Protein AF-A0AAW6ZH46-F1 (afdb_monomer)

Solvent-accessible surface area (backbone atoms only — not comparable to full-atom values): 43617 Å² total; per-residue (Å²): 135,90,77,82,89,75,92,75,94,72,91,74,94,65,93,72,94,62,70,48,80,46,81,52,102,90,48,54,31,37,39,24,77,60,65,47,67,45,52,95,89,59,49,25,42,36,40,48,64,62,64,66,38,42,40,32,40,38,82,45,58,27,42,41,34,41,25,55,15,45,32,41,38,36,38,38,28,34,50,28,38,39,38,34,38,24,36,52,21,39,42,35,38,30,43,34,46,27,41,41,35,27,39,36,29,49,15,36,43,29,47,52,33,23,52,17,39,40,27,37,42,51,33,50,22,38,38,50,46,42,84,65,25,31,48,27,35,38,62,43,71,47,53,68,14,32,40,36,45,43,92,85,51,52,56,78,46,37,47,64,48,76,42,76,46,96,81,60,16,33,25,35,37,40,32,41,68,98,54,86,17,30,44,32,34,45,37,30,21,44,56,93,41,44,61,50,16,56,45,36,44,34,36,90,91,47,76,28,45,58,70,52,43,36,59,58,38,64,41,94,71,90,75,63,70,58,48,66,49,80,46,73,54,46,84,45,67,41,81,48,75,55,40,50,14,46,19,38,42,32,37,52,47,34,54,21,40,40,33,36,59,24,35,46,22,37,37,43,40,64,33,82,62,49,41,65,53,53,44,80,93,28,53,67,24,36,37,43,22,66,44,49,49,63,42,41,69,63,41,34,32,41,36,42,45,66,61,59,69,37,39,44,31,38,34,77,50,53,25,42,40,35,41,26,60,12,41,29,40,38,38,35,38,25,33,52,26,38,38,37,32,47,21,32,52,26,38,42,35,37,28,44,29,52,20,40,40,35,33,31,38,32,48,21,40,40,34,30,43,35,31,47,17,39,43,35,48,42,47,40,55,15,38,42,26,37,40,49,32,48,22,36,37,48,70,38,38,50,25,34,40,55,38,88,43,47,68,11,33,41,35,51,55,80,86,57,52,67,83,50,48,45,79,47,82,39,82,44,98,80,63,18,29,27,35,40,40,33,47,93,87,34,24,39,36,35,44,40,33,35,31,65,89,67,49,50,15,53,47,35,37,36,47,74,89,42,80,31,40,63,69,54,43,54,48,51,49,62,28,56,76,41,78,47,47,84,45,72,52,52,70,42,67,36,81,48,72,49,15,54,21,50,26,38,40,35,46,32,54,42,29,44,30,37,40,37,29,53,15,32,52,22,38,42,34,46,58,48,81,73,98,77,77,96,53,28,50,29,39,41,36,31,27,45,23,52,18,37,41,36,37,40,54,23,57,21,37,41,33,44,48,30,33,45,20,38,43,28,42,29,27,60,42,23,39,39,50,50,45,86,71,23,28,52,28,35,38,59,47,85,48,49,78,82,64,71,88,85,42,90,80,79,80,77,55,62,15,29,40,38,43,44,90,86,49,53,80,87,47,52,46,76,49,75,42,88,48,44,68,73,74,95,60,94,74,83,83,56,84,84,76,55,91,62,85,65,63,103,67,14,19,22,35,40,41,30,41,69,96,58,84,21,28,44,31,38,35,40,37,37,37,72,60,14,51,54,33,33,41,35,33,88,90,51,75,39,47,45,32,56,52,30,64,74,72,68,52,96,52,40,28,53,47,99,86,62,29,43,34,40,66,56,86,60,64,64,54,79,64,74,77,52,86,82,44,63,32,34,39,36,36,44,35,72,53,55,38,35,43,52,31,58,64,36,64,18,45,39,37,37,40,32,30,60,15,50,31,36,39,33,36,20,27,30,37,37,38,34,60,35,25,40,45,24,42,38,32,46,58,85,61,45,47,36,39,36,40,49,47,39,86,66,28,24,56,26,35,41,38,72,55,51,37,85,21,54,20,30,42,35,31,42,88,80,47,54,80,88,42,53,46,78,47,84,48,50,40,35,39,42,30,40,67,96,58,83,23,29,44,35,36,46,74,33,39,63,43,96,87,55,63,15,33,48,42,31,46,32,29,74,82,70,55,72,25,42,56,59,52,44,32,49,74,72,75,44,79,62,84,73,64,55,44,86,132

InterPro domains:
  IPR001343 RTX calcium-binding nonapeptide repeat [PF00353] (57-91)
  IPR001343 RTX calcium-binding nonapeptide repeat [PF00353] (93-126)
  IPR001343 RTX calcium-binding nonapeptide repeat [PF00353] (233-266)
  IPR001343 RTX calcium-binding nonapeptide repeat [PF00353] (340-375)
  IPR001343 RTX calcium-binding nonapeptide repeat [PF00353] (487-508)
  IPR001343 RTX calcium-binding nonapeptide repeat [PF00353] (510-524)
  IPR001343 RTX calcium-binding nonapeptide repeat [PF00353] (532-567)
  IPR010566 Haemolysin-type calcium binding-related [PF06594] (829-868)
  IPR011049 Serralysin-like metalloprotease, C-terminal [G3DSA:2.150.10.10] (82-195)
  IPR011049 Serralysin-like metalloprotease, C-terminal [G3DSA:2.150.10.10] (205-292)
  IPR011049 Serralysin-like metalloprotease, C-terminal [G3DSA:2.150.10.10] (345-461)
  IPR011049 Serralysin-like metalloprotease, C-terminal [G3DSA:2.150.10.10] (525-639)
  IPR011049 Serralysin-like metalloprotease, C-terminal [SSF51120] (48-203)
  IPR011049 Serralysin-like metalloprotease, C-terminal [SSF51120] (228-466)
  IPR011049 Serralysin-like metalloprotease, C-terminal [SSF51120] (479-598)
  IPR011049 Serralysin-like metalloprotease, C-terminal [SSF51120] (728-856)
  IPR018511 Hemolysin-type calcium-binding conserved site [PS00330] (107-125)
  IPR018511 Hemolysin-type calcium-binding conserved site [PS00330] (346-364)
  IPR018511 Hemolysin-type calcium-binding conserved site [PS00330] (364-382)
  IPR018511 Hemolysin-type calcium-binding conserved site [PS00330] (547-565)

pLDDT: mean 86.72, std 14.33, range [26.56, 98.69]

Secondary structure (DSSP, 8-state):
-------------------EEEEETTEEEEEESS-EEPPBTB-EEEE-SSS--EEE--SS--EEE--SS--EEEEEESS-EEEEEESS-EEEEEEE--EEEEEESS-EEEEEEES-EEEEEES--EEEE-TT--EEEE---SS-EEEEE-SS--GGGEEEEEEE-TTS-EEEEEEETTSS-EEEEEEEE-TT--SBSEEEEEETTEEEEHHHHHHHHT---PPP-----EEE--SS--EEE--SS--EEE--SS--EEE--SS--EEEE-STT-EE---TTS---EEEESS-EEPPTT--EEEE-SS---EEE--SS--EEE--SS--EEEEEESS-EEE--BSS-EEEEEESS-EEE--BS--EEEEEESS-EEE--BS--EEEEEES--EEEP-EEEEE---SS-EEEE--TT--GGG-EEEEEE-TTSSEEEEEE-SS-EEEEEEEE-TT--BSEEEEEETTEEEEHHHHHHHHHHTTS---EEE--SS--EEE--SS--EEE--SSS--EEEEEESS-EEE------S-S----EEEEEEES-EEE--BSS-EEEEEEES-EEE--BS--EEEE-TT-BS-EE----TT--SSS-TTS----EEEEE-TT--GGGEEEEEESS---TT-S----TTT-SSS--TT-EEEEEEETTS--EEEEEEE-GGGSSEEEEEETTEEEEHHHHHHHHT--S-EE-TTS-EEEE--SS-EE----TT---EEEE--SS--EEE-TT--SEEEEE--SS--EEEE-SEEEEE--SS--EEEE-S--SEEEEEE-TT--S-EEES--TTSEEEEEE-SS--GGGEEEE-SSSEEEEETTS--EEEETT----TTS--SS-EEEETTS-EEEHHHHHHHTT--TT---S--

Mean predicted aligned error: 18.9 Å

Radius of gyration: 41.34 Å; Cα contacts (8 Å, |Δi|>4): 2699; chains: 1; bounding box: 112×70×100 Å

Structure (mmCIF, N/CA/C/O backbone):
data_AF-A0AAW6ZH46-F1
#
_entry.id   AF-A0AAW6ZH46-F1
#
loop_
_atom_site.group_PDB
_atom_site.id
_atom_site.type_symbol
_atom_site.label_atom_id
_atom_site.label_alt_id
_atom_site.label_comp_id
_atom_site.label_asym_id
_atom_site.label_entity_id
_atom_site.label_seq_id
_atom_site.pdbx_PDB_ins_code
_atom_site.Cartn_x
_atom_site.Cartn_y
_atom_site.Cartn_z
_atom_site.occupancy
_atom_site.B_iso_or_equiv
_atom_site.auth_seq_id
_atom_site.auth_comp_id
_atom_site.auth_asym_id
_atom_site.auth_atom_id
_atom_site.pdbx_PDB_model_num
ATOM 1 N N . MET A 1 1 ? 13.912 9.128 -47.180 1.00 31.80 1 MET A N 1
ATOM 2 C CA . MET A 1 1 ? 15.245 9.752 -47.341 1.00 31.80 1 MET A CA 1
ATOM 3 C C . MET A 1 1 ? 16.294 8.728 -46.932 1.00 31.80 1 MET A C 1
ATOM 5 O O . MET A 1 1 ? 16.165 8.188 -45.851 1.00 31.80 1 MET A O 1
ATOM 9 N N . ASN A 1 2 ? 17.290 8.421 -47.769 1.00 26.56 2 ASN A N 1
ATOM 10 C CA . ASN A 1 2 ? 18.433 7.596 -47.350 1.00 26.56 2 ASN A CA 1
ATOM 11 C C . ASN A 1 2 ? 19.557 8.528 -46.896 1.00 26.56 2 ASN A C 1
ATOM 13 O O . ASN A 1 2 ? 20.268 9.076 -47.742 1.00 26.56 2 ASN A O 1
ATOM 17 N N . ILE A 1 3 ? 19.716 8.714 -45.587 1.00 30.39 3 ILE A N 1
ATOM 18 C CA . ILE A 1 3 ? 20.860 9.429 -45.019 1.00 30.39 3 ILE A CA 1
ATOM 19 C C . ILE A 1 3 ? 21.825 8.385 -44.461 1.00 30.39 3 ILE A C 1
ATOM 21 O O . ILE A 1 3 ? 21.567 7.727 -43.461 1.00 30.39 3 ILE A O 1
ATOM 25 N N . LYS A 1 4 ? 22.949 8.216 -45.162 1.00 28.44 4 LYS A N 1
ATOM 26 C CA . LYS A 1 4 ? 24.122 7.497 -44.664 1.00 28.44 4 LYS A CA 1
ATOM 27 C C . LYS A 1 4 ? 24.722 8.282 -43.500 1.00 28.44 4 LYS A C 1
ATOM 29 O O . LYS A 1 4 ? 25.197 9.398 -43.700 1.00 28.44 4 LYS A O 1
ATOM 34 N N . THR A 1 5 ? 24.787 7.663 -42.332 1.00 36.06 5 THR A N 1
ATOM 35 C CA . THR A 1 5 ? 25.614 8.117 -41.217 1.00 36.06 5 THR A CA 1
ATOM 36 C C . THR A 1 5 ? 27.093 7.941 -41.572 1.00 36.06 5 THR A C 1
ATOM 38 O O . THR A 1 5 ? 27.558 6.861 -41.929 1.00 36.06 5 THR A O 1
ATOM 41 N N . THR A 1 6 ? 27.857 9.031 -41.512 1.00 26.95 6 THR A N 1
ATOM 42 C CA . THR A 1 6 ? 29.318 8.966 -41.361 1.00 26.95 6 THR A CA 1
ATOM 43 C C . THR A 1 6 ? 29.697 9.992 -40.297 1.00 26.95 6 THR A C 1
ATOM 45 O O . THR A 1 6 ? 29.360 11.162 -40.476 1.00 26.95 6 THR A O 1
ATOM 48 N N . PRO A 1 7 ? 30.364 9.607 -39.196 1.00 35.94 7 PRO A N 1
ATOM 49 C CA . PRO A 1 7 ? 30.762 10.554 -38.170 1.00 35.94 7 PRO A CA 1
ATOM 50 C C . PRO A 1 7 ? 32.076 11.217 -38.592 1.00 35.94 7 PRO A C 1
ATOM 52 O O . PRO A 1 7 ? 33.079 10.543 -38.826 1.00 35.94 7 PRO A O 1
ATOM 55 N N . SER A 1 8 ? 32.097 12.546 -38.673 1.00 27.97 8 SER A N 1
ATOM 56 C CA . SER A 1 8 ? 33.352 13.293 -38.611 1.00 27.97 8 SER A CA 1
ATOM 57 C C . SER A 1 8 ? 33.254 14.344 -37.519 1.00 27.97 8 SER A C 1
ATOM 59 O O . SER A 1 8 ? 32.659 15.406 -37.697 1.00 27.97 8 SER A O 1
ATOM 61 N N . THR A 1 9 ? 33.866 14.021 -36.389 1.00 37.56 9 THR A N 1
ATOM 62 C CA . THR A 1 9 ? 34.249 14.945 -35.331 1.00 37.56 9 THR A CA 1
ATOM 63 C C . THR A 1 9 ? 35.164 16.034 -35.897 1.00 37.56 9 THR A C 1
ATOM 65 O O . THR A 1 9 ? 36.324 15.792 -36.228 1.00 37.56 9 THR A O 1
ATOM 68 N N . GLN A 1 10 ? 34.659 17.264 -35.968 1.00 29.02 10 GLN A N 1
ATOM 69 C CA . GLN A 1 10 ? 35.489 18.462 -35.868 1.00 29.02 10 GLN A CA 1
ATOM 70 C C . GLN A 1 10 ? 34.979 19.306 -34.704 1.00 29.02 10 GLN A C 1
ATOM 72 O O . GLN A 1 10 ? 33.971 19.997 -34.804 1.00 29.02 10 GLN A O 1
ATOM 77 N N . HIS A 1 11 ? 35.717 19.247 -33.594 1.00 33.72 11 HIS A N 1
ATOM 78 C CA . HIS A 1 11 ? 35.650 20.243 -32.535 1.00 33.72 11 HIS A CA 1
ATOM 79 C C . HIS A 1 11 ? 35.972 21.623 -33.119 1.00 33.72 11 HIS A C 1
ATOM 81 O O . HIS A 1 11 ? 37.120 21.892 -33.479 1.00 33.72 11 HIS A O 1
ATOM 87 N N . ILE A 1 12 ? 34.984 22.514 -33.151 1.00 30.95 12 ILE A N 1
ATOM 88 C CA . ILE A 1 12 ? 35.225 23.955 -33.202 1.00 30.95 12 ILE A CA 1
ATOM 89 C C . ILE A 1 12 ? 34.885 24.502 -31.817 1.00 30.95 12 ILE A C 1
ATOM 91 O O . ILE A 1 12 ? 33.730 24.715 -31.468 1.00 30.95 12 ILE A O 1
ATOM 95 N N . HIS A 1 13 ? 35.928 24.697 -31.007 1.00 35.81 13 HIS A N 1
ATOM 96 C CA . HIS A 1 13 ? 35.866 25.517 -29.804 1.00 35.81 13 HIS A CA 1
ATOM 97 C C . HIS A 1 13 ? 35.597 26.969 -30.207 1.00 35.81 13 HIS A C 1
ATOM 99 O O . HIS A 1 13 ? 36.475 27.667 -30.714 1.00 35.81 13 HIS A O 1
ATOM 105 N N . GLY A 1 14 ? 34.371 27.407 -29.955 1.00 30.14 14 GLY A N 1
ATOM 106 C CA . GLY A 1 14 ? 33.920 28.781 -30.090 1.00 30.14 14 GLY A CA 1
ATOM 107 C C . GLY A 1 14 ? 32.408 28.801 -29.964 1.00 30.14 14 GLY A C 1
ATOM 108 O O . GLY A 1 14 ? 31.718 28.554 -30.946 1.00 30.14 14 GLY A O 1
ATOM 109 N N . VAL A 1 15 ? 31.895 29.058 -28.758 1.00 37.12 15 VAL A N 1
ATOM 110 C CA . VAL A 1 15 ? 30.468 29.311 -28.529 1.00 37.12 15 VAL A CA 1
ATOM 111 C C . VAL A 1 15 ? 30.114 30.588 -29.292 1.00 37.12 15 VAL A C 1
ATOM 113 O O . VAL A 1 15 ? 30.312 31.699 -28.807 1.00 37.12 15 VAL A O 1
ATOM 116 N N . SER A 1 16 ? 29.680 30.426 -30.540 1.00 35.94 16 SER A N 1
ATOM 117 C CA . SER A 1 16 ? 29.122 31.504 -31.343 1.00 35.94 16 SER A CA 1
ATOM 118 C C . SER A 1 16 ? 27.683 31.696 -30.886 1.00 35.94 16 SER A C 1
ATOM 120 O O . SER A 1 16 ? 26.823 30.867 -31.165 1.00 35.94 16 SER A O 1
ATOM 122 N N . THR A 1 17 ? 27.415 32.772 -30.154 1.00 47.69 17 THR A N 1
ATOM 123 C CA . THR A 1 17 ? 26.064 33.212 -29.776 1.00 47.69 17 THR A CA 1
ATOM 124 C C . THR A 1 17 ? 25.412 33.979 -30.929 1.00 47.69 17 THR A C 1
ATOM 126 O O . THR A 1 17 ? 25.069 35.155 -30.803 1.00 47.69 17 THR A O 1
ATOM 129 N N . SER A 1 18 ? 25.286 33.360 -32.104 1.00 61.09 18 SER A N 1
ATOM 130 C CA . SER A 1 18 ? 24.750 34.060 -33.275 1.00 61.09 18 SER A CA 1
ATOM 131 C C . SER A 1 18 ? 23.990 33.144 -34.218 1.00 61.09 18 SER A C 1
ATOM 133 O O . SER A 1 18 ? 24.530 32.141 -34.682 1.00 61.09 18 SER A O 1
ATOM 135 N N . ALA A 1 19 ? 22.777 33.564 -34.576 1.00 68.69 19 ALA A N 1
ATOM 136 C CA . ALA A 1 19 ? 22.041 32.978 -35.681 1.00 68.69 19 ALA A CA 1
ATOM 137 C C . ALA A 1 19 ? 22.743 33.266 -37.021 1.00 68.69 19 ALA A C 1
ATOM 139 O O . ALA A 1 19 ? 23.240 34.376 -37.232 1.00 68.69 19 ALA A O 1
ATOM 140 N N . TYR A 1 20 ? 22.780 32.291 -37.930 1.00 80.88 20 TYR A N 1
ATOM 141 C CA . TYR A 1 20 ? 23.393 32.450 -39.254 1.00 80.88 20 TYR A CA 1
ATOM 142 C C . TYR A 1 20 ? 22.551 31.813 -40.361 1.00 80.88 20 TYR A C 1
ATOM 144 O O . TYR A 1 20 ? 21.809 30.859 -40.139 1.00 80.88 20 TYR A O 1
ATOM 152 N N . THR A 1 21 ? 22.659 32.361 -41.572 1.00 84.94 21 THR A N 1
ATOM 153 C CA . THR A 1 21 ? 21.881 31.924 -42.736 1.00 84.94 21 THR A CA 1
ATOM 154 C C . THR A 1 21 ? 22.618 30.849 -43.531 1.00 84.94 21 THR A C 1
ATOM 156 O O . THR A 1 21 ? 23.782 31.025 -43.894 1.00 84.94 21 THR A O 1
ATOM 159 N N . VAL A 1 22 ? 21.917 29.771 -43.880 1.00 82.12 22 VAL A N 1
ATOM 160 C CA . VAL A 1 22 ? 22.414 28.681 -44.726 1.00 82.12 22 VAL A CA 1
ATOM 161 C C . VAL A 1 22 ? 21.483 28.484 -45.917 1.00 82.12 22 VAL A C 1
ATOM 163 O O . VAL A 1 22 ? 20.272 28.370 -45.759 1.00 82.12 22 VAL A O 1
ATOM 166 N N . ASN A 1 23 ? 22.052 28.407 -47.120 1.00 78.88 23 ASN A N 1
ATOM 167 C CA . ASN A 1 23 ? 21.313 28.066 -48.333 1.00 78.88 23 ASN A CA 1
ATOM 168 C C . ASN A 1 23 ? 21.512 26.585 -48.657 1.00 78.88 23 ASN A C 1
ATOM 170 O O . ASN A 1 23 ? 22.643 26.134 -48.835 1.00 78.88 23 ASN A O 1
ATOM 174 N N . THR A 1 24 ? 20.413 25.847 -48.762 1.00 70.25 24 THR A N 1
ATOM 175 C CA . THR A 1 24 ? 20.391 24.440 -49.169 1.00 70.25 24 THR A CA 1
ATOM 176 C C . THR A 1 24 ? 19.656 24.294 -50.501 1.00 70.25 24 THR A C 1
ATOM 178 O O . THR A 1 24 ? 18.979 25.217 -50.955 1.00 70.25 24 THR A O 1
ATOM 181 N N . ASN A 1 25 ? 19.726 23.109 -51.109 1.00 66.50 25 ASN A N 1
ATOM 182 C CA . ASN A 1 25 ? 18.923 22.790 -52.296 1.00 66.50 25 ASN A CA 1
ATOM 183 C C . ASN A 1 25 ? 17.405 22.853 -52.027 1.00 66.50 25 ASN A C 1
ATOM 185 O O . ASN A 1 25 ? 16.634 22.951 -52.977 1.00 66.50 25 ASN A O 1
ATOM 189 N N . ASN A 1 26 ? 16.996 22.835 -50.752 1.00 58.53 26 ASN A N 1
ATOM 190 C CA . ASN A 1 26 ? 15.604 22.818 -50.305 1.00 58.53 26 ASN A CA 1
ATOM 191 C C . ASN A 1 26 ? 15.155 24.157 -49.683 1.00 58.53 26 ASN A C 1
ATOM 193 O O . ASN A 1 26 ? 14.053 24.243 -49.153 1.00 58.53 26 ASN A O 1
ATOM 197 N N . GLY A 1 27 ? 15.979 25.211 -49.751 1.00 73.12 27 GLY A N 1
ATOM 198 C CA . GLY A 1 27 ? 15.628 26.550 -49.264 1.00 73.12 27 GLY A CA 1
ATOM 199 C C . GLY A 1 27 ? 16.672 27.182 -48.343 1.00 73.12 27 GLY A C 1
ATOM 200 O O . GLY A 1 27 ? 17.736 26.612 -48.077 1.00 73.12 27 GLY A O 1
ATOM 201 N N . THR A 1 28 ? 16.359 28.390 -47.878 1.00 84.06 28 THR A N 1
ATOM 202 C CA . THR A 1 28 ? 17.202 29.204 -46.994 1.00 84.06 28 THR A CA 1
ATOM 203 C C . THR A 1 28 ? 16.746 29.051 -45.543 1.00 84.06 28 THR A C 1
ATOM 205 O O . THR A 1 28 ? 15.587 29.321 -45.238 1.00 84.06 28 THR A O 1
ATOM 208 N N . TYR A 1 29 ? 17.662 28.653 -44.657 1.00 87.25 29 TYR A N 1
ATOM 209 C CA . TYR A 1 29 ? 17.413 28.414 -43.232 1.00 87.25 29 TYR A CA 1
ATOM 210 C C . TYR A 1 29 ? 18.220 29.371 -42.359 1.00 87.25 29 TYR A C 1
ATOM 212 O O . TYR A 1 29 ? 19.379 29.667 -42.658 1.00 87.25 29 TYR A O 1
ATOM 220 N N . ILE A 1 30 ? 17.624 29.806 -41.257 1.00 88.75 30 ILE A N 1
ATOM 221 C CA . ILE A 1 30 ? 18.310 30.435 -40.134 1.00 88.75 30 ILE A CA 1
ATOM 222 C C . ILE A 1 30 ? 18.631 29.337 -39.123 1.00 88.75 30 ILE A C 1
ATOM 224 O O . ILE A 1 30 ? 17.727 28.652 -38.664 1.00 88.75 30 ILE A O 1
ATOM 228 N N . ARG A 1 31 ? 19.907 29.151 -38.786 1.00 88.56 31 ARG A N 1
ATOM 229 C CA . ARG A 1 31 ? 20.344 28.228 -37.729 1.00 88.56 31 ARG A CA 1
ATOM 230 C C . ARG A 1 31 ? 20.618 28.991 -36.447 1.00 88.56 31 ARG A C 1
ATOM 232 O O . ARG A 1 31 ? 21.242 30.051 -36.522 1.00 88.56 31 ARG A O 1
ATOM 239 N N . SER A 1 32 ? 20.174 28.486 -35.297 1.00 85.12 32 SER A N 1
ATOM 240 C CA . SER A 1 32 ? 20.390 29.133 -34.001 1.00 85.12 32 SER A CA 1
ATOM 241 C C . SER A 1 32 ? 20.507 28.135 -32.851 1.00 85.12 32 SER A C 1
ATOM 243 O O . SER A 1 32 ? 19.748 27.188 -32.771 1.00 85.12 32 SER A O 1
ATOM 245 N N . ASN A 1 33 ? 21.424 28.387 -31.923 1.00 83.06 33 ASN A N 1
ATOM 246 C CA . ASN A 1 33 ? 21.561 27.668 -30.650 1.00 83.06 33 ASN A CA 1
ATOM 247 C C . ASN A 1 33 ? 20.975 28.455 -29.459 1.00 83.06 33 ASN A C 1
ATOM 249 O O . ASN A 1 33 ? 21.288 28.177 -28.305 1.00 83.06 33 ASN A O 1
ATOM 253 N N . ILE A 1 34 ? 20.185 29.495 -29.742 1.00 82.88 34 ILE A N 1
ATOM 254 C CA . ILE A 1 34 ? 19.455 30.312 -28.768 1.00 82.88 34 ILE A CA 1
ATOM 255 C C . ILE A 1 34 ? 18.034 30.542 -29.288 1.00 82.88 34 ILE A C 1
ATOM 257 O O . ILE A 1 34 ? 17.752 30.318 -30.464 1.00 82.88 34 ILE A O 1
ATOM 261 N N . SER A 1 35 ? 17.141 31.038 -28.430 1.00 86.75 35 SER A N 1
ATOM 262 C CA . SER A 1 35 ? 15.761 31.319 -28.837 1.00 86.75 35 SER A CA 1
ATOM 263 C C . SER A 1 35 ? 15.676 32.332 -29.985 1.00 86.75 35 SER A C 1
ATOM 265 O O . SER A 1 35 ? 16.391 33.343 -29.990 1.00 86.75 35 SER A O 1
ATOM 267 N N . ARG A 1 36 ? 14.788 32.086 -30.956 1.00 87.75 36 ARG A N 1
ATOM 268 C CA . ARG A 1 36 ? 14.728 32.855 -32.205 1.00 87.75 36 ARG A CA 1
ATOM 269 C C . ARG A 1 36 ? 13.314 32.967 -32.771 1.00 87.75 36 ARG A C 1
ATOM 271 O O . ARG A 1 36 ? 12.608 31.978 -32.887 1.00 87.75 36 ARG A O 1
ATOM 278 N N . THR A 1 37 ? 12.971 34.167 -33.238 1.00 88.62 37 THR A N 1
ATOM 279 C CA . THR A 1 37 ? 11.792 34.440 -34.075 1.00 88.62 37 THR A CA 1
ATOM 280 C C . THR A 1 37 ? 12.244 34.870 -35.469 1.00 88.62 37 THR A C 1
ATOM 282 O O . THR A 1 37 ? 13.150 35.707 -35.583 1.00 88.62 37 THR A O 1
ATOM 285 N N . LEU A 1 38 ? 11.639 34.311 -36.519 1.00 86.31 38 LEU A N 1
ATOM 286 C CA . LEU A 1 38 ? 11.931 34.673 -37.904 1.00 86.31 38 LEU A CA 1
ATOM 287 C C . LEU A 1 38 ? 11.492 36.112 -38.198 1.00 86.31 38 LEU A C 1
ATOM 289 O O . LEU A 1 38 ? 10.359 36.519 -37.948 1.00 86.31 38 LEU A O 1
ATOM 293 N N . ALA A 1 39 ? 12.401 36.904 -38.761 1.00 85.06 39 ALA A N 1
ATOM 294 C CA . ALA A 1 39 ? 12.084 38.244 -39.236 1.00 85.06 39 ALA A CA 1
ATOM 295 C C . ALA A 1 39 ? 11.325 38.197 -40.574 1.00 85.06 39 ALA A C 1
ATOM 297 O O . ALA A 1 39 ? 11.339 37.196 -41.293 1.00 85.06 39 ALA A O 1
ATOM 298 N N . ALA A 1 40 ? 10.704 39.317 -40.955 1.00 75.69 40 ALA A N 1
ATOM 299 C CA . ALA A 1 40 ? 10.041 39.442 -42.251 1.00 75.69 40 ALA A CA 1
ATOM 300 C C . ALA A 1 40 ? 11.028 39.186 -43.411 1.00 75.69 40 ALA A C 1
ATOM 302 O O . ALA A 1 40 ? 12.010 39.913 -43.572 1.00 75.69 40 ALA A O 1
ATOM 303 N N . GLY A 1 41 ? 10.742 38.166 -44.227 1.00 74.62 41 GLY A N 1
ATOM 304 C CA . GLY A 1 41 ? 11.572 37.741 -45.361 1.00 74.62 41 GLY A CA 1
ATOM 305 C C . GLY A 1 41 ? 12.530 36.580 -45.065 1.00 74.62 41 GLY A C 1
ATOM 306 O O . GLY A 1 41 ? 13.107 36.034 -46.005 1.00 74.62 41 GLY A O 1
ATOM 307 N N . GLU A 1 42 ? 12.683 36.175 -43.802 1.00 84.56 42 GLU A N 1
ATOM 308 C CA . GLU A 1 42 ? 13.275 34.880 -43.443 1.00 84.56 42 GLU A CA 1
ATOM 309 C C . GLU A 1 42 ? 12.206 33.787 -43.594 1.00 84.56 42 GLU A C 1
ATOM 311 O O . GLU A 1 42 ? 11.022 34.074 -43.431 1.00 84.56 42 GLU A O 1
ATOM 316 N N . LYS A 1 43 ? 12.595 32.559 -43.960 1.00 82.12 43 LYS A N 1
ATOM 317 C CA . LYS A 1 43 ? 11.618 31.514 -44.311 1.00 82.12 43 LYS A CA 1
ATOM 318 C C . LYS A 1 43 ? 11.636 30.293 -43.394 1.00 82.12 43 LYS A C 1
ATOM 320 O O . LYS A 1 43 ? 10.584 29.796 -43.045 1.00 82.12 43 LYS A O 1
ATOM 325 N N . ASN A 1 44 ? 12.809 29.805 -42.997 1.00 90.31 44 ASN A N 1
ATOM 326 C CA . ASN A 1 44 ? 12.909 28.563 -42.231 1.00 90.31 44 ASN A CA 1
ATOM 327 C C . ASN A 1 44 ? 13.867 28.722 -41.041 1.00 90.31 44 ASN A C 1
ATOM 329 O O . ASN A 1 44 ? 14.845 29.470 -41.142 1.00 90.31 44 ASN A O 1
ATOM 333 N N . LEU A 1 45 ? 13.628 27.983 -39.958 1.00 90.06 45 LEU A N 1
ATOM 334 C CA . LEU A 1 45 ? 14.400 27.992 -38.714 1.00 90.06 45 LEU A CA 1
ATOM 335 C C . LEU A 1 45 ? 14.867 26.573 -38.357 1.00 90.06 45 LEU A C 1
ATOM 337 O O . LEU A 1 45 ? 14.100 25.624 -38.458 1.00 90.06 45 LEU A O 1
ATOM 341 N N . ILE A 1 46 ? 16.122 26.441 -37.927 1.00 91.19 46 ILE A N 1
ATOM 342 C CA . ILE A 1 46 ? 16.668 25.223 -37.317 1.00 91.19 46 ILE A CA 1
ATOM 343 C C . ILE A 1 46 ? 17.301 25.609 -35.988 1.00 91.19 46 ILE A C 1
ATOM 345 O O . ILE A 1 46 ? 18.151 26.508 -35.939 1.00 91.19 46 ILE A O 1
ATOM 349 N N . LEU A 1 47 ? 16.902 24.917 -34.934 1.00 88.81 47 LEU A N 1
ATOM 350 C CA . LEU A 1 47 ? 17.472 25.036 -33.611 1.00 88.81 47 LEU A CA 1
ATOM 351 C C . LEU A 1 47 ? 18.564 23.972 -33.421 1.00 88.81 47 LEU A C 1
ATOM 353 O O . LEU A 1 47 ? 18.439 22.845 -33.883 1.00 88.81 47 LEU A O 1
ATOM 357 N N . GLU A 1 48 ? 19.689 24.345 -32.816 1.00 87.00 48 GLU A N 1
ATOM 358 C CA . GLU A 1 48 ? 20.852 23.466 -32.635 1.00 87.00 48 GLU A CA 1
ATOM 359 C C . GLU A 1 48 ? 21.187 23.311 -31.143 1.00 87.00 48 GLU A C 1
ATOM 361 O O . GLU A 1 48 ? 21.023 24.248 -30.359 1.00 87.00 48 GLU A O 1
ATOM 366 N N . GLY A 1 49 ? 21.722 22.147 -30.767 1.00 84.12 49 GLY A N 1
ATOM 367 C CA . GLY A 1 49 ? 22.154 21.839 -29.400 1.00 84.12 49 GLY A CA 1
ATOM 368 C C . GLY A 1 49 ? 21.142 21.006 -28.614 1.00 84.12 49 GLY A C 1
ATOM 369 O O . GLY A 1 49 ? 20.310 20.326 -29.198 1.00 84.12 49 GLY A O 1
ATOM 370 N N . ASP A 1 50 ? 21.260 21.061 -27.294 1.00 84.12 50 ASP A N 1
ATOM 371 C CA . ASP A 1 50 ? 20.503 20.283 -26.303 1.00 84.12 50 ASP A CA 1
ATOM 372 C C . ASP A 1 50 ? 19.775 21.179 -25.283 1.00 84.12 50 ASP A C 1
ATOM 374 O O . ASP A 1 50 ? 19.220 20.711 -24.293 1.00 84.12 50 ASP A O 1
ATOM 378 N N . ALA A 1 51 ? 19.802 22.497 -25.494 1.00 81.19 51 ALA A N 1
ATOM 379 C CA . ALA A 1 51 ? 19.198 23.466 -24.591 1.00 81.19 51 ALA A CA 1
ATOM 380 C C . ALA A 1 51 ? 17.698 23.629 -24.856 1.00 81.19 51 ALA A C 1
ATOM 382 O O . ALA A 1 51 ? 17.288 23.702 -26.008 1.00 81.19 51 ALA A O 1
ATOM 383 N N . ASN A 1 52 ? 16.917 23.832 -23.793 1.00 87.62 52 ASN A N 1
ATOM 384 C CA . ASN A 1 52 ? 15.487 24.145 -23.867 1.00 87.62 52 ASN A CA 1
ATOM 385 C C . ASN A 1 52 ? 15.268 25.554 -24.437 1.00 87.62 52 ASN A C 1
ATOM 387 O O . ASN A 1 52 ? 15.629 26.546 -23.787 1.00 87.62 52 ASN A O 1
ATOM 391 N N . ILE A 1 53 ? 14.692 25.677 -25.634 1.00 83.69 53 ILE A N 1
ATOM 392 C CA . ILE A 1 53 ? 14.639 26.962 -26.347 1.00 83.69 53 ILE A CA 1
ATOM 393 C C . ILE A 1 53 ? 13.321 27.225 -27.079 1.00 83.69 53 ILE A C 1
ATOM 395 O O . ILE A 1 53 ? 12.542 26.336 -27.402 1.00 83.69 53 ILE A O 1
ATOM 399 N N . PHE A 1 54 ? 13.061 28.512 -27.321 1.00 89.12 54 PHE A N 1
ATOM 400 C CA . PHE A 1 54 ? 11.884 28.990 -28.039 1.00 89.12 54 PHE A CA 1
ATOM 401 C C . PHE A 1 54 ? 12.192 29.280 -29.514 1.00 89.12 54 PHE A C 1
ATOM 403 O O . PHE A 1 54 ? 13.123 30.032 -29.820 1.00 89.12 54 PHE A O 1
ATOM 410 N N . GLY A 1 55 ? 11.373 28.743 -30.416 1.00 88.69 55 GLY A N 1
ATOM 411 C CA . GLY A 1 55 ? 11.425 28.995 -31.854 1.00 88.69 55 GLY A CA 1
ATOM 412 C C . GLY A 1 55 ? 10.104 29.562 -32.358 1.00 88.69 55 GLY A C 1
ATOM 413 O O . GLY A 1 55 ? 9.045 29.046 -32.017 1.00 88.69 55 GLY A O 1
ATOM 414 N N . ALA A 1 56 ? 10.148 30.612 -33.178 1.00 90.81 56 ALA A N 1
ATOM 415 C CA . ALA A 1 56 ? 8.939 31.149 -33.792 1.00 90.81 56 ALA A CA 1
ATOM 416 C C . ALA A 1 56 ? 9.089 31.512 -35.268 1.00 90.81 56 ALA A C 1
ATOM 418 O O . ALA A 1 56 ? 10.119 32.054 -35.688 1.00 90.81 56 ALA A O 1
ATOM 419 N N . GLY A 1 57 ? 8.035 31.232 -36.030 1.00 89.69 57 GLY A N 1
ATOM 420 C CA . GLY A 1 57 ? 7.892 31.617 -37.425 1.00 89.69 57 GLY A CA 1
ATOM 421 C C . GLY A 1 57 ? 7.409 33.058 -37.601 1.00 89.69 57 GLY A C 1
ATOM 422 O O . GLY A 1 57 ? 7.516 33.899 -36.702 1.00 89.69 57 GLY A O 1
ATOM 423 N N . ASN A 1 58 ? 6.956 33.371 -38.810 1.00 86.75 58 ASN A N 1
ATOM 424 C CA . ASN A 1 58 ? 6.394 34.656 -39.197 1.00 86.75 58 ASN A CA 1
ATOM 425 C C . ASN A 1 58 ? 5.003 34.472 -39.835 1.00 86.75 58 ASN A C 1
ATOM 427 O O . ASN A 1 58 ? 4.254 33.599 -39.432 1.00 86.75 58 ASN A O 1
ATOM 431 N N . ASN A 1 59 ? 4.601 35.358 -40.753 1.00 87.56 59 ASN A N 1
ATOM 432 C CA . ASN A 1 59 ? 3.250 35.347 -41.333 1.00 87.56 59 ASN A CA 1
ATOM 433 C C . ASN A 1 59 ? 3.177 34.646 -42.704 1.00 87.56 59 ASN A C 1
ATOM 435 O O . ASN A 1 59 ? 2.328 35.005 -43.525 1.00 87.56 59 ASN A O 1
ATOM 439 N N . GLY A 1 60 ? 4.117 33.766 -43.025 1.00 87.94 60 GLY A N 1
ATOM 440 C CA . GLY A 1 60 ? 4.046 32.962 -44.240 1.00 87.94 60 GLY A CA 1
ATOM 441 C C . GLY A 1 60 ? 4.640 31.585 -44.013 1.00 87.94 60 GLY A C 1
ATOM 442 O O . GLY A 1 60 ? 5.294 31.381 -43.009 1.00 87.94 60 GLY A O 1
ATOM 443 N N . ASP A 1 61 ? 4.483 30.703 -44.996 1.00 92.56 61 ASP A N 1
ATOM 444 C CA . ASP A 1 61 ? 4.855 29.287 -44.910 1.00 92.56 61 ASP A CA 1
ATOM 445 C C . ASP A 1 61 ? 6.317 29.071 -44.472 1.00 92.56 61 ASP A C 1
ATOM 447 O O . ASP A 1 61 ? 7.275 29.447 -45.178 1.00 92.56 61 ASP A O 1
ATOM 451 N N . ASN A 1 62 ? 6.493 28.457 -43.308 1.00 91.69 62 ASN A N 1
ATOM 452 C CA . ASN A 1 62 ? 7.757 28.239 -42.625 1.00 91.69 62 ASN A CA 1
ATOM 453 C C . ASN A 1 62 ? 8.033 26.755 -42.369 1.00 91.69 62 ASN A C 1
ATOM 455 O O . ASN A 1 62 ? 7.139 25.928 -42.235 1.00 91.69 62 ASN A O 1
ATOM 459 N N . ILE A 1 63 ? 9.323 26.426 -42.273 1.00 93.88 63 ILE A N 1
ATOM 460 C CA . ILE A 1 63 ? 9.783 25.145 -41.728 1.00 93.88 63 ILE A CA 1
ATOM 461 C C . ILE A 1 63 ? 10.555 25.425 -40.442 1.00 93.88 63 ILE A C 1
ATOM 463 O O . ILE A 1 63 ? 11.572 26.126 -40.497 1.00 93.88 63 ILE A O 1
ATOM 467 N N . LEU A 1 64 ? 10.090 24.884 -39.317 1.00 94.38 64 LEU A N 1
ATOM 468 C CA . LEU A 1 64 ? 10.747 24.954 -38.010 1.00 94.38 64 LEU A CA 1
ATOM 469 C C . LEU A 1 64 ? 11.247 23.555 -37.632 1.00 94.38 64 LEU A C 1
ATOM 471 O O . LEU A 1 64 ? 10.495 22.593 -37.707 1.00 94.38 64 LEU A O 1
ATOM 475 N N . ILE A 1 65 ? 12.514 23.445 -37.242 1.00 93.75 65 ILE A N 1
ATOM 476 C CA . ILE A 1 65 ? 13.118 22.198 -36.754 1.00 93.75 65 ILE A CA 1
ATOM 477 C C . ILE A 1 65 ? 13.732 22.495 -35.387 1.00 93.75 65 ILE A C 1
ATOM 479 O O . ILE A 1 65 ? 14.592 23.380 -35.300 1.00 93.75 65 ILE A O 1
ATOM 483 N N . GLY A 1 66 ? 13.263 21.817 -34.345 1.00 92.31 66 GLY A N 1
ATOM 484 C CA . GLY A 1 66 ? 13.767 21.920 -32.983 1.00 92.31 66 GLY A CA 1
ATOM 485 C C . GLY A 1 66 ? 15.039 21.099 -32.761 1.00 92.31 66 GLY A C 1
ATOM 486 O O . GLY A 1 66 ? 15.727 20.709 -33.711 1.00 92.31 66 GLY A O 1
ATOM 487 N N . ASN A 1 67 ? 15.424 20.955 -31.497 1.00 90.38 67 ASN A N 1
ATOM 488 C CA . ASN A 1 67 ? 16.679 20.327 -31.084 1.00 90.38 67 ASN A CA 1
ATOM 489 C C . ASN A 1 67 ? 16.399 19.168 -30.106 1.00 90.38 67 ASN A C 1
ATOM 491 O O . ASN A 1 67 ? 15.264 18.737 -30.012 1.00 90.38 67 ASN A O 1
ATOM 495 N N . SER A 1 68 ? 17.405 18.627 -29.406 1.00 91.25 68 SER A N 1
ATOM 496 C CA . SER A 1 68 ? 17.190 17.492 -28.482 1.00 91.25 68 SER A CA 1
ATOM 497 C C . SER A 1 68 ? 16.791 17.887 -27.050 1.00 91.25 68 SER A C 1
ATOM 499 O O . SER A 1 68 ? 16.884 17.059 -26.146 1.00 91.25 68 SER A O 1
ATOM 501 N N . GLY A 1 69 ? 16.516 19.167 -26.803 1.00 89.44 69 GLY A N 1
ATOM 502 C CA . GLY A 1 69 ? 16.044 19.684 -25.522 1.00 89.44 69 GLY A CA 1
ATOM 503 C C . GLY A 1 69 ? 14.580 20.103 -25.606 1.00 89.44 69 GLY A C 1
ATOM 504 O O . GLY A 1 69 ? 14.013 20.183 -26.682 1.00 89.44 69 GLY A O 1
ATOM 505 N N . ARG A 1 70 ? 13.986 20.469 -24.467 1.00 91.94 70 ARG A N 1
ATOM 506 C CA . ARG A 1 70 ? 12.562 20.814 -24.370 1.00 91.94 70 ARG A CA 1
ATOM 507 C C . ARG A 1 70 ? 12.229 22.152 -25.047 1.00 91.94 70 ARG A C 1
ATOM 509 O O . ARG A 1 70 ? 12.517 23.224 -24.494 1.00 91.94 70 ARG A O 1
ATOM 516 N N . ASN A 1 71 ? 11.589 22.115 -26.204 1.00 90.12 71 ASN A N 1
ATOM 517 C CA . ASN A 1 71 ? 11.321 23.246 -27.079 1.00 90.12 71 ASN A CA 1
ATOM 518 C C . ASN A 1 71 ? 9.912 23.825 -26.922 1.00 90.12 71 ASN A C 1
ATOM 520 O O . ASN A 1 71 ? 8.940 23.179 -26.534 1.00 90.12 71 ASN A O 1
ATOM 524 N N . ARG A 1 72 ? 9.792 25.112 -27.260 1.00 94.44 72 ARG A N 1
ATOM 525 C CA . ARG A 1 72 ? 8.499 25.784 -27.454 1.00 94.44 72 ARG A CA 1
ATOM 526 C C . ARG A 1 72 ? 8.473 26.390 -28.845 1.00 94.44 72 ARG A C 1
ATOM 528 O O . ARG A 1 72 ? 9.151 27.392 -29.083 1.00 94.44 72 ARG A O 1
ATOM 535 N N . LEU A 1 73 ? 7.701 25.793 -29.743 1.00 94.88 73 LEU A N 1
ATOM 536 C CA . LEU A 1 73 ? 7.634 26.156 -31.153 1.00 94.88 73 LEU A CA 1
ATOM 537 C C . LEU A 1 73 ? 6.272 26.787 -31.479 1.00 94.88 73 LEU A C 1
ATOM 539 O O . LEU A 1 73 ? 5.224 26.287 -31.073 1.00 94.88 73 LEU A O 1
ATOM 543 N N . ASN A 1 74 ? 6.286 27.923 -32.176 1.00 95.12 74 ASN A N 1
ATOM 544 C CA . ASN A 1 74 ? 5.078 28.601 -32.655 1.00 95.12 74 ASN A CA 1
ATOM 545 C C . ASN A 1 74 ? 5.297 29.088 -34.092 1.00 95.12 74 ASN A C 1
ATOM 547 O O . ASN A 1 74 ? 6.082 30.014 -34.305 1.00 95.12 74 ASN A O 1
ATOM 551 N N . SER A 1 75 ? 4.664 28.459 -35.080 1.00 91.94 75 SER A N 1
ATOM 552 C CA . SER A 1 75 ? 4.946 28.761 -36.487 1.00 91.94 75 SER A CA 1
ATOM 553 C C . SER A 1 75 ? 4.216 30.001 -37.013 1.00 91.94 75 SER A C 1
ATOM 555 O O . SER A 1 75 ? 4.832 30.783 -37.737 1.00 91.94 75 SER A O 1
ATOM 557 N N . GLY A 1 76 ? 3.033 30.322 -36.486 1.00 89.00 76 GLY A N 1
ATOM 558 C CA . GLY A 1 76 ? 2.422 31.640 -36.637 1.00 89.00 76 GLY A CA 1
ATOM 559 C C . GLY A 1 76 ? 1.276 31.653 -37.641 1.00 89.00 76 GLY A C 1
ATOM 560 O O . GLY A 1 76 ? 0.185 31.207 -37.320 1.00 89.00 76 GLY A O 1
ATOM 561 N N . ARG A 1 77 ? 1.442 32.292 -38.802 1.00 91.75 77 ARG A N 1
ATOM 562 C CA . ARG A 1 77 ? 0.423 32.240 -39.869 1.00 91.75 77 ARG A CA 1
ATOM 563 C C . ARG A 1 77 ? 1.047 31.693 -41.137 1.00 91.75 77 ARG A C 1
ATOM 565 O O . ARG A 1 77 ? 2.144 32.121 -41.484 1.00 91.75 77 ARG A O 1
ATOM 572 N N . GLY A 1 78 ? 0.264 30.983 -41.936 1.00 93.31 78 GLY A N 1
ATOM 573 C CA . GLY A 1 78 ? 0.726 30.371 -43.179 1.00 93.31 78 GLY A CA 1
ATOM 574 C C . GLY A 1 78 ? 0.642 28.859 -43.076 1.00 93.31 78 GLY A C 1
ATOM 575 O O . GLY A 1 78 ? 0.151 28.349 -42.090 1.00 93.31 78 GLY A O 1
ATOM 576 N N . ASN A 1 79 ? 1.064 28.149 -44.118 1.00 96.44 79 ASN A N 1
ATOM 577 C CA . ASN A 1 79 ? 1.053 26.691 -44.091 1.00 96.44 79 ASN A CA 1
ATOM 578 C C . ASN A 1 79 ? 2.431 26.184 -43.675 1.00 96.44 79 ASN A C 1
ATOM 580 O O . ASN A 1 79 ? 3.368 26.202 -44.486 1.00 96.44 79 ASN A O 1
ATOM 584 N N . ASP A 1 80 ? 2.555 25.752 -42.431 1.00 96.19 80 ASP A N 1
ATOM 585 C CA . ASP A 1 80 ? 3.835 25.514 -41.791 1.00 96.19 80 ASP A CA 1
ATOM 586 C C . ASP A 1 80 ? 4.168 24.021 -41.653 1.00 96.19 80 ASP A C 1
ATOM 588 O O . ASP A 1 80 ? 3.337 23.121 -41.779 1.00 96.19 80 ASP A O 1
ATOM 592 N N . SER A 1 81 ? 5.450 23.720 -41.456 1.00 96.62 81 SER A N 1
ATOM 593 C CA . SER A 1 81 ? 5.912 22.379 -41.088 1.00 96.62 81 SER A CA 1
ATOM 594 C C . SER A 1 81 ? 6.857 22.472 -39.905 1.00 96.62 81 SER A C 1
ATOM 596 O O . SER A 1 81 ? 7.919 23.093 -40.009 1.00 96.62 81 SER A O 1
ATOM 598 N N . VAL A 1 82 ? 6.485 21.854 -38.791 1.00 97.25 82 VAL A N 1
ATOM 599 C CA . VAL A 1 82 ? 7.208 21.951 -37.525 1.00 97.25 82 VAL A CA 1
ATOM 600 C C . VAL A 1 82 ? 7.627 20.563 -37.064 1.00 97.25 82 VAL A C 1
ATOM 602 O O . VAL A 1 82 ? 6.810 19.653 -37.060 1.00 97.25 82 VAL A O 1
ATOM 605 N N . TYR A 1 83 ? 8.898 20.421 -36.700 1.00 97.12 83 TYR A N 1
ATOM 606 C CA . TYR A 1 83 ? 9.503 19.198 -36.172 1.00 97.12 83 TYR A CA 1
ATOM 607 C C . TYR A 1 83 ? 10.087 19.529 -34.796 1.00 97.12 83 TYR A C 1
ATOM 609 O O . TYR A 1 83 ? 10.891 20.463 -34.721 1.00 97.12 83 TYR A O 1
ATOM 617 N N . GLY A 1 84 ? 9.659 18.838 -33.741 1.00 94.00 84 GLY A N 1
ATOM 618 C CA . GLY A 1 84 ? 10.075 19.069 -32.356 1.00 94.00 84 GLY A CA 1
ATOM 619 C C . GLY A 1 84 ? 11.523 18.656 -32.108 1.00 94.00 84 GLY A C 1
ATOM 620 O O . GLY A 1 84 ? 12.361 19.492 -31.768 1.00 94.00 84 GLY A O 1
ATOM 621 N N . GLY A 1 85 ? 11.865 17.420 -32.457 1.00 93.31 85 GLY A N 1
ATOM 622 C CA . GLY A 1 85 ? 13.212 16.889 -32.285 1.00 93.31 85 GLY A CA 1
ATOM 623 C C . GLY A 1 85 ? 13.247 15.867 -31.160 1.00 93.31 85 GLY A C 1
ATOM 624 O O . GLY A 1 85 ? 12.647 14.810 -31.263 1.00 93.31 85 GLY A O 1
ATOM 625 N N . GLY A 1 86 ? 14.029 16.130 -30.119 1.00 90.62 86 GLY A N 1
ATOM 626 C CA . GLY A 1 86 ? 14.029 15.283 -28.929 1.00 90.62 86 GLY A CA 1
ATOM 627 C C . GLY A 1 86 ? 13.609 16.070 -27.696 1.00 90.62 86 GLY A C 1
ATOM 628 O O . GLY A 1 86 ? 13.980 17.233 -27.564 1.00 90.62 86 GLY A O 1
ATOM 629 N N . GLY A 1 87 ? 12.960 15.401 -26.749 1.00 93.44 87 GLY A N 1
ATOM 630 C CA . GLY A 1 87 ? 12.447 15.994 -25.516 1.00 93.44 87 GLY A CA 1
ATOM 631 C C . GLY A 1 87 ? 10.998 16.475 -25.639 1.00 93.44 87 GLY A C 1
ATOM 632 O O . GLY A 1 87 ? 10.460 16.573 -26.723 1.00 93.44 87 GLY A O 1
ATOM 633 N N . ASP A 1 88 ? 10.381 16.779 -24.492 1.00 96.75 88 ASP A N 1
ATOM 634 C CA . ASP A 1 88 ? 8.926 17.017 -24.373 1.00 96.75 88 ASP A CA 1
ATOM 635 C C . ASP A 1 88 ? 8.466 18.406 -24.878 1.00 96.75 88 ASP A C 1
ATOM 637 O O . ASP A 1 88 ? 8.358 19.386 -24.121 1.00 96.75 88 ASP A O 1
ATOM 641 N N . ASP A 1 89 ? 8.189 18.533 -26.160 1.00 95.81 89 ASP A N 1
ATOM 642 C CA . ASP A 1 89 ? 7.995 19.803 -26.837 1.00 95.81 89 ASP A CA 1
ATOM 643 C C . ASP A 1 89 ? 6.567 20.353 -26.758 1.00 95.81 89 ASP A C 1
ATOM 645 O O . ASP A 1 89 ? 5.569 19.657 -26.599 1.00 95.81 89 ASP A O 1
ATOM 649 N N . ILE A 1 90 ? 6.443 21.678 -26.888 1.00 97.56 90 ILE A N 1
ATOM 650 C CA . ILE A 1 90 ? 5.148 22.353 -27.060 1.00 97.56 90 ILE A CA 1
ATOM 651 C C . ILE A 1 90 ? 5.123 23.012 -28.432 1.00 97.56 90 ILE A C 1
ATOM 653 O O . ILE A 1 90 ? 5.827 24.004 -28.653 1.00 97.56 90 ILE A O 1
ATOM 657 N N . ILE A 1 91 ? 4.257 22.525 -29.317 1.00 97.75 91 ILE A N 1
ATOM 658 C CA . ILE A 1 91 ? 4.172 22.944 -30.715 1.00 97.75 91 ILE A CA 1
ATOM 659 C C . ILE A 1 91 ? 2.801 23.566 -30.998 1.00 97.75 91 ILE A C 1
ATOM 661 O O . ILE A 1 91 ? 1.765 22.942 -30.779 1.00 97.75 91 ILE A O 1
ATOM 665 N N . ASN A 1 92 ? 2.796 24.803 -31.504 1.00 97.06 92 ASN A N 1
ATOM 666 C CA . ASN A 1 92 ? 1.589 25.488 -31.976 1.00 97.06 92 ASN A CA 1
ATOM 667 C C . ASN A 1 92 ? 1.732 25.852 -33.463 1.00 97.06 92 ASN A C 1
ATOM 669 O O . ASN A 1 92 ? 2.684 26.558 -33.812 1.00 97.06 92 ASN A O 1
ATOM 673 N N . GLY A 1 93 ? 0.795 25.388 -34.295 1.00 95.31 93 GLY A N 1
ATOM 674 C CA . GLY A 1 93 ? 0.735 25.655 -35.739 1.00 95.31 93 GLY A CA 1
ATOM 675 C C . GLY A 1 93 ? 0.326 27.098 -36.036 1.00 95.31 93 GLY A C 1
ATOM 676 O O . GLY A 1 93 ? 1.112 27.893 -36.552 1.00 95.31 93 GLY A O 1
ATOM 677 N N . GLY A 1 94 ? -0.842 27.490 -35.530 1.00 94.06 94 GLY A N 1
ATOM 678 C CA . GLY A 1 94 ? -1.354 28.850 -35.651 1.00 94.06 94 GLY A CA 1
ATOM 679 C C . GLY A 1 94 ? -2.461 28.942 -36.700 1.00 94.06 94 GLY A C 1
ATOM 680 O O . GLY A 1 94 ? -3.388 28.144 -36.688 1.00 94.06 94 GLY A O 1
ATOM 681 N N . GLU A 1 95 ? -2.461 29.969 -37.554 1.00 95.19 95 GLU A N 1
ATOM 682 C CA . GLU A 1 95 ? -3.461 30.065 -38.634 1.00 95.19 95 GLU A CA 1
ATOM 683 C C . GLU A 1 95 ? -2.921 29.430 -39.924 1.00 95.19 95 GLU A C 1
ATOM 685 O O . GLU A 1 95 ? -2.004 30.005 -40.515 1.00 95.19 95 GLU A O 1
ATOM 690 N N . GLY A 1 96 ? -3.544 28.378 -40.463 1.00 95.88 96 GLY A N 1
ATOM 691 C CA . GLY A 1 96 ? -3.026 27.776 -41.694 1.00 95.88 96 GLY A CA 1
ATOM 692 C C . GLY A 1 96 ? -3.474 26.360 -42.014 1.00 95.88 96 GLY A C 1
ATOM 693 O O . GLY A 1 96 ? -4.534 25.925 -41.607 1.00 95.88 96 GLY A O 1
ATOM 694 N N . PHE A 1 97 ? -2.707 25.683 -42.863 1.00 97.62 97 PHE A N 1
ATOM 695 C CA . PHE A 1 97 ? -2.695 24.223 -42.968 1.00 97.62 97 PHE A CA 1
ATOM 696 C C . PHE A 1 97 ? -1.307 23.789 -42.517 1.00 97.62 97 PHE A C 1
ATOM 698 O O . PHE A 1 97 ? -0.342 23.999 -43.262 1.00 97.62 97 PHE A O 1
ATOM 705 N N . ASP A 1 98 ? -1.215 23.194 -41.337 1.00 97.69 98 ASP A N 1
ATOM 706 C CA . ASP A 1 98 ? 0.057 22.918 -40.685 1.00 97.69 98 ASP A CA 1
ATOM 707 C C . ASP A 1 98 ? 0.348 21.419 -40.575 1.00 97.69 98 ASP A C 1
ATOM 709 O O . ASP A 1 98 ? -0.542 20.579 -40.434 1.00 97.69 98 ASP A O 1
ATOM 713 N N . LEU A 1 99 ? 1.635 21.076 -40.658 1.00 98.19 99 LEU A N 1
ATOM 714 C CA . LEU A 1 99 ? 2.157 19.734 -40.405 1.00 98.19 99 LEU A CA 1
ATOM 715 C C . LEU A 1 99 ? 3.020 19.771 -39.143 1.00 98.19 99 LEU A C 1
ATOM 717 O O . LEU A 1 99 ? 4.122 20.325 -39.179 1.00 98.19 99 LEU A O 1
ATOM 721 N N . LEU A 1 100 ? 2.536 19.198 -38.044 1.00 98.38 100 LEU A N 1
ATOM 722 C CA . LEU A 1 100 ? 3.218 19.219 -36.750 1.00 98.38 100 LEU A CA 1
ATOM 723 C C . LEU A 1 100 ? 3.702 17.810 -36.384 1.00 98.38 100 LEU A C 1
ATOM 725 O O . LEU A 1 100 ? 2.899 16.880 -36.333 1.00 98.38 100 LEU A O 1
ATOM 729 N N . PHE A 1 101 ? 5.005 17.684 -36.132 1.00 98.12 101 PHE A N 1
ATOM 730 C CA . PHE A 1 101 ? 5.691 16.455 -35.735 1.00 98.12 101 PHE A CA 1
ATOM 731 C C . PHE A 1 101 ? 6.406 16.682 -34.400 1.00 98.12 101 PHE A C 1
ATOM 733 O O . PHE A 1 101 ? 7.244 17.583 -34.336 1.00 98.12 101 PHE A O 1
ATOM 740 N N . GLY A 1 102 ? 6.079 15.915 -33.363 1.00 96.62 102 GLY A N 1
ATOM 741 C CA . GLY A 1 102 ? 6.767 15.957 -32.066 1.00 96.62 102 GLY A CA 1
ATOM 742 C C . GLY A 1 102 ? 8.160 15.315 -32.122 1.00 96.62 102 GLY A C 1
ATOM 743 O O . GLY A 1 102 ? 9.159 15.986 -31.875 1.00 96.62 102 GLY A O 1
ATOM 744 N N . GLU A 1 103 ? 8.225 14.117 -32.710 1.00 96.12 103 GLU A N 1
ATOM 745 C CA . GLU A 1 103 ? 9.384 13.217 -32.796 1.00 96.12 103 GLU A CA 1
ATOM 746 C C . GLU A 1 103 ? 9.620 12.405 -31.504 1.00 96.12 103 GLU A C 1
ATOM 748 O O . GLU A 1 103 ? 8.809 11.523 -31.239 1.00 96.12 103 GLU A O 1
ATOM 753 N N . ASP A 1 104 ? 10.723 12.581 -30.769 1.00 93.94 104 ASP A N 1
ATOM 754 C CA . ASP A 1 104 ? 10.990 11.808 -29.542 1.00 93.94 104 ASP A CA 1
ATOM 755 C C . ASP A 1 104 ? 10.617 12.638 -28.297 1.00 93.94 104 ASP A C 1
ATOM 757 O O . ASP A 1 104 ? 11.262 13.654 -28.050 1.00 93.94 104 ASP A O 1
ATOM 761 N N . GLY A 1 105 ? 9.719 12.175 -27.426 1.00 94.31 105 GLY A N 1
ATOM 762 C CA . GLY A 1 105 ? 9.359 12.861 -26.175 1.00 94.31 105 GLY A CA 1
ATOM 763 C C . GLY A 1 105 ? 7.857 12.849 -25.889 1.00 94.31 105 GLY A C 1
ATOM 764 O O . GLY A 1 105 ? 7.070 12.394 -26.703 1.00 94.31 105 GLY A O 1
ATOM 765 N N . ASP A 1 106 ? 7.450 13.335 -24.711 1.00 96.81 106 ASP A N 1
ATOM 766 C CA . ASP A 1 106 ? 6.024 13.507 -24.386 1.00 96.81 106 ASP A CA 1
ATOM 767 C C . ASP A 1 106 ? 5.542 14.896 -24.858 1.00 96.81 106 ASP A C 1
ATOM 769 O O . ASP A 1 106 ? 5.580 15.883 -24.110 1.00 96.81 106 ASP A O 1
ATOM 773 N N . ASP A 1 107 ? 5.080 15.006 -26.099 1.00 97.69 107 ASP A N 1
ATOM 774 C CA . ASP A 1 107 ? 4.842 16.285 -26.763 1.00 97.69 107 ASP A CA 1
ATOM 775 C C . ASP A 1 107 ? 3.419 16.833 -26.578 1.00 97.69 107 ASP A C 1
ATOM 777 O O . ASP A 1 107 ? 2.438 16.138 -26.315 1.00 97.69 107 ASP A O 1
ATOM 781 N N . THR A 1 108 ? 3.261 18.150 -26.723 1.00 98.38 108 THR A N 1
ATOM 782 C CA . THR A 1 108 ? 1.959 18.827 -26.772 1.00 98.38 108 THR A CA 1
ATOM 783 C C . THR A 1 108 ? 1.783 19.573 -28.087 1.00 98.38 108 THR A C 1
ATOM 785 O O . THR A 1 108 ? 2.409 20.613 -28.306 1.00 98.38 108 THR A O 1
ATOM 788 N N . LEU A 1 109 ? 0.869 19.091 -28.929 1.00 98.50 109 LEU A N 1
ATOM 789 C CA . LEU A 1 109 ? 0.620 19.618 -30.271 1.00 98.50 109 LEU A CA 1
ATOM 790 C C . LEU A 1 109 ? -0.739 20.324 -30.350 1.00 98.50 109 LEU A C 1
ATOM 792 O O . LEU A 1 109 ? -1.762 19.822 -29.879 1.00 98.50 109 LEU A O 1
ATOM 796 N N . ASN A 1 110 ? -0.757 21.497 -30.977 1.00 97.88 110 ASN A N 1
ATOM 797 C CA . ASN A 1 110 ? -1.953 22.309 -31.181 1.00 97.88 110 ASN A CA 1
ATOM 798 C C . ASN A 1 110 ? -1.941 22.926 -32.585 1.00 97.88 110 ASN A C 1
ATOM 800 O O . ASN A 1 110 ? -1.141 23.825 -32.844 1.00 97.88 110 ASN A O 1
ATOM 804 N N . GLY A 1 111 ? -2.831 22.468 -33.469 1.00 96.50 111 GLY A N 1
ATOM 805 C CA . GLY A 1 111 ? -2.991 23.046 -34.813 1.00 96.50 111 GLY A CA 1
ATOM 806 C C . GLY A 1 111 ? -3.453 24.508 -34.783 1.00 96.50 111 GLY A C 1
ATOM 807 O O . GLY A 1 111 ? -2.960 25.341 -35.528 1.00 96.50 111 GLY A O 1
ATOM 808 N N . GLU A 1 112 ? -4.260 24.866 -33.779 1.00 95.88 112 GLU A N 1
ATOM 809 C CA . GLU A 1 112 ? -4.976 26.141 -33.645 1.00 95.88 112 GLU A CA 1
ATOM 810 C C . GLU A 1 112 ? -6.103 26.371 -34.656 1.00 95.88 112 GLU A C 1
ATOM 812 O O . GLU A 1 112 ? -7.237 26.046 -34.337 1.00 95.88 112 GLU A O 1
ATOM 817 N N . SER A 1 113 ? -5.893 27.061 -35.772 1.00 94.69 113 SER A N 1
ATOM 818 C CA . SER A 1 113 ? -6.961 27.397 -36.720 1.00 94.69 113 SER A CA 1
ATOM 819 C C . SER A 1 113 ? -6.550 26.969 -38.109 1.00 94.69 113 SER A C 1
ATOM 821 O O . SER A 1 113 ? -5.806 27.675 -38.781 1.00 94.69 113 SER A O 1
ATOM 823 N N . GLY A 1 114 ? -7.122 25.876 -38.585 1.00 95.94 114 GLY A N 1
ATOM 824 C CA . GLY A 1 114 ? -6.637 25.273 -39.806 1.00 95.94 114 GLY A CA 1
ATOM 825 C C . GLY A 1 114 ? -7.309 23.957 -40.106 1.00 95.94 114 GLY A C 1
ATOM 826 O O . GLY A 1 114 ? -8.280 23.595 -39.457 1.00 95.94 114 GLY A O 1
ATOM 827 N N . ASP A 1 115 ? -6.835 23.275 -41.138 1.00 97.81 115 ASP A N 1
ATOM 828 C CA . ASP A 1 115 ? -7.150 21.860 -41.328 1.00 97.81 115 ASP A CA 1
ATOM 829 C C . ASP A 1 115 ? -5.819 21.107 -41.166 1.00 97.81 115 ASP A C 1
ATOM 831 O O . ASP A 1 115 ? -5.141 20.863 -42.157 1.00 97.81 115 ASP A O 1
ATOM 835 N N . ASP A 1 116 ? -5.395 20.803 -39.942 1.00 98.31 116 ASP A N 1
ATOM 836 C CA . ASP A 1 116 ? -3.991 20.471 -39.660 1.00 98.31 116 ASP A CA 1
ATOM 837 C C . ASP A 1 116 ? -3.710 18.958 -39.602 1.00 98.31 116 ASP A C 1
ATOM 839 O O . ASP A 1 116 ? -4.617 18.130 -39.470 1.00 98.31 116 ASP A O 1
ATOM 843 N N . ILE A 1 117 ? -2.435 18.565 -39.706 1.00 98.50 117 ILE A N 1
ATOM 844 C CA . ILE A 1 117 ? -1.977 17.182 -39.496 1.00 98.50 117 ILE A CA 1
ATOM 845 C C . ILE A 1 117 ? -0.997 17.143 -38.327 1.00 98.50 117 ILE A C 1
ATOM 847 O O . ILE A 1 117 ? 0.032 17.816 -38.350 1.00 98.50 117 ILE A O 1
ATOM 851 N N . LEU A 1 118 ? -1.309 16.314 -37.333 1.00 98.50 118 LEU A N 1
ATOM 852 C CA . LEU A 1 118 ? -0.593 16.215 -36.065 1.00 98.50 118 LEU A CA 1
ATOM 853 C C . LEU A 1 118 ? -0.058 14.787 -35.876 1.00 98.50 118 LEU A C 1
ATOM 855 O O . LEU A 1 118 ? -0.814 13.823 -36.005 1.00 98.50 118 LEU A O 1
ATOM 859 N N . ASN A 1 119 ? 1.225 14.646 -35.566 1.00 98.19 119 ASN A N 1
ATOM 860 C CA . ASN A 1 119 ? 1.876 13.378 -35.233 1.00 98.19 119 ASN A CA 1
ATOM 861 C C . ASN A 1 119 ? 2.843 13.638 -34.070 1.00 98.19 119 ASN A C 1
ATOM 863 O O . ASN A 1 119 ? 3.744 14.456 -34.207 1.00 98.19 119 ASN A O 1
ATOM 867 N N . GLY A 1 120 ? 2.602 13.014 -32.927 1.00 96.12 120 GLY A N 1
ATOM 868 C CA . GLY A 1 120 ? 3.395 13.163 -31.714 1.00 96.12 120 GLY A CA 1
ATOM 869 C C . GLY A 1 120 ? 4.702 12.411 -31.872 1.00 96.12 120 GLY A C 1
ATOM 870 O O . GLY A 1 120 ? 5.732 13.041 -32.064 1.00 96.12 120 GLY A O 1
ATOM 871 N N . GLY A 1 121 ? 4.631 11.095 -32.039 1.00 94.94 121 GLY A N 1
ATOM 872 C CA . GLY A 1 121 ? 5.795 10.271 -32.341 1.00 94.94 121 GLY A CA 1
ATOM 873 C C . GLY A 1 121 ? 6.066 9.303 -31.201 1.00 94.94 121 GLY A C 1
ATOM 874 O O . GLY A 1 121 ? 5.156 8.622 -30.744 1.00 94.94 121 GLY A O 1
ATOM 875 N N . MET A 1 122 ? 7.322 9.166 -30.782 1.00 92.19 122 MET A N 1
ATOM 876 C CA . MET A 1 122 ? 7.660 8.305 -29.652 1.00 92.19 122 MET A CA 1
ATOM 877 C C . MET A 1 122 ? 7.399 9.033 -28.336 1.00 92.19 122 MET A C 1
ATOM 879 O O . MET A 1 122 ? 8.205 9.864 -27.941 1.00 92.19 122 MET A O 1
ATOM 883 N N . GLY A 1 123 ? 6.382 8.623 -27.588 1.00 92.31 123 GLY A N 1
ATOM 884 C CA . GLY A 1 123 ? 6.110 9.159 -26.254 1.00 92.31 123 GLY A CA 1
ATOM 885 C C . GLY A 1 123 ? 4.619 9.206 -25.968 1.00 92.31 123 GLY A C 1
ATOM 886 O O . GLY A 1 123 ? 3.824 8.627 -26.697 1.00 92.31 123 GLY A O 1
ATOM 887 N N . ASN A 1 124 ? 4.228 9.819 -24.855 1.00 95.00 124 ASN A N 1
ATOM 888 C CA . ASN A 1 124 ? 2.828 9.982 -24.475 1.00 95.00 124 ASN A CA 1
ATOM 889 C C . ASN A 1 124 ? 2.349 11.397 -24.807 1.00 95.00 124 ASN A C 1
ATOM 891 O O . ASN A 1 124 ? 2.417 12.311 -23.977 1.00 95.00 124 ASN A O 1
ATOM 895 N N . ASP A 1 125 ? 1.791 11.564 -25.998 1.00 97.94 125 ASP A N 1
ATOM 896 C CA . ASP A 1 125 ? 1.529 12.882 -26.562 1.00 97.94 125 ASP A CA 1
ATOM 897 C C . ASP A 1 125 ? 0.154 13.448 -26.205 1.00 97.94 125 ASP A C 1
ATOM 899 O O . ASP A 1 125 ? -0.821 12.739 -25.939 1.00 97.94 125 ASP A O 1
ATOM 903 N N . THR A 1 126 ? 0.047 14.777 -26.208 1.00 98.44 126 THR A N 1
ATOM 904 C CA . THR A 1 126 ? -1.185 15.519 -25.929 1.00 98.44 126 THR A CA 1
ATOM 905 C C . THR A 1 126 ? -1.580 16.427 -27.090 1.00 98.44 126 THR A C 1
ATOM 907 O O . THR A 1 126 ? -0.949 17.447 -27.360 1.00 98.44 126 THR A O 1
ATOM 910 N N . TYR A 1 127 ? -2.732 16.145 -27.690 1.00 98.62 127 TYR A N 1
ATOM 911 C CA . TYR A 1 127 ? -3.300 16.921 -28.791 1.00 98.62 127 TYR A CA 1
ATOM 912 C C . TYR A 1 127 ? -4.376 17.881 -28.298 1.00 98.62 127 TYR A C 1
ATOM 914 O O . TYR A 1 127 ? -5.348 17.463 -27.668 1.00 98.62 127 TYR A O 1
ATOM 922 N N . ILE A 1 128 ? -4.237 19.173 -28.579 1.00 98.12 128 ILE A N 1
ATOM 923 C CA . ILE A 1 128 ? -5.216 20.188 -28.177 1.00 98.12 128 ILE A CA 1
ATOM 924 C C . ILE A 1 128 ? -6.218 20.419 -29.305 1.00 98.12 128 ILE A C 1
ATOM 926 O O . ILE A 1 128 ? -5.826 20.686 -30.434 1.00 98.12 128 ILE A O 1
ATOM 930 N N . PHE A 1 129 ? -7.513 20.394 -28.981 1.00 97.94 129 PHE A N 1
ATOM 931 C CA . PHE A 1 129 ? -8.575 20.693 -29.943 1.00 97.94 129 PHE A CA 1
ATOM 932 C C . PHE A 1 129 ? -9.675 21.577 -29.340 1.00 97.94 129 PHE A C 1
ATOM 934 O O . PHE A 1 129 ? -9.987 21.499 -28.146 1.00 97.94 129 PHE A O 1
ATOM 941 N N . ASN A 1 130 ? -10.273 22.453 -30.152 1.00 95.19 130 ASN A N 1
ATOM 942 C CA . ASN A 1 130 ? -11.359 23.340 -29.726 1.00 95.19 130 ASN A CA 1
ATOM 943 C C . ASN A 1 130 ? -12.293 23.731 -30.890 1.00 95.19 130 ASN A C 1
ATOM 945 O O . ASN A 1 130 ? -12.105 23.330 -32.035 1.00 95.19 130 ASN A O 1
ATOM 949 N N . ALA A 1 131 ? -13.312 24.544 -30.597 1.00 94.06 131 ALA A N 1
ATOM 950 C CA . ALA A 1 131 ? -14.345 24.962 -31.553 1.00 94.06 131 ALA A CA 1
ATOM 951 C C . ALA A 1 131 ? -13.864 25.862 -32.714 1.00 94.06 131 ALA A C 1
ATOM 953 O O . ALA A 1 131 ? -14.637 26.106 -33.638 1.00 94.06 131 ALA A O 1
ATOM 954 N N . ALA A 1 132 ? -12.634 26.379 -32.660 1.00 91.00 132 ALA A N 1
ATOM 955 C CA . ALA A 1 132 ? -11.980 27.129 -33.733 1.00 91.00 132 ALA A CA 1
ATOM 956 C C . ALA A 1 132 ? -10.935 26.288 -34.496 1.00 91.00 132 ALA A C 1
ATOM 958 O O . ALA A 1 132 ? -10.340 26.800 -35.438 1.00 91.00 132 ALA A O 1
ATOM 959 N N . GLY A 1 133 ? -10.785 25.006 -34.140 1.00 88.88 133 GLY A N 1
ATOM 960 C CA . GLY A 1 133 ? -9.773 24.073 -34.651 1.00 88.88 133 GLY A CA 1
ATOM 961 C C . GLY A 1 133 ? -9.856 23.691 -36.125 1.00 88.88 133 GLY A C 1
ATOM 962 O O . GLY A 1 133 ? -9.003 22.975 -36.593 1.00 88.88 133 GLY A O 1
ATOM 963 N N . GLY A 1 134 ? -10.906 24.083 -36.855 1.00 95.44 134 GLY A N 1
ATOM 964 C CA . GLY A 1 134 ? -11.162 23.552 -38.204 1.00 95.44 134 GLY A CA 1
ATOM 965 C C . GLY A 1 134 ? -11.134 22.010 -38.278 1.00 95.44 134 GLY A C 1
ATOM 966 O O . GLY A 1 134 ? -11.767 21.363 -37.433 1.00 95.44 134 GLY A O 1
ATOM 967 N N . ARG A 1 135 ? -10.545 21.417 -39.329 1.00 98.00 135 ARG A N 1
ATOM 968 C CA . ARG A 1 135 ? -10.581 19.959 -39.582 1.00 98.00 135 ARG A CA 1
ATOM 969 C C . ARG A 1 135 ? -9.217 19.289 -39.448 1.00 98.00 135 ARG A C 1
ATOM 971 O O . ARG A 1 135 ? -8.574 18.982 -40.452 1.00 98.00 135 ARG A O 1
ATOM 978 N N . ASP A 1 136 ? -8.866 18.957 -38.219 1.00 98.38 136 ASP A N 1
ATOM 979 C CA . ASP A 1 136 ? -7.567 18.376 -37.896 1.00 98.38 136 ASP A CA 1
ATOM 980 C C . ASP A 1 136 ? -7.550 16.853 -38.022 1.00 98.38 136 ASP A C 1
ATOM 982 O O . ASP A 1 136 ? -8.564 16.165 -37.845 1.00 98.38 136 ASP A O 1
ATOM 986 N N . THR A 1 137 ? -6.373 16.306 -38.315 1.00 98.38 137 THR A N 1
ATOM 987 C CA . THR A 1 137 ? -6.111 14.868 -38.375 1.00 98.38 137 THR A CA 1
ATOM 988 C C . THR A 1 137 ? -4.906 14.499 -37.518 1.00 98.38 137 THR A C 1
ATOM 990 O O . THR A 1 137 ? -3.790 14.926 -37.795 1.00 98.38 137 THR A O 1
ATOM 993 N N . ILE A 1 138 ? -5.120 13.645 -36.520 1.00 98.69 138 ILE A N 1
ATOM 994 C CA . ILE A 1 138 ? -4.052 12.999 -35.755 1.00 98.69 138 ILE A CA 1
ATOM 995 C C . ILE A 1 138 ? -3.656 11.710 -36.477 1.00 98.69 138 ILE A C 1
ATOM 997 O O . ILE A 1 138 ? -4.517 10.882 -36.791 1.00 98.69 138 ILE A O 1
ATOM 1001 N N . VAL A 1 139 ? -2.363 11.547 -36.745 1.00 96.25 139 VAL A N 1
ATOM 1002 C CA . VAL A 1 139 ? -1.769 10.358 -37.368 1.00 96.25 139 VAL A CA 1
ATOM 1003 C C . VAL A 1 139 ? -0.663 9.852 -36.459 1.00 96.25 139 VAL A C 1
ATOM 1005 O O . VAL A 1 139 ? 0.517 10.004 -36.760 1.00 96.25 139 VAL A O 1
ATOM 1008 N N . ASP A 1 140 ? -1.069 9.278 -35.336 1.00 94.31 140 ASP A N 1
ATOM 1009 C CA . ASP A 1 140 ? -0.169 8.772 -34.313 1.00 94.31 140 ASP A CA 1
ATOM 1010 C C . ASP A 1 140 ? -0.726 7.476 -33.729 1.00 94.31 140 ASP A C 1
ATOM 1012 O O . ASP A 1 140 ? -1.931 7.359 -33.497 1.00 94.31 140 ASP A O 1
ATOM 1016 N N . THR A 1 141 ? 0.147 6.489 -33.581 1.00 87.50 141 THR A N 1
ATOM 1017 C CA . THR A 1 141 ? -0.160 5.132 -33.120 1.00 87.50 141 THR A CA 1
ATOM 1018 C C . THR A 1 141 ? 0.859 4.621 -32.104 1.00 87.50 141 THR A C 1
ATOM 1020 O O . THR A 1 141 ? 0.775 3.457 -31.718 1.00 87.50 141 THR A O 1
ATOM 1023 N N . GLU A 1 142 ? 1.840 5.437 -31.722 1.00 86.44 142 GLU A N 1
ATOM 1024 C CA . GLU A 1 142 ? 2.871 5.074 -30.752 1.00 86.44 142 GLU A CA 1
ATOM 1025 C C . GLU A 1 142 ? 2.544 5.724 -29.398 1.00 86.44 142 GLU A C 1
ATOM 1027 O O . GLU A 1 142 ? 1.952 6.793 -29.351 1.00 86.44 142 GLU A O 1
ATOM 1032 N N . GLY A 1 143 ? 2.847 5.032 -28.297 1.00 86.19 143 GLY A N 1
ATOM 1033 C CA . GLY A 1 143 ? 2.627 5.528 -26.933 1.00 86.19 143 GLY A CA 1
ATOM 1034 C C . GLY A 1 143 ? 1.172 5.688 -26.461 1.00 86.19 143 GLY A C 1
ATOM 1035 O O . GLY A 1 143 ? 0.208 5.271 -27.110 1.00 86.19 143 GLY A O 1
ATOM 1036 N N . SER A 1 144 ? 1.015 6.239 -25.250 1.00 89.75 144 SER A N 1
ATOM 1037 C CA . SER A 1 144 ? -0.266 6.402 -24.551 1.00 89.75 144 SER A CA 1
ATOM 1038 C C . SER A 1 144 ? -0.808 7.829 -24.668 1.00 89.75 144 SER A C 1
ATOM 1040 O O . SER A 1 144 ? -0.767 8.640 -23.735 1.00 89.75 144 SER A O 1
ATOM 1042 N N . ASN A 1 145 ? -1.340 8.137 -25.850 1.00 96.12 145 ASN A N 1
ATOM 1043 C CA . ASN A 1 145 ? -1.684 9.508 -26.220 1.00 96.12 145 ASN A CA 1
ATOM 1044 C C . ASN A 1 145 ? -3.017 10.002 -25.654 1.00 96.12 145 ASN A C 1
ATOM 1046 O O . ASN A 1 145 ? -3.912 9.238 -25.270 1.00 96.12 145 ASN A O 1
ATOM 1050 N N . ARG A 1 146 ? -3.178 11.326 -25.650 1.00 98.19 146 ARG A N 1
ATOM 1051 C CA . ARG A 1 146 ? -4.307 12.035 -25.046 1.00 98.19 146 ARG A CA 1
ATOM 1052 C C . ARG A 1 146 ? -4.815 13.138 -25.960 1.00 98.19 146 ARG A C 1
ATOM 1054 O O . ARG A 1 146 ? -4.045 13.847 -26.597 1.00 98.19 146 ARG A O 1
ATOM 1061 N N . VAL A 1 147 ? -6.123 13.365 -25.953 1.00 98.62 147 VAL A N 1
ATOM 1062 C CA . VAL A 1 147 ? -6.730 14.547 -26.582 1.00 98.62 147 VAL A CA 1
ATOM 1063 C C . VAL A 1 147 ? -7.287 15.456 -25.498 1.00 98.62 147 VAL A C 1
ATOM 1065 O O . VAL A 1 147 ? -8.070 15.022 -24.658 1.00 98.62 147 VAL A O 1
ATOM 1068 N N . ARG A 1 148 ? -6.919 16.736 -25.522 1.00 98.19 148 ARG A N 1
ATOM 1069 C CA . ARG A 1 148 ? -7.409 17.765 -24.606 1.00 98.19 148 ARG A CA 1
ATOM 1070 C C . ARG A 1 148 ? -8.343 18.731 -25.318 1.00 98.19 148 ARG A C 1
ATOM 1072 O O . ARG A 1 148 ? -7.917 19.545 -26.138 1.00 98.19 148 ARG A O 1
ATOM 1079 N N . PHE A 1 149 ? -9.613 18.699 -24.928 1.00 97.88 149 PHE A N 1
ATOM 1080 C CA . PHE A 1 149 ? -10.605 19.662 -25.386 1.00 97.88 149 PHE A CA 1
ATOM 1081 C C . PHE A 1 149 ? -10.546 20.927 -24.531 1.00 97.88 149 PHE A C 1
ATOM 1083 O O . PHE A 1 149 ? -10.546 20.866 -23.303 1.00 97.88 149 PHE A O 1
ATOM 1090 N N . THR A 1 150 ? -10.493 22.090 -25.178 1.00 94.00 150 THR A N 1
ATOM 1091 C CA . THR A 1 150 ? -10.400 23.394 -24.498 1.00 94.00 150 THR A CA 1
ATOM 1092 C C . THR A 1 150 ? -11.556 24.320 -24.883 1.00 94.00 150 THR A C 1
ATOM 1094 O O . THR A 1 150 ? -12.357 24.011 -25.764 1.00 94.00 150 THR A O 1
ATOM 1097 N N . GLY A 1 151 ? -11.677 25.467 -24.206 1.00 89.88 151 GLY A N 1
ATOM 1098 C CA . GLY A 1 151 ? -12.736 26.445 -24.484 1.00 89.88 151 GLY A CA 1
ATOM 1099 C C . GLY A 1 151 ? -14.082 26.118 -23.829 1.00 89.88 151 GLY A C 1
ATOM 1100 O O . GLY A 1 151 ? -15.115 26.571 -24.316 1.00 89.88 151 GLY A O 1
ATOM 1101 N N . GLY A 1 152 ? -14.076 25.347 -22.734 1.00 91.50 152 GLY A N 1
ATOM 1102 C CA . GLY A 1 152 ? -15.280 24.980 -21.983 1.00 91.50 152 GLY A CA 1
ATOM 1103 C C . GLY A 1 152 ? -16.148 23.908 -22.647 1.00 91.50 152 GLY A C 1
ATOM 1104 O O . GLY A 1 152 ? -17.297 23.736 -22.239 1.00 91.50 152 GLY A O 1
ATOM 1105 N N . LEU A 1 153 ? -15.620 23.213 -23.661 1.00 94.56 153 LEU A N 1
ATOM 1106 C CA . LEU A 1 153 ? -16.280 22.072 -24.294 1.00 94.56 153 LEU A CA 1
ATOM 1107 C C . LEU A 1 153 ? -16.532 20.961 -23.274 1.00 94.56 153 LEU A C 1
ATOM 1109 O O . LEU A 1 153 ? -15.702 20.689 -22.407 1.00 94.56 153 LEU A O 1
ATOM 1113 N N . ARG A 1 154 ? -17.672 20.290 -23.415 1.00 95.19 154 ARG A N 1
ATOM 1114 C CA . ARG A 1 154 ? -18.046 19.097 -22.654 1.00 95.19 154 ARG A CA 1
ATOM 1115 C C . ARG A 1 154 ? -18.240 17.925 -23.604 1.00 95.19 154 ARG A C 1
ATOM 1117 O O . ARG A 1 154 ? -18.520 18.114 -24.782 1.00 95.19 154 ARG A O 1
ATOM 1124 N N . ALA A 1 155 ? -18.192 16.701 -23.083 1.00 94.25 155 ALA A N 1
ATOM 1125 C CA . ALA A 1 155 ? -18.475 15.506 -23.881 1.00 94.25 155 ALA A CA 1
ATOM 1126 C C . ALA A 1 155 ? -19.863 15.558 -24.565 1.00 94.25 155 ALA A C 1
ATOM 1128 O O . ALA A 1 155 ? -20.016 15.104 -25.693 1.00 94.25 155 ALA A O 1
ATOM 1129 N N . GLU A 1 156 ? -20.867 16.172 -23.929 1.00 94.19 156 GLU A N 1
ATOM 1130 C CA . GLU A 1 156 ? -22.209 16.358 -24.512 1.00 94.19 156 GLU A CA 1
ATOM 1131 C C . GLU A 1 156 ? -22.245 17.299 -25.733 1.00 94.19 156 GLU A C 1
ATOM 1133 O O . GLU A 1 156 ? -23.198 17.258 -26.515 1.00 94.19 156 GLU A O 1
ATOM 1138 N N . ASP A 1 157 ? -21.200 18.105 -25.935 1.00 96.50 157 ASP A N 1
ATOM 1139 C CA . ASP A 1 157 ? -21.056 18.991 -27.091 1.00 96.50 157 ASP A CA 1
ATOM 1140 C C . ASP A 1 157 ? -20.474 18.271 -28.315 1.00 96.50 157 ASP A C 1
ATOM 1142 O O . ASP A 1 157 ? -20.324 18.889 -29.368 1.00 96.50 157 ASP A O 1
ATOM 1146 N N . LEU A 1 158 ? -20.147 16.980 -28.207 1.00 97.31 158 LEU A N 1
ATOM 1147 C CA . LEU A 1 158 ? -19.445 16.224 -29.239 1.00 97.31 158 LEU A CA 1
ATOM 1148 C C . LEU A 1 158 ? -20.325 15.130 -29.850 1.00 97.31 158 LEU A C 1
ATOM 1150 O O . LEU A 1 158 ? -21.129 14.491 -29.174 1.00 97.31 158 LEU A O 1
ATOM 1154 N N . THR A 1 159 ? -20.120 14.873 -31.140 1.00 96.00 159 THR A N 1
ATOM 1155 C CA . THR A 1 159 ? -20.643 13.694 -31.840 1.00 96.00 159 THR A CA 1
ATOM 1156 C C . THR A 1 159 ? -19.474 12.863 -32.357 1.00 96.00 159 THR A C 1
ATOM 1158 O O . THR A 1 159 ? -18.628 13.385 -33.082 1.00 96.00 159 THR A O 1
ATOM 1161 N N . ILE A 1 160 ? -19.444 11.569 -32.026 1.00 96.25 160 ILE A N 1
ATOM 1162 C CA . ILE A 1 160 ? -18.382 10.648 -32.452 1.00 96.25 160 ILE A CA 1
ATOM 1163 C C . ILE A 1 160 ? -18.926 9.640 -33.464 1.00 96.25 160 ILE A C 1
ATOM 1165 O O . ILE A 1 160 ? -20.002 9.069 -33.278 1.00 96.25 160 ILE A O 1
ATOM 1169 N N . MET A 1 161 ? -18.151 9.383 -34.515 1.00 93.94 161 MET A N 1
ATOM 1170 C CA . MET A 1 161 ? -18.389 8.303 -35.465 1.00 93.94 161 MET A CA 1
ATOM 1171 C C . MET A 1 161 ? -17.103 7.510 -35.702 1.00 93.94 161 MET A C 1
ATOM 1173 O O . MET A 1 161 ? -16.090 8.083 -36.097 1.00 93.94 161 MET A O 1
ATOM 1177 N N . ALA A 1 162 ? -17.173 6.192 -35.528 1.00 93.75 162 ALA A N 1
ATOM 1178 C CA . ALA A 1 162 ? -16.110 5.273 -35.918 1.00 93.75 162 ALA A CA 1
ATOM 1179 C C . ALA A 1 162 ? -16.295 4.811 -37.373 1.00 93.75 162 ALA A C 1
ATOM 1181 O O . ALA A 1 162 ? -17.412 4.495 -37.795 1.00 93.75 162 ALA A O 1
ATOM 1182 N N . VAL A 1 163 ? -15.209 4.768 -38.144 1.00 91.75 163 VAL A N 1
ATOM 1183 C CA . VAL A 1 163 ? -15.200 4.365 -39.556 1.00 91.75 163 VAL A CA 1
ATOM 1184 C C . VAL A 1 163 ? -14.075 3.365 -39.788 1.00 91.75 163 VAL A C 1
ATOM 1186 O O . VAL A 1 163 ? -12.922 3.658 -39.503 1.00 91.75 163 VAL A O 1
ATOM 1189 N N . THR A 1 164 ? -14.389 2.197 -40.346 1.00 91.25 164 THR A N 1
ATOM 1190 C CA . THR A 1 164 ? -13.351 1.258 -40.789 1.00 91.25 164 THR A CA 1
ATOM 1191 C C . THR A 1 164 ? -12.611 1.836 -41.992 1.00 91.25 164 THR A C 1
ATOM 1193 O O . THR A 1 164 ? -13.238 2.163 -43.005 1.00 91.25 164 THR A O 1
ATOM 1196 N N . ASN A 1 165 ? -11.293 1.964 -41.885 1.00 89.62 165 ASN A N 1
ATOM 1197 C CA . ASN A 1 165 ? -10.450 2.478 -42.956 1.00 89.62 165 ASN A CA 1
ATOM 1198 C C . ASN A 1 165 ? -10.027 1.364 -43.933 1.00 89.62 165 ASN A C 1
ATOM 1200 O O . ASN A 1 165 ? -10.344 0.185 -43.761 1.00 89.62 165 ASN A O 1
ATOM 1204 N N . ASN A 1 166 ? -9.325 1.740 -45.005 1.00 90.44 166 ASN A N 1
ATOM 1205 C CA . ASN A 1 166 ? -8.929 0.800 -46.063 1.00 90.44 166 ASN A CA 1
ATOM 1206 C C . ASN A 1 166 ? -7.895 -0.241 -45.606 1.00 90.44 166 ASN A C 1
ATOM 1208 O O . ASN A 1 166 ? -7.695 -1.236 -46.302 1.00 90.44 166 ASN A O 1
ATOM 1212 N N . GLU A 1 167 ? -7.239 -0.006 -44.473 1.00 89.19 167 GLU A N 1
ATOM 1213 C CA . GLU A 1 167 ? -6.226 -0.889 -43.892 1.00 89.19 167 GLU A CA 1
ATOM 1214 C C . GLU A 1 167 ? -6.852 -1.904 -42.924 1.00 89.19 167 GLU A C 1
ATOM 1216 O O . GLU A 1 167 ? -6.178 -2.827 -42.480 1.00 89.19 167 GLU A O 1
ATOM 1221 N N . GLY A 1 168 ? -8.157 -1.786 -42.652 1.00 84.38 168 GLY A N 1
ATOM 1222 C CA . GLY A 1 168 ? -8.884 -2.636 -41.709 1.00 84.38 168 GLY A CA 1
ATOM 1223 C C . GLY A 1 168 ? -8.851 -2.129 -40.265 1.00 84.38 168 GLY A C 1
ATOM 1224 O O . GLY A 1 168 ? -9.434 -2.780 -39.401 1.00 84.38 168 GLY A O 1
ATOM 1225 N N . GLY A 1 169 ? -8.210 -0.983 -40.012 1.00 88.38 169 GLY A N 1
ATOM 1226 C CA . GLY A 1 169 ? -8.275 -0.259 -38.744 1.00 88.38 169 GLY A CA 1
ATOM 1227 C C . GLY A 1 169 ? -9.561 0.559 -38.604 1.00 88.38 169 GLY A C 1
ATOM 1228 O O . GLY A 1 169 ? -10.403 0.606 -39.508 1.00 88.38 169 GLY A O 1
ATOM 1229 N N . GLN A 1 170 ? -9.730 1.202 -37.455 1.00 92.44 170 GLN A N 1
ATOM 1230 C CA . GLN A 1 170 ? -10.881 2.025 -37.101 1.00 92.44 170 GLN A CA 1
ATOM 1231 C C . GLN A 1 170 ? -10.432 3.473 -36.873 1.00 92.44 170 GLN A C 1
ATOM 1233 O O . GLN A 1 170 ? -9.770 3.766 -35.884 1.00 92.44 170 GLN A O 1
ATOM 1238 N N . ASP A 1 171 ? -10.839 4.385 -37.756 1.00 95.44 171 ASP A N 1
ATOM 1239 C CA . ASP A 1 171 ? -10.668 5.828 -37.573 1.00 95.44 171 ASP A CA 1
ATOM 1240 C C . ASP A 1 171 ? -11.822 6.384 -36.738 1.00 95.44 171 ASP A C 1
ATOM 1242 O O . ASP A 1 171 ? -12.977 5.973 -36.907 1.00 95.44 171 ASP A O 1
ATOM 1246 N N . TRP A 1 172 ? -11.545 7.357 -35.875 1.00 96.50 172 TRP A N 1
ATOM 1247 C CA . TRP A 1 172 ? -12.575 8.074 -35.123 1.00 96.50 172 TRP A CA 1
ATOM 1248 C C . TRP A 1 172 ? -12.715 9.501 -35.628 1.00 96.50 172 TRP A C 1
ATOM 1250 O O . TRP A 1 172 ? -11.739 10.224 -35.777 1.00 96.50 172 TRP A O 1
ATOM 1260 N N . LYS A 1 173 ? -13.952 9.928 -35.877 1.00 96.81 173 LYS A N 1
ATOM 1261 C CA . LYS A 1 173 ? -14.284 11.308 -36.242 1.00 96.81 173 LYS A CA 1
ATOM 1262 C C . LYS A 1 173 ? -15.090 11.942 -35.129 1.00 96.81 173 LYS A C 1
ATOM 1264 O O . LYS A 1 173 ? -16.204 11.498 -34.856 1.00 96.81 173 LYS A O 1
ATOM 1269 N N . ILE A 1 174 ? -14.540 12.987 -34.526 1.00 97.88 174 ILE A N 1
ATOM 1270 C CA . ILE A 1 174 ? -15.128 13.726 -33.413 1.00 97.88 174 ILE A CA 1
ATOM 1271 C C . ILE A 1 174 ? -15.527 15.105 -33.934 1.00 97.88 174 ILE A C 1
ATOM 1273 O O . ILE A 1 174 ? -14.682 15.936 -34.247 1.00 97.88 174 ILE A O 1
ATOM 1277 N N . SER A 1 175 ? -16.828 15.341 -34.070 1.00 97.38 175 SER A N 1
ATOM 1278 C CA . SER A 1 175 ? -17.382 16.626 -34.513 1.00 97.38 175 SER A CA 1
ATOM 1279 C C . SER A 1 175 ? -17.862 17.438 -33.318 1.00 97.38 175 SER A C 1
ATOM 1281 O O . SER A 1 175 ? -18.532 16.889 -32.442 1.00 97.38 175 SER A O 1
ATOM 1283 N N . ILE A 1 176 ? -17.578 18.741 -33.303 1.00 97.38 176 ILE A N 1
ATOM 1284 C CA . ILE A 1 176 ? -18.138 19.659 -32.303 1.00 97.38 176 ILE A CA 1
ATOM 1285 C C . ILE A 1 176 ? -19.517 20.127 -32.784 1.00 97.38 176 ILE A C 1
ATOM 1287 O O . ILE A 1 176 ? -19.691 20.603 -33.906 1.00 97.38 176 ILE A O 1
ATOM 1291 N N . ASN A 1 177 ? -20.530 19.979 -31.934 1.00 93.88 177 ASN A N 1
ATOM 1292 C CA . ASN A 1 177 ? -21.905 20.311 -32.275 1.00 93.88 177 ASN A CA 1
ATOM 1293 C C . ASN A 1 177 ? -22.045 21.811 -32.583 1.00 93.88 177 ASN A C 1
ATOM 1295 O O . ASN A 1 177 ? -21.592 22.670 -31.829 1.00 93.88 177 ASN A O 1
ATOM 1299 N N . ASN A 1 178 ? -22.768 22.127 -33.660 1.00 93.25 178 ASN A N 1
ATOM 1300 C CA . ASN A 1 178 ? -23.013 23.494 -34.143 1.00 93.25 178 ASN A CA 1
ATOM 1301 C C . ASN A 1 178 ? -21.771 24.242 -34.668 1.00 93.25 178 ASN A C 1
ATOM 1303 O O . ASN A 1 178 ? -21.831 25.465 -34.818 1.00 93.25 178 ASN A O 1
ATOM 1307 N N . THR A 1 179 ? -20.684 23.540 -34.991 1.00 95.50 179 THR A N 1
ATOM 1308 C CA . THR A 1 179 ? -19.532 24.103 -35.709 1.00 95.50 179 THR A CA 1
ATOM 1309 C C . THR A 1 179 ? -19.166 23.235 -36.918 1.00 95.50 179 THR A C 1
ATOM 1311 O O . THR A 1 179 ? -19.728 22.158 -37.115 1.00 95.50 179 THR A O 1
ATOM 1314 N N . ASP A 1 180 ? -18.240 23.721 -37.749 1.00 93.69 180 ASP A N 1
ATOM 1315 C CA . ASP A 1 180 ? -17.648 22.944 -38.849 1.00 93.69 180 ASP A CA 1
ATOM 1316 C C . ASP A 1 180 ? -16.377 22.183 -38.415 1.00 93.69 180 ASP A C 1
ATOM 1318 O O . ASP A 1 180 ? -15.733 21.547 -39.256 1.00 93.69 180 ASP A O 1
ATOM 1322 N N . SER A 1 181 ? -16.015 22.257 -37.128 1.00 97.31 181 SER A N 1
ATOM 1323 C CA . SER A 1 181 ? -14.780 21.687 -36.591 1.00 97.31 181 SER A CA 1
ATOM 1324 C C . SER A 1 181 ? -14.895 20.184 -36.371 1.00 97.31 181 SER A C 1
ATOM 1326 O O . SER A 1 181 ? -15.839 19.704 -35.732 1.00 97.31 181 SER A O 1
ATOM 1328 N N . VAL A 1 182 ? -13.915 19.442 -36.884 1.00 97.94 182 VAL A N 1
ATOM 1329 C CA . VAL A 1 182 ? -13.865 17.979 -36.821 1.00 97.94 182 VAL A CA 1
ATOM 1330 C C . VAL A 1 182 ? -12.440 17.529 -36.540 1.00 97.94 182 VAL A C 1
ATOM 1332 O O . VAL A 1 182 ? -11.561 17.786 -37.347 1.00 97.94 182 VAL A O 1
ATOM 1335 N N . LEU A 1 183 ? -12.239 16.780 -35.463 1.00 98.44 183 LEU A N 1
ATOM 1336 C CA . LEU A 1 183 ? -10.992 16.067 -35.219 1.00 98.44 183 LEU A CA 1
ATOM 1337 C C . LEU A 1 183 ? -11.113 14.642 -35.760 1.00 98.44 183 LEU A C 1
ATOM 1339 O O . LEU A 1 183 ? -12.023 13.900 -35.379 1.00 98.44 183 LEU A O 1
ATOM 1343 N N . THR A 1 184 ? -10.207 14.252 -36.648 1.00 98.00 184 THR A N 1
ATOM 1344 C CA . THR A 1 184 ? -10.066 12.871 -37.115 1.00 98.00 184 THR A CA 1
ATOM 1345 C C . THR A 1 184 ? -8.876 12.229 -36.422 1.00 98.00 184 THR A C 1
ATOM 1347 O O . THR A 1 184 ? -7.759 12.708 -36.547 1.00 98.00 184 THR A O 1
ATOM 1350 N N . ILE A 1 185 ? -9.100 11.120 -35.730 1.00 98.12 185 ILE A N 1
ATOM 1351 C CA . ILE A 1 185 ? -8.033 10.261 -35.228 1.00 98.12 185 ILE A CA 1
ATOM 1352 C C . ILE A 1 185 ? -7.886 9.107 -36.215 1.00 98.12 185 ILE A C 1
ATOM 1354 O O . ILE A 1 185 ? -8.790 8.274 -36.348 1.00 98.12 185 ILE A O 1
ATOM 1358 N N . SER A 1 186 ? -6.774 9.095 -36.943 1.00 95.88 186 SER A N 1
ATOM 1359 C CA . SER A 1 186 ? -6.431 8.017 -37.864 1.00 95.88 186 SER A CA 1
ATOM 1360 C C . SER A 1 186 ? -5.989 6.794 -37.070 1.00 95.88 186 SER A C 1
ATOM 1362 O O . SER A 1 186 ? -5.138 6.918 -36.196 1.00 95.88 186 SER A O 1
ATOM 1364 N N . ASN A 1 187 ? -6.533 5.616 -37.392 1.00 93.62 187 ASN A N 1
ATOM 1365 C CA . ASN A 1 187 ? -6.226 4.366 -36.689 1.00 93.62 187 ASN A CA 1
ATOM 1366 C C . ASN A 1 187 ? -6.365 4.484 -35.161 1.00 93.62 187 ASN A C 1
ATOM 1368 O O . ASN A 1 187 ? -5.492 4.023 -34.429 1.00 93.62 187 ASN A O 1
ATOM 1372 N N . GLN A 1 188 ? -7.492 5.030 -34.679 1.00 94.38 188 GLN A N 1
ATOM 1373 C CA . GLN A 1 188 ? -7.838 4.934 -33.255 1.00 94.38 188 GLN A CA 1
ATOM 1374 C C . GLN A 1 188 ? -7.710 3.492 -32.766 1.00 94.38 188 GLN A C 1
ATOM 1376 O O . GLN A 1 188 ? -7.276 3.292 -31.648 1.00 94.38 188 GLN A O 1
ATOM 1381 N N . TYR A 1 189 ? -8.040 2.508 -33.605 1.00 91.56 189 TYR A N 1
ATOM 1382 C CA . TYR A 1 189 ? -7.544 1.139 -33.463 1.00 91.56 189 TYR A CA 1
ATOM 1383 C C . TYR A 1 189 ? -6.907 0.703 -34.780 1.00 91.56 189 TYR A C 1
ATOM 1385 O O . TYR A 1 189 ? -7.521 0.856 -35.839 1.00 91.56 189 TYR A O 1
ATOM 1393 N N . THR A 1 190 ? -5.703 0.138 -34.746 1.00 89.62 190 THR A N 1
ATOM 1394 C CA . THR A 1 190 ? -5.106 -0.482 -35.939 1.00 89.62 190 THR A CA 1
ATOM 1395 C C . THR A 1 190 ? -5.774 -1.828 -36.238 1.00 89.62 190 THR A C 1
ATOM 1397 O O . THR A 1 190 ? -6.494 -2.399 -35.416 1.00 89.62 190 THR A O 1
ATOM 1400 N N . ALA A 1 191 ? -5.598 -2.342 -37.456 1.00 85.00 191 ALA A N 1
ATOM 1401 C CA . ALA A 1 191 ? -6.237 -3.586 -37.870 1.00 85.00 191 ALA A CA 1
ATOM 1402 C C . ALA A 1 191 ? -5.818 -4.764 -36.972 1.00 85.00 191 ALA A C 1
ATOM 1404 O O . ALA A 1 191 ? -4.656 -5.160 -36.961 1.00 85.00 191 ALA A O 1
ATOM 1405 N N . GLY A 1 192 ? -6.784 -5.350 -36.261 1.00 75.44 192 GLY A N 1
ATOM 1406 C CA . GLY A 1 192 ? -6.555 -6.494 -35.372 1.00 75.44 192 GLY A CA 1
ATOM 1407 C C . GLY A 1 192 ? -6.064 -6.138 -33.968 1.00 75.44 192 GLY A C 1
ATOM 1408 O O . GLY A 1 192 ? -5.993 -7.043 -33.145 1.00 75.44 192 GLY A O 1
ATOM 1409 N N . SER A 1 193 ? -5.799 -4.860 -33.685 1.00 81.94 193 SER A N 1
ATOM 1410 C CA . SER A 1 193 ? -5.424 -4.395 -32.351 1.00 81.94 193 SER A CA 1
ATOM 1411 C C . SER A 1 193 ? -6.645 -3.932 -31.555 1.00 81.94 193 SER A C 1
ATOM 1413 O O . SER A 1 193 ? -7.582 -3.343 -32.106 1.00 81.94 193 SER A O 1
ATOM 1415 N N . SER A 1 194 ? -6.638 -4.192 -30.250 1.00 84.06 194 SER A N 1
ATOM 1416 C CA . SER A 1 194 ? -7.573 -3.607 -29.284 1.00 84.06 194 SER A CA 1
ATOM 1417 C C . SER A 1 194 ? -6.968 -2.482 -28.457 1.00 84.06 194 SER A C 1
ATOM 1419 O O . SER A 1 194 ? -7.662 -1.936 -27.599 1.00 84.06 194 SER A O 1
ATOM 1421 N N . VAL A 1 195 ? -5.714 -2.116 -28.715 1.00 84.62 195 VAL A N 1
ATOM 1422 C CA . VAL A 1 195 ? -5.066 -0.977 -28.070 1.00 84.62 195 VAL A CA 1
ATOM 1423 C C . VAL A 1 195 ? -5.419 0.299 -28.832 1.00 84.62 195 VAL A C 1
ATOM 1425 O O . VAL A 1 195 ? -5.228 0.363 -30.052 1.00 84.62 195 VAL A O 1
ATOM 1428 N N . PRO A 1 196 ? -6.002 1.300 -28.153 1.00 90.38 196 PRO A N 1
ATOM 1429 C CA . PRO A 1 196 ? -6.352 2.550 -28.795 1.00 90.38 196 PRO A CA 1
ATOM 1430 C C . PRO A 1 196 ? -5.114 3.422 -29.042 1.00 90.38 196 PRO A C 1
ATOM 1432 O O . PRO A 1 196 ? -4.217 3.432 -28.213 1.00 90.38 196 PRO A O 1
ATOM 1435 N N . SER A 1 197 ? -5.075 4.236 -30.100 1.00 92.56 197 SER A N 1
ATOM 1436 C CA . SER A 1 197 ? -4.002 5.234 -30.235 1.00 92.56 197 SER A CA 1
ATOM 1437 C C . SER A 1 197 ? -4.171 6.408 -29.266 1.00 92.56 197 SER A C 1
ATOM 1439 O O . SER A 1 197 ? -3.211 6.812 -28.619 1.00 92.56 197 SER A O 1
ATOM 1441 N N . ILE A 1 198 ? -5.398 6.916 -29.087 1.00 96.25 198 ILE A N 1
ATOM 1442 C CA . ILE A 1 198 ? -5.737 7.872 -28.021 1.00 96.25 198 ILE A CA 1
ATOM 1443 C C . ILE A 1 198 ? -6.381 7.134 -26.848 1.00 96.25 198 ILE A C 1
ATOM 1445 O O . ILE A 1 198 ? -7.498 6.625 -26.962 1.00 96.25 198 ILE A O 1
ATOM 1449 N N . HIS A 1 199 ? -5.709 7.129 -25.703 1.00 93.75 199 HIS A N 1
ATOM 1450 C CA . HIS A 1 199 ? -6.141 6.428 -24.495 1.00 93.75 199 HIS A CA 1
ATOM 1451 C C . HIS A 1 199 ? -7.050 7.282 -23.608 1.00 93.75 199 HIS A C 1
ATOM 1453 O O . HIS A 1 199 ? -7.922 6.750 -22.916 1.00 93.75 199 HIS A O 1
ATOM 1459 N N . GLN A 1 200 ? -6.854 8.604 -23.616 1.00 97.12 200 GLN A N 1
ATOM 1460 C CA . GLN A 1 200 ? -7.541 9.516 -22.702 1.00 97.12 200 GLN A CA 1
ATOM 1461 C C . GLN A 1 200 ? -8.065 10.774 -23.394 1.00 97.12 200 GLN A C 1
ATOM 1463 O O . GLN A 1 200 ? -7.418 11.363 -24.261 1.00 97.12 200 GLN A O 1
ATOM 1468 N N . PHE A 1 201 ? -9.225 11.235 -22.933 1.00 98.00 201 PHE A N 1
ATOM 1469 C CA . PHE A 1 201 ? -9.880 12.457 -23.381 1.00 98.00 201 PHE A CA 1
ATOM 1470 C C . PHE A 1 201 ? -10.052 13.408 -22.194 1.00 98.00 201 PHE A C 1
ATOM 1472 O O . PHE A 1 201 ? -10.757 13.112 -21.230 1.00 98.00 201 PHE A O 1
ATOM 1479 N N . ILE A 1 202 ? -9.384 14.557 -22.252 1.00 98.12 202 ILE A N 1
ATOM 1480 C CA . ILE A 1 202 ? -9.269 15.518 -21.153 1.00 98.12 202 ILE A CA 1
ATOM 1481 C C . ILE A 1 202 ? -10.236 16.682 -21.381 1.00 98.12 202 ILE A C 1
ATOM 1483 O O . ILE A 1 202 ? -10.207 17.331 -22.430 1.00 98.12 202 ILE A O 1
ATOM 1487 N N . PHE A 1 203 ? -11.042 16.975 -20.362 1.00 97.06 203 PHE A N 1
ATOM 1488 C CA . PHE A 1 203 ? -11.960 18.110 -20.279 1.00 97.06 203 PHE A CA 1
ATOM 1489 C C . PHE A 1 203 ? -11.700 18.913 -18.999 1.00 97.06 203 PHE A C 1
ATOM 1491 O O . PHE A 1 203 ? -11.089 18.416 -18.054 1.00 97.06 203 PHE A O 1
ATOM 1498 N N . ASP A 1 204 ? -12.257 20.124 -18.902 1.00 91.50 204 ASP A N 1
ATOM 1499 C CA . ASP A 1 204 ? -12.198 20.927 -17.667 1.00 91.50 204 ASP A CA 1
ATOM 1500 C C . ASP A 1 204 ? -12.829 20.202 -16.456 1.00 91.50 204 ASP A C 1
ATOM 1502 O O . ASP A 1 204 ? -12.494 20.485 -15.308 1.00 91.50 204 ASP A O 1
ATOM 1506 N N . SER A 1 205 ? -13.751 19.263 -16.703 1.00 89.19 205 SER A N 1
ATOM 1507 C CA . SER A 1 205 ? -14.425 18.462 -15.675 1.00 89.19 205 SER A CA 1
ATOM 1508 C C . SER A 1 205 ? -13.653 17.219 -15.223 1.00 89.19 205 SER A C 1
ATOM 1510 O O . SER A 1 205 ? -14.103 16.559 -14.289 1.00 89.19 205 SER A O 1
ATOM 1512 N N . GLY A 1 206 ? -12.550 16.863 -15.889 1.00 93.38 206 GLY A N 1
ATOM 1513 C CA . GLY A 1 206 ? -11.768 15.663 -15.590 1.00 93.38 206 GLY A CA 1
ATOM 1514 C C . GLY A 1 206 ? -11.269 14.924 -16.833 1.00 93.38 206 GLY A C 1
ATOM 1515 O O . GLY A 1 206 ? -11.440 15.376 -17.966 1.00 93.38 206 GLY A O 1
ATOM 1516 N N . VAL A 1 207 ? -10.649 13.771 -16.597 1.00 97.00 207 VAL A N 1
ATOM 1517 C CA . VAL A 1 207 ? -10.102 12.874 -17.624 1.00 97.00 207 VAL A CA 1
ATOM 1518 C C . VAL A 1 207 ? -11.052 11.694 -17.800 1.00 97.00 207 VAL A C 1
ATOM 1520 O O . VAL A 1 207 ? -11.515 11.147 -16.804 1.00 97.00 207 VAL A O 1
ATOM 1523 N N . LEU A 1 208 ? -11.351 11.333 -19.046 1.00 96.19 208 LEU A N 1
ATOM 1524 C CA . LEU A 1 208 ? -12.156 10.165 -19.402 1.00 96.19 208 LEU A CA 1
ATOM 1525 C C . LEU A 1 208 ? -11.293 9.162 -20.166 1.00 96.19 208 LEU A C 1
ATOM 1527 O O . LEU A 1 208 ? -10.575 9.561 -21.089 1.00 96.19 208 LEU A O 1
ATOM 1531 N N . ASP A 1 209 ? -11.401 7.877 -19.838 1.00 94.56 209 ASP A N 1
ATOM 1532 C CA . ASP A 1 209 ? -10.880 6.818 -20.708 1.00 94.56 209 ASP A CA 1
ATOM 1533 C C . ASP A 1 209 ? -11.752 6.643 -21.971 1.00 94.56 209 ASP A C 1
ATOM 1535 O O . ASP A 1 209 ? -12.796 7.283 -22.141 1.00 94.56 209 ASP A O 1
ATOM 1539 N N . VAL A 1 210 ? -11.341 5.767 -22.891 1.00 92.69 210 VAL A N 1
ATOM 1540 C CA . VAL A 1 210 ? -12.072 5.518 -24.145 1.00 92.69 210 VAL A CA 1
ATOM 1541 C C . VAL A 1 210 ? -13.522 5.059 -23.910 1.00 92.69 210 VAL A C 1
ATOM 1543 O O . VAL A 1 210 ? -14.443 5.518 -24.592 1.00 92.69 210 VAL A O 1
ATOM 1546 N N . ALA A 1 211 ? -13.759 4.170 -22.944 1.00 89.94 211 ALA A N 1
ATOM 1547 C CA . ALA A 1 211 ? -15.083 3.616 -22.666 1.00 89.94 211 ALA A CA 1
ATOM 1548 C C . ALA A 1 211 ? -16.000 4.639 -21.976 1.00 89.94 211 ALA A C 1
ATOM 1550 O O . ALA A 1 211 ? -17.197 4.734 -22.283 1.00 89.94 211 ALA A O 1
ATOM 1551 N N . GLU A 1 212 ? -15.448 5.421 -21.056 1.00 95.25 212 GLU A N 1
ATOM 1552 C CA . GLU A 1 212 ? -16.109 6.539 -20.397 1.00 95.25 212 GLU A CA 1
ATOM 1553 C C . GLU A 1 212 ? -16.444 7.648 -21.390 1.00 95.25 212 GLU A C 1
ATOM 1555 O O . GLU A 1 212 ? -17.563 8.166 -21.369 1.00 95.25 212 GLU A O 1
ATOM 1560 N N . PHE A 1 213 ? -15.534 7.959 -22.313 1.00 95.69 213 PHE A N 1
ATOM 1561 C CA . PHE A 1 213 ? -15.751 8.959 -23.350 1.00 95.69 213 PHE A CA 1
ATOM 1562 C C . PHE A 1 213 ? -16.883 8.560 -24.310 1.00 95.69 213 PHE A C 1
ATOM 1564 O O . PHE A 1 213 ? -17.789 9.363 -24.563 1.00 95.69 213 PHE A O 1
ATOM 1571 N N . ILE A 1 214 ? -16.926 7.301 -24.766 1.00 93.50 214 ILE A N 1
ATOM 1572 C CA . ILE A 1 214 ? -18.057 6.766 -25.553 1.00 93.50 214 ILE A CA 1
ATOM 1573 C C . ILE A 1 214 ? -19.375 6.917 -24.775 1.00 93.50 214 ILE A C 1
ATOM 1575 O O . ILE A 1 214 ? -20.388 7.358 -25.325 1.00 93.50 214 ILE A O 1
ATOM 1579 N N . ARG A 1 215 ? -19.377 6.588 -23.477 1.00 93.81 215 ARG A N 1
ATOM 1580 C CA . ARG A 1 215 ? -20.573 6.672 -22.625 1.00 93.81 215 ARG A CA 1
ATOM 1581 C C . ARG A 1 215 ? -21.038 8.114 -22.423 1.00 93.81 215 ARG A C 1
ATOM 1583 O O . ARG A 1 215 ? -22.237 8.381 -22.512 1.00 93.81 215 ARG A O 1
ATOM 1590 N N . ALA A 1 216 ? -20.109 9.031 -22.166 1.00 93.25 216 ALA A N 1
ATOM 1591 C CA . ALA A 1 216 ? -20.385 10.441 -21.911 1.00 93.25 216 ALA A CA 1
ATOM 1592 C C . ALA A 1 216 ? -20.934 11.153 -23.157 1.00 93.25 216 ALA A C 1
ATOM 1594 O O . ALA A 1 216 ? -21.895 11.916 -23.059 1.00 93.25 216 ALA A O 1
ATOM 1595 N N . THR A 1 217 ? -20.389 10.836 -24.335 1.00 94.31 217 THR A N 1
ATOM 1596 C CA . THR A 1 217 ? -20.891 11.328 -25.633 1.00 94.31 217 THR A CA 1
ATOM 1597 C C . THR A 1 217 ? -22.142 10.594 -26.119 1.00 94.31 217 THR A C 1
ATOM 1599 O O . THR A 1 217 ? -22.793 11.031 -27.068 1.00 94.31 217 THR A O 1
ATOM 1602 N N . LYS A 1 218 ? -22.516 9.485 -25.462 1.00 93.12 218 LYS A N 1
ATOM 1603 C CA . LYS A 1 218 ? -23.614 8.587 -25.862 1.00 93.12 218 LYS A CA 1
ATOM 1604 C C . LYS A 1 218 ? -23.428 8.041 -27.283 1.00 93.12 218 LYS A C 1
ATOM 1606 O O . LYS A 1 218 ? -24.409 7.791 -27.988 1.00 93.12 218 LYS A O 1
ATOM 1611 N N . ALA A 1 219 ? -22.178 7.868 -27.706 1.00 90.31 219 ALA A N 1
ATOM 1612 C CA . ALA A 1 219 ? -21.852 7.302 -29.002 1.00 90.31 219 ALA A CA 1
ATOM 1613 C C . ALA A 1 219 ? -22.175 5.797 -29.030 1.00 90.31 219 ALA A C 1
ATOM 1615 O O . ALA A 1 219 ? -21.993 5.084 -28.046 1.00 90.31 219 ALA A O 1
ATOM 1616 N N . ASN A 1 220 ? -22.655 5.303 -30.173 1.00 88.25 220 ASN A N 1
ATOM 1617 C CA . ASN A 1 220 ? -22.885 3.875 -30.397 1.00 88.25 220 ASN A CA 1
ATOM 1618 C C . ASN A 1 220 ? -21.750 3.309 -31.257 1.00 88.25 220 ASN A C 1
ATOM 1620 O O . ASN A 1 220 ? -21.892 3.198 -32.476 1.00 88.25 220 ASN A O 1
ATOM 1624 N N . ILE A 1 221 ? -20.613 3.028 -30.619 1.00 88.12 221 ILE A N 1
ATOM 1625 C CA . ILE A 1 221 ? -19.382 2.544 -31.255 1.00 88.12 221 ILE A CA 1
ATOM 1626 C C . ILE A 1 221 ? -19.034 1.177 -30.663 1.00 88.12 221 ILE A C 1
ATOM 1628 O O . ILE A 1 221 ? -18.997 1.021 -29.445 1.00 88.12 221 ILE A O 1
ATOM 1632 N N . GLU A 1 222 ? -18.771 0.196 -31.525 1.00 80.19 222 GLU A N 1
ATOM 1633 C CA . GLU A 1 222 ? -18.175 -1.081 -31.126 1.00 80.19 222 GLU A CA 1
ATOM 1634 C C . GLU A 1 222 ? -16.649 -0.971 -31.242 1.00 80.19 222 GLU A C 1
ATOM 1636 O O . GLU A 1 222 ? -16.118 -0.715 -32.328 1.00 80.19 222 GLU A O 1
ATOM 1641 N N . THR A 1 223 ? -15.949 -1.138 -30.121 1.00 78.75 223 THR A N 1
ATOM 1642 C CA . THR A 1 223 ? -14.483 -1.167 -30.061 1.00 78.75 223 THR A CA 1
ATOM 1643 C C . THR A 1 223 ? -13.963 -2.601 -30.138 1.00 78.75 223 THR A C 1
ATOM 1645 O O . THR A 1 223 ? -14.662 -3.554 -29.771 1.00 78.75 223 THR A O 1
ATOM 1648 N N . ALA A 1 224 ? -12.731 -2.765 -30.622 1.00 70.88 224 ALA A N 1
ATOM 1649 C CA . ALA A 1 224 ? -12.029 -4.040 -30.545 1.00 70.88 224 ALA A CA 1
ATOM 1650 C C . ALA A 1 224 ? -11.789 -4.413 -29.070 1.00 70.88 224 ALA A C 1
ATOM 1652 O O . ALA A 1 224 ? -11.555 -3.543 -28.233 1.00 70.88 224 ALA A O 1
ATOM 1653 N N . LYS A 1 225 ? -11.899 -5.705 -28.745 1.00 74.38 225 LYS A N 1
ATOM 1654 C CA . LYS A 1 225 ? -11.651 -6.232 -27.396 1.00 74.38 225 LYS A CA 1
ATOM 1655 C C . LYS A 1 225 ? -10.390 -7.095 -27.401 1.00 74.38 225 LYS A C 1
ATOM 1657 O O . LYS A 1 225 ? -10.225 -7.832 -28.379 1.00 74.38 225 LYS A O 1
ATOM 1662 N N . PRO A 1 226 ? -9.589 -7.057 -26.324 1.00 76.50 226 PRO A N 1
ATOM 1663 C CA . PRO A 1 226 ? -8.446 -7.947 -26.179 1.00 76.50 226 PRO A CA 1
ATOM 1664 C C . PRO A 1 226 ? -8.916 -9.403 -26.144 1.00 76.50 226 PRO A C 1
ATOM 1666 O O . PRO A 1 226 ? -10.013 -9.707 -25.652 1.00 76.50 226 PRO A O 1
ATOM 1669 N N . GLN A 1 227 ? -8.124 -10.293 -26.736 1.00 81.94 227 GLN A N 1
ATOM 1670 C CA . GLN A 1 227 ? -8.353 -11.735 -26.707 1.00 81.94 227 GLN A CA 1
ATOM 1671 C C . GLN A 1 227 ? -7.296 -12.366 -25.814 1.00 81.94 227 GLN A C 1
ATOM 1673 O O . GLN A 1 227 ? -6.152 -11.965 -25.872 1.00 81.94 227 GLN A O 1
ATOM 1678 N N . ASN A 1 228 ? -7.687 -13.358 -25.019 1.00 90.75 228 ASN A N 1
ATOM 1679 C CA . ASN A 1 228 ? -6.748 -14.137 -24.220 1.00 90.75 228 ASN A CA 1
ATOM 1680 C C . ASN A 1 228 ? -6.590 -15.492 -24.912 1.00 90.75 228 ASN A C 1
ATOM 1682 O O . ASN A 1 228 ? -7.537 -16.290 -24.975 1.00 90.75 228 ASN A O 1
ATOM 1686 N N . LEU A 1 229 ? -5.426 -15.726 -25.490 1.00 91.75 229 LEU A N 1
ATOM 1687 C CA . LEU A 1 229 ? -5.061 -16.887 -26.277 1.00 91.75 229 LEU A CA 1
ATOM 1688 C C . LEU A 1 229 ? -4.270 -17.885 -25.431 1.00 91.75 229 LEU A C 1
ATOM 1690 O O . LEU A 1 229 ? -3.525 -17.554 -24.517 1.00 91.75 229 LEU A O 1
ATOM 1694 N N . THR A 1 230 ? -4.416 -19.162 -25.774 1.00 96.75 230 THR A N 1
ATOM 1695 C CA . THR A 1 230 ? -3.521 -20.219 -25.298 1.00 96.75 230 THR A CA 1
ATOM 1696 C C . THR A 1 230 ? -2.828 -20.814 -26.510 1.00 96.75 230 THR A C 1
ATOM 1698 O O . THR A 1 230 ? -3.455 -21.509 -27.318 1.00 96.75 230 THR A O 1
ATOM 1701 N N . ILE A 1 231 ? -1.540 -20.531 -26.649 1.00 96.56 231 ILE A N 1
ATOM 1702 C CA . ILE A 1 231 ? -0.729 -20.875 -27.809 1.00 96.56 231 ILE A CA 1
ATOM 1703 C C . ILE A 1 231 ? 0.238 -21.977 -27.398 1.00 96.56 231 ILE A C 1
ATOM 1705 O O . ILE A 1 231 ? 0.983 -21.842 -26.438 1.00 96.56 231 ILE A O 1
ATOM 1709 N N . ASN A 1 232 ? 0.196 -23.094 -28.121 1.00 96.81 232 ASN A N 1
ATOM 1710 C CA . ASN A 1 232 ? 1.093 -24.219 -27.894 1.00 96.81 232 ASN A CA 1
ATOM 1711 C C . ASN A 1 232 ? 1.897 -24.472 -29.166 1.00 96.81 232 ASN A C 1
ATOM 1713 O O . ASN A 1 232 ? 1.300 -24.775 -30.206 1.00 96.81 232 ASN A O 1
ATOM 1717 N N . GLY A 1 233 ? 3.218 -24.410 -29.053 1.00 94.25 233 GLY A N 1
ATOM 1718 C CA . GLY A 1 233 ? 4.163 -24.826 -30.073 1.00 94.25 233 GLY A CA 1
ATOM 1719 C C . GLY A 1 233 ? 4.200 -26.340 -30.274 1.00 94.25 233 GLY A C 1
ATOM 1720 O O . GLY A 1 233 ? 3.358 -27.125 -29.794 1.00 94.25 233 GLY A O 1
ATOM 1721 N N . THR A 1 234 ? 5.178 -26.748 -31.057 1.00 95.50 234 THR A N 1
ATOM 1722 C CA . THR A 1 234 ? 5.525 -28.115 -31.421 1.00 95.50 234 THR A CA 1
ATOM 1723 C C . THR A 1 234 ? 6.875 -28.482 -30.812 1.00 95.50 234 THR A C 1
ATOM 1725 O O . THR A 1 234 ? 7.494 -27.677 -30.147 1.00 95.50 234 THR A O 1
ATOM 1728 N N . ASP A 1 235 ? 7.356 -29.707 -31.034 1.00 96.19 235 ASP A N 1
ATOM 1729 C CA . ASP A 1 235 ? 8.701 -30.095 -30.579 1.00 96.19 235 ASP A CA 1
ATOM 1730 C C . ASP A 1 235 ? 9.814 -29.584 -31.543 1.00 96.19 235 ASP A C 1
ATOM 1732 O O . ASP A 1 235 ? 10.821 -30.264 -31.770 1.00 96.19 235 ASP A O 1
ATOM 1736 N N . SER A 1 236 ? 9.596 -28.474 -32.252 1.00 96.62 236 SER A N 1
ATOM 1737 C CA . SER A 1 236 ? 10.498 -27.887 -33.257 1.00 96.62 236 SER A CA 1
ATOM 1738 C C . SER A 1 236 ? 10.532 -26.372 -33.109 1.00 96.62 236 SER A C 1
ATOM 1740 O O . SER A 1 236 ? 9.551 -25.812 -32.665 1.00 96.62 236 SER A O 1
ATOM 1742 N N . ASP A 1 237 ? 11.609 -25.728 -33.575 1.00 97.56 237 ASP A N 1
ATOM 1743 C CA . ASP A 1 237 ? 11.776 -24.268 -33.520 1.00 97.56 237 ASP A CA 1
ATOM 1744 C C . ASP A 1 237 ? 10.573 -23.514 -34.135 1.00 97.56 237 ASP A C 1
ATOM 1746 O O . ASP A 1 237 ? 10.388 -23.501 -35.362 1.00 97.56 237 ASP A O 1
ATOM 1750 N N . ASP A 1 238 ? 9.784 -22.868 -33.281 1.00 96.81 238 ASP A N 1
ATOM 1751 C CA . ASP A 1 238 ? 8.549 -22.165 -33.608 1.00 96.81 238 ASP A CA 1
ATOM 1752 C C . ASP A 1 238 ? 8.677 -20.638 -33.454 1.00 96.81 238 ASP A C 1
ATOM 1754 O O . ASP A 1 238 ? 9.537 -20.099 -32.756 1.00 96.81 238 ASP A O 1
ATOM 1758 N N . VAL A 1 239 ? 7.789 -19.914 -34.143 1.00 97.38 239 VAL A N 1
ATOM 1759 C CA . VAL A 1 239 ? 7.580 -18.471 -33.948 1.00 97.38 239 VAL A CA 1
ATOM 1760 C C . VAL A 1 239 ? 6.131 -18.270 -33.529 1.00 97.38 239 VAL A C 1
ATOM 1762 O O . VAL A 1 239 ? 5.217 -18.403 -34.350 1.00 97.38 239 VAL A O 1
ATOM 1765 N N . LEU A 1 240 ? 5.930 -17.974 -32.250 1.00 95.94 240 LEU A N 1
ATOM 1766 C CA . LEU A 1 240 ? 4.628 -17.866 -31.606 1.00 95.94 240 LEU A CA 1
ATOM 1767 C C . LEU A 1 240 ? 4.350 -16.396 -31.291 1.00 95.94 240 LEU A C 1
ATOM 1769 O O . LEU A 1 240 ? 5.160 -15.738 -30.647 1.00 95.94 240 LEU A O 1
ATOM 1773 N N . ASN A 1 241 ? 3.217 -15.885 -31.772 1.00 94.44 241 ASN A N 1
ATOM 1774 C CA . ASN A 1 241 ? 2.789 -14.511 -31.516 1.00 94.44 241 ASN A CA 1
ATOM 1775 C C . ASN A 1 241 ? 1.402 -14.536 -30.881 1.00 94.44 241 ASN A C 1
ATOM 1777 O O . ASN A 1 241 ? 0.481 -15.126 -31.461 1.00 94.44 241 ASN A O 1
ATOM 1781 N N . GLY A 1 242 ? 1.294 -13.903 -29.725 1.00 91.62 242 GLY A N 1
ATOM 1782 C CA . GLY A 1 242 ? 0.064 -13.590 -29.037 1.00 91.62 242 GLY A CA 1
ATOM 1783 C C . GLY A 1 242 ? -0.671 -12.398 -29.647 1.00 91.62 242 GLY A C 1
ATOM 1784 O O . GLY A 1 242 ? -0.498 -12.046 -30.821 1.00 91.62 242 GLY A O 1
ATOM 1785 N N . SER A 1 243 ? -1.571 -11.840 -28.859 1.00 89.06 243 SER A N 1
ATOM 1786 C CA . SER A 1 243 ? -2.493 -10.766 -29.167 1.00 89.06 243 SER A CA 1
ATOM 1787 C C . SER A 1 243 ? -2.377 -9.650 -28.125 1.00 89.06 243 SER A C 1
ATOM 1789 O O . SER A 1 243 ? -1.396 -9.552 -27.409 1.00 89.06 243 SER A O 1
ATOM 1791 N N . ASP A 1 244 ? -3.346 -8.740 -28.084 1.00 87.75 244 ASP A N 1
ATOM 1792 C CA . ASP A 1 244 ? -3.316 -7.604 -27.154 1.00 87.75 244 ASP A CA 1
ATOM 1793 C C . ASP A 1 244 ? -3.983 -7.919 -25.794 1.00 87.75 244 ASP A C 1
ATOM 1795 O O . ASP A 1 244 ? -4.397 -7.002 -25.081 1.00 87.75 244 ASP A O 1
ATOM 1799 N N . GLY A 1 245 ? -4.216 -9.194 -25.477 1.00 89.94 245 GLY A N 1
ATOM 1800 C CA . GLY A 1 245 ? -4.742 -9.619 -24.182 1.00 89.94 245 GLY A CA 1
ATOM 1801 C C . GLY A 1 245 ? -3.850 -10.667 -23.537 1.00 89.94 245 GLY A C 1
ATOM 1802 O O . GLY A 1 245 ? -2.972 -11.208 -24.183 1.00 89.94 245 GLY A O 1
ATOM 1803 N N . ASN A 1 246 ? -4.136 -10.972 -22.272 1.00 94.81 246 ASN A N 1
ATOM 1804 C CA . ASN A 1 246 ? -3.308 -11.834 -21.431 1.00 94.81 246 ASN A CA 1
ATOM 1805 C C . ASN A 1 246 ? -3.250 -13.271 -21.975 1.00 94.81 246 ASN A C 1
ATOM 1807 O O . ASN A 1 246 ? -4.190 -14.064 -21.792 1.00 94.81 246 ASN A O 1
ATOM 1811 N N . ASP A 1 247 ? -2.145 -13.602 -22.622 1.00 96.12 247 ASP A N 1
ATOM 1812 C CA . ASP A 1 247 ? -1.914 -14.839 -23.336 1.00 96.12 247 ASP A CA 1
ATOM 1813 C C . ASP A 1 247 ? -1.088 -15.837 -22.520 1.00 96.12 247 ASP A C 1
ATOM 1815 O O . ASP A 1 247 ? -0.328 -15.521 -21.608 1.00 96.12 247 ASP A O 1
ATOM 1819 N N . THR A 1 248 ? -1.243 -17.117 -22.847 1.00 98.19 248 THR A N 1
ATOM 1820 C CA . THR A 1 248 ? -0.382 -18.190 -22.341 1.00 98.19 248 THR A CA 1
ATOM 1821 C C . THR A 1 248 ? 0.309 -18.860 -23.512 1.00 98.19 248 THR A C 1
ATOM 1823 O O . THR A 1 248 ? -0.359 -19.486 -24.341 1.00 98.19 248 THR A O 1
ATOM 1826 N N . ILE A 1 249 ? 1.633 -18.755 -23.573 1.00 98.25 249 ILE A N 1
ATOM 1827 C CA . ILE A 1 249 ? 2.451 -19.226 -24.686 1.00 98.25 249 ILE A CA 1
ATOM 1828 C C . ILE A 1 249 ? 3.418 -20.300 -24.183 1.00 98.25 249 ILE A C 1
ATOM 1830 O O . ILE A 1 249 ? 4.287 -20.045 -23.355 1.00 98.25 249 ILE A O 1
ATOM 1834 N N . ASP A 1 250 ? 3.252 -21.520 -24.684 1.00 98.00 250 ASP A N 1
ATOM 1835 C CA . ASP A 1 250 ? 4.129 -22.657 -24.402 1.00 98.00 250 ASP A CA 1
ATOM 1836 C C . ASP A 1 250 ? 4.854 -23.070 -25.683 1.00 98.00 250 ASP A C 1
ATOM 1838 O O . ASP A 1 250 ? 4.221 -23.606 -26.600 1.00 98.00 250 ASP A O 1
ATOM 1842 N N . GLY A 1 251 ? 6.161 -22.795 -25.752 1.00 94.50 251 GLY A N 1
ATOM 1843 C CA . GLY A 1 251 ? 7.020 -23.179 -26.878 1.00 94.50 251 GLY A CA 1
ATOM 1844 C C . GLY A 1 251 ? 7.131 -24.694 -27.041 1.00 94.50 251 GLY A C 1
ATOM 1845 O O . GLY A 1 251 ? 7.058 -25.206 -28.158 1.00 94.50 251 GLY A O 1
ATOM 1846 N N . LYS A 1 252 ? 7.109 -25.422 -25.915 1.00 95.50 252 LYS A N 1
ATOM 1847 C CA . LYS A 1 252 ? 7.575 -26.809 -25.787 1.00 95.50 252 LYS A CA 1
ATOM 1848 C C . LYS A 1 252 ? 9.045 -26.938 -26.200 1.00 95.50 252 LYS A C 1
ATOM 1850 O O . LYS A 1 252 ? 9.821 -25.999 -26.102 1.00 95.50 252 LYS A O 1
ATOM 1855 N N . ALA A 1 253 ? 9.442 -28.138 -26.626 1.00 93.62 253 ALA A N 1
ATOM 1856 C CA . ALA A 1 253 ? 10.806 -28.400 -27.033 1.00 93.62 253 ALA A CA 1
ATOM 1857 C C . ALA A 1 253 ? 11.117 -27.699 -28.358 1.00 93.62 253 ALA A C 1
ATOM 1859 O O . ALA A 1 253 ? 10.482 -27.959 -29.363 1.00 93.62 253 ALA A O 1
ATOM 1860 N N . GLY A 1 254 ? 12.201 -26.950 -28.425 1.00 96.62 254 GLY A N 1
ATOM 1861 C CA . GLY A 1 254 ? 12.565 -26.229 -29.645 1.00 96.62 254 GLY A CA 1
ATOM 1862 C C . GLY A 1 254 ? 13.495 -25.098 -29.270 1.00 96.62 254 GLY A C 1
ATOM 1863 O O . GLY A 1 254 ? 13.806 -24.950 -28.100 1.00 96.62 254 GLY A O 1
ATOM 1864 N N . ALA A 1 255 ? 14.061 -24.372 -30.224 1.00 97.38 255 ALA A N 1
ATOM 1865 C CA . ALA A 1 255 ? 14.564 -23.034 -29.932 1.00 97.38 255 ALA A CA 1
ATOM 1866 C C . ALA A 1 255 ? 13.524 -22.036 -30.436 1.00 97.38 255 ALA A C 1
ATOM 1868 O O . ALA A 1 255 ? 13.554 -21.664 -31.614 1.00 97.38 255 ALA A O 1
ATOM 1869 N N . ASP A 1 256 ? 12.605 -21.646 -29.560 1.00 97.94 256 ASP A N 1
ATOM 1870 C CA . ASP A 1 256 ? 11.398 -20.926 -29.951 1.00 97.94 256 ASP A CA 1
ATOM 1871 C C . ASP A 1 256 ? 11.557 -19.415 -29.811 1.00 97.94 256 ASP A C 1
ATOM 1873 O O . ASP A 1 256 ? 12.329 -18.905 -29.003 1.00 97.94 256 ASP A O 1
ATOM 1877 N N . THR A 1 257 ? 10.827 -18.665 -30.631 1.00 97.88 257 THR A N 1
ATOM 1878 C CA . THR A 1 257 ? 10.664 -17.217 -30.464 1.00 97.88 257 THR A CA 1
ATOM 1879 C C . THR A 1 257 ? 9.217 -16.932 -30.109 1.00 97.88 257 THR A C 1
ATOM 1881 O O . THR A 1 257 ? 8.323 -17.204 -30.910 1.00 97.88 257 THR A O 1
ATOM 1884 N N . MET A 1 258 ? 8.991 -16.383 -28.922 1.00 98.00 258 MET A N 1
ATOM 1885 C CA . MET A 1 258 ? 7.668 -16.122 -28.367 1.00 98.00 258 MET A CA 1
ATOM 1886 C C . MET A 1 258 ? 7.494 -14.622 -28.122 1.00 98.00 258 MET A C 1
ATOM 1888 O O . MET A 1 258 ? 8.392 -13.967 -27.598 1.00 98.00 258 MET A O 1
ATOM 1892 N N . SER A 1 259 ? 6.354 -14.076 -28.528 1.00 96.75 259 SER A N 1
ATOM 1893 C CA . SER A 1 259 ? 5.965 -12.688 -28.267 1.00 96.75 259 SER A CA 1
ATOM 1894 C C . SER A 1 259 ? 4.497 -12.659 -27.872 1.00 96.75 259 SER A C 1
ATOM 1896 O O . SER A 1 259 ? 3.690 -13.276 -28.565 1.00 96.75 259 SER A O 1
ATOM 1898 N N . GLY A 1 260 ? 4.181 -12.003 -26.765 1.00 92.38 260 GLY A N 1
ATOM 1899 C CA . GLY A 1 260 ? 2.891 -12.012 -26.087 1.00 92.38 260 GLY A CA 1
ATOM 1900 C C . GLY A 1 260 ? 2.016 -10.910 -26.637 1.00 92.38 260 GLY A C 1
ATOM 1901 O O . GLY A 1 260 ? 1.035 -11.196 -27.313 1.00 92.38 260 GLY A O 1
ATOM 1902 N N . GLY A 1 261 ? 2.519 -9.680 -26.603 1.00 90.81 261 GLY A N 1
ATOM 1903 C CA . GLY A 1 261 ? 1.931 -8.567 -27.330 1.00 90.81 261 GLY A CA 1
ATOM 1904 C C . GLY A 1 261 ? 1.620 -7.417 -26.398 1.00 90.81 261 GLY A C 1
ATOM 1905 O O . GLY A 1 261 ? 2.497 -6.597 -26.163 1.00 90.81 261 GLY A O 1
ATOM 1906 N N . TRP A 1 262 ? 0.359 -7.283 -26.006 1.00 88.19 262 TRP A N 1
ATOM 1907 C CA . TRP A 1 262 ? -0.067 -6.425 -24.899 1.00 88.19 262 TRP A CA 1
ATOM 1908 C C . TRP A 1 262 ? -0.905 -7.279 -23.948 1.00 88.19 262 TRP A C 1
ATOM 1910 O O . TRP A 1 262 ? -1.537 -8.234 -24.384 1.00 88.19 262 TRP A O 1
ATOM 1920 N N . GLY A 1 263 ? -1.026 -6.860 -22.695 1.00 91.38 263 GLY A N 1
ATOM 1921 C CA . GLY A 1 263 ? -1.624 -7.656 -21.632 1.00 91.38 263 GLY A CA 1
ATOM 1922 C C . GLY A 1 263 ? -0.558 -8.363 -20.803 1.00 91.38 263 GLY A C 1
ATOM 1923 O O . GLY A 1 263 ? 0.619 -8.312 -21.119 1.00 91.38 263 GLY A O 1
ATOM 1924 N N . ASP A 1 264 ? -0.990 -8.979 -19.704 1.00 95.94 264 ASP A N 1
ATOM 1925 C CA . ASP A 1 264 ? -0.088 -9.723 -18.820 1.00 95.94 264 ASP A CA 1
ATOM 1926 C C . ASP A 1 264 ? 0.075 -11.151 -19.349 1.00 95.94 264 ASP A C 1
ATOM 1928 O O . ASP A 1 264 ? -0.823 -11.992 -19.183 1.00 95.94 26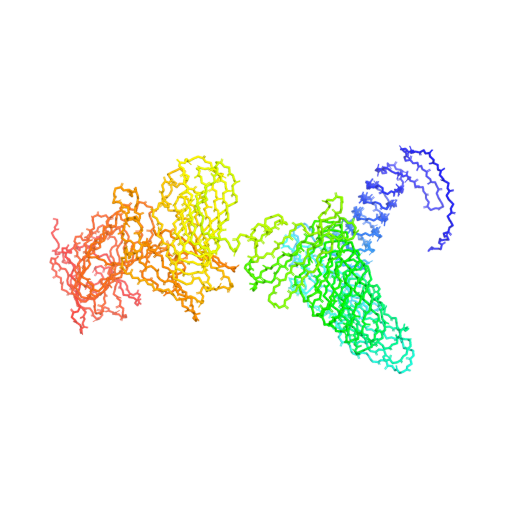4 ASP A O 1
ATOM 1932 N N . ASP A 1 265 ? 1.206 -11.426 -19.983 1.00 97.75 265 ASP A N 1
ATOM 1933 C CA . ASP A 1 265 ? 1.453 -12.669 -20.696 1.00 97.75 265 ASP A CA 1
ATOM 1934 C C . ASP A 1 265 ? 2.237 -13.681 -19.847 1.00 97.75 265 ASP A C 1
ATOM 1936 O O . ASP A 1 265 ? 3.022 -13.360 -18.952 1.00 97.75 265 ASP A O 1
ATOM 1940 N N . THR A 1 266 ? 2.001 -14.971 -20.093 1.00 98.50 266 THR A N 1
ATOM 1941 C CA . THR A 1 266 ? 2.708 -16.072 -19.424 1.00 98.50 266 THR A CA 1
ATOM 1942 C C . THR A 1 266 ? 3.408 -16.972 -20.426 1.00 98.50 266 THR A C 1
ATOM 1944 O O . THR A 1 266 ? 2.769 -17.591 -21.279 1.00 98.50 266 THR A O 1
ATOM 1947 N N . TYR A 1 267 ? 4.713 -17.139 -20.244 1.00 98.62 267 TYR A N 1
ATOM 1948 C CA . TYR A 1 267 ? 5.579 -17.941 -21.096 1.00 98.62 267 TYR A CA 1
ATOM 1949 C C . TYR A 1 267 ? 6.086 -19.190 -20.391 1.00 98.62 267 TYR A C 1
ATOM 1951 O O . TYR A 1 267 ? 6.593 -19.112 -19.273 1.00 98.62 267 TYR A O 1
ATOM 1959 N N . TYR A 1 268 ? 6.033 -20.332 -21.071 1.00 98.25 268 TYR A N 1
ATOM 1960 C CA . TYR A 1 268 ? 6.695 -21.557 -20.625 1.00 98.25 268 TYR A CA 1
ATOM 1961 C C . TYR A 1 268 ? 7.982 -21.774 -21.416 1.00 98.25 268 TYR A C 1
ATOM 1963 O O . TYR A 1 268 ? 7.955 -21.863 -22.642 1.00 98.25 268 TYR A O 1
ATOM 1971 N N . VAL A 1 269 ? 9.102 -21.855 -20.694 1.00 97.75 269 VAL A N 1
ATOM 1972 C CA . VAL A 1 269 ? 10.447 -22.033 -21.257 1.00 97.75 269 VAL A CA 1
ATOM 1973 C C . VAL A 1 269 ? 11.017 -23.378 -20.812 1.00 97.75 269 VAL A C 1
ATOM 1975 O O . VAL A 1 269 ? 11.187 -23.652 -19.615 1.00 97.75 269 VAL A O 1
ATOM 1978 N N . ASP A 1 270 ? 11.336 -24.233 -21.780 1.00 95.19 270 ASP A N 1
ATOM 1979 C CA . ASP A 1 270 ? 11.957 -25.540 -21.537 1.00 95.19 270 ASP A CA 1
ATOM 1980 C C . ASP A 1 270 ? 13.298 -25.731 -22.258 1.00 95.19 270 ASP A C 1
ATOM 1982 O O . ASP A 1 270 ? 14.054 -26.660 -21.940 1.00 95.19 270 ASP A O 1
ATOM 1986 N N . ASN A 1 271 ? 13.665 -24.791 -23.133 1.00 95.50 271 ASN A N 1
ATOM 1987 C CA . ASN A 1 271 ? 14.945 -24.776 -23.810 1.00 95.50 271 ASN A CA 1
ATOM 1988 C C . ASN A 1 271 ? 15.697 -23.470 -23.547 1.00 95.50 271 ASN A C 1
ATOM 1990 O O . ASN A 1 271 ? 15.205 -22.363 -23.708 1.00 95.50 271 ASN A O 1
ATOM 1994 N N . VAL A 1 272 ? 16.982 -23.590 -23.212 1.00 94.62 272 VAL A N 1
ATOM 1995 C CA . VAL A 1 272 ? 17.868 -22.441 -22.935 1.00 94.62 272 VAL A CA 1
ATOM 1996 C C . VAL A 1 272 ? 18.088 -21.510 -24.137 1.00 94.62 272 VAL A C 1
ATOM 1998 O O . VAL A 1 272 ? 18.820 -20.528 -24.022 1.00 94.62 272 VAL A O 1
ATOM 2001 N N . LYS A 1 273 ? 17.567 -21.863 -25.316 1.00 95.62 273 LYS A N 1
ATOM 2002 C CA . LYS A 1 273 ? 17.633 -21.059 -26.539 1.00 95.62 273 LYS A CA 1
ATOM 2003 C C . LYS A 1 273 ? 16.318 -20.371 -26.888 1.00 95.62 273 LYS A C 1
ATOM 2005 O O . LYS A 1 273 ? 16.304 -19.688 -27.911 1.00 95.62 273 LYS A O 1
ATOM 2010 N N . ASP A 1 274 ? 15.278 -20.539 -26.080 1.00 97.50 274 ASP A N 1
ATOM 2011 C CA . ASP A 1 274 ? 14.024 -19.825 -26.278 1.00 97.50 274 ASP A CA 1
ATOM 2012 C C . ASP A 1 274 ? 14.242 -18.325 -26.075 1.00 97.50 274 ASP A C 1
ATOM 2014 O O . ASP A 1 274 ? 15.024 -17.886 -25.225 1.00 97.50 274 ASP A O 1
ATOM 2018 N N . VAL A 1 275 ? 13.570 -17.534 -26.903 1.00 97.38 275 VAL A N 1
ATOM 2019 C CA . VAL A 1 275 ? 13.665 -16.078 -26.928 1.00 97.38 275 VAL A CA 1
ATOM 2020 C C . VAL A 1 275 ? 12.279 -15.506 -26.707 1.00 97.38 275 VAL A C 1
ATOM 2022 O O . VAL A 1 275 ? 11.359 -15.795 -27.468 1.00 97.38 275 VAL A O 1
ATOM 2025 N N . ILE A 1 276 ? 12.160 -14.653 -25.695 1.00 98.12 276 ILE A N 1
ATOM 2026 C CA . ILE A 1 276 ? 10.947 -13.886 -25.415 1.00 98.12 276 ILE A CA 1
ATOM 2027 C C . ILE A 1 276 ? 11.159 -12.455 -25.899 1.00 98.12 276 ILE A C 1
ATOM 2029 O O . ILE A 1 276 ? 12.232 -11.878 -25.699 1.00 98.12 276 ILE A O 1
ATOM 2033 N N . ILE A 1 277 ? 10.157 -11.917 -26.589 1.00 95.75 277 ILE A N 1
ATOM 2034 C CA . ILE A 1 277 ? 10.151 -10.556 -27.117 1.00 95.75 277 ILE A CA 1
ATOM 2035 C C . ILE A 1 277 ? 8.944 -9.835 -26.536 1.00 95.75 277 ILE A C 1
ATOM 2037 O O . ILE A 1 277 ? 7.825 -10.049 -27.006 1.00 95.75 277 ILE A O 1
ATOM 2041 N N . GLU A 1 278 ? 9.224 -8.944 -25.587 1.00 94.44 278 GLU A N 1
ATOM 2042 C CA . GLU A 1 278 ? 8.221 -8.091 -24.964 1.00 94.44 278 GLU A CA 1
ATOM 2043 C C . GLU A 1 278 ? 8.380 -6.612 -25.285 1.00 94.44 278 GLU A C 1
ATOM 2045 O O . GLU A 1 278 ? 9.481 -6.099 -25.547 1.00 94.44 278 GLU A O 1
ATOM 2050 N N . LYS A 1 279 ? 7.243 -5.920 -25.281 1.00 87.19 279 LYS A N 1
ATOM 2051 C CA . LYS A 1 279 ? 7.180 -4.474 -25.492 1.00 87.19 279 LYS A CA 1
ATOM 2052 C C . LYS A 1 279 ? 7.243 -3.747 -24.156 1.00 87.19 279 LYS A C 1
ATOM 2054 O O . LYS A 1 279 ? 6.833 -4.245 -23.120 1.00 87.19 279 LYS A O 1
ATOM 2059 N N . LYS A 1 280 ? 7.768 -2.525 -24.193 1.00 87.19 280 LYS A N 1
ATOM 2060 C CA . LYS A 1 280 ? 7.782 -1.658 -23.017 1.00 87.19 280 LYS A CA 1
ATOM 2061 C C . LYS A 1 280 ? 6.342 -1.289 -22.634 1.00 87.19 280 LYS A C 1
ATOM 2063 O O . LYS A 1 280 ? 5.568 -0.939 -23.523 1.00 87.19 280 LYS A O 1
ATOM 2068 N N . ASP A 1 281 ? 6.040 -1.320 -21.336 1.00 83.31 281 ASP A N 1
ATOM 2069 C CA . ASP A 1 281 ? 4.750 -0.929 -20.745 1.00 83.31 281 ASP A CA 1
ATOM 2070 C C . ASP A 1 281 ? 3.548 -1.727 -21.297 1.00 83.31 281 ASP A C 1
ATOM 2072 O O . ASP A 1 281 ? 2.422 -1.226 -21.332 1.00 83.31 281 ASP A O 1
ATOM 2076 N N . ALA A 1 282 ? 3.786 -2.958 -21.762 1.00 86.12 282 ALA A N 1
ATOM 2077 C CA . ALA A 1 282 ? 2.776 -3.777 -22.423 1.00 86.12 282 ALA A CA 1
ATOM 2078 C C . ALA A 1 282 ? 1.924 -4.617 -21.466 1.00 86.12 282 ALA A C 1
ATOM 2080 O O . ALA A 1 282 ? 0.822 -5.005 -21.838 1.00 86.12 282 ALA A O 1
ATOM 2081 N N . GLY A 1 283 ? 2.379 -4.810 -20.233 1.00 91.19 283 GLY A N 1
ATOM 2082 C CA . GLY A 1 283 ? 1.754 -5.651 -19.223 1.00 91.19 283 GLY A CA 1
ATOM 2083 C C . GLY A 1 283 ? 2.768 -5.987 -18.138 1.00 91.19 283 GLY A C 1
ATOM 2084 O O . GLY A 1 283 ? 3.833 -5.376 -18.074 1.00 91.19 283 GLY A O 1
ATOM 2085 N N . THR A 1 284 ? 2.408 -6.906 -17.247 1.00 95.50 284 THR A N 1
ATOM 2086 C CA . THR A 1 284 ? 3.325 -7.547 -16.298 1.00 95.50 284 THR A CA 1
ATOM 2087 C C . THR A 1 284 ? 3.507 -9.008 -16.686 1.00 95.50 284 THR A C 1
ATOM 2089 O O . THR A 1 284 ? 2.647 -9.851 -16.416 1.00 95.50 284 THR A O 1
ATOM 2092 N N . ASP A 1 285 ? 4.655 -9.323 -17.270 1.00 97.75 285 ASP A N 1
ATOM 2093 C CA . ASP A 1 285 ? 4.871 -10.594 -17.947 1.00 97.75 285 ASP A CA 1
ATOM 2094 C C . ASP A 1 285 ? 5.607 -11.606 -17.071 1.00 97.75 285 ASP A C 1
ATOM 2096 O O . ASP A 1 285 ? 6.484 -11.284 -16.263 1.00 97.75 285 ASP A O 1
ATOM 2100 N N . THR A 1 286 ? 5.229 -12.877 -17.215 1.00 98.31 286 THR A N 1
ATOM 2101 C CA . THR A 1 286 ? 5.728 -13.970 -16.376 1.00 98.31 286 THR A CA 1
ATOM 2102 C C . THR A 1 286 ? 6.361 -15.079 -17.193 1.00 98.31 286 THR A C 1
ATOM 2104 O O . THR A 1 286 ? 5.732 -15.683 -18.057 1.00 98.31 286 THR A O 1
ATOM 2107 N N . VAL A 1 287 ? 7.592 -15.441 -16.840 1.00 98.69 287 VAL A N 1
ATOM 2108 C CA . VAL A 1 287 ? 8.288 -16.601 -17.395 1.00 98.69 287 VAL A CA 1
ATOM 2109 C C . VAL A 1 287 ? 8.326 -17.726 -16.377 1.00 98.69 287 VAL A C 1
ATOM 2111 O O . VAL A 1 287 ? 8.916 -17.603 -15.307 1.00 98.69 287 VAL A O 1
ATOM 2114 N N . ILE A 1 288 ? 7.750 -18.864 -16.744 1.00 98.50 288 ILE A N 1
ATOM 2115 C CA . ILE A 1 288 ? 7.830 -20.117 -16.003 1.00 98.50 288 ILE A CA 1
ATOM 2116 C C . ILE A 1 288 ? 8.858 -21.001 -16.707 1.00 98.50 288 ILE A C 1
ATOM 2118 O O . ILE A 1 288 ? 8.611 -21.532 -17.789 1.00 98.50 288 ILE A O 1
ATOM 2122 N N . SER A 1 289 ? 10.026 -21.171 -16.092 1.00 97.94 289 SER A N 1
ATOM 2123 C CA . SER A 1 289 ? 11.149 -21.876 -16.710 1.00 97.94 289 SER A CA 1
ATOM 2124 C C . SER A 1 289 ? 11.481 -23.181 -15.994 1.00 97.94 289 SER A C 1
ATOM 2126 O O . SER A 1 289 ? 11.580 -23.240 -14.768 1.00 97.94 289 SER A O 1
ATOM 2128 N N . SER A 1 290 ? 11.703 -24.251 -16.756 1.00 97.00 290 SER A N 1
ATOM 2129 C CA . SER A 1 290 ? 12.253 -25.522 -16.242 1.00 97.00 290 SER A CA 1
ATOM 2130 C C . SER A 1 290 ? 13.770 -25.653 -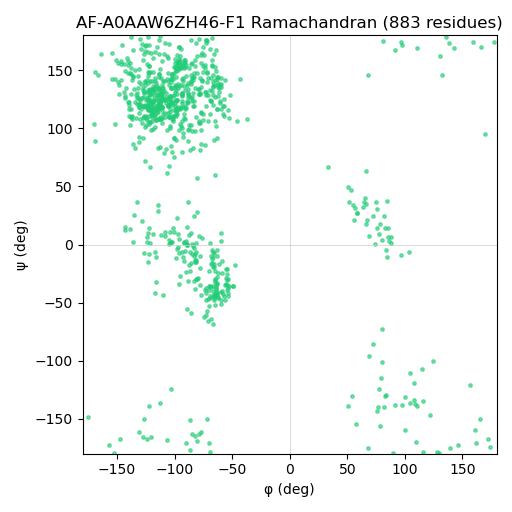16.449 1.00 97.00 290 SER A C 1
ATOM 2132 O O . SER A 1 290 ? 14.394 -26.625 -16.012 1.00 97.00 290 SER A O 1
ATOM 2134 N N . VAL A 1 291 ? 14.378 -24.652 -17.088 1.00 96.94 291 VAL A N 1
ATOM 2135 C CA . VAL A 1 291 ? 15.814 -24.537 -17.365 1.00 96.94 291 VAL A CA 1
ATOM 2136 C C . VAL A 1 291 ? 16.367 -23.220 -16.821 1.00 96.94 291 VAL A C 1
ATOM 2138 O O . VAL A 1 291 ? 15.621 -22.350 -16.378 1.00 96.94 291 VAL A O 1
ATOM 2141 N N . SER A 1 292 ? 17.691 -23.049 -16.837 1.00 97.44 292 SER A N 1
ATOM 2142 C CA . SER A 1 292 ? 18.279 -21.754 -16.485 1.00 97.44 292 SER A CA 1
ATOM 2143 C C . SER A 1 292 ? 17.815 -20.666 -17.452 1.00 97.44 292 SER A C 1
ATOM 2145 O O . SER A 1 292 ? 17.869 -20.875 -18.665 1.00 97.44 292 SER A O 1
ATOM 2147 N N . TYR A 1 293 ? 17.433 -19.508 -16.920 1.00 97.31 293 TYR A N 1
ATOM 2148 C CA . TYR A 1 293 ? 16.848 -18.417 -17.694 1.00 97.31 293 TYR A CA 1
ATOM 2149 C C . TYR A 1 293 ? 17.352 -17.046 -17.227 1.00 97.31 293 TYR A C 1
ATOM 2151 O O . TYR A 1 293 ? 17.785 -16.867 -16.089 1.00 97.31 293 TYR A O 1
ATOM 2159 N N . THR A 1 294 ? 17.333 -16.077 -18.133 1.00 96.81 294 THR A N 1
ATOM 2160 C CA . THR A 1 294 ? 17.607 -14.665 -17.853 1.00 96.81 294 THR A CA 1
ATOM 2161 C C . THR A 1 294 ? 16.491 -13.866 -18.493 1.00 96.81 294 THR A C 1
ATOM 2163 O O . THR A 1 294 ? 16.257 -14.038 -19.690 1.00 96.81 294 THR A O 1
ATOM 2166 N N . ALA A 1 295 ? 15.815 -13.038 -17.698 1.00 96.75 295 ALA A N 1
ATOM 2167 C CA . ALA A 1 295 ? 14.700 -12.220 -18.137 1.00 96.75 295 ALA A CA 1
ATOM 2168 C C . ALA A 1 295 ? 15.083 -11.416 -19.382 1.00 96.75 295 ALA A C 1
ATOM 2170 O O . ALA A 1 295 ? 16.122 -10.747 -19.429 1.00 96.75 295 ALA A O 1
ATOM 2171 N N . ALA A 1 296 ? 14.239 -11.504 -20.409 1.00 95.75 296 ALA A N 1
ATOM 2172 C CA . ALA A 1 296 ? 14.305 -10.581 -21.529 1.00 95.75 296 ALA A CA 1
ATOM 2173 C C . ALA A 1 296 ? 13.998 -9.152 -21.043 1.00 95.75 296 ALA A C 1
ATOM 2175 O O . ALA A 1 296 ? 13.560 -8.937 -19.916 1.00 95.75 296 ALA A O 1
ATOM 2176 N N . THR A 1 297 ? 14.266 -8.149 -21.877 1.00 93.81 297 THR A N 1
ATOM 2177 C CA . THR A 1 297 ? 13.848 -6.771 -21.573 1.00 93.81 297 THR A CA 1
ATOM 2178 C C . THR A 1 297 ? 12.321 -6.699 -21.499 1.00 93.81 297 THR A C 1
ATOM 2180 O O . THR A 1 297 ? 11.674 -7.291 -22.358 1.00 93.81 297 THR A O 1
ATOM 2183 N N . ASN A 1 298 ? 11.788 -5.949 -20.524 1.00 94.12 298 ASN A N 1
ATOM 2184 C CA . ASN A 1 298 ? 10.346 -5.817 -20.247 1.00 94.12 298 ASN A CA 1
ATOM 2185 C C . ASN A 1 298 ? 9.674 -7.132 -19.809 1.00 94.12 298 ASN A C 1
ATOM 2187 O O . ASN A 1 298 ? 8.546 -7.396 -20.180 1.00 94.12 298 ASN A O 1
ATOM 2191 N N . VAL A 1 299 ? 10.410 -8.000 -19.113 1.00 96.94 299 VAL A N 1
ATOM 2192 C CA . VAL A 1 299 ? 9.832 -9.157 -18.420 1.00 96.94 299 VAL A CA 1
ATOM 2193 C C . VAL A 1 299 ? 10.029 -8.940 -16.932 1.00 96.94 299 VAL A C 1
ATOM 2195 O O . VAL A 1 299 ? 11.169 -8.765 -16.497 1.00 96.94 299 VAL A O 1
ATOM 2198 N N . GLU A 1 300 ? 8.948 -8.982 -16.164 1.00 97.62 300 GLU A N 1
ATOM 2199 C CA . GLU A 1 300 ? 8.957 -8.598 -14.750 1.00 97.62 300 GLU A CA 1
ATOM 2200 C C . GLU A 1 300 ? 9.119 -9.809 -13.827 1.00 97.62 300 GLU A C 1
ATOM 2202 O O . GLU A 1 300 ? 9.780 -9.714 -12.795 1.00 97.62 300 GLU A O 1
ATOM 2207 N N . ASN A 1 301 ? 8.568 -10.973 -14.189 1.00 98.19 301 ASN A N 1
ATOM 2208 C CA . ASN A 1 301 ? 8.538 -12.132 -13.296 1.00 98.19 301 ASN A CA 1
ATOM 2209 C C . ASN A 1 301 ? 9.235 -13.354 -13.900 1.00 98.19 301 ASN A C 1
ATOM 2211 O O . ASN A 1 301 ? 8.948 -13.774 -15.022 1.00 98.19 301 ASN A O 1
ATOM 2215 N N . VAL A 1 302 ? 10.093 -14.009 -13.115 1.00 98.50 302 VAL A N 1
ATOM 2216 C CA . VAL A 1 302 ? 10.717 -15.291 -13.471 1.00 98.5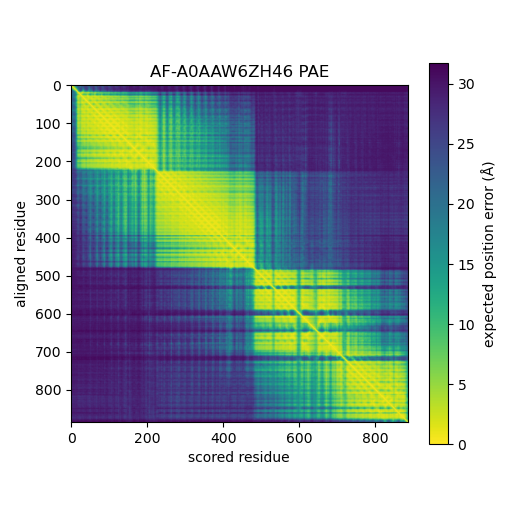0 302 VAL A CA 1
ATOM 2217 C C . VAL A 1 302 ? 10.492 -16.303 -12.354 1.00 98.50 302 VAL A C 1
ATOM 2219 O O . VAL A 1 302 ? 10.968 -16.134 -11.237 1.00 98.50 302 VAL A O 1
ATOM 2222 N N . THR A 1 303 ? 9.816 -17.405 -12.670 1.00 98.50 303 THR A N 1
ATOM 2223 C CA . THR A 1 303 ? 9.616 -18.546 -11.771 1.00 98.50 303 THR A CA 1
ATOM 2224 C C . THR A 1 303 ? 10.338 -19.774 -12.306 1.00 98.50 303 THR A C 1
ATOM 2226 O O . THR A 1 303 ? 10.029 -20.282 -13.385 1.00 98.50 303 THR A O 1
ATOM 2229 N N . LEU A 1 304 ? 11.290 -20.290 -11.535 1.00 98.50 304 LEU A N 1
ATOM 2230 C CA . LEU A 1 304 ? 11.974 -21.542 -11.825 1.00 98.50 304 LEU A CA 1
ATOM 2231 C C . LEU A 1 304 ? 11.149 -22.722 -11.304 1.00 98.50 304 LEU A C 1
ATOM 2233 O O . LEU A 1 304 ? 10.564 -22.684 -10.226 1.00 98.50 304 LEU A O 1
ATOM 2237 N N . THR A 1 305 ? 11.114 -23.813 -12.061 1.00 97.50 305 THR A N 1
ATOM 2238 C CA . THR A 1 305 ? 10.339 -25.012 -11.715 1.00 97.50 305 THR A CA 1
ATOM 2239 C C . THR A 1 305 ? 11.220 -26.249 -11.591 1.00 97.50 305 THR A C 1
ATOM 2241 O O . THR A 1 305 ? 12.380 -26.279 -12.011 1.00 97.50 305 THR A O 1
ATOM 2244 N N . GLY A 1 306 ? 10.669 -27.300 -10.982 1.00 95.75 306 GLY A N 1
ATOM 2245 C CA . GLY A 1 306 ? 11.375 -28.557 -10.743 1.00 95.75 306 GLY A CA 1
ATOM 2246 C C . GLY A 1 306 ? 12.333 -28.493 -9.551 1.00 95.75 306 GLY A C 1
ATOM 2247 O O . GLY A 1 306 ? 12.153 -27.704 -8.634 1.00 95.75 306 GLY A O 1
ATOM 2248 N N . ASN A 1 307 ? 13.339 -29.370 -9.552 1.00 96.12 307 ASN A N 1
ATOM 2249 C CA . ASN A 1 307 ? 14.293 -29.522 -8.441 1.00 96.12 307 ASN A CA 1
ATOM 2250 C C . ASN A 1 307 ? 15.750 -29.442 -8.934 1.00 96.12 307 ASN A C 1
ATOM 2252 O O . ASN A 1 307 ? 16.656 -30.027 -8.338 1.00 96.12 307 ASN A O 1
ATOM 2256 N N . ALA A 1 308 ? 15.966 -28.866 -10.117 1.00 95.56 308 ALA A N 1
ATOM 2257 C CA . ALA A 1 308 ? 17.290 -28.777 -10.714 1.00 95.56 308 ALA A CA 1
ATOM 2258 C C . ALA A 1 308 ? 18.050 -27.577 -10.141 1.00 95.56 308 ALA A C 1
ATOM 2260 O O . ALA A 1 308 ? 17.460 -26.534 -9.887 1.00 95.56 308 ALA A O 1
ATOM 2261 N N . ASN A 1 309 ? 19.372 -27.702 -10.022 1.00 97.44 309 ASN A N 1
ATOM 2262 C CA . ASN A 1 309 ? 20.250 -26.607 -9.610 1.00 97.44 309 ASN A CA 1
ATOM 2263 C C . ASN A 1 309 ? 20.471 -25.660 -10.798 1.00 97.44 309 ASN A C 1
ATOM 2265 O O . ASN A 1 309 ? 21.452 -25.794 -11.539 1.00 97.44 309 ASN A O 1
ATOM 2269 N N . ILE A 1 310 ? 19.507 -24.776 -11.033 1.00 96.25 310 ILE A N 1
ATOM 2270 C CA . ILE A 1 310 ? 19.475 -23.869 -12.185 1.00 96.25 310 ILE A CA 1
ATOM 2271 C C . ILE A 1 310 ? 19.633 -22.409 -11.767 1.00 96.25 310 ILE A C 1
ATOM 2273 O O . ILE A 1 310 ? 19.544 -22.063 -10.591 1.00 96.25 310 ILE A O 1
ATOM 2277 N N . PHE A 1 311 ? 19.949 -21.573 -12.753 1.00 96.19 311 PHE A N 1
ATOM 2278 C CA . PHE A 1 311 ? 20.187 -20.145 -12.579 1.00 96.19 311 PHE A CA 1
ATOM 2279 C C . PHE A 1 311 ? 18.996 -19.334 -13.090 1.00 96.19 311 PHE A C 1
ATOM 2281 O O . PHE A 1 311 ? 18.501 -19.618 -14.181 1.00 96.19 311 PHE A O 1
ATOM 2288 N N . GLY A 1 312 ? 18.601 -18.316 -12.333 1.00 97.44 312 GLY A N 1
ATOM 2289 C CA . GLY A 1 312 ? 17.652 -17.285 -12.741 1.00 97.44 312 GLY A CA 1
ATOM 2290 C C . GLY A 1 312 ? 18.324 -15.917 -12.685 1.00 97.44 312 GLY A C 1
ATOM 2291 O O . GLY A 1 312 ? 19.107 -15.652 -11.772 1.00 97.44 312 GLY A O 1
ATOM 2292 N N . ALA A 1 313 ? 18.037 -15.056 -13.653 1.00 97.38 313 ALA A N 1
ATOM 2293 C CA . ALA A 1 313 ? 18.401 -13.650 -13.559 1.00 97.38 313 ALA A CA 1
ATOM 2294 C C . ALA A 1 313 ? 17.302 -12.735 -14.071 1.00 97.38 313 ALA A C 1
ATOM 2296 O O . ALA A 1 313 ? 16.597 -13.109 -15.009 1.00 97.38 313 ALA A O 1
ATOM 2297 N N . GLY A 1 314 ? 17.210 -11.558 -13.463 1.00 97.44 314 GLY A N 1
ATOM 2298 C CA . GLY A 1 314 ? 16.379 -10.462 -13.931 1.00 97.44 314 GLY A CA 1
ATOM 2299 C C . GLY A 1 314 ? 17.088 -9.609 -14.989 1.00 97.44 314 GLY A C 1
ATOM 2300 O O . GLY A 1 314 ? 18.057 -10.042 -15.630 1.00 97.44 314 GLY A O 1
ATOM 2301 N N . ASN A 1 315 ? 16.562 -8.409 -15.206 1.00 94.94 315 ASN A N 1
ATOM 2302 C CA . ASN A 1 315 ? 16.982 -7.421 -16.185 1.00 94.94 315 ASN A CA 1
ATOM 2303 C C . ASN A 1 315 ? 17.358 -6.089 -15.488 1.00 94.94 315 ASN A C 1
ATOM 2305 O O . ASN A 1 315 ? 18.130 -6.111 -14.538 1.00 94.94 315 ASN A O 1
ATOM 2309 N N . ASN A 1 316 ? 16.982 -4.927 -16.042 1.00 95.00 316 ASN A N 1
ATOM 2310 C CA . ASN A 1 316 ? 17.287 -3.618 -15.430 1.00 95.00 316 ASN A CA 1
ATOM 2311 C C . ASN A 1 316 ? 16.032 -2.936 -14.845 1.00 95.00 316 ASN A C 1
ATOM 2313 O O . ASN A 1 316 ? 16.071 -1.729 -14.598 1.00 95.00 316 ASN A O 1
ATOM 2317 N N . SER A 1 317 ? 14.924 -3.666 -14.757 1.00 94.31 317 SER A N 1
ATOM 2318 C CA . SER A 1 317 ? 13.652 -3.241 -14.178 1.00 94.31 317 SER A CA 1
ATOM 2319 C C . SER A 1 317 ? 13.437 -3.978 -12.859 1.00 94.31 317 SER A C 1
ATOM 2321 O O . SER A 1 317 ? 14.032 -5.029 -12.660 1.00 94.31 317 SER A O 1
ATOM 2323 N N . ASP A 1 318 ? 12.515 -3.490 -12.033 1.00 97.06 318 ASP A N 1
ATOM 2324 C CA . ASP A 1 318 ? 12.065 -4.184 -10.823 1.00 97.06 318 ASP A CA 1
ATOM 2325 C C . ASP A 1 318 ? 11.523 -5.578 -11.193 1.00 97.06 318 ASP A C 1
ATOM 2327 O O . ASP A 1 318 ? 10.589 -5.710 -11.995 1.00 97.06 318 ASP A O 1
ATOM 2331 N N . ASN A 1 319 ? 12.138 -6.637 -10.670 1.00 98.06 319 ASN A N 1
ATOM 2332 C CA . ASN A 1 319 ? 11.804 -8.014 -11.010 1.00 98.06 319 ASN A CA 1
ATOM 2333 C C . ASN A 1 319 ? 11.425 -8.860 -9.794 1.00 98.06 319 ASN A C 1
ATOM 2335 O O . ASN A 1 319 ? 11.982 -8.725 -8.707 1.00 98.06 319 ASN A O 1
ATOM 2339 N N . ILE A 1 320 ? 10.525 -9.825 -10.013 1.00 98.56 320 ILE A N 1
ATOM 2340 C CA . ILE A 1 320 ? 10.229 -10.886 -9.046 1.00 98.56 320 ILE A CA 1
ATOM 2341 C C . ILE A 1 320 ? 10.856 -12.193 -9.526 1.00 98.56 320 ILE A C 1
ATOM 2343 O O . ILE A 1 320 ? 10.443 -12.780 -10.531 1.00 98.56 320 ILE A O 1
ATOM 2347 N N . LEU A 1 321 ? 11.846 -12.684 -8.784 1.00 98.56 321 LEU A N 1
ATOM 2348 C CA . LEU A 1 321 ? 12.517 -13.951 -9.050 1.00 98.56 321 LEU A CA 1
ATOM 2349 C C . LEU A 1 321 ? 12.100 -14.984 -8.009 1.00 98.56 321 LEU A C 1
ATOM 2351 O O . LEU A 1 321 ? 12.290 -14.802 -6.812 1.00 98.56 321 LEU A O 1
ATOM 2355 N N . THR A 1 322 ? 11.583 -16.115 -8.473 1.00 98.62 322 THR A N 1
ATOM 2356 C CA . THR A 1 322 ? 11.247 -17.262 -7.627 1.00 98.62 322 THR A CA 1
ATOM 2357 C C . THR A 1 322 ? 12.085 -18.471 -8.027 1.00 98.62 322 THR A C 1
ATOM 2359 O O . THR A 1 322 ? 12.010 -18.945 -9.164 1.00 98.62 322 THR A O 1
ATOM 2362 N N . GLY A 1 323 ? 12.891 -18.963 -7.090 1.00 98.31 323 GLY A N 1
ATOM 2363 C CA . GLY A 1 323 ? 13.655 -20.200 -7.182 1.00 98.31 323 GLY A CA 1
ATOM 2364 C C . GLY A 1 323 ? 12.778 -21.452 -7.158 1.00 98.31 323 GLY A C 1
ATOM 2365 O O . GLY A 1 323 ? 11.548 -21.401 -7.139 1.00 98.31 323 GLY A O 1
ATOM 2366 N N . ASN A 1 324 ? 13.432 -22.606 -7.200 1.00 97.62 324 ASN A N 1
ATOM 2367 C CA . ASN A 1 324 ? 12.807 -23.919 -7.142 1.00 97.62 324 ASN A CA 1
ATOM 2368 C C . ASN A 1 324 ? 13.335 -24.697 -5.921 1.00 97.62 324 ASN A C 1
ATOM 2370 O O . ASN A 1 324 ? 13.892 -24.107 -5.014 1.00 97.62 324 ASN A O 1
ATOM 2374 N N . ALA A 1 325 ? 13.118 -26.014 -5.840 1.00 96.69 325 ALA A N 1
ATOM 2375 C CA . ALA A 1 325 ? 13.582 -26.804 -4.685 1.00 96.69 325 ALA A CA 1
ATOM 2376 C C . ALA A 1 325 ? 15.048 -27.293 -4.803 1.00 96.69 325 ALA A C 1
ATOM 2378 O O . ALA A 1 325 ? 15.458 -28.226 -4.104 1.00 96.69 325 ALA A O 1
ATOM 2379 N N . GLY A 1 326 ? 15.789 -26.797 -5.795 1.00 96.94 326 GLY A N 1
ATOM 2380 C CA . GLY A 1 326 ? 17.190 -27.122 -6.045 1.00 96.94 326 GLY A CA 1
ATOM 2381 C C . GLY A 1 326 ? 18.105 -25.982 -5.610 1.00 96.94 326 GLY A C 1
ATOM 2382 O O . GLY A 1 326 ? 17.656 -24.903 -5.298 1.00 96.94 326 GLY A O 1
ATOM 2383 N N . HIS A 1 327 ? 19.419 -26.205 -5.649 1.00 97.75 327 HIS A N 1
ATOM 2384 C CA . HIS A 1 327 ? 20.386 -25.173 -5.267 1.00 97.75 327 HIS A CA 1
ATOM 2385 C C . HIS A 1 327 ? 20.508 -24.149 -6.401 1.00 97.75 327 HIS A C 1
ATOM 2387 O O . HIS A 1 327 ? 21.195 -24.402 -7.406 1.00 97.75 327 HIS A O 1
ATOM 2393 N N . ASN A 1 328 ? 19.814 -23.030 -6.271 1.00 97.88 328 ASN A N 1
ATOM 2394 C CA . ASN A 1 328 ? 19.703 -21.998 -7.277 1.00 97.88 328 ASN A CA 1
ATOM 2395 C C . ASN A 1 328 ? 20.780 -20.927 -7.137 1.00 97.88 328 ASN A C 1
ATOM 2397 O O . ASN A 1 328 ? 21.324 -20.638 -6.074 1.00 97.88 328 ASN A O 1
ATOM 2401 N N . ARG A 1 329 ? 21.099 -20.312 -8.274 1.00 97.94 329 ARG A N 1
ATOM 2402 C CA . ARG A 1 329 ? 21.810 -19.036 -8.297 1.00 97.94 329 ARG A CA 1
ATOM 2403 C C . ARG A 1 329 ? 20.852 -18.006 -8.871 1.00 97.94 329 ARG A C 1
ATOM 2405 O O . ARG A 1 329 ? 20.460 -18.151 -10.026 1.00 97.94 329 ARG A O 1
ATOM 2412 N N . LEU A 1 330 ? 20.493 -17.005 -8.083 1.00 98.38 330 LEU A N 1
ATOM 2413 C CA . LEU A 1 330 ? 19.544 -15.962 -8.456 1.00 98.38 330 LEU A CA 1
ATOM 2414 C C . LEU A 1 330 ? 20.277 -14.618 -8.457 1.00 98.38 330 LEU A C 1
ATOM 2416 O O . LEU A 1 330 ? 21.042 -14.338 -7.538 1.00 98.38 330 LEU A O 1
ATOM 2420 N N . ASN A 1 331 ? 20.127 -13.841 -9.527 1.00 97.88 331 ASN A N 1
ATOM 2421 C CA . ASN A 1 331 ? 20.722 -12.509 -9.650 1.00 97.88 331 ASN A CA 1
ATOM 2422 C C . ASN A 1 331 ? 19.709 -11.560 -10.284 1.00 97.88 331 ASN A C 1
ATOM 2424 O O . ASN A 1 331 ? 19.499 -11.652 -11.495 1.00 97.88 331 ASN A O 1
ATOM 2428 N N . SER A 1 332 ? 19.067 -10.711 -9.494 1.00 96.69 332 SER A N 1
ATOM 2429 C CA . SER A 1 332 ? 17.918 -9.943 -9.969 1.00 96.69 332 SER A CA 1
ATOM 2430 C C . SER A 1 332 ? 18.317 -8.738 -10.826 1.00 96.69 332 SER A C 1
ATOM 2432 O O . SER A 1 332 ? 17.776 -8.607 -11.919 1.00 96.69 332 SER A O 1
ATOM 2434 N N . GLY A 1 333 ? 19.434 -8.072 -10.527 1.00 95.38 333 GLY A N 1
ATOM 2435 C CA . GLY A 1 333 ? 20.111 -7.201 -11.489 1.00 95.38 333 GLY A CA 1
ATOM 2436 C C . GLY A 1 333 ? 20.100 -5.739 -11.078 1.00 95.38 333 GLY A C 1
ATOM 2437 O O . GLY A 1 333 ? 20.933 -5.340 -10.273 1.00 95.38 333 GLY A O 1
ATOM 2438 N N . ARG A 1 334 ? 19.298 -4.910 -11.744 1.00 96.12 334 ARG A N 1
ATOM 2439 C CA . ARG A 1 334 ? 19.030 -3.545 -11.276 1.00 96.12 334 ARG A CA 1
ATOM 2440 C C . ARG A 1 334 ? 17.536 -3.362 -11.124 1.00 96.12 334 ARG A C 1
ATOM 2442 O O . ARG A 1 334 ? 16.809 -3.897 -11.951 1.00 96.12 334 ARG A O 1
ATOM 2449 N N . GLY A 1 335 ? 17.146 -2.427 -10.273 1.00 96.75 335 GLY A N 1
ATOM 2450 C CA . GLY A 1 335 ? 15.752 -2.202 -9.919 1.00 96.75 335 GLY A CA 1
ATOM 2451 C C . GLY A 1 335 ? 15.541 -2.626 -8.476 1.00 96.75 335 GLY A C 1
ATOM 2452 O O . GLY A 1 335 ? 16.425 -3.213 -7.873 1.00 96.75 335 GLY A O 1
ATOM 2453 N N . ASN A 1 336 ? 14.391 -2.284 -7.914 1.00 98.12 336 ASN A N 1
ATOM 2454 C CA . ASN A 1 336 ? 14.022 -2.743 -6.583 1.00 98.12 336 ASN A CA 1
ATOM 2455 C C . ASN A 1 336 ? 13.394 -4.129 -6.722 1.00 98.12 336 ASN A C 1
ATOM 2457 O O . ASN A 1 336 ? 12.216 -4.261 -7.071 1.00 98.12 336 ASN A O 1
ATOM 2461 N N . ASP A 1 337 ? 14.191 -5.161 -6.499 1.00 98.50 337 ASP A N 1
ATOM 2462 C CA . ASP A 1 337 ? 13.832 -6.529 -6.823 1.00 98.50 337 ASP A CA 1
ATOM 2463 C C . ASP A 1 337 ? 13.253 -7.291 -5.626 1.00 98.50 337 ASP A C 1
ATOM 2465 O O . ASP A 1 337 ? 13.450 -6.967 -4.454 1.00 98.50 337 ASP A O 1
ATOM 2469 N N . THR A 1 338 ? 12.521 -8.365 -5.915 1.00 98.62 338 THR A N 1
ATOM 2470 C CA . THR A 1 338 ? 12.058 -9.334 -4.915 1.00 98.62 338 THR A CA 1
ATOM 2471 C C . THR A 1 338 ? 12.523 -10.730 -5.304 1.00 98.62 338 THR A C 1
ATOM 2473 O O . THR A 1 338 ? 12.137 -11.257 -6.348 1.00 98.62 338 THR A O 1
ATOM 2476 N N . VAL A 1 339 ? 13.329 -11.369 -4.458 1.00 98.69 339 VAL A N 1
ATOM 2477 C CA . VAL A 1 339 ? 13.937 -12.674 -4.742 1.00 98.69 339 VAL A CA 1
ATOM 2478 C C . VAL A 1 339 ? 13.604 -13.681 -3.648 1.00 98.69 339 VAL A C 1
ATOM 2480 O O . VAL A 1 339 ? 13.923 -13.474 -2.481 1.00 98.69 339 VAL A O 1
ATOM 2483 N N . TYR A 1 340 ? 13.029 -14.813 -4.052 1.00 98.56 340 TYR A N 1
ATOM 2484 C CA . TYR A 1 340 ? 12.742 -15.960 -3.190 1.00 98.56 340 TYR A CA 1
ATOM 2485 C C . TYR A 1 340 ? 13.598 -17.160 -3.611 1.00 98.56 340 TYR A C 1
ATOM 2487 O O . TYR A 1 340 ? 13.439 -17.653 -4.728 1.00 98.56 340 TYR A O 1
ATOM 2495 N N . GLY A 1 341 ? 14.476 -17.660 -2.737 1.00 97.75 341 GLY A N 1
ATOM 2496 C CA . GLY A 1 341 ? 15.280 -18.873 -2.962 1.00 97.75 341 GLY A CA 1
ATOM 2497 C C . GLY A 1 341 ? 14.439 -20.152 -2.960 1.00 97.75 341 GLY A C 1
ATOM 2498 O O . GLY A 1 341 ? 14.595 -21.008 -3.826 1.00 97.75 341 GLY A O 1
ATOM 2499 N N . MET A 1 342 ? 13.413 -20.183 -2.102 1.00 97.69 342 MET A N 1
ATOM 2500 C CA . MET A 1 342 ? 12.518 -21.315 -1.841 1.00 97.69 342 MET A CA 1
ATOM 2501 C C . MET A 1 342 ? 13.182 -22.446 -1.059 1.00 97.69 342 MET A C 1
ATOM 2503 O O . MET A 1 342 ? 12.984 -22.525 0.150 1.00 97.69 342 MET A O 1
ATOM 2507 N N . GLY A 1 343 ? 13.874 -23.379 -1.708 1.00 95.88 343 GLY A N 1
ATOM 2508 C CA . GLY A 1 343 ? 14.497 -24.481 -0.984 1.00 95.88 343 GLY A CA 1
ATOM 2509 C C . GLY A 1 343 ? 15.731 -25.005 -1.689 1.00 95.88 343 GLY A C 1
ATOM 2510 O O . GLY A 1 343 ? 15.720 -25.183 -2.896 1.00 95.88 343 GLY A O 1
ATOM 2511 N N . GLY A 1 344 ? 16.758 -25.377 -0.938 1.00 97.44 344 GLY A N 1
ATOM 2512 C CA . GLY A 1 344 ? 18.073 -25.679 -1.497 1.00 97.44 344 GLY A CA 1
ATOM 2513 C C . GLY A 1 344 ? 19.131 -24.881 -0.752 1.00 97.44 344 GLY A C 1
ATOM 2514 O O . GLY A 1 344 ? 18.822 -24.222 0.214 1.00 97.44 344 GLY A O 1
ATOM 2515 N N . ASN A 1 345 ? 20.402 -24.985 -1.136 1.00 98.19 345 ASN A N 1
ATOM 2516 C CA . ASN A 1 345 ? 21.402 -24.043 -0.627 1.00 98.19 345 ASN A CA 1
ATOM 2517 C C . ASN A 1 345 ? 21.709 -23.060 -1.748 1.00 98.19 345 ASN A C 1
ATOM 2519 O O . ASN A 1 345 ? 22.466 -23.396 -2.674 1.00 98.19 345 ASN A O 1
ATOM 2523 N N . ASP A 1 346 ? 21.107 -21.891 -1.660 1.00 98.44 346 ASP A N 1
ATOM 2524 C CA . ASP A 1 346 ? 20.987 -20.931 -2.736 1.00 98.44 346 ASP A CA 1
ATOM 2525 C C . ASP A 1 346 ? 22.027 -19.818 -2.634 1.00 98.44 346 ASP A C 1
ATOM 2527 O O . ASP A 1 346 ? 22.655 -19.570 -1.603 1.00 98.44 346 ASP A O 1
ATOM 2531 N N . ASN A 1 347 ? 22.266 -19.158 -3.763 1.00 98.31 347 ASN A N 1
ATOM 2532 C CA . ASN A 1 347 ? 23.096 -17.966 -3.830 1.00 98.31 347 ASN A CA 1
ATOM 2533 C C . ASN A 1 347 ? 22.300 -16.834 -4.475 1.00 98.31 347 ASN A C 1
ATOM 2535 O O . ASN A 1 347 ? 22.156 -16.821 -5.704 1.00 98.31 347 ASN A O 1
ATOM 2539 N N . LEU A 1 348 ? 21.817 -15.916 -3.643 1.00 98.56 348 LEU A N 1
ATOM 2540 C CA . LEU A 1 348 ? 20.982 -14.780 -4.020 1.00 98.56 348 LEU A CA 1
ATOM 2541 C C . LEU A 1 348 ? 21.840 -13.516 -4.111 1.00 98.56 348 LEU A C 1
ATOM 2543 O O . LEU A 1 348 ? 22.680 -13.262 -3.247 1.00 98.56 348 LEU A O 1
ATOM 2547 N N . ASN A 1 349 ? 21.626 -12.741 -5.169 1.00 98.25 349 ASN A N 1
ATOM 2548 C CA . ASN A 1 349 ? 22.199 -11.416 -5.350 1.00 98.25 349 ASN A CA 1
ATOM 2549 C C . ASN A 1 349 ? 21.097 -10.446 -5.790 1.00 98.25 349 ASN A C 1
ATOM 2551 O O . ASN A 1 349 ? 20.490 -10.708 -6.831 1.00 98.25 349 ASN A O 1
ATOM 2555 N N . GLY A 1 350 ? 20.873 -9.386 -5.015 1.00 97.25 350 GLY A N 1
ATOM 2556 C CA . GLY A 1 350 ? 19.932 -8.309 -5.336 1.00 97.25 350 GLY A CA 1
ATOM 2557 C C . GLY A 1 350 ? 20.454 -7.451 -6.489 1.00 97.25 350 GLY A C 1
ATOM 2558 O O . GLY A 1 350 ? 20.028 -7.584 -7.634 1.00 97.25 350 GLY A O 1
ATOM 2559 N N . GLY A 1 351 ? 21.561 -6.753 -6.255 1.00 97.44 351 GLY A N 1
ATOM 2560 C CA . GLY A 1 351 ? 22.214 -5.931 -7.267 1.00 97.44 351 GLY A CA 1
ATOM 2561 C C . GLY A 1 351 ? 22.046 -4.445 -6.966 1.00 97.44 351 GLY A C 1
ATOM 2562 O O . GLY A 1 351 ? 22.310 -4.027 -5.848 1.00 97.44 351 GLY A O 1
ATOM 2563 N N . ASP A 1 352 ? 21.749 -3.621 -7.975 1.00 97.19 352 ASP A N 1
ATOM 2564 C CA . ASP A 1 352 ? 21.513 -2.187 -7.737 1.00 97.19 352 ASP A CA 1
ATOM 2565 C C . ASP A 1 352 ? 20.015 -1.946 -7.449 1.00 97.19 352 ASP A C 1
ATOM 2567 O O . ASP A 1 352 ? 19.218 -2.067 -8.375 1.00 97.19 352 ASP A O 1
ATOM 2571 N N . GLY A 1 353 ? 19.641 -1.456 -6.272 1.00 97.81 353 GLY A N 1
ATOM 2572 C CA . GLY A 1 353 ? 18.258 -1.134 -5.900 1.00 97.81 353 GLY A CA 1
ATOM 2573 C C . GLY A 1 353 ? 17.972 -1.473 -4.441 1.00 97.81 353 GLY A C 1
ATOM 2574 O O . GLY A 1 353 ? 18.800 -2.075 -3.782 1.00 97.81 353 GLY A O 1
ATOM 2575 N N . ASP A 1 354 ? 16.835 -1.023 -3.911 1.00 98.38 354 ASP A N 1
ATOM 2576 C CA . ASP A 1 354 ? 16.391 -1.421 -2.570 1.00 98.38 354 ASP A CA 1
ATOM 2577 C C . ASP A 1 354 ? 15.687 -2.790 -2.678 1.00 98.38 354 ASP A C 1
ATOM 2579 O O . ASP A 1 354 ? 14.505 -2.855 -3.037 1.00 98.38 354 ASP A O 1
ATOM 2583 N N . ASP A 1 355 ? 16.406 -3.876 -2.389 1.00 98.56 355 ASP A N 1
ATOM 2584 C CA . ASP A 1 355 ? 15.966 -5.241 -2.692 1.00 98.56 355 ASP A CA 1
ATOM 2585 C C . ASP A 1 355 ? 15.341 -5.977 -1.497 1.00 98.56 355 ASP A C 1
ATOM 2587 O O . ASP A 1 355 ? 15.681 -5.772 -0.329 1.00 98.56 355 ASP A O 1
ATOM 2591 N N . TYR A 1 356 ? 14.443 -6.921 -1.788 1.00 98.69 356 TYR A N 1
ATOM 2592 C CA . TYR A 1 356 ? 13.927 -7.898 -0.828 1.00 98.69 356 TYR A CA 1
ATOM 2593 C C . TYR A 1 356 ? 14.434 -9.299 -1.171 1.00 98.69 356 TYR A C 1
ATOM 2595 O O . TYR A 1 356 ? 14.104 -9.845 -2.224 1.00 98.69 356 TYR A O 1
ATOM 2603 N N . LEU A 1 357 ? 15.192 -9.917 -0.263 1.00 98.69 357 LEU A N 1
ATOM 2604 C CA . LEU A 1 357 ? 15.823 -11.221 -0.471 1.00 98.69 357 LEU A CA 1
ATOM 2605 C C . LEU A 1 357 ? 15.442 -12.201 0.648 1.00 98.69 357 LEU A C 1
ATOM 2607 O O . LEU A 1 357 ? 15.773 -11.977 1.813 1.00 98.69 357 LEU A O 1
ATOM 2611 N N . ASP A 1 358 ? 14.801 -13.312 0.286 1.00 98.50 358 ASP A N 1
ATOM 2612 C CA . ASP A 1 358 ? 14.433 -14.407 1.194 1.00 98.50 358 ASP A CA 1
ATOM 2613 C C . ASP A 1 358 ? 15.051 -15.729 0.716 1.00 98.50 358 ASP A C 1
ATOM 2615 O O . ASP A 1 358 ? 14.738 -16.205 -0.378 1.00 98.50 358 ASP A O 1
ATOM 2619 N N . GLY A 1 359 ? 15.946 -16.311 1.520 1.00 97.50 359 GLY A N 1
ATOM 2620 C CA . GLY A 1 359 ? 16.631 -17.573 1.216 1.00 97.50 359 GLY A CA 1
ATOM 2621 C C . GLY A 1 359 ? 15.703 -18.789 1.222 1.00 97.50 359 GLY A C 1
ATOM 2622 O O . GLY A 1 359 ? 15.784 -19.637 0.334 1.00 97.50 359 GLY A O 1
ATOM 2623 N N . GLY A 1 360 ? 14.719 -18.826 2.123 1.00 97.62 360 GLY A N 1
ATOM 2624 C CA . GLY A 1 360 ? 13.813 -19.963 2.273 1.00 97.62 360 GLY A CA 1
ATOM 2625 C C . GLY A 1 360 ? 14.389 -21.098 3.132 1.00 97.62 360 GLY A C 1
ATOM 2626 O O . GLY A 1 360 ? 14.739 -20.893 4.290 1.00 97.62 360 GLY A O 1
ATOM 2627 N N . GLU A 1 361 ? 14.343 -22.346 2.657 1.00 97.06 361 GLU A N 1
ATOM 2628 C CA . GLU A 1 361 ? 14.917 -23.500 3.369 1.00 97.06 361 GLU A CA 1
ATOM 2629 C C . GLU A 1 361 ? 16.308 -23.838 2.838 1.00 97.06 361 GLU A C 1
ATOM 2631 O O . GLU A 1 361 ? 16.406 -24.309 1.710 1.00 97.06 361 GLU A O 1
ATOM 2636 N N . GLY A 1 362 ? 17.357 -23.772 3.654 1.00 96.81 362 GLY A N 1
ATOM 2637 C CA . GLY A 1 362 ? 18.687 -23.919 3.084 1.00 96.81 362 GLY A CA 1
ATOM 2638 C C . GLY A 1 362 ? 19.853 -23.665 4.006 1.00 96.81 362 GLY A C 1
ATOM 2639 O O . GLY A 1 362 ? 19.743 -23.670 5.217 1.00 96.81 362 GLY A O 1
ATOM 2640 N N . ASN A 1 363 ? 21.033 -23.556 3.413 1.00 97.88 363 ASN A N 1
ATOM 2641 C CA . ASN A 1 363 ? 22.127 -22.796 4.006 1.00 97.88 363 ASN A CA 1
ATOM 2642 C C . ASN A 1 363 ? 22.562 -21.851 2.892 1.00 97.88 363 ASN A C 1
ATOM 2644 O O . ASN A 1 363 ? 23.364 -22.239 2.026 1.00 97.88 363 ASN A O 1
ATOM 2648 N N . ASP A 1 364 ? 21.979 -20.670 2.889 1.00 98.38 364 ASP A N 1
ATOM 2649 C CA . ASP A 1 364 ? 21.956 -19.761 1.762 1.00 98.38 364 ASP A CA 1
ATOM 2650 C C . ASP A 1 364 ? 23.045 -18.702 1.883 1.00 98.38 364 ASP A C 1
ATOM 2652 O O . ASP A 1 364 ? 23.546 -18.375 2.962 1.00 98.38 364 ASP A O 1
ATOM 2656 N N . ASN A 1 365 ? 23.474 -18.181 0.739 1.00 98.31 365 ASN A N 1
ATOM 2657 C CA . ASN A 1 365 ? 24.382 -17.049 0.662 1.00 98.31 365 ASN A CA 1
ATOM 2658 C C . ASN A 1 365 ? 23.660 -15.888 -0.019 1.00 98.31 365 ASN A C 1
ATOM 2660 O O . ASN A 1 365 ? 23.453 -15.915 -1.233 1.00 98.31 365 ASN A O 1
ATOM 2664 N N . ILE A 1 366 ? 23.296 -14.880 0.766 1.00 98.56 366 ILE A N 1
ATOM 2665 C CA . ILE A 1 366 ? 22.465 -13.755 0.343 1.00 98.56 366 ILE A CA 1
ATOM 2666 C C . ILE A 1 366 ? 23.309 -12.479 0.335 1.00 98.56 366 ILE A C 1
ATOM 2668 O O . ILE A 1 366 ? 23.932 -12.132 1.343 1.00 98.56 366 ILE A O 1
ATOM 2672 N N . ASN A 1 367 ? 23.344 -11.797 -0.811 1.00 98.25 367 ASN A N 1
ATOM 2673 C CA . ASN A 1 367 ? 24.025 -10.518 -0.998 1.00 98.25 367 ASN A CA 1
ATOM 2674 C C . ASN A 1 367 ? 23.042 -9.460 -1.528 1.00 98.25 367 ASN A C 1
ATOM 2676 O O . ASN A 1 367 ? 22.516 -9.655 -2.619 1.00 98.25 367 ASN A O 1
ATOM 2680 N N . GLY A 1 368 ? 22.825 -8.370 -0.792 1.00 97.56 368 GLY A N 1
ATOM 2681 C CA . GLY A 1 368 ? 22.014 -7.227 -1.239 1.00 97.56 368 GLY A CA 1
ATOM 2682 C C . GLY A 1 368 ? 22.690 -6.449 -2.372 1.00 97.56 368 GLY A C 1
ATOM 2683 O O . GLY A 1 368 ? 22.148 -6.318 -3.456 1.00 97.56 368 GLY A O 1
ATOM 2684 N N . ASP A 1 369 ? 23.985 -6.179 -2.199 1.00 97.19 369 ASP A N 1
ATOM 2685 C CA . ASP A 1 369 ? 24.832 -5.361 -3.073 1.00 97.19 369 ASP A CA 1
ATOM 2686 C C . ASP A 1 369 ? 24.654 -3.854 -2.845 1.00 97.19 369 ASP A C 1
ATOM 2688 O O . ASP A 1 369 ? 25.289 -3.361 -1.914 1.00 97.19 369 ASP A O 1
ATOM 2692 N N . ALA A 1 370 ? 23.919 -3.097 -3.659 1.00 97.25 370 ALA A N 1
ATOM 2693 C CA . ALA A 1 370 ? 23.831 -1.643 -3.526 1.00 97.25 370 ALA A CA 1
ATOM 2694 C C . ALA A 1 370 ? 22.386 -1.156 -3.410 1.00 97.25 370 ALA A C 1
ATOM 2696 O O . ALA A 1 370 ? 21.657 -1.193 -4.386 1.00 97.25 370 ALA A O 1
ATOM 2697 N N . GLY A 1 371 ? 22.050 -0.518 -2.296 1.00 97.88 371 GLY A N 1
ATOM 2698 C CA . GLY A 1 371 ? 20.703 -0.071 -1.953 1.00 97.88 371 GLY A CA 1
ATOM 2699 C C . GLY A 1 371 ? 20.406 -0.406 -0.498 1.00 97.88 371 GLY A C 1
ATOM 2700 O O . GLY A 1 371 ? 21.283 -0.875 0.214 1.00 97.88 371 GLY A O 1
ATOM 2701 N N . ASN A 1 372 ? 19.226 -0.040 -0.004 1.00 98.31 372 ASN A N 1
ATOM 2702 C CA . ASN A 1 372 ? 18.790 -0.378 1.349 1.00 98.31 372 ASN A CA 1
ATOM 2703 C C . ASN A 1 372 ? 18.002 -1.686 1.294 1.00 98.31 372 ASN A C 1
ATOM 2705 O O . ASN A 1 372 ? 16.794 -1.684 1.045 1.00 98.31 372 ASN A O 1
ATOM 2709 N N . ASP A 1 373 ? 18.682 -2.788 1.569 1.00 98.56 373 ASP A N 1
ATOM 2710 C CA . ASP A 1 373 ? 18.147 -4.115 1.303 1.00 98.56 373 ASP A CA 1
ATOM 2711 C C . ASP A 1 373 ? 17.489 -4.732 2.540 1.00 98.56 373 ASP A C 1
ATOM 2713 O O . ASP A 1 373 ? 17.860 -4.461 3.686 1.00 98.56 373 ASP A O 1
ATOM 2717 N N . THR A 1 374 ? 16.507 -5.606 2.330 1.00 98.50 374 THR A N 1
ATOM 2718 C CA . THR A 1 374 ? 15.912 -6.452 3.373 1.00 98.50 374 THR A CA 1
ATOM 2719 C C . THR A 1 374 ? 16.288 -7.907 3.141 1.00 98.50 374 THR A C 1
ATOM 2721 O O . THR A 1 374 ? 15.884 -8.506 2.147 1.00 98.50 374 THR A O 1
ATOM 2724 N N . LEU A 1 375 ? 17.039 -8.491 4.076 1.00 98.50 375 LEU A N 1
ATOM 2725 C CA . LEU A 1 375 ? 17.575 -9.847 3.972 1.00 98.50 375 LEU A CA 1
ATOM 2726 C C . LEU A 1 375 ? 16.970 -10.769 5.037 1.00 98.50 375 LEU A C 1
ATOM 2728 O O . LEU A 1 375 ? 17.043 -10.499 6.242 1.00 98.50 375 LEU A O 1
ATOM 2732 N N . ILE A 1 376 ? 16.428 -11.896 4.582 1.00 98.06 376 ILE A N 1
ATOM 2733 C CA . ILE A 1 376 ? 15.875 -12.979 5.397 1.00 98.06 376 ILE A CA 1
ATOM 2734 C C . ILE A 1 376 ? 16.620 -14.262 5.024 1.00 98.06 376 ILE A C 1
ATOM 2736 O O . ILE A 1 376 ? 16.536 -14.707 3.883 1.00 98.06 376 ILE A O 1
ATOM 2740 N N . GLY A 1 377 ? 17.356 -14.849 5.973 1.00 96.31 377 GLY A N 1
ATOM 2741 C CA . GLY A 1 377 ? 18.010 -16.148 5.762 1.00 96.31 377 GLY A CA 1
ATOM 2742 C C . GLY A 1 377 ? 16.984 -17.260 5.566 1.00 96.31 377 GLY A C 1
ATOM 2743 O O . GLY A 1 377 ? 16.974 -17.934 4.544 1.00 96.31 377 GLY A O 1
ATOM 2744 N N . GLY A 1 378 ? 16.033 -17.342 6.498 1.00 95.38 378 GLY A N 1
ATOM 2745 C CA . GLY A 1 378 ? 15.020 -18.384 6.514 1.00 95.38 378 GLY A CA 1
ATOM 2746 C C . GLY A 1 378 ? 15.426 -19.509 7.462 1.00 95.38 378 GLY A C 1
ATOM 2747 O O . GLY A 1 378 ? 15.827 -19.255 8.599 1.00 95.38 378 GLY A O 1
ATOM 2748 N N . LYS A 1 379 ? 15.224 -20.763 7.053 1.00 94.81 379 LYS A N 1
ATOM 2749 C CA . LYS A 1 379 ? 15.622 -21.926 7.853 1.00 94.81 379 LYS A CA 1
ATOM 2750 C C . LYS A 1 379 ? 17.008 -22.392 7.453 1.00 94.81 379 LYS A C 1
ATOM 2752 O O . LYS A 1 379 ? 17.176 -22.894 6.349 1.00 94.81 379 LYS A O 1
ATOM 2757 N N . GLY A 1 380 ? 17.866 -22.517 8.456 1.00 95.06 380 GLY A N 1
ATOM 2758 C CA . GLY A 1 380 ? 19.187 -23.113 8.342 1.00 95.06 380 GLY A CA 1
ATOM 2759 C C . GLY A 1 380 ? 20.268 -22.053 8.476 1.00 95.06 380 GLY A C 1
ATOM 2760 O O . GLY A 1 380 ? 20.015 -20.978 8.983 1.00 95.06 380 GLY A O 1
ATOM 2761 N N . LYS A 1 381 ? 21.519 -22.418 8.196 1.00 96.81 381 LYS A N 1
ATOM 2762 C CA . LYS A 1 381 ? 22.677 -21.586 8.548 1.00 96.81 381 LYS A CA 1
ATOM 2763 C C . LYS A 1 381 ? 23.041 -20.689 7.382 1.00 96.81 381 LYS A C 1
ATOM 2765 O O . LYS A 1 381 ? 23.879 -21.085 6.559 1.00 96.81 381 LYS A O 1
ATOM 2770 N N . ASP A 1 382 ? 22.487 -19.490 7.374 1.00 98.19 382 ASP A N 1
ATOM 2771 C CA . ASP A 1 382 ? 22.619 -18.592 6.236 1.00 98.19 382 ASP A CA 1
ATOM 2772 C C . ASP A 1 382 ? 23.753 -17.583 6.436 1.00 98.19 382 ASP A C 1
ATOM 2774 O O . ASP A 1 382 ? 24.225 -17.305 7.544 1.00 98.19 382 ASP A O 1
ATOM 2778 N N . THR A 1 383 ? 24.275 -17.067 5.328 1.00 98.25 383 THR A N 1
ATOM 2779 C CA . THR A 1 383 ? 25.253 -15.977 5.306 1.00 98.25 383 THR A CA 1
ATOM 2780 C C . THR A 1 383 ? 24.625 -14.777 4.624 1.00 98.25 383 THR A C 1
ATOM 2782 O O . THR A 1 383 ? 24.302 -14.842 3.441 1.00 98.25 383 THR A O 1
ATOM 2785 N N . LEU A 1 384 ? 24.486 -13.682 5.368 1.00 98.31 384 LEU A N 1
ATOM 2786 C CA . LEU A 1 384 ? 23.801 -12.469 4.939 1.00 98.31 384 LEU A CA 1
ATOM 2787 C C . LEU A 1 384 ? 24.802 -11.319 4.832 1.00 98.31 384 LEU A C 1
ATOM 2789 O O . LEU A 1 384 ? 25.552 -11.042 5.774 1.00 98.31 384 LEU A O 1
ATOM 2793 N N . LYS A 1 385 ? 24.806 -10.641 3.689 1.00 98.25 385 LYS A N 1
ATOM 2794 C CA . LYS A 1 385 ? 25.602 -9.440 3.440 1.00 98.25 385 LYS A CA 1
ATOM 2795 C C . LYS A 1 385 ? 24.748 -8.419 2.692 1.00 98.25 385 LYS A C 1
ATOM 2797 O O . LYS A 1 385 ? 24.461 -8.629 1.526 1.00 98.25 385 LYS A O 1
ATOM 2802 N N . GLY A 1 386 ? 24.369 -7.334 3.347 1.00 96.50 386 GLY A N 1
ATOM 2803 C CA . GLY A 1 386 ? 23.582 -6.241 2.776 1.00 96.50 386 GLY A CA 1
ATOM 2804 C C . GLY A 1 386 ? 24.410 -5.503 1.739 1.00 96.50 386 GLY A C 1
ATOM 2805 O O . GLY A 1 386 ? 24.219 -5.699 0.550 1.00 96.50 386 GLY A O 1
ATOM 2806 N N . GLY A 1 387 ? 25.499 -4.868 2.166 1.00 96.50 387 GLY A N 1
ATOM 2807 C CA . GLY A 1 387 ? 26.412 -4.180 1.263 1.00 96.50 387 GLY A CA 1
ATOM 2808 C C . GLY A 1 387 ? 26.287 -2.670 1.394 1.00 96.50 387 GLY A C 1
ATOM 2809 O O . GLY A 1 387 ? 26.427 -2.115 2.477 1.00 96.50 387 GLY A O 1
ATOM 2810 N N . ALA A 1 388 ? 26.204 -1.962 0.276 1.00 96.56 388 ALA A N 1
ATOM 2811 C CA . ALA A 1 388 ? 26.202 -0.511 0.268 1.00 96.56 388 ALA A CA 1
ATOM 2812 C C . ALA A 1 388 ? 24.784 0.046 0.437 1.00 96.56 388 ALA A C 1
ATOM 2814 O O . ALA A 1 388 ? 24.098 0.263 -0.547 1.00 96.56 388 ALA A O 1
ATOM 2815 N N . GLY A 1 389 ? 24.414 0.450 1.644 1.00 96.94 389 GLY A N 1
ATOM 2816 C CA . GLY A 1 389 ? 23.163 1.165 1.907 1.00 96.94 389 GLY A CA 1
ATOM 2817 C C . GLY A 1 389 ? 22.866 1.157 3.389 1.00 96.94 389 GLY A C 1
ATOM 2818 O O . GLY A 1 389 ? 23.805 1.215 4.165 1.00 96.94 389 GLY A O 1
ATOM 2819 N N . ASN A 1 390 ? 21.610 1.182 3.821 1.00 97.56 390 ASN A N 1
ATOM 2820 C CA . ASN A 1 390 ? 21.261 0.904 5.214 1.00 97.56 390 ASN A CA 1
ATOM 2821 C C . ASN A 1 390 ? 20.361 -0.324 5.244 1.00 97.56 390 ASN A C 1
ATOM 2823 O O . ASN A 1 390 ? 19.154 -0.209 5.038 1.00 97.56 390 ASN A O 1
ATOM 2827 N N . ASP A 1 391 ? 20.954 -1.468 5.544 1.00 98.44 391 ASP A N 1
ATOM 2828 C CA . ASP A 1 391 ? 20.302 -2.750 5.315 1.00 98.44 391 ASP A CA 1
ATOM 2829 C C . ASP A 1 391 ? 19.571 -3.247 6.557 1.00 98.44 391 ASP A C 1
ATOM 2831 O O . ASP A 1 391 ? 19.939 -2.943 7.699 1.00 98.44 391 ASP A O 1
ATOM 2835 N N . THR A 1 392 ? 18.518 -4.024 6.334 1.00 98.19 392 THR A N 1
ATOM 2836 C CA . THR A 1 392 ? 17.694 -4.639 7.370 1.00 98.19 392 THR A CA 1
ATOM 2837 C C . THR A 1 392 ? 17.830 -6.152 7.316 1.00 98.19 392 THR A C 1
ATOM 2839 O O . THR A 1 392 ? 17.458 -6.798 6.342 1.00 98.19 392 THR A O 1
ATOM 2842 N N . TYR A 1 393 ? 18.303 -6.732 8.411 1.00 98.06 393 TYR A N 1
ATOM 2843 C CA . TYR A 1 393 ? 18.410 -8.172 8.602 1.00 98.06 393 TYR A CA 1
ATOM 2844 C C . TYR A 1 393 ? 17.290 -8.652 9.509 1.00 98.06 393 TYR A C 1
ATOM 2846 O O . TYR A 1 393 ? 17.044 -8.054 10.560 1.00 98.06 393 TYR A O 1
ATOM 2854 N N . ILE A 1 394 ? 16.636 -9.748 9.143 1.00 95.81 394 ILE A N 1
ATOM 2855 C CA . ILE A 1 394 ? 15.634 -10.381 10.001 1.00 95.81 394 ILE A CA 1
ATOM 2856 C C . ILE A 1 394 ? 16.302 -11.472 10.828 1.00 95.81 394 ILE A C 1
ATOM 2858 O O . ILE A 1 394 ? 17.012 -12.319 10.295 1.00 95.81 394 ILE A O 1
ATOM 2862 N N . PHE A 1 395 ? 16.098 -11.432 12.144 1.00 92.62 395 PHE A N 1
ATOM 2863 C CA . PHE A 1 395 ? 16.664 -12.410 13.065 1.00 92.62 395 PHE A CA 1
ATOM 2864 C C . PHE A 1 395 ? 16.122 -13.818 12.767 1.00 92.62 395 PHE A C 1
ATOM 2866 O O . PHE A 1 395 ? 14.920 -14.055 12.895 1.00 92.62 395 PHE A O 1
ATOM 2873 N N . GLY A 1 396 ? 17.020 -14.731 12.383 1.00 82.94 396 GLY A N 1
ATOM 2874 C CA . GLY A 1 396 ? 16.713 -16.097 11.952 1.00 82.94 396 GLY A CA 1
ATOM 2875 C C . GLY A 1 396 ? 17.564 -17.185 12.624 1.00 82.94 396 GLY A C 1
ATOM 2876 O O . GLY A 1 396 ? 18.123 -16.999 13.712 1.00 82.94 396 GLY A O 1
ATOM 2877 N N . ASP A 1 397 ? 17.605 -18.365 12.004 1.00 88.81 397 ASP A N 1
ATOM 2878 C CA . ASP A 1 397 ? 17.988 -19.644 12.618 1.00 88.81 397 ASP A CA 1
ATOM 2879 C C . ASP A 1 397 ? 19.481 -20.012 12.450 1.00 88.81 397 ASP A C 1
ATOM 2881 O O . ASP A 1 397 ? 19.829 -20.929 11.718 1.00 88.81 397 ASP A O 1
ATOM 2885 N N . ASP A 1 398 ? 20.368 -19.433 13.268 1.00 93.12 398 ASP A N 1
ATOM 2886 C CA . ASP A 1 398 ? 21.836 -19.644 13.231 1.00 93.12 398 ASP A CA 1
ATOM 2887 C C . ASP A 1 398 ? 22.550 -18.924 12.067 1.00 93.12 398 ASP A C 1
ATOM 2889 O O . ASP A 1 398 ? 23.558 -19.415 11.535 1.00 93.12 398 ASP A O 1
ATOM 2893 N N . ASP A 1 399 ? 22.080 -17.725 11.735 1.00 96.75 399 ASP A N 1
ATOM 2894 C CA . ASP A 1 399 ? 22.599 -16.916 10.635 1.00 96.75 399 ASP A CA 1
ATOM 2895 C C . ASP A 1 399 ? 23.921 -16.223 10.963 1.00 96.75 399 ASP A C 1
ATOM 2897 O O . ASP A 1 399 ? 24.272 -15.951 12.117 1.00 96.75 399 ASP A O 1
ATOM 2901 N N . THR A 1 400 ? 24.678 -15.896 9.920 1.00 97.94 400 THR A N 1
ATOM 2902 C CA . THR A 1 400 ? 25.891 -15.081 10.006 1.00 97.94 400 THR A CA 1
ATOM 2903 C C . THR A 1 400 ? 25.743 -13.811 9.180 1.00 97.94 400 THR A C 1
ATOM 2905 O O . THR A 1 400 ? 25.665 -13.877 7.958 1.00 97.94 400 THR A O 1
ATOM 2908 N N . ILE A 1 401 ? 25.802 -12.652 9.837 1.00 98.06 401 ILE A N 1
ATOM 2909 C CA . ILE A 1 401 ? 25.817 -11.340 9.179 1.00 98.06 401 ILE A CA 1
ATOM 2910 C C . ILE A 1 401 ? 27.268 -10.897 8.975 1.00 98.06 401 ILE A C 1
ATOM 2912 O O . ILE A 1 401 ? 28.076 -10.928 9.913 1.00 98.06 401 ILE A O 1
ATOM 2916 N N . ILE A 1 402 ? 27.599 -10.496 7.746 1.00 95.00 402 ILE A N 1
ATOM 2917 C CA . ILE A 1 402 ? 28.917 -9.989 7.350 1.00 95.00 402 ILE A CA 1
ATOM 2918 C C . ILE A 1 402 ? 28.731 -8.686 6.575 1.00 95.00 402 ILE A C 1
ATOM 2920 O O . ILE A 1 402 ? 28.670 -8.696 5.346 1.00 95.00 402 ILE A O 1
ATOM 2924 N N . ASP A 1 403 ? 28.692 -7.569 7.296 1.00 93.88 403 ASP A N 1
ATOM 2925 C CA . ASP A 1 403 ? 28.527 -6.251 6.687 1.00 93.88 403 ASP A CA 1
ATOM 2926 C C . ASP A 1 403 ? 29.332 -5.172 7.411 1.00 93.88 403 ASP A C 1
ATOM 2928 O O . ASP A 1 403 ? 29.311 -5.080 8.636 1.00 93.88 403 ASP A O 1
ATOM 2932 N N . ASP A 1 404 ? 30.073 -4.375 6.653 1.00 87.88 404 ASP A N 1
ATOM 2933 C CA . ASP A 1 404 ? 30.942 -3.305 7.142 1.00 87.88 404 ASP A CA 1
ATOM 2934 C C . ASP A 1 404 ? 30.608 -1.929 6.543 1.00 87.88 404 ASP A C 1
ATOM 2936 O O . ASP A 1 404 ? 31.371 -0.962 6.708 1.00 87.88 404 ASP A O 1
ATOM 2940 N N . GLN A 1 405 ? 29.477 -1.843 5.845 1.00 92.56 405 GLN A N 1
ATOM 2941 C CA . GLN A 1 405 ? 28.969 -0.662 5.168 1.00 92.56 405 GLN A CA 1
ATOM 2942 C C . GLN A 1 405 ? 27.578 -0.320 5.711 1.00 92.56 405 GLN A C 1
ATOM 2944 O O . GLN A 1 405 ? 26.893 -1.172 6.258 1.00 92.56 405 GLN A O 1
ATOM 2949 N N . GLY A 1 406 ? 27.197 0.957 5.638 1.00 92.44 406 GLY A N 1
ATOM 2950 C CA . GLY A 1 406 ? 25.860 1.373 6.060 1.00 92.44 406 GLY A CA 1
ATOM 2951 C C . GLY A 1 406 ? 25.608 1.582 7.550 1.00 92.44 406 GLY A C 1
ATOM 2952 O O . GLY A 1 406 ? 26.473 1.359 8.395 1.00 92.44 406 GLY A O 1
ATOM 2953 N N . ASN A 1 407 ? 24.396 2.056 7.869 1.00 94.06 407 ASN A N 1
ATOM 2954 C CA . ASN A 1 407 ? 23.839 2.062 9.226 1.00 94.06 407 ASN A CA 1
ATOM 2955 C C . ASN A 1 407 ? 22.738 1.001 9.340 1.00 94.06 407 ASN A C 1
ATOM 2957 O O . ASN A 1 407 ? 21.541 1.304 9.255 1.00 94.06 407 ASN A O 1
ATOM 2961 N N . ASN A 1 408 ? 23.155 -0.239 9.563 1.00 97.62 408 ASN A N 1
ATOM 2962 C CA . ASN A 1 408 ? 22.271 -1.390 9.422 1.00 97.62 408 ASN A CA 1
ATOM 2963 C C . ASN A 1 408 ? 21.390 -1.636 10.649 1.00 97.62 408 ASN A C 1
ATOM 2965 O O . ASN A 1 408 ? 21.710 -1.215 11.772 1.00 97.62 408 ASN A O 1
ATOM 2969 N N . THR A 1 409 ? 20.296 -2.353 10.416 1.00 97.81 409 THR A N 1
ATOM 2970 C CA . THR A 1 409 ? 19.286 -2.735 11.398 1.00 97.81 409 THR A CA 1
ATOM 2971 C C . THR A 1 409 ? 19.190 -4.257 11.491 1.00 97.81 409 THR A C 1
ATOM 2973 O O . THR A 1 409 ? 19.091 -4.936 10.475 1.00 97.81 409 THR A O 1
ATOM 2976 N N . LEU A 1 410 ? 19.169 -4.806 12.707 1.00 97.56 410 LEU A N 1
ATOM 2977 C CA . LEU A 1 410 ? 18.720 -6.178 12.962 1.00 97.56 410 LEU A CA 1
ATOM 2978 C C . LEU A 1 410 ? 17.337 -6.126 13.613 1.00 97.56 410 LEU A C 1
ATOM 2980 O O . LEU A 1 410 ? 17.196 -5.575 14.706 1.00 97.56 410 LEU A O 1
ATOM 2984 N N . ARG A 1 411 ? 16.334 -6.709 12.959 1.00 95.81 411 ARG A N 1
ATOM 2985 C CA . ARG A 1 411 ? 14.952 -6.750 13.440 1.00 95.81 411 ARG A CA 1
ATOM 2986 C C . ARG A 1 411 ? 14.612 -8.129 13.987 1.00 95.81 411 ARG A C 1
ATOM 2988 O O . ARG A 1 411 ? 14.807 -9.142 13.315 1.00 95.81 411 ARG A O 1
ATOM 2995 N N . PHE A 1 412 ? 14.098 -8.158 15.207 1.00 92.56 412 PHE A N 1
ATOM 2996 C CA . PHE A 1 412 ? 13.646 -9.365 15.887 1.00 92.56 412 PHE A CA 1
ATOM 2997 C C . PHE A 1 412 ? 12.158 -9.616 15.631 1.00 92.56 412 PHE A C 1
ATOM 2999 O O . PHE A 1 412 ? 11.416 -8.705 15.270 1.00 92.56 412 PHE A O 1
ATOM 3006 N N . SER A 1 413 ? 11.727 -10.862 15.808 1.00 83.31 413 SER A N 1
ATOM 3007 C CA . SER A 1 413 ? 10.318 -11.243 15.734 1.00 83.31 413 SER A CA 1
ATOM 3008 C C . SER A 1 413 ? 9.534 -10.773 16.966 1.00 83.31 413 SER A C 1
ATOM 3010 O O . SER A 1 413 ? 10.079 -10.683 18.068 1.00 83.31 413 SER A O 1
ATOM 3012 N N . ASP A 1 414 ? 8.233 -10.524 16.786 1.00 78.44 414 ASP A N 1
ATOM 3013 C CA . ASP A 1 414 ? 7.335 -9.984 17.824 1.00 78.44 414 ASP A CA 1
ATOM 3014 C C . ASP A 1 414 ? 7.076 -10.943 19.007 1.00 78.44 414 ASP A C 1
ATOM 3016 O O . ASP A 1 414 ? 6.382 -10.605 19.963 1.00 78.44 414 ASP A O 1
ATOM 3020 N N . ASP A 1 415 ? 7.589 -12.172 18.963 1.00 77.31 415 ASP A N 1
ATOM 3021 C CA . ASP A 1 415 ? 7.489 -13.137 20.060 1.00 77.31 415 ASP A CA 1
ATOM 3022 C C . ASP A 1 415 ? 8.678 -13.078 21.035 1.00 77.31 415 ASP A C 1
ATOM 3024 O O . ASP A 1 415 ? 8.577 -13.614 22.146 1.00 77.31 415 ASP A O 1
ATOM 3028 N N . LEU A 1 416 ? 9.772 -12.410 20.653 1.00 80.50 416 LEU A N 1
ATOM 3029 C CA . LEU A 1 416 ? 10.972 -12.257 21.472 1.00 80.50 416 LEU A CA 1
ATOM 3030 C C . LEU A 1 416 ? 10.885 -11.021 22.373 1.00 80.50 416 LEU A C 1
ATOM 3032 O O . LEU A 1 416 ? 10.466 -9.944 21.962 1.00 80.50 416 LEU A O 1
ATOM 3036 N N . ARG A 1 417 ? 11.347 -11.167 23.617 1.00 80.25 417 ARG A N 1
ATOM 3037 C CA . ARG A 1 417 ? 11.529 -10.073 24.587 1.00 80.25 417 ARG A CA 1
ATOM 3038 C C . ARG A 1 417 ? 13.006 -9.928 24.948 1.00 80.25 417 ARG A C 1
ATOM 3040 O O . ARG A 1 417 ? 13.793 -10.853 24.750 1.00 80.25 417 ARG A O 1
ATOM 3047 N N . ILE A 1 418 ? 13.393 -8.810 25.572 1.00 82.31 418 ILE A N 1
ATOM 3048 C CA . ILE A 1 418 ? 14.783 -8.572 26.018 1.00 82.31 418 ILE A CA 1
ATOM 3049 C C . ILE A 1 418 ? 15.307 -9.716 26.905 1.00 82.31 418 ILE A C 1
ATOM 3051 O O . ILE A 1 418 ? 16.462 -10.121 26.764 1.00 82.31 418 ILE A O 1
ATOM 3055 N N . LYS A 1 419 ? 14.457 -10.290 27.771 1.00 73.81 419 LYS A N 1
ATOM 3056 C CA . LYS A 1 419 ? 14.803 -11.428 28.644 1.00 73.81 419 LYS A CA 1
ATOM 3057 C C . LYS A 1 419 ? 15.117 -12.730 27.898 1.00 73.81 419 LYS A C 1
ATOM 3059 O O . LYS A 1 419 ? 15.815 -13.592 28.437 1.00 73.81 419 LYS A O 1
ATOM 3064 N N . ASP A 1 420 ? 14.631 -12.873 26.667 1.00 84.75 420 ASP A N 1
ATOM 3065 C CA . ASP A 1 420 ? 14.850 -14.064 25.845 1.00 84.75 420 ASP A CA 1
ATOM 3066 C C . ASP A 1 420 ? 16.214 -14.029 25.142 1.00 84.75 420 ASP A C 1
ATOM 3068 O O . ASP A 1 420 ? 16.700 -15.066 24.684 1.00 84.75 420 ASP A O 1
ATOM 3072 N N . LEU A 1 421 ? 16.860 -12.858 25.094 1.00 91.19 421 LEU A N 1
ATOM 3073 C CA . LEU A 1 421 ? 18.124 -12.643 24.404 1.00 91.19 421 LEU A CA 1
ATOM 3074 C C . LEU A 1 421 ? 19.326 -12.828 25.334 1.00 91.19 421 LEU A C 1
ATOM 3076 O O . LEU A 1 421 ? 19.368 -12.375 26.477 1.00 91.19 421 LEU A O 1
ATOM 3080 N N . LYS A 1 422 ? 20.379 -13.448 24.803 1.00 91.75 422 LYS A N 1
ATOM 3081 C CA . LYS A 1 422 ? 21.715 -13.460 25.412 1.00 91.75 422 LYS A CA 1
ATOM 3082 C C . LYS A 1 422 ? 22.726 -12.978 24.395 1.00 91.75 422 LYS A C 1
ATOM 3084 O O . LYS A 1 422 ? 22.780 -13.508 23.290 1.00 91.75 422 LYS A O 1
ATOM 3089 N N . ILE A 1 423 ? 23.563 -12.025 24.798 1.00 94.94 423 ILE A N 1
ATOM 3090 C CA . ILE A 1 423 ? 24.603 -11.453 23.941 1.00 94.94 423 ILE A CA 1
ATOM 3091 C C . ILE A 1 423 ? 25.977 -11.842 24.479 1.00 94.94 423 ILE A C 1
ATOM 3093 O O . ILE A 1 423 ? 26.326 -11.546 25.622 1.00 94.94 423 ILE A O 1
ATOM 3097 N N . SER A 1 424 ? 26.769 -12.505 23.640 1.00 94.12 424 SER A N 1
ATOM 3098 C CA . SER A 1 424 ? 28.174 -12.819 23.902 1.00 94.12 424 SER A CA 1
ATOM 3099 C C . SER A 1 424 ? 29.071 -12.003 22.978 1.00 94.12 424 SER A C 1
ATOM 3101 O O . SER A 1 424 ? 29.023 -12.167 21.761 1.00 94.12 424 SER A O 1
ATOM 3103 N N . VAL A 1 425 ? 29.915 -11.152 23.563 1.00 95.50 425 VAL A N 1
ATOM 3104 C CA . VAL A 1 425 ? 30.881 -10.320 22.831 1.00 95.50 425 VAL A CA 1
ATOM 3105 C C . VAL A 1 425 ? 32.248 -10.998 22.852 1.00 95.50 425 VAL A C 1
ATOM 3107 O O . VAL A 1 425 ? 32.853 -11.143 23.915 1.00 95.50 425 VAL A O 1
ATOM 3110 N N . ASN A 1 426 ? 32.746 -11.397 21.682 1.00 93.75 426 ASN A N 1
ATOM 3111 C CA . ASN A 1 426 ? 33.985 -12.157 21.538 1.00 93.75 426 ASN A CA 1
ATOM 3112 C C . ASN A 1 426 ? 35.026 -11.376 20.729 1.00 93.75 426 ASN A C 1
ATOM 3114 O O . ASN A 1 426 ? 34.722 -10.845 19.668 1.00 93.75 426 ASN A O 1
ATOM 3118 N N . ASP A 1 427 ? 36.273 -11.338 21.201 1.00 93.44 427 ASP A N 1
ATOM 3119 C CA . ASP A 1 427 ? 37.399 -10.838 20.405 1.00 93.44 427 ASP A CA 1
ATOM 3120 C C . ASP A 1 427 ? 37.648 -11.748 19.198 1.00 93.44 427 ASP A C 1
ATOM 3122 O O . ASP A 1 427 ? 37.835 -12.960 19.357 1.00 93.44 427 ASP A O 1
ATOM 3126 N N . ASN A 1 428 ? 37.696 -11.167 18.001 1.00 89.38 428 ASN A N 1
ATOM 3127 C CA . ASN A 1 428 ? 38.043 -11.900 16.789 1.00 89.38 428 ASN A CA 1
ATOM 3128 C C . ASN A 1 428 ? 39.542 -11.780 16.456 1.00 89.38 428 ASN A C 1
ATOM 3130 O O . ASN A 1 428 ? 40.298 -11.006 17.051 1.00 89.38 428 ASN A O 1
ATOM 3134 N N . ALA A 1 429 ? 40.009 -12.601 15.512 1.00 87.06 429 ALA A N 1
ATOM 3135 C CA . ALA A 1 429 ? 41.431 -12.694 15.165 1.00 87.06 429 ALA A CA 1
ATOM 3136 C C . ALA A 1 429 ? 41.984 -11.412 14.512 1.00 87.06 429 ALA A C 1
ATOM 3138 O O . ALA A 1 429 ? 43.199 -11.204 14.489 1.00 87.06 429 ALA A O 1
ATOM 3139 N N . GLN A 1 430 ? 41.098 -10.571 13.984 1.00 87.56 430 GLN A N 1
ATOM 3140 C CA . GLN A 1 430 ? 41.375 -9.311 13.311 1.00 87.56 430 GLN A CA 1
ATOM 3141 C C . GLN A 1 430 ? 41.481 -8.139 14.301 1.00 87.56 430 GLN A C 1
ATOM 3143 O O . GLN A 1 430 ? 41.893 -7.049 13.909 1.00 87.56 430 GLN A O 1
ATOM 3148 N N . GLY A 1 431 ? 41.188 -8.369 15.587 1.00 86.69 431 GLY A N 1
ATOM 3149 C CA . GLY A 1 431 ? 41.223 -7.355 16.643 1.00 86.69 431 GLY A CA 1
ATOM 3150 C C . GLY A 1 431 ? 39.914 -6.577 16.813 1.00 86.69 431 GLY A C 1
ATOM 3151 O O . GLY A 1 431 ? 39.897 -5.621 17.585 1.00 86.69 431 GLY A O 1
ATOM 3152 N N . GLY A 1 432 ? 38.853 -6.973 16.106 1.00 92.88 432 GLY A N 1
ATOM 3153 C CA . GLY A 1 432 ? 37.482 -6.510 16.308 1.00 92.88 432 GLY A CA 1
ATOM 3154 C C . GLY A 1 432 ? 36.710 -7.377 17.310 1.00 92.88 432 GLY A C 1
ATOM 3155 O O . GLY A 1 432 ? 37.270 -8.238 18.001 1.00 92.88 432 GLY A O 1
ATOM 3156 N N . LYS A 1 433 ? 35.403 -7.134 17.397 1.00 94.56 433 LYS A N 1
ATOM 3157 C CA . LYS A 1 433 ? 34.452 -7.804 18.282 1.00 94.56 433 LYS A CA 1
ATOM 3158 C C . LYS A 1 433 ? 33.328 -8.431 17.463 1.00 94.56 433 LYS A C 1
ATOM 3160 O O . LYS A 1 433 ? 32.529 -7.710 16.875 1.00 94.56 433 LYS A O 1
ATOM 3165 N N . ASP A 1 434 ? 33.228 -9.753 17.513 1.00 96.38 434 ASP A N 1
ATOM 3166 C CA . ASP A 1 434 ? 32.077 -10.498 17.002 1.00 96.38 434 ASP A CA 1
ATOM 3167 C C . ASP A 1 434 ? 30.997 -10.559 18.091 1.00 96.38 434 ASP A C 1
ATOM 3169 O O . ASP A 1 434 ? 31.309 -10.746 19.276 1.00 96.38 434 ASP A O 1
ATOM 3173 N N . TRP A 1 435 ? 29.730 -10.413 17.708 1.00 96.62 435 TRP A N 1
ATOM 3174 C CA . TRP A 1 435 ? 28.594 -10.568 18.618 1.00 96.62 435 TRP A CA 1
ATOM 3175 C C . TRP A 1 435 ? 27.818 -11.823 18.262 1.00 96.62 435 TRP A C 1
ATOM 3177 O O . TRP A 1 435 ? 27.375 -11.985 17.132 1.00 96.62 435 TRP A O 1
ATOM 3187 N N . LEU A 1 436 ? 27.636 -12.698 19.244 1.00 96.44 436 LEU A N 1
ATOM 3188 C CA . LEU A 1 436 ? 26.704 -13.812 19.148 1.00 96.44 436 LEU A CA 1
ATOM 3189 C C . LEU A 1 436 ? 25.471 -13.469 19.981 1.00 96.44 436 LEU A C 1
ATOM 3191 O O . LEU A 1 436 ? 25.576 -13.365 21.207 1.00 96.44 436 LEU A O 1
ATOM 3195 N N . ILE A 1 437 ? 24.332 -13.298 19.317 1.00 96.00 437 ILE A N 1
ATOM 3196 C CA . ILE A 1 437 ? 23.033 -13.086 19.955 1.00 96.00 437 ILE A CA 1
ATOM 3197 C C . ILE A 1 437 ? 22.256 -14.396 19.853 1.00 96.00 437 ILE A C 1
ATOM 3199 O O . ILE A 1 437 ? 22.110 -14.947 18.767 1.00 96.00 437 ILE A O 1
ATOM 3203 N N . THR A 1 438 ? 21.783 -14.923 20.979 1.00 94.00 438 THR A N 1
ATOM 3204 C CA . THR A 1 438 ? 21.044 -16.194 21.031 1.00 94.00 438 THR A CA 1
ATOM 3205 C C . THR A 1 438 ? 19.707 -16.016 21.732 1.00 94.00 438 THR A C 1
ATOM 3207 O O . THR A 1 438 ? 19.672 -15.364 22.778 1.00 94.00 438 THR A O 1
ATOM 3210 N N . SER A 1 439 ? 18.671 -16.680 21.226 1.00 90.88 439 SER A N 1
ATOM 3211 C CA . SER A 1 439 ? 17.403 -16.927 21.917 1.00 90.88 439 SER A CA 1
ATOM 3212 C C . SER A 1 439 ? 17.302 -18.399 22.355 1.00 90.88 439 SER A C 1
ATOM 3214 O O . SER A 1 439 ? 18.292 -19.137 22.344 1.00 90.88 439 SER A O 1
ATOM 3216 N N . ALA A 1 440 ? 16.117 -18.851 22.780 1.00 86.31 440 ALA A N 1
ATOM 3217 C CA . ALA A 1 440 ? 15.882 -20.260 23.098 1.00 86.31 440 ALA A CA 1
ATOM 3218 C C . ALA A 1 440 ? 16.006 -21.187 21.874 1.00 86.31 440 ALA A C 1
ATOM 3220 O O . ALA A 1 440 ? 16.427 -22.334 22.037 1.00 86.31 440 ALA A O 1
ATOM 3221 N N . ASN A 1 441 ? 15.646 -20.697 20.682 1.00 82.81 441 ASN A N 1
ATOM 3222 C CA . ASN A 1 441 ? 15.506 -21.518 19.475 1.00 82.81 441 ASN A CA 1
ATOM 3223 C C . ASN A 1 441 ? 16.377 -21.063 18.297 1.00 82.81 441 ASN A C 1
ATOM 3225 O O . ASN A 1 441 ? 16.573 -21.861 17.387 1.00 82.81 441 ASN A O 1
ATOM 3229 N N . SER A 1 442 ? 16.927 -19.848 18.337 1.00 89.94 442 SER A N 1
ATOM 3230 C CA . SER A 1 442 ? 17.585 -19.229 17.181 1.00 89.94 442 SER A CA 1
ATOM 3231 C C . SER A 1 442 ? 18.833 -18.455 17.611 1.00 89.94 442 SER A C 1
ATOM 3233 O O . SER A 1 442 ? 19.002 -18.111 18.790 1.00 89.94 442 SER A O 1
ATOM 3235 N N . SER A 1 443 ? 19.738 -18.179 16.676 1.00 94.19 443 SER A N 1
ATOM 3236 C CA . SER A 1 443 ? 20.907 -17.346 16.944 1.00 94.19 443 SER A CA 1
ATOM 3237 C C . SER A 1 443 ? 21.363 -16.574 15.717 1.00 94.19 443 SER A C 1
ATOM 3239 O O . SER A 1 443 ? 21.130 -16.994 14.594 1.00 94.19 443 SER A O 1
ATOM 3241 N N . VAL A 1 444 ? 22.055 -15.458 15.943 1.00 97.06 444 VAL A N 1
ATOM 3242 C CA . VAL A 1 444 ? 22.769 -14.740 14.887 1.00 97.06 444 VAL A CA 1
ATOM 3243 C C . VAL A 1 444 ? 24.181 -14.407 15.344 1.00 97.06 444 VAL A C 1
ATOM 3245 O O . VAL A 1 444 ? 24.414 -13.945 16.470 1.00 97.06 444 VAL A O 1
ATOM 3248 N N . LEU A 1 445 ? 25.139 -14.651 14.459 1.00 97.06 445 LEU A N 1
ATOM 3249 C CA . LEU A 1 445 ? 26.519 -14.219 14.591 1.00 97.06 445 LEU A CA 1
ATOM 3250 C C . LEU A 1 445 ? 26.741 -12.985 13.719 1.00 97.06 445 LEU A C 1
ATOM 3252 O O . LEU A 1 445 ? 26.815 -13.086 12.498 1.00 97.06 445 LEU A O 1
ATOM 3256 N N . ILE A 1 446 ? 26.937 -11.832 14.347 1.00 97.19 446 ILE A N 1
ATOM 3257 C CA . ILE A 1 446 ? 27.350 -10.615 13.652 1.00 97.19 446 ILE A CA 1
ATOM 3258 C C . ILE A 1 446 ? 28.876 -10.548 13.679 1.00 97.19 446 ILE A C 1
ATOM 3260 O O . ILE A 1 446 ? 29.495 -10.418 14.746 1.00 97.19 446 ILE A O 1
ATOM 3264 N N . ARG A 1 447 ? 29.494 -10.685 12.505 1.00 95.25 447 ARG A N 1
ATOM 3265 C CA . ARG A 1 447 ? 30.948 -10.589 12.340 1.00 95.25 447 ARG A CA 1
ATOM 3266 C C . ARG A 1 447 ? 31.389 -9.139 12.375 1.00 95.25 447 ARG A C 1
ATOM 3268 O O . ARG A 1 447 ? 30.767 -8.300 11.740 1.00 95.25 447 ARG A O 1
ATOM 3275 N N . ASP A 1 448 ? 32.473 -8.866 13.101 1.00 94.06 448 ASP A N 1
ATOM 3276 C CA . ASP A 1 448 ? 33.035 -7.516 13.217 1.00 94.06 448 ASP A CA 1
ATOM 3277 C C . ASP A 1 448 ? 31.985 -6.460 13.620 1.00 94.06 448 ASP A C 1
ATOM 3279 O O . ASP A 1 448 ? 32.056 -5.306 13.201 1.00 94.06 448 ASP A O 1
ATOM 3283 N N . GLN A 1 449 ? 31.036 -6.835 14.493 1.00 95.88 449 GLN A N 1
ATOM 3284 C CA . GLN A 1 449 ? 30.015 -5.924 15.020 1.00 95.88 449 GLN A CA 1
ATOM 3285 C C . GLN A 1 449 ? 30.616 -4.619 15.544 1.00 95.88 449 GLN A C 1
ATOM 3287 O O . GLN A 1 449 ? 30.013 -3.562 15.390 1.00 95.88 449 GLN A O 1
ATOM 3292 N N . ILE A 1 450 ? 31.810 -4.696 16.140 1.00 94.31 450 ILE A N 1
ATOM 3293 C CA . ILE A 1 450 ? 32.705 -3.546 16.270 1.00 94.31 450 ILE A CA 1
ATOM 3294 C C . ILE A 1 450 ? 34.051 -3.933 15.660 1.00 94.31 450 ILE A C 1
ATOM 3296 O O . ILE A 1 450 ? 34.775 -4.750 16.229 1.00 94.31 450 ILE A O 1
ATOM 3300 N N . SER A 1 451 ? 34.410 -3.353 14.523 1.00 91.50 451 SER A N 1
ATOM 3301 C CA . SER A 1 451 ? 35.682 -3.622 13.850 1.00 91.50 451 SER A CA 1
ATOM 3302 C C . SER A 1 451 ? 36.885 -3.072 14.639 1.00 91.50 451 SER A C 1
ATOM 3304 O O . SER A 1 451 ? 36.753 -2.264 15.563 1.00 91.50 451 SER A O 1
ATOM 3306 N N . ALA A 1 452 ? 38.105 -3.462 14.255 1.00 90.25 452 ALA A N 1
ATOM 3307 C CA . ALA A 1 452 ? 39.335 -2.987 14.903 1.00 90.25 452 ALA A CA 1
ATOM 3308 C C . ALA A 1 452 ? 39.555 -1.458 14.794 1.00 90.25 452 ALA A C 1
ATOM 3310 O O . ALA A 1 452 ? 40.259 -0.875 15.622 1.00 90.25 452 ALA A O 1
ATOM 3311 N N . ASP A 1 453 ? 38.976 -0.806 13.780 1.00 90.00 453 ASP A N 1
ATOM 3312 C CA . ASP A 1 453 ? 38.962 0.652 13.595 1.00 90.00 453 ASP A CA 1
ATOM 3313 C C . ASP A 1 453 ? 37.726 1.340 14.209 1.00 90.00 453 ASP A C 1
ATOM 3315 O O . ASP A 1 453 ? 37.618 2.564 14.143 1.00 90.00 453 ASP A O 1
ATOM 3319 N N . GLY A 1 454 ? 36.845 0.581 14.871 1.00 88.12 454 GLY A N 1
ATOM 3320 C CA . GLY A 1 454 ? 35.696 1.089 15.620 1.00 88.12 454 GLY A CA 1
ATOM 3321 C C . GLY A 1 454 ? 34.440 1.339 14.786 1.00 88.12 454 GLY A C 1
ATOM 3322 O O . GLY A 1 454 ? 33.532 2.010 15.272 1.00 88.12 454 GLY A O 1
ATOM 3323 N N . LYS A 1 455 ? 34.373 0.830 13.551 1.00 90.75 455 LYS A N 1
ATOM 3324 C CA . LYS A 1 455 ? 33.131 0.826 12.773 1.00 90.75 455 LYS A CA 1
ATOM 3325 C C . LYS A 1 455 ? 32.160 -0.192 13.351 1.00 90.75 455 LYS A C 1
ATOM 3327 O O . LYS A 1 455 ? 32.580 -1.216 13.886 1.00 90.75 455 LYS A O 1
ATOM 3332 N N . VAL A 1 456 ? 30.875 0.106 13.226 1.00 92.88 456 VAL A N 1
ATOM 3333 C CA . VAL A 1 456 ? 29.794 -0.745 13.716 1.00 92.88 456 VAL A CA 1
ATOM 3334 C C . VAL A 1 456 ? 29.108 -1.394 12.522 1.00 92.88 456 VAL A C 1
ATOM 3336 O O . VAL A 1 456 ? 28.764 -0.677 11.589 1.00 92.88 456 VAL A O 1
ATOM 3339 N N . SER A 1 457 ? 28.923 -2.716 12.560 1.00 94.94 457 SER A N 1
ATOM 3340 C CA . SER A 1 457 ? 28.202 -3.459 11.514 1.00 94.94 457 SER A CA 1
ATOM 3341 C C . SER A 1 457 ? 26.697 -3.182 11.592 1.00 94.94 457 SER A C 1
ATOM 3343 O O . SER A 1 457 ? 26.123 -2.587 10.686 1.00 94.94 457 SER A O 1
ATOM 3345 N N . VAL A 1 458 ? 26.062 -3.522 12.718 1.00 96.94 458 VAL A N 1
ATOM 3346 C CA . VAL A 1 458 ? 24.636 -3.273 12.977 1.00 96.94 458 VAL A CA 1
ATOM 3347 C C . VAL A 1 458 ? 24.480 -2.163 14.012 1.00 96.94 458 VAL A C 1
ATOM 3349 O O . VAL A 1 458 ? 24.808 -2.326 15.189 1.00 96.94 458 VAL A O 1
ATOM 3352 N N . GLY A 1 459 ? 23.998 -1.000 13.582 1.00 93.94 459 GLY A N 1
ATOM 3353 C CA . GLY A 1 459 ? 23.844 0.172 14.446 1.00 93.94 459 GLY A CA 1
ATOM 3354 C C . GLY A 1 459 ? 22.557 0.165 15.271 1.00 93.94 459 GLY A C 1
ATOM 3355 O O . GLY A 1 459 ? 22.548 0.700 16.385 1.00 93.94 459 GLY A O 1
ATOM 3356 N N . ARG A 1 460 ? 21.495 -0.440 14.725 1.00 96.12 460 ARG A N 1
ATOM 3357 C CA . ARG A 1 460 ? 20.133 -0.435 15.268 1.00 96.12 460 ARG A CA 1
ATOM 3358 C C . ARG A 1 460 ? 19.614 -1.854 15.470 1.00 96.12 460 ARG A C 1
ATOM 3360 O O . ARG A 1 460 ? 19.852 -2.733 14.649 1.00 96.12 460 ARG A O 1
ATOM 3367 N N . PHE A 1 461 ? 18.886 -2.058 16.554 1.00 96.25 461 PHE A N 1
ATOM 3368 C CA . PHE A 1 461 ? 18.267 -3.327 16.910 1.00 96.25 461 PHE A CA 1
ATOM 3369 C C . PHE A 1 461 ? 16.796 -3.071 17.218 1.00 96.25 461 PHE A C 1
ATOM 3371 O O . PHE A 1 461 ? 16.503 -2.335 18.156 1.00 96.25 461 PHE A O 1
ATOM 3378 N N . GLU A 1 462 ? 15.893 -3.642 16.430 1.00 93.69 462 GLU A N 1
ATOM 3379 C CA . GLU A 1 462 ? 14.450 -3.404 16.542 1.00 93.69 462 GLU A CA 1
ATOM 3380 C C . GLU A 1 462 ? 13.750 -4.600 17.186 1.00 93.69 462 GLU A C 1
ATOM 3382 O O . GLU A 1 462 ? 13.812 -5.707 16.652 1.00 93.69 462 GLU A O 1
ATOM 3387 N N . LEU A 1 463 ? 13.089 -4.389 18.324 1.00 87.56 463 LEU A N 1
ATOM 3388 C CA . LEU A 1 463 ? 12.422 -5.434 19.105 1.00 87.56 463 LEU A CA 1
ATOM 3389 C C . LEU A 1 463 ? 11.087 -4.895 19.632 1.00 87.56 463 LEU A C 1
ATOM 3391 O O . LEU A 1 463 ? 11.090 -3.922 20.375 1.00 87.56 463 LEU A O 1
ATOM 3395 N N . LEU A 1 464 ? 9.963 -5.523 19.266 1.00 78.69 464 LEU A N 1
ATOM 3396 C CA . LEU A 1 464 ? 8.606 -5.120 19.690 1.00 78.69 464 LEU A CA 1
ATOM 3397 C C . LEU A 1 464 ? 8.253 -3.650 19.380 1.00 78.69 464 LEU A C 1
ATOM 3399 O O . LEU A 1 464 ? 7.540 -3.004 20.138 1.00 78.69 464 LEU A O 1
ATOM 3403 N N . GLY A 1 465 ? 8.765 -3.108 18.270 1.00 71.88 465 GLY A N 1
ATOM 3404 C CA . GLY A 1 465 ? 8.571 -1.702 17.890 1.00 71.88 465 GLY A CA 1
ATOM 3405 C C . GLY A 1 465 ? 9.564 -0.722 18.528 1.00 71.88 465 GLY A C 1
ATOM 3406 O O . GLY A 1 465 ? 9.679 0.408 18.056 1.00 71.88 465 GLY A O 1
ATOM 3407 N N . GLU A 1 466 ? 10.355 -1.163 19.509 1.00 76.19 466 GLU A N 1
ATOM 3408 C CA . GLU A 1 466 ? 11.410 -0.362 20.132 1.00 76.19 466 GLU A CA 1
ATOM 3409 C C . GLU A 1 466 ? 12.723 -0.444 19.348 1.00 76.19 466 GLU A C 1
ATOM 3411 O O . GLU A 1 466 ? 13.080 -1.491 18.807 1.00 76.19 466 GLU A O 1
ATOM 3416 N N . THR A 1 467 ? 13.493 0.650 19.330 1.00 85.88 467 THR A N 1
ATOM 3417 C CA . THR A 1 467 ? 14.814 0.707 18.681 1.00 85.88 467 THR A CA 1
ATOM 3418 C C . THR A 1 467 ? 15.931 0.880 19.706 1.00 85.88 467 THR A C 1
ATOM 3420 O O . THR A 1 467 ? 16.053 1.914 20.362 1.00 85.88 467 THR A O 1
ATOM 3423 N N . TYR A 1 468 ? 16.833 -0.096 19.773 1.00 88.31 468 TYR A N 1
ATOM 3424 C CA . TYR A 1 468 ? 18.033 -0.054 20.600 1.00 88.31 468 TYR A CA 1
ATOM 3425 C C . TYR A 1 468 ? 19.278 0.254 19.765 1.00 88.31 468 TYR A C 1
ATOM 3427 O O . TYR A 1 468 ? 19.470 -0.245 18.658 1.00 88.31 468 TYR A O 1
ATOM 3435 N N . THR A 1 469 ? 20.188 1.034 20.341 1.00 91.44 469 THR A N 1
ATOM 3436 C CA . THR A 1 469 ? 21.584 1.089 19.891 1.00 91.44 469 THR A CA 1
ATOM 3437 C C . THR A 1 469 ? 22.333 -0.141 20.399 1.00 91.44 469 THR A C 1
ATOM 3439 O O . THR A 1 469 ? 21.916 -0.774 21.369 1.00 91.44 469 THR A O 1
ATOM 3442 N N . HIS A 1 470 ? 23.498 -0.445 19.826 1.00 87.00 470 HIS A N 1
ATOM 3443 C CA . HIS A 1 470 ? 24.352 -1.516 20.347 1.00 87.00 470 HIS A CA 1
ATOM 3444 C C . HIS A 1 470 ? 24.681 -1.332 21.852 1.00 87.00 470 HIS A C 1
ATOM 3446 O O . HIS A 1 470 ? 24.646 -2.291 22.624 1.00 87.00 470 HIS A O 1
ATOM 3452 N N . GLU A 1 471 ? 24.935 -0.105 22.324 1.00 85.69 471 GLU A N 1
ATOM 3453 C CA . GLU A 1 471 ? 25.200 0.141 23.749 1.00 85.69 471 GLU A CA 1
ATOM 3454 C C . GLU A 1 471 ? 23.965 -0.049 24.636 1.00 85.69 471 GLU A C 1
ATOM 3456 O O . GLU A 1 471 ? 24.074 -0.640 25.715 1.00 85.69 471 GLU A O 1
ATOM 3461 N N . SER A 1 472 ? 22.805 0.474 24.220 1.00 84.44 472 SER A N 1
ATOM 3462 C CA . SER A 1 472 ? 21.575 0.360 25.010 1.00 84.44 472 SER A CA 1
ATOM 3463 C C . SER A 1 472 ? 21.056 -1.073 25.037 1.00 84.44 472 SER A C 1
ATOM 3465 O O . SER A 1 472 ? 20.643 -1.524 26.102 1.00 84.44 472 SER A O 1
ATOM 3467 N N . LEU A 1 473 ? 21.197 -1.831 23.944 1.00 88.44 473 LEU A N 1
ATOM 3468 C CA . LEU A 1 473 ? 20.847 -3.250 23.913 1.00 88.44 473 LEU A CA 1
ATOM 3469 C C . LEU A 1 473 ? 21.705 -4.063 24.894 1.00 88.44 473 LEU A C 1
ATOM 3471 O O . LEU A 1 473 ? 21.174 -4.844 25.679 1.00 88.44 473 LEU A O 1
ATOM 3475 N N . LEU A 1 474 ? 23.029 -3.852 24.913 1.00 87.12 474 LEU A N 1
ATOM 3476 C CA . LEU A 1 474 ? 23.908 -4.525 25.879 1.00 87.12 474 LEU A CA 1
ATOM 3477 C C . LEU A 1 474 ? 23.536 -4.196 27.326 1.00 87.12 474 LEU A C 1
ATOM 3479 O O . LEU A 1 474 ? 23.580 -5.080 28.180 1.00 87.12 474 LEU A O 1
ATOM 3483 N N . LYS A 1 475 ? 23.192 -2.935 27.615 1.00 81.88 475 LYS A N 1
ATOM 3484 C CA . LYS A 1 475 ? 22.754 -2.517 28.953 1.00 81.88 475 LYS A CA 1
ATOM 3485 C C . LYS A 1 475 ? 21.426 -3.170 29.325 1.00 81.88 475 LYS A C 1
ATOM 3487 O O . LYS A 1 475 ? 21.348 -3.716 30.420 1.00 81.88 475 LYS A O 1
ATOM 3492 N N . ALA A 1 476 ? 20.444 -3.168 28.426 1.00 77.75 476 ALA A N 1
ATOM 3493 C CA . ALA A 1 476 ? 19.138 -3.786 28.640 1.00 77.75 476 ALA A CA 1
ATOM 3494 C C . ALA A 1 476 ? 19.276 -5.292 28.923 1.00 77.75 476 ALA A C 1
ATOM 3496 O O . ALA A 1 476 ? 18.852 -5.767 29.974 1.00 77.75 476 ALA A O 1
ATOM 3497 N N . VAL A 1 477 ? 20.005 -6.023 28.070 1.00 83.69 477 VAL A N 1
ATOM 3498 C CA . VAL A 1 477 ? 20.261 -7.465 28.245 1.00 83.69 477 VAL A CA 1
ATOM 3499 C C . VAL A 1 477 ? 21.104 -7.764 29.497 1.00 83.69 477 VAL A C 1
ATOM 3501 O O . VAL A 1 477 ? 20.963 -8.817 30.115 1.00 83.69 477 VAL A O 1
ATOM 3504 N N . ALA A 1 478 ? 21.997 -6.859 29.911 1.00 77.56 478 ALA A N 1
ATOM 3505 C CA . ALA A 1 478 ? 22.775 -7.031 31.140 1.00 77.56 478 ALA A CA 1
ATOM 3506 C C . ALA A 1 478 ? 21.991 -6.680 32.419 1.00 77.56 478 ALA A C 1
ATOM 3508 O O . ALA A 1 478 ? 22.311 -7.202 33.493 1.00 77.56 478 ALA A O 1
ATOM 3509 N N . ASN A 1 479 ? 21.019 -5.770 32.333 1.00 68.50 479 ASN A N 1
ATOM 3510 C CA . ASN A 1 479 ? 20.213 -5.306 33.462 1.00 68.50 479 ASN A CA 1
ATOM 3511 C C . ASN A 1 479 ? 18.990 -6.184 33.722 1.00 68.50 479 ASN A C 1
ATOM 3513 O O . ASN A 1 479 ? 18.590 -6.272 34.882 1.00 68.50 479 ASN A O 1
ATOM 3517 N N . SER A 1 480 ? 18.515 -6.937 32.724 1.00 66.25 480 SER A N 1
ATOM 3518 C CA . SER A 1 480 ? 17.433 -7.929 32.847 1.00 66.25 480 SER A CA 1
ATOM 3519 C C . SER A 1 480 ? 17.713 -9.075 33.843 1.00 66.25 480 SER A C 1
ATOM 3521 O O . SER A 1 480 ? 17.016 -10.075 33.878 1.00 66.25 480 SER A O 1
ATOM 3523 N N . ASN A 1 481 ? 18.775 -9.002 34.654 1.00 56.44 481 ASN A N 1
ATOM 3524 C CA . ASN A 1 481 ? 19.124 -10.006 35.665 1.00 56.44 481 ASN A CA 1
ATOM 3525 C C . ASN A 1 481 ? 19.604 -9.402 37.009 1.00 56.44 481 ASN A C 1
ATOM 3527 O O . ASN A 1 481 ? 20.207 -10.116 37.817 1.00 56.44 481 ASN A O 1
ATOM 3531 N N . LYS A 1 482 ? 19.417 -8.095 37.260 1.00 56.69 482 LYS A N 1
ATOM 3532 C CA . LYS A 1 482 ? 19.827 -7.424 38.518 1.00 56.69 482 LYS A CA 1
ATOM 3533 C C . LYS A 1 482 ? 18.667 -7.303 39.518 1.00 56.69 482 LYS A C 1
ATOM 3535 O O . LYS A 1 482 ? 17.527 -7.326 39.099 1.00 56.69 482 LYS A O 1
ATOM 3540 N N . GLN A 1 483 ? 18.989 -7.169 40.815 1.00 54.03 483 GLN A N 1
ATOM 3541 C CA . GLN A 1 483 ? 18.028 -6.895 41.903 1.00 54.03 483 GLN A CA 1
ATOM 3542 C C . GLN A 1 483 ? 17.610 -5.428 41.965 1.00 54.03 483 GLN A C 1
ATOM 3544 O O . GLN A 1 483 ? 18.466 -4.562 41.775 1.00 54.03 483 GLN A O 1
ATOM 3549 N N . GLY A 1 484 ? 16.330 -5.216 42.302 1.00 58.81 484 GLY A N 1
ATOM 3550 C CA . GLY A 1 484 ? 15.607 -3.942 42.278 1.00 58.81 484 GLY A CA 1
ATOM 3551 C C . GLY A 1 484 ? 16.381 -2.746 42.831 1.00 58.81 484 GLY A C 1
ATOM 3552 O O . GLY A 1 484 ? 17.151 -2.843 43.797 1.00 58.81 484 GLY A O 1
ATOM 3553 N N . SER A 1 485 ? 16.183 -1.612 42.178 1.00 63.91 485 SER A N 1
ATOM 3554 C CA . SER A 1 485 ? 16.973 -0.390 42.211 1.00 63.91 485 SER A CA 1
ATOM 3555 C C . SER A 1 485 ? 16.078 0.835 42.419 1.00 63.91 485 SER A C 1
ATOM 3557 O O . SER A 1 485 ? 14.960 0.924 41.927 1.00 63.91 485 SER A O 1
ATOM 3559 N N . ILE A 1 486 ? 16.600 1.819 43.157 1.00 80.38 486 ILE A N 1
ATOM 3560 C CA . ILE A 1 486 ? 16.044 3.176 43.163 1.00 80.38 486 ILE A CA 1
ATOM 3561 C C . ILE A 1 486 ? 16.849 3.972 42.141 1.00 80.38 486 ILE A C 1
ATOM 3563 O O . ILE A 1 486 ? 18.063 4.132 42.311 1.00 80.38 486 ILE A O 1
ATOM 3567 N N . ILE A 1 487 ? 16.184 4.434 41.089 1.00 80.94 487 ILE A N 1
ATOM 3568 C CA . ILE A 1 487 ? 16.776 5.160 39.969 1.00 80.94 487 ILE A CA 1
ATOM 3569 C C . ILE A 1 487 ? 16.171 6.562 39.963 1.00 80.94 487 ILE A C 1
ATOM 3571 O O . ILE A 1 487 ? 14.959 6.720 40.034 1.00 80.94 487 ILE A O 1
ATOM 3575 N N . THR A 1 488 ? 17.019 7.586 39.920 1.00 85.19 488 THR A N 1
ATOM 3576 C CA . THR A 1 488 ? 16.579 8.983 39.833 1.00 85.19 488 THR A CA 1
ATOM 3577 C C . THR A 1 488 ? 17.314 9.643 38.680 1.00 85.19 488 THR A C 1
ATOM 3579 O O . THR A 1 488 ? 18.550 9.574 38.638 1.00 85.19 488 THR A O 1
ATOM 3582 N N . GLY A 1 489 ? 16.563 10.236 37.758 1.00 82.88 489 GLY A N 1
ATOM 3583 C CA . GLY A 1 489 ? 17.080 10.997 36.632 1.00 82.88 489 GLY A CA 1
ATOM 3584 C C . GLY A 1 489 ? 17.509 12.408 37.023 1.00 82.88 489 GLY A C 1
ATOM 3585 O O . GLY A 1 489 ? 17.816 12.716 38.184 1.00 82.88 489 GLY A O 1
ATOM 3586 N N . THR A 1 490 ? 17.659 13.249 36.014 1.00 80.75 490 THR A N 1
ATOM 3587 C CA . THR A 1 490 ? 18.244 14.579 36.098 1.00 80.75 490 THR A CA 1
ATOM 3588 C C . THR A 1 490 ? 17.187 15.651 35.825 1.00 80.75 490 THR A C 1
ATOM 3590 O O . THR A 1 490 ? 16.142 15.664 36.455 1.00 80.75 490 THR A O 1
ATOM 3593 N N . ALA A 1 491 ? 17.517 16.659 35.029 1.00 79.50 491 ALA A N 1
ATOM 3594 C CA . ALA A 1 491 ? 16.584 17.704 34.603 1.00 79.50 491 ALA A CA 1
ATOM 3595 C C . ALA A 1 491 ? 16.733 17.895 33.085 1.00 79.50 491 ALA A C 1
ATOM 3597 O O . ALA A 1 491 ? 16.872 19.015 32.592 1.00 79.50 491 ALA A O 1
ATOM 3598 N N . ARG A 1 492 ? 16.962 16.786 32.386 1.00 81.50 492 ARG A N 1
ATOM 3599 C CA . ARG A 1 492 ? 17.254 16.659 30.959 1.00 81.50 492 ARG A CA 1
ATOM 3600 C C . ARG A 1 492 ? 16.621 15.355 30.513 1.00 81.50 492 ARG A C 1
ATOM 3602 O O . ARG A 1 492 ? 16.597 14.452 31.326 1.00 81.50 492 ARG A O 1
ATOM 3609 N N . ASP A 1 493 ? 16.352 15.242 29.216 1.00 82.69 493 ASP A N 1
ATOM 3610 C CA . ASP A 1 493 ? 15.945 13.995 28.564 1.00 82.69 493 ASP A CA 1
ATOM 3611 C C . ASP A 1 493 ? 16.838 12.815 29.009 1.00 82.69 493 ASP A C 1
ATOM 3613 O O . ASP A 1 493 ? 18.015 12.704 28.628 1.00 82.69 493 ASP A O 1
ATOM 3617 N N . ASP A 1 494 ? 16.271 11.954 29.843 1.00 77.62 494 ASP A N 1
ATOM 3618 C CA . ASP A 1 494 ? 16.882 10.789 30.450 1.00 77.62 494 ASP A CA 1
ATOM 3619 C C . ASP A 1 494 ? 16.224 9.508 29.917 1.00 77.62 494 ASP A C 1
ATOM 3621 O O . ASP A 1 494 ? 15.028 9.427 29.656 1.00 77.62 494 ASP A O 1
ATOM 3625 N N . VAL A 1 495 ? 17.033 8.458 29.758 1.00 83.56 495 VAL A N 1
ATOM 3626 C CA . VAL A 1 495 ? 16.537 7.104 29.474 1.00 83.56 495 VAL A CA 1
ATOM 3627 C C . VAL A 1 495 ? 16.916 6.225 30.652 1.00 83.56 495 VAL A C 1
ATOM 3629 O O . VAL A 1 495 ? 18.095 5.903 30.851 1.00 83.56 495 VAL A O 1
ATOM 3632 N N . LEU A 1 496 ? 15.919 5.869 31.453 1.00 81.94 496 LEU A N 1
ATOM 3633 C CA . LEU A 1 496 ? 16.070 5.146 32.706 1.00 81.94 496 LEU A CA 1
ATOM 3634 C C . LEU A 1 496 ? 15.468 3.750 32.564 1.00 81.94 496 LEU A C 1
ATOM 3636 O O . LEU A 1 496 ? 14.336 3.582 32.131 1.00 81.94 496 LEU A O 1
ATOM 3640 N N . THR A 1 497 ? 16.235 2.731 32.936 1.00 82.62 497 THR A N 1
ATOM 3641 C CA . THR A 1 497 ? 15.806 1.332 32.836 1.00 82.62 497 THR A CA 1
ATOM 3642 C C . THR A 1 497 ? 16.054 0.624 34.157 1.00 82.62 497 THR A C 1
ATOM 3644 O O . THR A 1 497 ? 17.194 0.614 34.641 1.00 82.62 497 THR A O 1
ATOM 3647 N N . GLY A 1 498 ? 14.995 0.036 34.699 1.00 79.62 498 GLY A N 1
ATOM 3648 C CA . GLY A 1 498 ? 14.970 -0.844 35.851 1.00 79.62 498 GLY A CA 1
ATOM 3649 C C . GLY A 1 498 ? 15.559 -2.222 35.560 1.00 79.62 498 GLY A C 1
ATOM 3650 O O . GLY A 1 498 ? 16.504 -2.403 34.778 1.00 79.62 498 GLY A O 1
ATOM 3651 N N . THR A 1 499 ? 15.045 -3.197 36.279 1.00 78.25 499 THR A N 1
ATOM 3652 C CA . THR A 1 499 ? 15.493 -4.575 36.394 1.00 78.25 499 THR A CA 1
ATOM 3653 C C . THR A 1 499 ? 14.274 -5.502 36.382 1.00 78.25 499 THR A C 1
ATOM 3655 O O . THR A 1 499 ? 13.151 -5.050 36.319 1.00 78.25 499 THR A O 1
ATOM 3658 N N . GLU A 1 500 ? 14.450 -6.824 36.451 1.00 76.06 500 GLU A N 1
ATOM 3659 C CA . GLU A 1 500 ? 13.296 -7.751 36.545 1.00 76.06 500 GLU A CA 1
ATOM 3660 C C . GLU A 1 500 ? 12.778 -7.901 37.993 1.00 76.06 500 GLU A C 1
ATOM 3662 O O . GLU A 1 500 ? 12.357 -8.985 38.413 1.00 76.06 500 GLU A O 1
ATOM 3667 N N . GLN A 1 501 ? 13.006 -6.913 38.850 1.00 83.31 501 GLN A N 1
ATOM 3668 C CA . GLN A 1 501 ? 12.587 -6.924 40.245 1.00 83.31 501 GLN A CA 1
ATOM 3669 C C . GLN A 1 501 ? 12.092 -5.537 40.618 1.00 83.31 501 GLN A C 1
ATOM 3671 O O . GLN A 1 501 ? 12.745 -4.584 40.255 1.00 83.31 501 GLN A O 1
ATOM 3676 N N . ASN A 1 502 ? 11.106 -5.458 41.513 1.00 87.75 502 ASN A N 1
ATOM 3677 C CA . ASN A 1 502 ? 10.479 -4.214 41.965 1.00 87.75 502 ASN A CA 1
ATOM 3678 C C . ASN A 1 502 ? 11.457 -3.028 42.116 1.00 87.75 502 ASN A C 1
ATOM 3680 O O . ASN A 1 502 ? 12.263 -2.971 43.061 1.00 87.75 502 ASN A O 1
ATOM 3684 N N . ASP A 1 503 ? 11.334 -2.082 41.201 1.00 87.12 503 ASP A N 1
ATOM 3685 C CA . ASP A 1 503 ? 12.117 -0.872 41.053 1.00 87.12 503 ASP A CA 1
ATOM 3686 C C . ASP A 1 503 ? 11.311 0.366 41.481 1.00 87.12 503 ASP A C 1
ATOM 3688 O O . ASP A 1 503 ? 10.088 0.376 41.632 1.00 87.12 503 ASP A O 1
ATOM 3692 N N . THR A 1 504 ? 12.020 1.460 41.740 1.00 90.94 504 THR A N 1
ATOM 3693 C CA . THR A 1 504 ? 11.403 2.786 41.856 1.00 90.94 504 THR A CA 1
ATOM 3694 C C . THR A 1 504 ? 12.203 3.748 41.005 1.00 90.94 504 THR A C 1
ATOM 3696 O O . THR A 1 504 ? 13.367 4.018 41.313 1.00 90.94 504 THR A O 1
ATOM 3699 N N . ILE A 1 505 ? 11.580 4.242 39.943 1.00 89.75 505 ILE A N 1
ATOM 3700 C CA . ILE A 1 505 ? 12.188 5.102 38.938 1.00 89.75 505 ILE A CA 1
ATOM 3701 C C . ILE A 1 505 ? 11.494 6.462 38.993 1.00 89.75 505 ILE A C 1
ATOM 3703 O O . ILE A 1 505 ? 10.274 6.546 38.913 1.00 89.75 505 ILE A O 1
ATOM 3707 N N . ASP A 1 506 ? 12.284 7.511 39.173 1.00 89.94 506 ASP A N 1
ATOM 3708 C CA . ASP A 1 506 ? 11.838 8.905 39.208 1.00 89.94 506 ASP A CA 1
ATOM 3709 C C . ASP A 1 506 ? 12.603 9.665 38.122 1.00 89.94 506 ASP A C 1
ATOM 3711 O O . ASP A 1 506 ? 13.840 9.691 38.162 1.00 89.94 506 ASP A O 1
ATOM 3715 N N . SER A 1 507 ? 11.897 10.205 37.130 1.00 84.94 507 SER A N 1
ATOM 3716 C CA . SER A 1 507 ? 12.486 10.875 35.963 1.00 84.94 507 SER A CA 1
ATOM 3717 C C . SER A 1 507 ? 13.262 12.137 36.364 1.00 84.94 507 SER A C 1
ATOM 3719 O O . SER A 1 507 ? 14.363 12.383 35.872 1.00 84.94 507 SER A O 1
ATOM 3721 N N . GLY A 1 508 ? 12.782 12.863 37.379 1.00 82.56 508 GLY A N 1
ATOM 3722 C CA . GLY A 1 508 ? 13.321 14.155 37.775 1.00 82.56 508 GLY A CA 1
ATOM 3723 C C . GLY A 1 508 ? 12.262 15.251 37.719 1.00 82.56 508 GLY A C 1
ATOM 3724 O O . GLY A 1 508 ? 11.119 15.033 38.089 1.00 82.56 508 GLY A O 1
ATOM 3725 N N . ILE A 1 509 ? 12.667 16.480 37.382 1.00 75.25 509 ILE A N 1
ATOM 3726 C CA . ILE A 1 509 ? 11.781 17.667 37.430 1.00 75.25 509 ILE A CA 1
ATOM 3727 C C . ILE A 1 509 ? 11.535 18.320 36.058 1.00 75.25 509 ILE A C 1
ATOM 3729 O O . ILE A 1 509 ? 10.807 19.319 35.994 1.00 75.25 509 ILE A O 1
ATOM 3733 N N . ASP A 1 510 ? 12.230 17.856 35.013 1.00 76.56 510 ASP A N 1
ATOM 3734 C CA . ASP A 1 510 ? 12.223 18.419 33.655 1.00 76.56 510 ASP A CA 1
ATOM 3735 C C . ASP A 1 510 ? 12.919 17.464 32.668 1.00 76.56 510 ASP A C 1
ATOM 3737 O O . ASP A 1 510 ? 13.933 16.873 33.042 1.00 76.56 510 ASP A O 1
ATOM 3741 N N . GLY A 1 511 ? 12.483 17.441 31.407 1.00 79.56 511 GLY A N 1
ATOM 3742 C CA . GLY A 1 511 ? 13.022 16.568 30.356 1.00 79.56 511 GLY A CA 1
ATOM 3743 C C . GLY A 1 511 ? 11.903 15.844 29.613 1.00 79.56 511 GLY A C 1
ATOM 3744 O O . GLY A 1 511 ? 10.785 15.809 30.103 1.00 79.56 511 GLY A O 1
ATOM 3745 N N . ARG A 1 512 ? 12.203 15.308 28.422 1.00 85.25 512 ARG A N 1
ATOM 3746 C CA . ARG A 1 512 ? 11.392 14.241 27.807 1.00 85.25 512 ARG A CA 1
ATOM 3747 C C . ARG A 1 512 ? 12.039 12.912 28.127 1.00 85.25 512 ARG A C 1
ATOM 3749 O O . ARG A 1 512 ? 13.029 12.527 27.489 1.00 85.25 512 ARG A O 1
ATOM 3756 N N . ASP A 1 513 ? 11.507 12.260 29.134 1.00 85.38 513 ASP A N 1
ATOM 3757 C CA . ASP A 1 513 ? 12.110 11.123 29.784 1.00 85.38 513 ASP A CA 1
ATOM 3758 C C . ASP A 1 513 ? 11.456 9.820 29.328 1.00 85.38 513 ASP A C 1
ATOM 3760 O O . ASP A 1 513 ? 10.272 9.743 29.005 1.00 85.38 513 ASP A O 1
ATOM 3764 N N . ARG A 1 514 ? 12.265 8.761 29.272 1.00 90.50 514 ARG A N 1
ATOM 3765 C CA . ARG A 1 514 ? 11.797 7.406 28.964 1.00 90.50 514 ARG A CA 1
ATOM 3766 C C . ARG A 1 514 ? 12.148 6.465 30.091 1.00 90.50 514 ARG A C 1
ATOM 3768 O O . ARG A 1 514 ? 13.331 6.227 30.358 1.00 90.50 514 ARG A O 1
ATOM 3775 N N . LEU A 1 515 ? 11.129 5.931 30.746 1.00 90.62 515 LEU A N 1
ATOM 3776 C CA . LEU A 1 515 ? 11.254 5.078 31.918 1.00 90.62 515 LEU A CA 1
ATOM 3777 C C . LEU A 1 515 ? 10.792 3.665 31.568 1.00 90.62 515 LEU A C 1
ATOM 3779 O O . LEU A 1 515 ? 9.689 3.474 31.076 1.00 90.62 515 LEU A O 1
ATOM 3783 N N . TYR A 1 516 ? 11.624 2.673 31.870 1.00 88.19 516 TYR A N 1
ATOM 3784 C CA . TYR A 1 516 ? 11.316 1.258 31.664 1.00 88.19 516 TYR A CA 1
ATOM 3785 C C . TYR A 1 516 ? 11.443 0.507 32.993 1.00 88.19 516 TYR A C 1
ATOM 3787 O O . TYR A 1 516 ? 12.555 0.440 33.518 1.00 88.19 516 TYR A O 1
ATOM 3795 N N . GLY A 1 517 ? 10.361 -0.065 33.521 1.00 85.31 517 GLY A N 1
ATOM 3796 C CA . GLY A 1 517 ? 10.373 -0.937 34.704 1.00 85.31 517 GLY A CA 1
ATOM 3797 C C . GLY A 1 517 ? 11.010 -2.296 34.408 1.00 85.31 517 GLY A C 1
ATOM 3798 O O . GLY A 1 517 ? 11.999 -2.666 35.034 1.00 85.31 517 GLY A O 1
ATOM 3799 N N . LEU A 1 518 ? 10.599 -2.907 33.290 1.00 84.81 518 LEU A N 1
ATOM 3800 C CA . LEU A 1 518 ? 10.924 -4.258 32.808 1.00 84.81 518 LEU A CA 1
ATOM 3801 C C . LEU A 1 518 ? 10.092 -5.348 33.479 1.00 84.81 518 LEU A C 1
ATOM 3803 O O . LEU A 1 518 ? 9.250 -5.934 32.807 1.00 84.81 518 LEU A O 1
ATOM 3807 N N . GLY A 1 519 ? 10.335 -5.678 34.744 1.00 79.69 519 GLY A N 1
ATOM 3808 C CA . GLY A 1 519 ? 9.458 -6.619 35.428 1.00 79.69 519 GLY A CA 1
ATOM 3809 C C . GLY A 1 519 ? 9.596 -6.611 36.941 1.00 79.69 519 GLY A C 1
ATOM 3810 O O . GLY A 1 519 ? 10.600 -6.176 37.486 1.00 79.69 519 GLY A O 1
ATOM 3811 N N . GLY A 1 520 ? 8.620 -7.189 37.636 1.00 85.81 520 GLY A N 1
ATOM 3812 C CA . GLY A 1 520 ? 8.407 -6.936 39.064 1.00 85.81 520 GLY A CA 1
ATOM 3813 C C . GLY A 1 520 ? 7.327 -5.875 39.258 1.00 85.81 520 GLY A C 1
ATOM 3814 O O . GLY A 1 520 ? 6.820 -5.358 38.289 1.00 85.81 520 GLY A O 1
ATOM 3815 N N . ASP A 1 521 ? 6.914 -5.607 40.501 1.00 91.00 521 ASP A N 1
ATOM 3816 C CA . ASP A 1 521 ? 5.922 -4.546 40.754 1.00 91.00 521 ASP A CA 1
ATOM 3817 C C . ASP A 1 521 ? 6.651 -3.205 40.953 1.00 91.00 521 ASP A C 1
ATOM 3819 O O . ASP A 1 521 ? 7.177 -2.935 42.049 1.00 91.00 521 ASP A O 1
ATOM 3823 N N . ASP A 1 522 ? 6.701 -2.401 39.898 1.00 92.44 522 ASP A N 1
ATOM 3824 C CA . ASP A 1 522 ? 7.507 -1.194 39.772 1.00 92.44 522 ASP A CA 1
ATOM 3825 C C . ASP A 1 522 ? 6.717 0.087 40.069 1.00 92.44 522 ASP A C 1
ATOM 3827 O O . ASP A 1 522 ? 5.488 0.157 40.003 1.00 92.44 522 ASP A O 1
ATOM 3831 N N . ILE A 1 523 ? 7.442 1.145 40.438 1.00 93.19 523 ILE A N 1
ATOM 3832 C CA . ILE A 1 523 ? 6.886 2.493 40.591 1.00 93.19 523 ILE A CA 1
ATOM 3833 C C . ILE A 1 523 ? 7.655 3.435 39.672 1.00 93.19 523 ILE A C 1
ATOM 3835 O O . ILE A 1 523 ? 8.815 3.742 39.951 1.00 93.19 523 ILE A O 1
ATOM 3839 N N . LEU A 1 524 ? 7.000 3.917 38.620 1.00 93.94 524 LEU A N 1
ATOM 3840 C CA . LEU A 1 524 ? 7.528 4.889 37.667 1.00 93.94 524 LEU A CA 1
ATOM 3841 C C . LEU A 1 524 ? 6.840 6.233 37.908 1.00 93.94 524 LEU A C 1
ATOM 3843 O O . LEU A 1 524 ? 5.613 6.310 37.983 1.00 93.94 524 LEU A O 1
ATOM 3847 N N . ARG A 1 525 ? 7.633 7.286 38.088 1.00 91.12 525 ARG A N 1
ATOM 3848 C CA . ARG A 1 525 ? 7.138 8.631 38.381 1.00 91.12 525 ARG A CA 1
ATOM 3849 C C . ARG A 1 525 ? 7.851 9.669 37.544 1.00 91.12 525 ARG A C 1
ATOM 3851 O O . ARG A 1 525 ? 9.080 9.686 37.533 1.00 91.12 525 ARG A O 1
ATOM 3858 N N . ASP A 1 526 ? 7.067 10.565 36.968 1.00 86.00 526 ASP A N 1
ATOM 3859 C CA . ASP A 1 526 ? 7.494 11.923 36.685 1.00 86.00 526 ASP A CA 1
ATOM 3860 C C . ASP A 1 526 ? 7.130 12.845 37.861 1.00 86.00 526 ASP A C 1
ATOM 3862 O O . ASP A 1 526 ? 6.059 12.731 38.461 1.00 86.00 526 ASP A O 1
ATOM 3866 N N . SER A 1 527 ? 8.068 13.714 38.248 1.00 75.62 527 SER A N 1
ATOM 3867 C CA . SER A 1 527 ? 7.902 14.682 39.341 1.00 75.62 527 SER A CA 1
ATOM 3868 C C . SER A 1 527 ? 7.917 16.133 38.825 1.00 75.62 527 SER A C 1
ATOM 3870 O O . SER A 1 527 ? 8.343 17.052 39.546 1.00 75.62 527 SER A O 1
ATOM 3872 N N . GLY A 1 528 ? 7.486 16.366 37.581 1.00 65.94 528 GLY A N 1
ATOM 3873 C CA . GLY A 1 528 ? 7.423 17.676 36.941 1.00 65.94 528 GLY A CA 1
ATOM 3874 C C . GLY A 1 528 ? 6.570 18.698 37.710 1.00 65.94 528 GLY A C 1
ATOM 3875 O O . GLY A 1 528 ? 5.403 18.491 37.999 1.00 65.94 528 GLY A O 1
ATOM 3876 N N . THR A 1 529 ? 7.128 19.874 38.041 1.00 60.62 529 THR A N 1
ATOM 3877 C CA . THR A 1 529 ? 6.414 20.918 38.833 1.00 60.62 529 THR A CA 1
ATOM 3878 C C . THR A 1 529 ? 6.214 22.254 38.102 1.00 60.62 529 THR A C 1
ATOM 3880 O O . THR A 1 529 ? 5.836 23.257 38.717 1.00 60.62 529 THR A O 1
ATOM 3883 N N . SER A 1 530 ? 6.508 22.323 36.799 1.00 54.53 530 SER A N 1
ATOM 3884 C CA . SER A 1 530 ? 6.683 23.579 36.056 1.00 54.53 530 SER A CA 1
ATOM 3885 C C . SER A 1 530 ? 5.723 23.702 34.861 1.00 54.53 530 SER A C 1
ATOM 3887 O O . SER A 1 530 ? 5.768 22.927 33.920 1.00 54.53 530 SER A O 1
ATOM 3889 N N . TYR A 1 531 ? 4.881 24.741 34.888 1.00 56.22 531 TYR A N 1
ATOM 3890 C CA . TYR A 1 531 ? 3.712 24.947 34.011 1.00 56.22 531 TYR A CA 1
ATOM 3891 C C . TYR A 1 531 ? 4.003 25.481 32.586 1.00 56.22 531 TYR A C 1
ATOM 3893 O O . TYR A 1 531 ? 3.076 25.878 31.888 1.00 56.22 531 TYR A O 1
ATOM 3901 N N . PHE A 1 532 ? 5.267 25.598 32.153 1.00 47.72 532 PHE A N 1
ATOM 3902 C CA . PHE A 1 532 ? 5.607 26.261 30.881 1.00 47.72 532 PHE A CA 1
ATOM 3903 C C . PHE A 1 532 ? 6.601 25.448 30.033 1.00 47.72 532 PHE A C 1
ATOM 3905 O O . PHE A 1 532 ? 7.792 25.430 30.343 1.00 47.72 532 PHE A O 1
ATOM 3912 N N . GLY A 1 533 ? 6.131 24.865 28.921 1.00 48.16 533 GLY A N 1
ATOM 3913 C CA . GLY A 1 533 ? 6.963 24.332 27.829 1.00 48.16 533 GLY A CA 1
ATOM 3914 C C . GLY A 1 533 ? 6.586 22.919 27.363 1.00 48.16 533 GLY A C 1
ATOM 3915 O O . GLY A 1 533 ? 6.204 22.087 28.169 1.00 48.16 533 GLY A O 1
ATOM 3916 N N . ASN A 1 534 ? 6.744 22.671 26.063 1.00 49.16 534 ASN A N 1
ATOM 3917 C CA . ASN A 1 534 ? 6.513 21.425 25.313 1.00 49.16 534 ASN A CA 1
ATOM 3918 C C . ASN A 1 534 ? 7.758 20.503 25.279 1.00 49.16 534 ASN A C 1
ATOM 3920 O O . ASN A 1 534 ? 8.091 19.919 24.249 1.00 49.16 534 ASN A O 1
ATOM 3924 N N . GLU A 1 535 ? 8.501 20.464 26.386 1.00 54.81 535 GLU A N 1
ATOM 3925 C CA . GLU A 1 535 ? 9.718 19.658 26.588 1.00 54.81 535 GLU A CA 1
ATOM 3926 C C . GLU A 1 535 ? 9.485 18.586 27.679 1.00 54.81 535 GLU A C 1
ATOM 3928 O O . GLU A 1 535 ? 10.404 18.329 28.445 1.00 54.81 535 GLU A O 1
ATOM 3933 N N . ARG A 1 536 ? 8.262 18.031 27.796 1.00 68.31 536 ARG A N 1
ATOM 3934 C CA . ARG A 1 536 ? 7.814 17.202 28.944 1.00 68.31 536 ARG A CA 1
ATOM 3935 C C . ARG A 1 536 ? 6.898 16.025 28.579 1.00 68.31 536 ARG A C 1
ATOM 3937 O O . ARG A 1 536 ? 6.191 15.532 29.432 1.00 68.31 536 ARG A O 1
ATOM 3944 N N . ASP A 1 537 ? 6.832 15.664 27.301 1.00 86.56 537 ASP A N 1
ATOM 3945 C CA . ASP A 1 537 ? 6.049 14.500 26.877 1.00 86.56 537 ASP A CA 1
ATOM 3946 C C . ASP A 1 537 ? 6.882 13.254 27.208 1.00 86.56 537 ASP A C 1
ATOM 3948 O O . ASP A 1 537 ? 7.889 12.989 26.531 1.00 86.56 537 ASP A O 1
ATOM 3952 N N . ASP A 1 538 ? 6.499 12.547 28.266 1.00 88.62 538 ASP A N 1
ATOM 3953 C CA . ASP A 1 538 ? 7.247 11.427 28.825 1.00 88.62 538 ASP A CA 1
ATOM 3954 C C . ASP A 1 538 ? 6.682 10.076 28.375 1.00 88.62 538 ASP A C 1
ATOM 3956 O O . ASP A 1 538 ? 5.500 9.919 28.065 1.00 88.62 538 ASP A O 1
ATOM 3960 N N . GLU A 1 539 ? 7.543 9.060 28.341 1.00 93.44 539 GLU A N 1
ATOM 3961 C CA . GLU A 1 539 ? 7.152 7.689 28.013 1.00 93.44 539 GLU A CA 1
ATOM 3962 C C . GLU A 1 539 ? 7.463 6.755 29.193 1.00 93.44 539 GLU A C 1
ATOM 3964 O O . GLU A 1 539 ? 8.626 6.518 29.537 1.00 93.44 539 GLU A O 1
ATOM 3969 N N . LEU A 1 540 ? 6.422 6.211 29.824 1.00 95.06 540 LEU A N 1
ATOM 3970 C CA . LEU A 1 540 ? 6.521 5.308 30.969 1.00 95.06 540 LEU A CA 1
ATOM 3971 C C . LEU A 1 540 ? 6.051 3.906 30.563 1.00 95.06 540 LEU A C 1
ATOM 3973 O O . LEU A 1 540 ? 4.892 3.711 30.200 1.00 95.06 540 LEU A O 1
ATOM 3977 N N . TYR A 1 541 ? 6.944 2.925 30.689 1.00 94.94 541 TYR A N 1
ATOM 3978 C CA . TYR A 1 541 ? 6.703 1.517 30.372 1.00 94.94 541 TYR A CA 1
ATOM 3979 C C . TYR A 1 541 ? 6.896 0.659 31.630 1.00 94.94 541 TYR A C 1
ATOM 3981 O O . TYR A 1 541 ? 8.028 0.524 32.099 1.00 94.94 541 TYR A O 1
ATOM 3989 N N . GLY A 1 542 ? 5.823 0.078 32.173 1.00 91.44 542 GLY A N 1
ATOM 3990 C CA . GLY A 1 542 ? 5.860 -0.803 33.349 1.00 91.44 542 GLY A CA 1
ATOM 3991 C C . GLY A 1 542 ? 6.591 -2.112 33.049 1.00 91.44 542 GLY A C 1
ATOM 3992 O O . GLY A 1 542 ? 7.742 -2.294 33.445 1.00 91.44 542 GLY A O 1
ATOM 3993 N N . GLY A 1 543 ? 5.997 -2.954 32.204 1.00 88.75 543 GLY A N 1
ATOM 3994 C CA . GLY A 1 543 ? 6.569 -4.236 31.795 1.00 88.75 543 GLY A CA 1
ATOM 3995 C C . GLY A 1 543 ? 5.781 -5.412 32.369 1.00 88.75 543 GLY A C 1
ATOM 3996 O O . GLY A 1 543 ? 4.564 -5.416 32.300 1.00 88.75 543 GLY A O 1
ATOM 3997 N N . ASP A 1 544 ? 6.446 -6.472 32.834 1.00 87.44 544 ASP A N 1
ATOM 3998 C CA . ASP A 1 544 ? 5.778 -7.616 33.478 1.00 87.44 544 ASP A CA 1
ATOM 3999 C C . ASP A 1 544 ? 5.621 -7.352 34.996 1.00 87.44 544 ASP A C 1
ATOM 4001 O O . ASP A 1 544 ? 6.567 -7.585 35.749 1.00 87.44 544 ASP A O 1
ATOM 4005 N N . GLY A 1 545 ? 4.450 -6.979 35.508 1.00 90.50 545 GLY A N 1
ATOM 4006 C CA . GLY A 1 545 ? 4.348 -6.489 36.887 1.00 90.50 545 GLY A CA 1
ATOM 4007 C C . GLY A 1 545 ? 2.958 -6.051 37.315 1.00 90.50 545 GLY A C 1
ATOM 4008 O O . GLY A 1 545 ? 2.031 -6.073 36.531 1.00 90.50 545 GLY A O 1
ATOM 4009 N N . ASN A 1 546 ? 2.764 -5.712 38.592 1.00 94.12 546 ASN A N 1
ATOM 4010 C CA . ASN A 1 546 ? 1.644 -4.843 38.978 1.00 94.12 546 ASN A CA 1
ATOM 4011 C C . ASN A 1 546 ? 2.213 -3.451 39.245 1.00 94.12 546 ASN A C 1
ATOM 4013 O O . ASN A 1 546 ? 2.544 -3.106 40.387 1.00 94.12 546 ASN A O 1
ATOM 4017 N N . ASP A 1 547 ? 2.355 -2.688 38.178 1.00 95.50 547 ASP A N 1
ATOM 4018 C CA . ASP A 1 547 ? 3.126 -1.461 38.137 1.00 95.50 547 ASP A CA 1
ATOM 4019 C C . ASP A 1 547 ? 2.278 -0.239 38.473 1.00 95.50 547 ASP A C 1
ATOM 4021 O O . ASP A 1 547 ? 1.046 -0.236 38.407 1.00 95.50 547 ASP A O 1
ATOM 4025 N N . LYS A 1 548 ? 2.951 0.831 38.891 1.00 95.25 548 LYS A N 1
ATOM 4026 C CA . LYS A 1 548 ? 2.327 2.124 39.171 1.00 95.25 548 LYS A CA 1
ATOM 4027 C C . LYS A 1 548 ? 3.037 3.219 38.395 1.00 95.25 548 LYS A C 1
ATOM 4029 O O . LYS A 1 548 ? 4.177 3.549 38.727 1.00 95.25 548 LYS A O 1
ATOM 4034 N N . LEU A 1 549 ? 2.355 3.779 37.404 1.00 95.50 549 LEU A N 1
ATOM 4035 C CA . LEU A 1 549 ? 2.866 4.817 36.516 1.00 95.50 549 LEU A CA 1
ATOM 4036 C C . LEU A 1 549 ? 2.142 6.133 36.812 1.00 95.50 549 LEU A C 1
ATOM 4038 O O . LEU A 1 549 ? 0.912 6.190 36.778 1.00 95.50 549 LEU A O 1
ATOM 4042 N N . TYR A 1 550 ? 2.923 7.173 37.097 1.00 92.25 550 TYR A N 1
ATOM 4043 C CA . TYR A 1 550 ? 2.443 8.527 37.364 1.00 92.25 550 TYR A CA 1
ATOM 4044 C C . TYR A 1 550 ? 3.186 9.509 36.456 1.00 92.25 550 TYR A C 1
ATOM 4046 O O . TYR A 1 550 ? 4.376 9.734 36.680 1.00 92.25 550 TYR A O 1
ATOM 4054 N N . ALA A 1 551 ? 2.501 10.069 35.464 1.00 87.00 551 ALA A N 1
ATOM 4055 C CA . ALA A 1 551 ? 2.996 11.158 34.627 1.00 87.00 551 ALA A CA 1
ATOM 4056 C C . ALA A 1 551 ? 2.263 12.441 35.062 1.00 87.00 551 ALA A C 1
ATOM 4058 O O . ALA A 1 551 ? 1.043 12.429 35.173 1.00 87.00 551 ALA A O 1
ATOM 4059 N N . ASP A 1 552 ? 2.973 13.475 35.527 1.00 84.00 552 ASP A N 1
ATOM 4060 C CA . ASP A 1 552 ? 2.342 14.624 36.207 1.00 84.00 552 ASP A CA 1
ATOM 4061 C C . ASP A 1 552 ? 1.856 15.674 35.189 1.00 84.00 552 ASP A C 1
ATOM 4063 O O . ASP A 1 552 ? 0.670 16.013 35.149 1.00 84.00 552 ASP A O 1
ATOM 4067 N N . VAL A 1 553 ? 2.760 16.213 34.362 1.00 80.50 553 VAL A N 1
ATOM 4068 C CA . VAL A 1 553 ? 2.460 17.301 33.415 1.00 80.50 553 VAL A CA 1
ATOM 4069 C C . VAL A 1 553 ? 3.114 17.046 32.055 1.00 80.50 553 VAL A C 1
ATOM 4071 O O . VAL A 1 553 ? 4.309 17.302 31.918 1.00 80.50 553 VAL A O 1
ATOM 4074 N N . GLY A 1 554 ? 2.315 16.764 31.026 1.00 81.56 554 GLY A N 1
ATOM 4075 C CA . GLY A 1 554 ? 2.804 16.526 29.663 1.00 81.56 554 GLY A CA 1
ATOM 4076 C C . GLY A 1 554 ? 1.727 15.903 28.775 1.00 81.56 554 GLY A C 1
ATOM 4077 O O . GLY A 1 554 ? 0.662 15.548 29.261 1.00 81.56 554 GLY A O 1
ATOM 4078 N N . ASP A 1 555 ? 1.950 15.814 27.458 1.00 86.31 555 ASP A N 1
ATOM 4079 C CA . ASP A 1 555 ? 1.151 14.894 26.632 1.00 86.31 555 ASP A CA 1
ATOM 4080 C C . ASP A 1 555 ? 1.804 13.497 26.736 1.00 86.31 555 ASP A C 1
ATOM 4082 O O . ASP A 1 555 ? 2.623 13.126 25.889 1.00 86.31 555 ASP A O 1
ATOM 4086 N N . ASP A 1 556 ? 1.491 12.745 27.794 1.00 90.06 556 ASP A N 1
ATOM 4087 C CA . ASP A 1 556 ? 2.303 11.596 28.215 1.00 90.06 556 ASP A CA 1
ATOM 4088 C C . ASP A 1 556 ? 1.860 10.253 27.611 1.00 90.06 556 ASP A C 1
ATOM 4090 O O . ASP A 1 556 ? 0.707 10.048 27.222 1.00 90.06 556 ASP A O 1
ATOM 4094 N N . TYR A 1 557 ? 2.786 9.294 27.533 1.00 94.00 557 TYR A N 1
ATOM 4095 C CA . TYR A 1 557 ? 2.541 7.932 27.053 1.00 94.00 557 TYR A CA 1
ATOM 4096 C C . TYR A 1 557 ? 2.771 6.908 28.167 1.00 94.00 557 TYR A C 1
ATOM 4098 O O . TYR A 1 557 ? 3.890 6.738 28.648 1.00 94.00 557 TYR A O 1
ATOM 4106 N N . LEU A 1 558 ? 1.713 6.199 28.565 1.00 96.81 558 LEU A N 1
ATOM 4107 C CA . LEU A 1 558 ? 1.735 5.238 29.665 1.00 96.81 558 LEU A CA 1
ATOM 4108 C C . LEU A 1 558 ? 1.337 3.842 29.172 1.00 96.81 558 LEU A C 1
ATOM 4110 O O . LEU A 1 558 ? 0.193 3.608 28.771 1.00 96.81 558 LEU A O 1
ATOM 4114 N N . ASP A 1 559 ? 2.271 2.898 29.259 1.00 97.25 559 ASP A N 1
ATOM 4115 C CA . ASP A 1 559 ? 2.070 1.483 28.941 1.00 97.25 559 ASP A CA 1
ATOM 4116 C C . ASP A 1 559 ? 2.393 0.628 30.171 1.00 97.25 559 ASP A C 1
ATOM 4118 O O . ASP A 1 559 ? 3.556 0.475 30.543 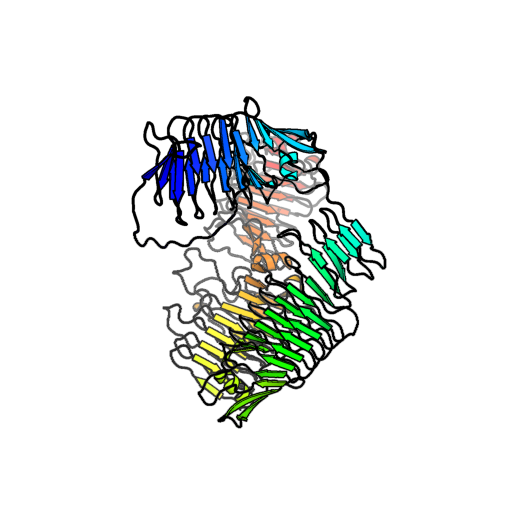1.00 97.25 559 ASP A O 1
ATOM 4122 N N . GLY A 1 560 ? 1.360 0.098 30.832 1.00 94.19 560 GLY A N 1
ATOM 4123 C CA . GLY A 1 560 ? 1.532 -0.774 32.000 1.00 94.19 560 GLY A CA 1
ATOM 4124 C C . GLY A 1 560 ? 2.247 -2.079 31.650 1.00 94.19 560 GLY A C 1
ATOM 4125 O O . GLY A 1 560 ? 3.156 -2.496 32.358 1.00 94.19 560 GLY A O 1
ATOM 4126 N N . GLY A 1 561 ? 1.952 -2.646 30.479 1.00 92.94 561 GLY A N 1
ATOM 4127 C CA . GLY A 1 561 ? 2.431 -3.964 30.094 1.00 92.94 561 GLY A CA 1
ATOM 4128 C C . GLY A 1 561 ? 1.566 -5.080 30.680 1.00 92.94 561 GLY A C 1
ATOM 4129 O O . GLY A 1 561 ? 0.346 -5.029 30.606 1.00 92.94 561 GLY A O 1
ATOM 4130 N N . ALA A 1 562 ? 2.189 -6.164 31.135 1.00 91.38 562 ALA A N 1
ATOM 4131 C CA . ALA A 1 562 ? 1.504 -7.352 31.616 1.00 91.38 562 ALA A CA 1
ATOM 4132 C C . ALA A 1 562 ? 1.383 -7.379 33.143 1.00 91.38 562 ALA A C 1
ATOM 4134 O O . ALA A 1 562 ? 2.341 -7.722 33.828 1.00 91.38 562 ALA A O 1
ATOM 4135 N N . GLY A 1 563 ? 0.164 -7.256 33.658 1.00 92.94 563 GLY A N 1
ATOM 4136 C CA . GLY A 1 563 ? -0.198 -7.644 35.014 1.00 92.94 563 GLY A CA 1
ATOM 4137 C C . GLY A 1 563 ? -1.424 -6.903 35.521 1.00 92.94 563 GLY A C 1
ATOM 4138 O O . GLY A 1 563 ? -2.507 -7.167 35.027 1.00 92.94 563 GLY A O 1
ATOM 4139 N N . ASN A 1 564 ? -1.354 -6.148 36.613 1.00 95.19 564 ASN A N 1
ATOM 4140 C CA . ASN A 1 564 ? -2.527 -5.378 37.055 1.00 95.19 564 ASN A CA 1
ATOM 4141 C C . ASN A 1 564 ? -2.062 -3.988 37.455 1.00 95.19 564 ASN A C 1
ATOM 4143 O O . ASN A 1 564 ? -1.762 -3.728 38.628 1.00 95.19 564 ASN A O 1
ATOM 4147 N N . ASP A 1 565 ? -1.995 -3.127 36.456 1.00 96.00 565 ASP A N 1
ATOM 4148 C CA . ASP A 1 565 ? -1.258 -1.881 36.546 1.00 96.00 565 ASP A CA 1
ATOM 4149 C C . ASP A 1 565 ? -2.156 -0.715 36.945 1.00 96.00 565 ASP A C 1
ATOM 4151 O O . ASP A 1 565 ? -3.384 -0.734 36.809 1.00 96.00 565 ASP A O 1
ATOM 4155 N N . HIS A 1 566 ? -1.538 0.327 37.484 1.00 95.25 566 HIS A N 1
ATOM 4156 C CA . HIS A 1 566 ? -2.192 1.568 37.857 1.00 95.25 566 HIS A CA 1
ATOM 4157 C C . HIS A 1 566 ? -1.576 2.728 37.087 1.00 95.25 566 HIS A C 1
ATOM 4159 O O . HIS A 1 566 ? -0.381 2.987 37.222 1.00 95.25 566 HIS A O 1
ATOM 4165 N N . LEU A 1 567 ? -2.403 3.430 36.313 1.00 94.94 567 LEU A N 1
ATOM 4166 C CA . LEU A 1 567 ? -1.974 4.491 35.409 1.00 94.94 567 LEU A CA 1
ATOM 4167 C C . LEU A 1 567 ? -2.672 5.815 35.760 1.00 94.94 567 LEU A C 1
ATOM 4169 O O . LEU A 1 567 ? -3.904 5.872 35.871 1.00 94.94 567 LEU A O 1
ATOM 4173 N N . GLU A 1 568 ? -1.878 6.875 35.894 1.00 92.19 568 GLU A N 1
ATOM 4174 C CA . GLU A 1 568 ? -2.314 8.255 36.127 1.00 92.19 568 GLU A CA 1
ATOM 4175 C C . GLU A 1 568 ? -1.461 9.196 35.259 1.00 92.19 568 GLU A C 1
ATOM 4177 O O . GLU A 1 568 ? -0.265 9.324 35.500 1.00 92.19 568 GLU A O 1
ATOM 4182 N N . GLY A 1 569 ? -2.064 9.797 34.229 1.00 87.75 569 GLY A N 1
ATOM 4183 C CA . GLY A 1 569 ? -1.387 10.649 33.237 1.00 87.75 569 GLY A CA 1
ATOM 4184 C C . GLY A 1 569 ? -1.385 12.147 33.556 1.00 87.75 569 GLY A C 1
ATOM 4185 O O . GLY A 1 569 ? -0.646 12.899 32.946 1.00 87.75 569 GLY A O 1
ATOM 4186 N N . GLY A 1 570 ? -2.158 12.591 34.551 1.00 82.88 570 GLY A N 1
ATOM 4187 C CA . GLY A 1 570 ? -2.015 13.945 35.077 1.00 82.88 570 GLY A CA 1
ATOM 4188 C C . GLY A 1 570 ? -2.643 15.037 34.202 1.00 82.88 570 GLY A C 1
ATOM 4189 O O . GLY A 1 570 ? -3.863 15.080 34.033 1.00 82.88 570 GLY A O 1
ATOM 4190 N N . GLN A 1 571 ? -1.859 16.043 33.810 1.00 79.06 571 GLN A N 1
ATOM 4191 C CA . GLN A 1 571 ? -2.326 17.232 33.088 1.00 79.06 571 GLN A CA 1
ATOM 4192 C C . GLN A 1 571 ? -1.930 17.194 31.613 1.00 79.06 571 GLN A C 1
ATOM 4194 O O . GLN A 1 571 ? -0.758 17.027 31.321 1.00 79.06 571 GLN A O 1
ATOM 4199 N N . HIS A 1 572 ? -2.848 17.653 30.754 1.00 78.56 572 HIS A N 1
ATOM 4200 C CA . HIS A 1 572 ? -2.785 17.692 29.283 1.00 78.56 572 HIS A CA 1
ATOM 4201 C C . HIS A 1 572 ? -3.375 16.437 28.634 1.00 78.56 572 HIS A C 1
ATOM 4203 O O . HIS A 1 572 ? -4.518 16.121 28.971 1.00 78.56 572 HIS A O 1
ATOM 4209 N N . ARG A 1 573 ? -2.748 15.879 27.588 1.00 83.75 573 ARG A N 1
ATOM 4210 C CA . ARG A 1 573 ? -3.368 14.882 26.706 1.00 83.75 573 ARG A CA 1
ATOM 4211 C C . ARG A 1 573 ? -2.579 13.586 26.713 1.00 83.75 573 ARG A C 1
ATOM 4213 O O . ARG A 1 573 ? -1.651 13.408 25.927 1.00 83.75 573 ARG A O 1
ATOM 4220 N N . ASP A 1 574 ? -3.060 12.650 27.510 1.00 89.25 574 ASP A N 1
ATOM 4221 C CA . ASP A 1 574 ? -2.322 11.425 27.799 1.00 89.25 574 ASP A CA 1
ATOM 4222 C C . ASP A 1 574 ? -2.817 10.246 26.970 1.00 89.25 574 ASP A C 1
ATOM 4224 O O . ASP A 1 574 ? -4.006 10.114 26.652 1.00 89.25 574 ASP A O 1
ATOM 4228 N N . THR A 1 575 ? -1.898 9.349 26.640 1.00 94.25 575 THR A N 1
ATOM 4229 C CA . THR A 1 575 ? -2.168 8.097 25.941 1.00 94.25 575 THR A CA 1
ATOM 4230 C C . THR A 1 575 ? -1.919 6.918 26.870 1.00 94.25 575 THR A C 1
ATOM 4232 O O . THR A 1 575 ? -0.793 6.668 27.282 1.00 94.25 575 THR A O 1
ATOM 4235 N N . TYR A 1 576 ? -2.970 6.146 27.135 1.00 97.06 576 TYR A N 1
ATOM 4236 C CA . TYR A 1 576 ? -2.925 4.924 27.935 1.00 97.06 576 TYR A CA 1
ATOM 4237 C C . TYR A 1 576 ? -3.009 3.701 27.026 1.00 97.06 576 TYR A C 1
ATOM 4239 O O . TYR A 1 576 ? -3.944 3.590 26.229 1.00 97.06 576 TYR A O 1
ATOM 4247 N N . VAL A 1 577 ? -2.071 2.769 27.142 1.00 97.38 577 VAL A N 1
ATOM 4248 C CA . VAL A 1 577 ? -2.001 1.585 26.276 1.00 97.38 577 VAL A CA 1
ATOM 4249 C C . VAL A 1 577 ? -2.649 0.381 26.945 1.00 97.38 577 VAL A C 1
ATOM 4251 O O . VAL A 1 577 ? -2.448 0.142 28.131 1.00 97.38 577 VAL A O 1
ATOM 4254 N N . PHE A 1 578 ? -3.421 -0.396 26.182 1.00 97.38 578 PHE A N 1
ATOM 4255 C CA . PHE A 1 578 ? -4.003 -1.645 26.671 1.00 97.38 578 PHE A CA 1
ATOM 4256 C C . PHE A 1 578 ? -4.123 -2.701 25.565 1.00 97.38 578 PHE A C 1
ATOM 4258 O O . PHE A 1 578 ? -4.475 -2.396 24.425 1.00 97.38 578 PHE A O 1
ATOM 4265 N N . GLY A 1 579 ? -3.879 -3.972 25.882 1.00 95.38 579 GLY A N 1
ATOM 4266 C CA . GLY A 1 579 ? -3.876 -5.043 24.886 1.00 95.38 579 GLY A CA 1
ATOM 4267 C C . GLY A 1 579 ? -4.129 -6.437 25.454 1.00 95.38 579 GLY A C 1
ATOM 4268 O O . GLY A 1 579 ? -4.473 -6.627 26.618 1.00 95.38 579 GLY A O 1
ATOM 4269 N N . LYS A 1 580 ? -3.979 -7.459 24.603 1.00 92.44 580 LYS A N 1
ATOM 4270 C CA . LYS A 1 580 ? -4.069 -8.863 25.039 1.00 92.44 580 LYS A CA 1
ATOM 4271 C C . LYS A 1 580 ? -2.862 -9.221 25.906 1.00 92.44 580 LYS A C 1
ATOM 4273 O O . LYS A 1 580 ? -1.731 -9.011 25.483 1.00 92.44 580 LYS A O 1
ATOM 4278 N N . GLY A 1 581 ? -3.105 -9.859 27.048 1.00 91.56 581 GLY A N 1
ATOM 4279 C CA . GLY A 1 581 ? -2.069 -10.249 28.005 1.00 91.56 581 GLY A CA 1
ATOM 4280 C C . GLY A 1 581 ? -1.682 -9.161 29.006 1.00 91.56 581 GLY A C 1
ATOM 4281 O O . GLY A 1 581 ? -0.748 -9.395 29.767 1.00 91.56 581 GLY A O 1
ATOM 4282 N N . TYR A 1 582 ? -2.391 -8.029 29.007 1.00 94.25 582 TYR A N 1
ATOM 4283 C CA . TYR A 1 582 ? -2.145 -6.911 29.916 1.00 94.25 582 TYR A CA 1
ATOM 4284 C C . TYR A 1 582 ? -2.709 -7.147 31.325 1.00 94.25 582 TYR A C 1
ATOM 4286 O O . TYR A 1 582 ? -2.227 -6.574 32.280 1.00 94.25 582 TYR A O 1
ATOM 4294 N N . GLY A 1 583 ? -3.670 -8.062 31.493 1.00 95.06 583 GLY A N 1
ATOM 4295 C CA . GLY A 1 583 ? -4.291 -8.370 32.782 1.00 95.06 583 GLY A CA 1
ATOM 4296 C C . GLY A 1 583 ? -5.311 -7.316 33.237 1.00 95.06 583 GLY A C 1
ATOM 4297 O O . GLY A 1 583 ? -6.163 -6.938 32.433 1.00 95.06 583 GLY A O 1
ATOM 4298 N N . HIS A 1 584 ? -5.358 -6.954 34.527 1.00 95.81 584 HIS A N 1
ATOM 4299 C CA . HIS A 1 584 ? -6.426 -6.109 35.095 1.00 95.81 584 HIS A CA 1
ATOM 4300 C C . HIS A 1 584 ? -5.963 -4.696 35.465 1.00 95.81 584 HIS A C 1
ATOM 4302 O O . HIS A 1 584 ? -5.797 -4.374 36.647 1.00 95.81 584 HIS A O 1
ATOM 4308 N N . ASP A 1 585 ? -5.851 -3.833 34.466 1.00 96.19 585 ASP A N 1
ATOM 4309 C CA . ASP A 1 585 ? -5.314 -2.489 34.652 1.00 96.19 585 ASP A CA 1
ATOM 4310 C C . ASP A 1 585 ? -6.370 -1.492 35.118 1.00 96.19 585 ASP A C 1
ATOM 4312 O O . ASP A 1 585 ? -7.579 -1.657 34.922 1.00 96.19 585 ASP A O 1
ATOM 4316 N N . THR A 1 586 ? -5.913 -0.428 35.766 1.00 95.31 586 THR A N 1
ATOM 4317 C CA . THR A 1 586 ? -6.748 0.634 36.314 1.00 95.31 586 THR A CA 1
ATOM 4318 C C . THR A 1 586 ? -6.228 2.003 35.908 1.00 95.31 586 THR A C 1
ATOM 4320 O O . THR A 1 586 ? -5.141 2.402 36.315 1.00 95.31 586 THR A O 1
ATOM 4323 N N . ILE A 1 587 ? -7.075 2.774 35.228 1.00 93.69 587 ILE A N 1
ATOM 4324 C CA . ILE A 1 587 ? -6.867 4.206 35.000 1.00 93.69 587 ILE A CA 1
ATOM 4325 C C . ILE A 1 587 ? -7.686 4.982 36.032 1.00 93.69 587 ILE A C 1
ATOM 4327 O O . ILE A 1 587 ? -8.907 4.801 36.138 1.00 93.69 587 ILE A O 1
ATOM 4331 N N . PHE A 1 588 ? -7.026 5.858 36.788 1.00 88.88 588 PHE A N 1
ATOM 4332 C CA . PHE A 1 588 ? -7.690 6.845 37.642 1.00 88.88 588 PHE A CA 1
ATOM 4333 C C . PHE A 1 588 ? -7.036 8.209 37.464 1.00 88.88 588 PHE A C 1
ATOM 4335 O O . PHE A 1 588 ? -6.195 8.630 38.249 1.00 88.88 588 PHE A O 1
ATOM 4342 N N . ASP A 1 589 ? -7.476 8.900 36.425 1.00 82.69 589 ASP A N 1
ATOM 4343 C CA . ASP A 1 589 ? -6.997 10.226 36.083 1.00 82.69 589 ASP A CA 1
ATOM 4344 C C . ASP A 1 589 ? -8.038 11.279 36.475 1.00 82.69 589 ASP A C 1
ATOM 4346 O O . ASP A 1 589 ? -9.212 11.206 36.096 1.00 82.69 589 ASP A O 1
ATOM 4350 N N . TYR A 1 590 ? -7.623 12.231 37.305 1.00 75.12 590 TYR A N 1
ATOM 4351 C CA . TYR A 1 590 ? -8.493 13.257 37.873 1.00 75.12 590 TYR A CA 1
ATOM 4352 C C . TYR A 1 590 ? -7.992 14.693 37.653 1.00 75.12 590 TYR A C 1
ATOM 4354 O O . TYR A 1 590 ? -8.737 15.626 37.964 1.00 75.12 590 TYR A O 1
ATOM 4362 N N . ASN A 1 591 ? -6.777 14.884 37.121 1.00 67.75 591 ASN A N 1
ATOM 4363 C CA . ASN A 1 591 ? -6.118 16.194 36.986 1.00 67.75 591 ASN A CA 1
ATOM 4364 C C . ASN A 1 591 ? -6.114 16.761 35.550 1.00 67.75 591 ASN A C 1
ATOM 4366 O O . ASN A 1 591 ? -5.645 17.880 35.340 1.00 67.75 591 ASN A O 1
ATOM 4370 N N . PHE A 1 592 ? -6.755 16.076 34.602 1.00 60.50 592 PHE A N 1
ATOM 4371 C CA . PHE A 1 592 ? -6.811 16.363 33.159 1.00 60.50 592 PHE A CA 1
ATOM 4372 C C . PHE A 1 592 ? -7.395 17.728 32.699 1.00 60.50 592 PHE A C 1
ATOM 4374 O O . PHE A 1 592 ? -7.549 17.949 31.502 1.00 60.50 592 PHE A O 1
ATOM 4381 N N . ASN A 1 593 ? -7.779 18.663 33.588 1.00 55.72 593 ASN A N 1
ATOM 4382 C CA . ASN A 1 593 ? -8.608 19.838 33.225 1.00 55.72 593 ASN A CA 1
ATOM 4383 C C . ASN A 1 593 ? -8.171 21.204 33.807 1.00 55.72 593 ASN A C 1
ATOM 4385 O O . ASN A 1 593 ? -8.994 22.111 33.970 1.00 55.72 593 ASN A O 1
ATOM 4389 N N . LEU A 1 594 ? -6.889 21.384 34.135 1.00 50.59 594 LEU A N 1
ATOM 4390 C CA . LEU A 1 594 ? -6.402 22.601 34.805 1.00 50.59 594 LEU A CA 1
ATOM 4391 C C . LEU A 1 594 ? -5.961 23.759 33.877 1.00 50.59 594 LEU A C 1
ATOM 4393 O O . LEU A 1 594 ? -5.621 24.818 34.409 1.00 50.59 594 LEU A O 1
ATOM 4397 N N . ASP A 1 595 ? -6.039 23.641 32.539 1.00 47.91 595 ASP A N 1
ATOM 4398 C CA . ASP A 1 595 ? -5.630 24.718 31.610 1.00 47.91 595 ASP A CA 1
ATOM 4399 C C . ASP A 1 595 ? -6.802 25.546 31.006 1.00 47.91 595 ASP A C 1
ATOM 4401 O O . ASP A 1 595 ? -7.514 25.097 30.098 1.00 47.91 595 ASP A O 1
ATOM 4405 N N . PRO A 1 596 ? -7.009 26.799 31.461 1.00 42.25 596 PRO A N 1
ATOM 4406 C CA . PRO A 1 596 ? -7.974 27.736 30.888 1.00 42.25 596 PRO A CA 1
ATOM 4407 C C . PRO A 1 596 ? -7.493 28.521 29.644 1.00 42.25 596 PRO A C 1
ATOM 4409 O O . PRO A 1 596 ? -8.327 29.197 29.034 1.00 42.25 596 PRO A O 1
ATOM 4412 N N . GLU A 1 597 ? -6.211 28.491 29.248 1.00 43.41 597 GLU A N 1
ATOM 4413 C CA . GLU A 1 597 ? -5.705 29.219 28.062 1.00 43.41 597 GLU A CA 1
ATOM 4414 C C . GLU A 1 597 ? -5.989 28.487 26.738 1.00 43.41 597 GLU A C 1
ATOM 4416 O O . GLU A 1 597 ? -6.240 29.147 25.724 1.00 43.41 597 GLU A O 1
ATOM 4421 N N . PHE A 1 598 ? -6.055 27.152 26.748 1.00 44.81 598 PHE A N 1
ATOM 4422 C CA . PHE A 1 598 ? -6.374 26.336 25.566 1.00 44.81 598 PHE A CA 1
ATOM 4423 C C . PHE A 1 598 ? -7.837 25.888 25.465 1.00 44.81 598 PHE A C 1
ATOM 4425 O O . PHE A 1 598 ? -8.245 25.343 24.436 1.00 44.81 598 PHE A O 1
ATOM 4432 N N . ASN A 1 599 ? -8.666 26.192 26.469 1.00 46.00 599 ASN A N 1
ATOM 4433 C CA . ASN A 1 599 ? -10.067 25.770 26.509 1.00 46.00 599 ASN A CA 1
ATOM 4434 C C . ASN A 1 599 ? -11.073 26.942 26.600 1.00 46.00 599 ASN A C 1
ATOM 4436 O O . ASN A 1 599 ? -11.810 27.064 27.582 1.00 46.00 599 ASN A O 1
ATOM 4440 N N . PRO A 1 600 ? -11.195 27.799 25.564 1.00 38.59 600 PRO A N 1
ATOM 4441 C CA . PRO A 1 600 ? -12.173 28.891 25.562 1.00 38.59 600 PRO A CA 1
ATOM 4442 C C . PRO A 1 600 ? -13.639 28.417 25.478 1.00 38.59 600 PRO A C 1
ATOM 4444 O O . PRO A 1 600 ? -14.542 29.236 25.653 1.00 38.59 600 PRO A O 1
ATOM 4447 N N . ASN A 1 601 ? -13.890 27.123 25.216 1.00 40.91 601 ASN A N 1
ATOM 4448 C CA . ASN A 1 601 ? -15.228 26.560 24.967 1.00 40.91 601 ASN A CA 1
ATOM 4449 C C . ASN A 1 601 ? -15.660 25.439 25.945 1.00 40.91 601 ASN A C 1
ATOM 4451 O O . ASN A 1 601 ? -16.786 24.937 25.841 1.00 40.91 601 ASN A O 1
ATOM 4455 N N . GLY A 1 602 ? -14.820 25.092 26.924 1.00 43.53 602 GLY A N 1
ATOM 4456 C CA . GLY A 1 602 ? -15.155 24.258 28.083 1.00 43.53 602 GLY A CA 1
ATOM 4457 C C . GLY A 1 602 ? -15.509 22.799 27.788 1.00 43.53 602 GLY A C 1
ATOM 4458 O O . GLY A 1 602 ? -16.406 22.273 28.439 1.00 43.53 602 GLY A O 1
ATOM 4459 N N . MET A 1 603 ? -14.887 22.169 26.793 1.00 47.47 603 MET A N 1
ATOM 4460 C CA . MET A 1 603 ? -14.985 20.729 26.498 1.00 47.47 603 MET A CA 1
ATOM 4461 C C . MET A 1 603 ? -13.923 20.417 25.449 1.00 47.47 603 MET A C 1
ATOM 4463 O O . MET A 1 603 ? -14.155 20.797 24.308 1.00 47.47 603 MET A O 1
ATOM 4467 N N . GLN A 1 604 ? -12.808 19.796 25.842 1.00 50.47 604 GLN A N 1
ATOM 4468 C CA . GLN A 1 604 ? -12.122 18.688 25.155 1.00 50.47 604 GLN A CA 1
ATOM 4469 C C . GLN A 1 604 ? -11.063 18.157 26.136 1.00 50.47 604 GLN A C 1
ATOM 4471 O O . GLN A 1 604 ? -9.937 18.640 26.153 1.00 50.47 604 GLN A O 1
ATOM 4476 N N . ASN A 1 605 ? -11.450 17.197 26.978 1.00 57.62 605 ASN A N 1
ATOM 4477 C CA . ASN A 1 605 ? -10.486 16.209 27.464 1.00 57.62 605 ASN A CA 1
ATOM 4478 C C . ASN A 1 605 ? -9.977 15.503 26.193 1.00 57.62 605 ASN A C 1
ATOM 4480 O O . ASN A 1 605 ? -10.803 15.252 25.312 1.00 57.62 605 ASN A O 1
ATOM 4484 N N . ALA A 1 606 ? -8.678 15.243 26.049 1.00 65.00 606 ALA A N 1
ATOM 4485 C CA . ALA A 1 606 ? -8.139 14.567 24.859 1.00 65.00 606 ALA A CA 1
ATOM 4486 C C . ALA A 1 606 ? -7.377 13.277 25.200 1.00 65.00 606 ALA A C 1
ATOM 4488 O O . ALA A 1 606 ? -6.681 12.722 24.349 1.00 65.00 606 ALA A O 1
ATOM 4489 N N . ASN A 1 607 ? -7.546 12.776 26.428 1.00 87.19 607 ASN A N 1
ATOM 4490 C CA . ASN A 1 607 ? -6.893 11.546 26.849 1.00 87.19 607 ASN A CA 1
ATOM 4491 C C . ASN A 1 607 ? -7.467 10.381 26.053 1.00 87.19 607 ASN A C 1
ATOM 4493 O O . ASN A 1 607 ? -8.686 10.283 25.827 1.00 87.19 607 ASN A O 1
ATOM 4497 N N . THR A 1 608 ? -6.561 9.526 25.607 1.00 92.44 608 THR A N 1
ATOM 4498 C CA . THR A 1 608 ? -6.815 8.457 24.653 1.00 92.44 608 THR A CA 1
ATOM 4499 C C . THR A 1 608 ? -6.458 7.126 25.284 1.00 92.44 608 THR A C 1
ATOM 4501 O O . THR A 1 608 ? -5.377 6.961 25.839 1.00 92.44 608 THR A O 1
ATOM 4504 N N . VAL A 1 609 ? -7.346 6.143 25.156 1.00 96.81 609 VAL A N 1
ATOM 4505 C CA . VAL A 1 609 ? -6.978 4.741 25.385 1.00 96.81 609 VAL A CA 1
ATOM 4506 C C . VAL A 1 609 ? -6.637 4.119 24.037 1.00 96.81 609 VAL A C 1
ATOM 4508 O O . VAL A 1 609 ? -7.493 4.048 23.151 1.00 96.81 609 VAL A O 1
ATOM 4511 N N . ARG A 1 610 ? -5.394 3.672 23.867 1.00 96.94 610 ARG A N 1
ATOM 4512 C CA . ARG A 1 610 ? -4.897 3.017 22.659 1.00 96.94 610 ARG A CA 1
ATOM 4513 C C . ARG A 1 610 ? -4.890 1.503 22.839 1.00 96.94 610 ARG A C 1
ATOM 4515 O O . ARG A 1 610 ? -4.143 0.967 23.652 1.00 96.94 610 ARG A O 1
ATOM 4522 N N . PHE A 1 611 ? -5.678 0.812 22.022 1.00 96.06 611 PHE A N 1
ATOM 4523 C CA . PHE A 1 611 ? -5.668 -0.643 21.955 1.00 96.06 611 PHE A CA 1
ATOM 4524 C C . PHE A 1 611 ? -4.633 -1.147 20.949 1.00 96.06 611 PHE A C 1
ATOM 4526 O O . PHE A 1 611 ? -4.577 -0.661 19.819 1.00 96.06 611 PHE A O 1
ATOM 4533 N N . THR A 1 612 ? -3.847 -2.148 21.344 1.00 90.12 612 THR A N 1
ATOM 4534 C CA . THR A 1 612 ? -2.777 -2.739 20.519 1.00 90.12 612 THR A CA 1
ATOM 4535 C C . THR A 1 612 ? -3.080 -4.191 20.127 1.00 90.12 612 THR A C 1
ATOM 4537 O O . THR A 1 612 ? -4.093 -4.776 20.521 1.00 90.12 612 THR A O 1
ATOM 4540 N N . GLY A 1 613 ? -2.218 -4.796 19.302 1.00 85.81 613 GLY A N 1
ATOM 4541 C CA . GLY A 1 613 ? -2.323 -6.213 18.934 1.00 85.81 613 GLY A CA 1
ATOM 4542 C C . GLY A 1 613 ? -3.432 -6.525 17.923 1.00 85.81 613 GLY A C 1
ATOM 4543 O O . GLY A 1 613 ? -4.010 -7.617 17.967 1.00 85.81 613 GLY A O 1
ATOM 4544 N N . GLY A 1 614 ? -3.753 -5.573 17.037 1.00 86.81 614 GLY A N 1
ATOM 4545 C CA . GLY A 1 614 ? -4.759 -5.738 15.986 1.00 86.81 614 GLY A CA 1
ATOM 4546 C C . GLY A 1 614 ? -6.194 -5.869 16.504 1.00 86.81 614 GLY A C 1
ATOM 4547 O O . GLY A 1 614 ? -7.039 -6.438 15.812 1.00 86.81 614 GLY A O 1
ATOM 4548 N N . LEU A 1 615 ? -6.465 -5.399 17.727 1.00 90.88 615 LEU A N 1
ATOM 4549 C CA . LEU A 1 615 ? -7.810 -5.358 18.295 1.00 90.88 615 LEU A CA 1
ATOM 4550 C C . LEU A 1 615 ? -8.720 -4.425 17.487 1.00 90.88 615 LEU A C 1
ATOM 4552 O O . LEU A 1 615 ? -8.297 -3.414 16.926 1.00 90.88 615 LEU A O 1
ATOM 4556 N N . THR A 1 616 ? -10.004 -4.756 17.472 1.00 93.81 616 THR A N 1
ATOM 4557 C CA . THR A 1 616 ? -11.078 -3.918 16.943 1.00 93.81 616 THR A CA 1
ATOM 4558 C C . THR A 1 616 ? -12.123 -3.665 18.024 1.00 93.81 616 THR A C 1
ATOM 4560 O O . THR A 1 616 ? -12.169 -4.360 19.039 1.00 93.81 616 THR A O 1
ATOM 4563 N N . LEU A 1 617 ? -13.007 -2.687 17.804 1.00 93.69 617 LEU A N 1
ATOM 4564 C CA . LEU A 1 617 ? -14.092 -2.391 18.744 1.00 93.69 617 LEU A CA 1
ATOM 4565 C C . LEU A 1 617 ? -14.971 -3.629 19.019 1.00 93.69 617 LEU A C 1
ATOM 4567 O O . LEU A 1 617 ? -15.384 -3.851 20.153 1.00 93.69 617 LEU A O 1
ATOM 4571 N N . ASP A 1 618 ? -15.182 -4.481 18.010 1.00 94.00 618 ASP A N 1
ATOM 4572 C CA . ASP A 1 618 ? -15.989 -5.703 18.122 1.00 94.00 618 ASP A CA 1
ATOM 4573 C C . ASP A 1 618 ? -15.338 -6.782 19.011 1.00 94.00 618 ASP A C 1
ATOM 4575 O O . ASP A 1 618 ? -16.027 -7.700 19.469 1.00 94.00 618 ASP A O 1
ATOM 4579 N N . ASP A 1 619 ? -14.039 -6.679 19.302 1.00 95.56 619 ASP A N 1
ATOM 4580 C CA . ASP A 1 619 ? -13.316 -7.612 20.173 1.00 95.56 619 ASP A CA 1
ATOM 4581 C C . ASP A 1 619 ? -13.515 -7.315 21.668 1.00 95.56 619 ASP A C 1
ATOM 4583 O O . ASP A 1 619 ? -13.089 -8.106 22.512 1.00 95.56 619 ASP A O 1
ATOM 4587 N N . LEU A 1 620 ? -14.188 -6.213 22.012 1.00 96.88 620 LEU A N 1
ATOM 4588 C CA . LEU A 1 620 ? -14.376 -5.771 23.393 1.00 96.88 620 LEU A CA 1
ATOM 4589 C C . LEU A 1 620 ? -15.768 -6.121 23.943 1.00 96.88 620 LEU A C 1
ATOM 4591 O O . LEU A 1 620 ? -16.757 -6.234 23.211 1.00 96.88 620 LEU A O 1
ATOM 4595 N N . GLU A 1 621 ? -15.848 -6.276 25.262 1.00 95.94 621 GLU A N 1
ATOM 4596 C CA . GLU A 1 621 ? -17.077 -6.205 26.055 1.00 95.94 621 GLU A CA 1
ATOM 4597 C C . GLU A 1 621 ? -16.936 -5.064 27.058 1.00 95.94 621 GLU A C 1
ATOM 4599 O O . GLU A 1 621 ? -16.008 -5.057 27.862 1.00 95.94 621 GLU A O 1
ATOM 4604 N N . ILE A 1 622 ? -17.855 -4.098 27.027 1.00 94.44 622 ILE A N 1
ATOM 4605 C CA . ILE A 1 622 ? -17.834 -2.961 27.950 1.00 94.44 622 ILE A CA 1
ATOM 4606 C C . ILE A 1 622 ? -19.036 -3.041 28.880 1.00 94.44 622 ILE A C 1
ATOM 4608 O O . ILE A 1 622 ? -20.173 -3.225 28.445 1.00 94.44 622 ILE A O 1
ATOM 4612 N N . SER A 1 623 ? -18.781 -2.880 30.175 1.00 89.44 623 SER A N 1
ATOM 4613 C CA . SER A 1 623 ? -19.813 -2.752 31.199 1.00 89.44 623 SER A CA 1
ATOM 4614 C C . SER A 1 623 ? -19.535 -1.555 32.098 1.00 89.44 623 SER A C 1
ATOM 4616 O O . SER A 1 623 ? -18.385 -1.172 32.306 1.00 89.44 623 SER A O 1
ATOM 4618 N N . MET A 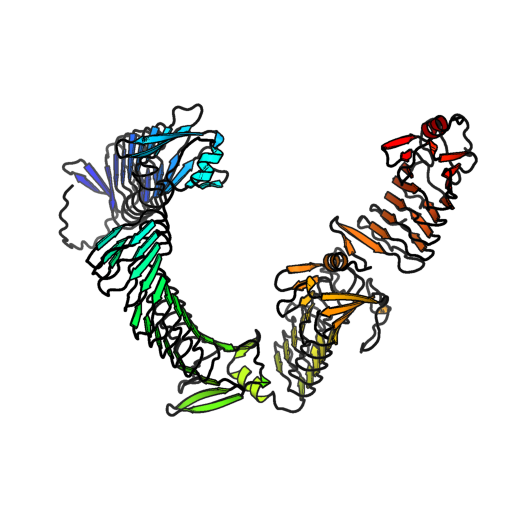1 624 ? -20.592 -0.963 32.648 1.00 86.19 624 MET A N 1
ATOM 4619 C CA . MET A 1 624 ? -20.479 0.175 33.557 1.00 86.19 624 MET A CA 1
ATOM 4620 C C . MET A 1 624 ? -21.155 -0.137 34.882 1.00 86.19 624 MET A C 1
ATOM 4622 O O . MET A 1 624 ? -22.236 -0.727 34.921 1.00 86.19 624 MET A O 1
ATOM 4626 N N . THR A 1 625 ? -20.513 0.277 35.969 1.00 84.19 625 THR A N 1
ATOM 4627 C CA . THR A 1 625 ? -21.099 0.272 37.309 1.00 84.19 625 THR A CA 1
ATOM 4628 C C . THR A 1 625 ? -21.311 1.710 37.748 1.00 84.19 625 THR A C 1
ATOM 4630 O O . THR A 1 625 ? -20.374 2.506 37.680 1.00 84.19 625 THR A O 1
ATOM 4633 N N . GLN A 1 626 ? -22.528 2.023 38.200 1.00 75.44 626 GLN A N 1
ATOM 4634 C CA . GLN A 1 626 ? -22.855 3.352 38.708 1.00 75.44 626 GLN A CA 1
ATOM 4635 C C . GLN A 1 626 ? -21.969 3.717 39.898 1.00 75.44 626 GLN A C 1
ATOM 4637 O O . GLN A 1 626 ? -21.820 2.917 40.827 1.00 75.44 626 GLN A O 1
ATOM 4642 N N . SER A 1 627 ? -21.468 4.954 39.895 1.00 72.31 627 SER A N 1
ATOM 4643 C CA . SER A 1 627 ? -20.451 5.467 40.821 1.00 72.31 627 SER A CA 1
ATOM 4644 C C . SER A 1 627 ? -19.062 4.849 40.641 1.00 72.31 627 SER A C 1
ATOM 4646 O O . SER A 1 627 ? -18.881 3.664 40.349 1.00 72.31 627 SER A O 1
ATOM 4648 N N . TYR A 1 628 ? -18.042 5.669 40.877 1.00 73.19 628 TYR A N 1
ATOM 4649 C CA . TYR A 1 628 ? -16.665 5.228 40.746 1.00 73.19 628 TYR A CA 1
ATOM 4650 C C . TYR A 1 628 ? -16.196 4.421 41.967 1.00 73.19 628 TYR A C 1
ATOM 4652 O O . TYR A 1 628 ? -16.403 4.797 43.128 1.00 73.19 628 TYR A O 1
ATOM 4660 N N . ASP A 1 629 ? -15.544 3.292 41.700 1.00 77.56 629 ASP A N 1
ATOM 4661 C CA . ASP A 1 629 ? -14.952 2.431 42.714 1.00 77.56 629 ASP A CA 1
ATOM 4662 C C . ASP A 1 629 ? -13.686 3.064 43.304 1.00 77.56 629 ASP A C 1
ATOM 4664 O O . ASP A 1 629 ? -12.681 3.247 42.619 1.00 77.56 629 ASP A O 1
ATOM 4668 N N . LYS A 1 630 ? -13.699 3.323 44.613 1.00 79.31 630 LYS A N 1
ATOM 4669 C CA . LYS A 1 630 ? -12.575 3.947 45.328 1.00 79.31 630 LYS A CA 1
ATOM 4670 C C . LYS A 1 630 ? -11.481 2.962 45.749 1.00 79.31 630 LYS A C 1
ATOM 4672 O O . LYS A 1 630 ? -10.504 3.374 46.371 1.00 79.31 630 LYS A O 1
ATOM 4677 N N . SER A 1 631 ? -11.660 1.664 45.507 1.00 77.69 631 SER A N 1
ATOM 4678 C CA . SER A 1 631 ? -10.670 0.656 45.885 1.00 77.69 631 SER A CA 1
ATOM 4679 C C . SER A 1 631 ? -9.376 0.814 45.073 1.00 77.69 631 SER A C 1
ATOM 4681 O O . SER A 1 631 ? -9.416 1.232 43.923 1.00 77.69 631 SER A O 1
ATOM 4683 N N . GLY A 1 632 ? -8.211 0.537 45.663 1.00 70.56 632 GLY A N 1
ATOM 4684 C CA . GLY A 1 632 ? -6.935 0.569 44.929 1.00 70.56 632 GLY A CA 1
ATOM 4685 C C . GLY A 1 632 ? -6.444 1.949 44.465 1.00 70.56 632 GLY A C 1
ATOM 4686 O O . GLY A 1 632 ? -5.447 2.003 43.763 1.00 70.56 632 GLY A O 1
ATOM 4687 N N . ILE A 1 633 ? -7.100 3.046 44.862 1.00 75.62 633 ILE A N 1
ATOM 4688 C CA . ILE A 1 633 ? -6.648 4.416 44.579 1.00 75.62 633 ILE A CA 1
ATOM 4689 C C . ILE A 1 633 ? -5.724 4.884 45.711 1.00 75.62 633 ILE A C 1
ATOM 4691 O O . ILE A 1 633 ? -6.132 4.904 46.877 1.00 75.62 633 ILE A O 1
ATOM 4695 N N . ASP A 1 634 ? -4.500 5.288 45.369 1.00 69.06 634 ASP A N 1
ATOM 4696 C CA . ASP A 1 634 ? -3.494 5.732 46.342 1.00 69.06 634 ASP A CA 1
ATOM 4697 C C . ASP A 1 634 ? -3.813 7.115 46.938 1.00 69.06 634 ASP A C 1
ATOM 4699 O O . ASP A 1 634 ? -3.620 7.337 48.140 1.00 69.06 634 ASP A O 1
ATOM 4703 N N . HIS A 1 635 ? -4.349 8.032 46.127 1.00 72.25 635 HIS A N 1
ATOM 4704 C CA . HIS A 1 635 ? -4.757 9.370 46.547 1.00 72.25 635 HIS A CA 1
ATOM 4705 C C . HIS A 1 635 ? -6.184 9.692 46.086 1.00 72.25 635 HIS A C 1
ATOM 4707 O O . HIS A 1 635 ? -6.485 9.683 44.900 1.00 72.25 635 HIS A O 1
ATOM 4713 N N . ILE A 1 636 ? -7.081 9.985 47.035 1.00 70.75 636 ILE A N 1
ATOM 4714 C CA . ILE A 1 636 ? -8.445 10.433 46.724 1.00 70.75 636 ILE A CA 1
ATOM 4715 C C . ILE A 1 636 ? -8.484 11.957 46.896 1.00 70.75 636 ILE A C 1
ATOM 4717 O O . ILE A 1 636 ? -8.417 12.409 48.048 1.00 70.75 636 ILE A O 1
ATOM 4721 N N . PRO A 1 637 ? -8.621 12.731 45.804 1.00 65.69 637 PRO A N 1
ATOM 4722 C CA . PRO A 1 637 ? -8.635 14.187 45.867 1.00 65.69 637 PRO A CA 1
ATOM 4723 C C . PRO A 1 637 ? -9.854 14.707 46.636 1.00 65.69 637 PRO A C 1
ATOM 4725 O O . PRO A 1 637 ? -10.905 14.059 46.717 1.00 65.69 637 PRO A O 1
ATOM 4728 N N . SER A 1 638 ? -9.726 15.886 47.241 1.00 63.22 638 SER A N 1
ATOM 4729 C CA . SER A 1 638 ? -10.841 16.537 47.940 1.00 63.22 638 SER A CA 1
ATOM 4730 C C . SER A 1 638 ? -11.762 17.292 46.972 1.00 63.22 638 SER A C 1
ATOM 4732 O O . SER A 1 638 ? -11.310 17.800 45.955 1.00 63.22 638 SER A O 1
ATOM 4734 N N . ASP A 1 639 ? -13.049 17.471 47.310 1.00 58.47 639 ASP A N 1
ATOM 4735 C CA . ASP A 1 639 ? -14.000 18.247 46.478 1.00 58.47 639 ASP A CA 1
ATOM 4736 C C . ASP A 1 639 ? -13.514 19.680 46.158 1.00 58.47 639 ASP A C 1
ATOM 4738 O O . ASP A 1 639 ? -13.993 20.302 45.213 1.00 58.47 639 ASP A O 1
ATOM 4742 N N . SER A 1 640 ? -12.588 20.226 46.958 1.00 56.97 640 SER A N 1
ATOM 4743 C CA . SER A 1 640 ? -11.976 21.546 46.755 1.00 56.97 640 SER A CA 1
ATOM 4744 C C . SER A 1 640 ? -10.824 21.581 45.749 1.00 56.97 640 SER A C 1
ATOM 4746 O O . SER A 1 640 ? -10.415 22.676 45.369 1.00 56.97 640 SER A O 1
ATOM 4748 N N . GLU A 1 641 ? -10.293 20.427 45.346 1.00 55.81 641 GLU A N 1
ATOM 4749 C CA . GLU A 1 641 ? -9.241 20.313 44.324 1.00 55.81 641 GLU A CA 1
ATOM 4750 C C . GLU A 1 641 ? -9.818 20.347 42.898 1.00 55.81 641 GLU A C 1
ATOM 4752 O O . GLU A 1 641 ? -9.092 20.620 41.949 1.00 55.81 641 GLU A O 1
ATOM 4757 N N . PHE A 1 642 ? -11.139 20.196 42.746 1.00 53.88 642 PHE A N 1
ATOM 4758 C CA . PHE A 1 642 ? -11.831 20.274 41.460 1.00 53.88 642 PHE A CA 1
ATOM 4759 C C . PHE A 1 642 ? -12.269 21.707 41.132 1.00 53.88 642 PHE A C 1
ATOM 4761 O O . PHE A 1 642 ? -13.054 22.319 41.862 1.00 53.88 642 PHE A O 1
ATOM 4768 N N . ILE A 1 643 ? -11.810 22.239 39.994 1.00 46.88 643 ILE A N 1
ATOM 4769 C CA . ILE A 1 643 ? -12.215 23.569 39.501 1.00 46.88 643 ILE A CA 1
ATOM 4770 C C . ILE A 1 643 ? -13.462 23.477 38.591 1.00 46.88 643 ILE A C 1
ATOM 4772 O O . ILE A 1 643 ? -14.222 24.445 38.505 1.00 46.88 643 ILE A O 1
ATOM 4776 N N . ILE A 1 644 ? -13.738 22.319 37.964 1.00 49.09 644 ILE A N 1
ATOM 4777 C CA . ILE A 1 644 ? -14.873 22.090 37.040 1.00 49.09 644 ILE A CA 1
ATOM 4778 C C . ILE A 1 644 ? -15.425 20.649 37.203 1.00 49.09 644 ILE A C 1
ATOM 4780 O O . ILE A 1 644 ? -14.723 19.765 37.678 1.00 49.09 644 ILE A O 1
ATOM 4784 N N . ILE A 1 645 ? -16.705 20.434 36.858 1.00 48.84 645 ILE A N 1
ATOM 4785 C CA . ILE A 1 645 ? -17.381 19.120 36.724 1.00 48.84 645 ILE A CA 1
ATOM 4786 C C . ILE A 1 645 ? -16.608 18.235 35.715 1.00 48.84 645 ILE A C 1
ATOM 4788 O O . ILE A 1 645 ? -16.197 18.777 34.689 1.00 48.84 645 ILE A O 1
ATOM 4792 N N . PRO A 1 646 ? -16.474 16.909 35.936 1.00 48.84 646 PRO A N 1
ATOM 4793 C CA . PRO A 1 646 ? -17.193 16.097 36.915 1.00 48.84 646 PRO A CA 1
ATOM 4794 C C . PRO A 1 646 ? -16.573 16.137 38.307 1.00 48.84 646 PRO A C 1
ATOM 4796 O O . PRO A 1 646 ? -15.363 16.182 38.497 1.00 48.84 646 PRO A O 1
ATOM 4799 N N . ARG A 1 647 ? -17.456 16.107 39.307 1.00 55.91 647 ARG A N 1
ATOM 4800 C CA . ARG A 1 647 ? -17.058 15.777 40.675 1.00 55.91 647 ARG A CA 1
ATOM 4801 C C . ARG A 1 647 ? -16.643 14.299 40.689 1.00 55.91 647 ARG A C 1
ATOM 4803 O O . ARG A 1 647 ? -16.770 13.595 39.693 1.00 55.91 647 ARG A O 1
ATOM 4810 N N . LEU A 1 648 ? -16.190 13.805 41.834 1.00 59.19 648 LEU A N 1
ATOM 4811 C CA . LEU A 1 648 ? -16.019 12.375 42.116 1.00 59.19 648 LEU A CA 1
ATOM 4812 C C . LEU A 1 648 ? -17.381 11.635 42.118 1.00 59.19 648 LEU A C 1
ATOM 4814 O O . LEU A 1 648 ? -17.833 11.124 43.143 1.00 59.19 648 LEU A O 1
ATOM 4818 N N . ASN A 1 649 ? -18.089 11.666 40.993 1.00 61.16 649 ASN A N 1
ATOM 4819 C CA . ASN A 1 649 ? -19.430 11.137 40.773 1.00 61.16 649 ASN A CA 1
ATOM 4820 C C . ASN A 1 649 ? -19.594 10.514 39.376 1.00 61.16 649 ASN A C 1
ATOM 4822 O O . ASN A 1 649 ? -20.725 10.257 38.978 1.00 61.16 649 ASN A O 1
ATOM 4826 N N . GLY A 1 650 ? -18.500 10.290 38.638 1.00 71.12 650 GLY A N 1
ATOM 4827 C CA . GLY A 1 650 ? -18.514 9.480 37.421 1.00 71.12 650 GLY A CA 1
ATOM 4828 C C . GLY A 1 650 ? -18.674 7.989 37.721 1.00 71.12 650 GLY A C 1
ATOM 4829 O O . GLY A 1 650 ? -18.662 7.571 38.882 1.00 71.12 650 GLY A O 1
ATOM 4830 N N . ASP A 1 651 ? -18.790 7.188 36.666 1.00 83.00 651 ASP A N 1
ATOM 4831 C CA . ASP A 1 651 ? -19.003 5.745 36.759 1.00 83.00 651 ASP A CA 1
ATOM 4832 C C . ASP A 1 651 ? -17.690 4.964 36.654 1.00 83.00 651 ASP A C 1
ATOM 4834 O O . ASP A 1 651 ? -16.628 5.511 36.345 1.00 83.00 651 ASP A O 1
ATOM 4838 N N . THR A 1 652 ? -17.752 3.665 36.939 1.00 88.25 652 THR A N 1
ATOM 4839 C CA . THR A 1 652 ? -16.635 2.743 36.691 1.00 88.25 652 THR A CA 1
ATOM 4840 C C . THR A 1 652 ? -16.898 1.973 35.410 1.00 88.25 652 THR A C 1
ATOM 4842 O O . THR A 1 652 ? -17.847 1.186 35.353 1.00 88.25 652 THR A O 1
ATOM 4845 N N . TRP A 1 653 ? -16.057 2.170 34.401 1.00 92.50 653 TRP A N 1
ATOM 4846 C CA . TRP A 1 653 ? -16.111 1.411 33.156 1.00 92.50 653 TRP A CA 1
ATOM 4847 C C . TRP A 1 653 ? -15.166 0.223 33.258 1.00 92.50 653 TRP A C 1
ATOM 4849 O O . TRP A 1 653 ? -14.010 0.386 33.627 1.00 92.50 653 TRP A O 1
ATOM 4859 N N . ASN A 1 654 ? -15.660 -0.963 32.925 1.00 94.25 654 ASN A N 1
ATOM 4860 C CA . ASN A 1 654 ? -14.866 -2.180 32.828 1.00 94.25 654 ASN A CA 1
ATOM 4861 C C . ASN A 1 654 ? -14.898 -2.629 31.371 1.00 94.25 654 ASN A C 1
ATOM 4863 O O . ASN A 1 654 ? -15.970 -2.949 30.849 1.00 94.25 654 ASN A O 1
ATOM 4867 N N . ILE A 1 655 ? -13.736 -2.629 30.731 1.00 96.94 655 ILE A N 1
ATOM 4868 C CA . ILE A 1 655 ? -13.545 -2.980 29.328 1.00 96.94 655 ILE A CA 1
ATOM 4869 C C . ILE A 1 655 ? -12.772 -4.292 29.287 1.00 96.94 655 ILE A C 1
ATOM 4871 O O . ILE A 1 655 ? -11.592 -4.329 29.612 1.00 96.94 655 ILE A O 1
ATOM 4875 N N . SER A 1 656 ? -13.436 -5.376 28.913 1.00 97.00 656 SER A N 1
ATOM 4876 C CA . SER A 1 656 ? -12.841 -6.709 28.823 1.00 97.00 656 SER A CA 1
ATOM 4877 C C . SER A 1 656 ? -12.553 -7.085 27.374 1.00 97.00 656 SER A C 1
ATOM 4879 O O . SER A 1 656 ? -13.360 -6.805 26.487 1.00 97.00 656 SER A O 1
ATOM 4881 N N . ILE A 1 657 ? -11.436 -7.770 27.128 1.00 96.56 657 ILE A N 1
ATOM 4882 C CA . ILE A 1 657 ? -11.127 -8.323 25.802 1.00 96.56 657 ILE A CA 1
ATOM 4883 C C . ILE A 1 657 ? -11.731 -9.729 25.685 1.00 96.56 657 ILE A C 1
ATOM 4885 O O . ILE A 1 657 ? -11.508 -10.611 26.519 1.00 96.56 657 ILE A O 1
ATOM 4889 N N . LYS A 1 658 ? -12.511 -9.971 24.626 1.00 95.25 658 LYS A N 1
ATOM 4890 C CA . LYS A 1 658 ? -13.182 -11.261 24.415 1.00 95.25 658 LYS A CA 1
ATOM 4891 C C . LYS A 1 658 ? -12.169 -12.393 24.276 1.00 95.25 658 LYS A C 1
ATOM 4893 O O . LYS A 1 658 ? -11.242 -12.346 23.471 1.00 95.25 658 LYS A O 1
ATOM 4898 N N . GLY A 1 659 ? -12.411 -13.471 25.018 1.00 91.81 659 GLY A N 1
ATOM 4899 C CA . GLY A 1 659 ? -11.579 -14.674 24.970 1.00 91.81 659 GLY A CA 1
ATOM 4900 C C . GLY A 1 659 ? -10.284 -14.586 25.780 1.00 91.81 659 GLY A C 1
ATOM 4901 O O . GLY A 1 659 ? -9.519 -15.551 25.759 1.00 91.81 659 GLY A O 1
ATOM 4902 N N . THR A 1 660 ? -10.059 -13.495 26.516 1.00 93.62 660 THR A N 1
ATOM 4903 C CA . THR A 1 660 ? -8.961 -13.363 27.480 1.00 93.62 660 THR A CA 1
ATOM 4904 C C . THR A 1 660 ? -9.501 -13.032 28.878 1.00 93.62 660 THR A C 1
ATOM 4906 O O . THR A 1 660 ? -10.714 -12.960 29.083 1.00 93.62 660 THR A O 1
ATOM 4909 N N . ASN A 1 661 ? -8.603 -12.906 29.859 1.00 92.81 661 A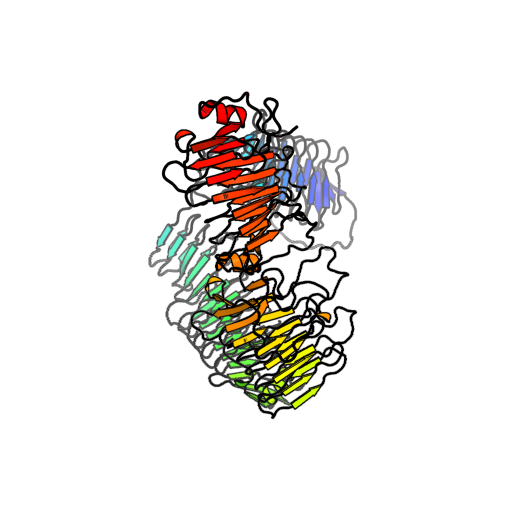SN A N 1
ATOM 4910 C CA . ASN A 1 661 ? -8.937 -12.416 31.201 1.00 92.81 661 ASN A CA 1
ATOM 4911 C C . ASN A 1 661 ? -8.550 -10.937 31.377 1.00 92.81 661 ASN A C 1
ATOM 4913 O O . ASN A 1 661 ? -8.547 -10.456 32.503 1.00 92.81 661 ASN A O 1
ATOM 4917 N N . ASP A 1 662 ? -8.198 -10.242 30.295 1.00 96.75 662 ASP A N 1
ATOM 4918 C CA . ASP A 1 662 ? -7.706 -8.868 30.365 1.00 96.75 662 ASP A CA 1
ATOM 4919 C C . ASP A 1 662 ? -8.886 -7.902 30.546 1.00 96.75 662 ASP A C 1
ATOM 4921 O O . ASP A 1 662 ? -9.879 -7.978 29.808 1.00 96.75 662 ASP A O 1
ATOM 4925 N N . VAL A 1 663 ? -8.795 -7.010 31.535 1.00 97.06 663 VAL A N 1
ATOM 4926 C CA . VAL A 1 663 ? -9.819 -6.015 31.869 1.00 97.06 663 VAL A CA 1
ATOM 4927 C C . VAL A 1 663 ? -9.186 -4.662 32.175 1.00 97.06 663 VAL A C 1
ATOM 4929 O O . VAL A 1 663 ? -8.538 -4.507 33.200 1.00 97.06 663 VAL A O 1
ATOM 4932 N N . LEU A 1 664 ? -9.494 -3.650 31.370 1.00 97.44 664 LEU A N 1
ATOM 4933 C CA . LEU A 1 664 ? -9.178 -2.263 31.690 1.00 97.44 664 LEU A CA 1
ATOM 4934 C C . LEU A 1 664 ? -10.317 -1.637 32.501 1.00 97.44 664 LEU A C 1
ATOM 4936 O O . LEU A 1 664 ? -11.467 -1.583 32.053 1.00 97.44 664 LEU A O 1
ATOM 4940 N N . THR A 1 665 ? -9.996 -1.138 33.690 1.00 95.06 665 THR A N 1
ATOM 4941 C CA . THR A 1 665 ? -10.925 -0.446 34.585 1.00 95.06 665 THR A CA 1
ATOM 4942 C C . THR A 1 665 ? -10.666 1.054 34.547 1.00 95.06 665 THR A C 1
ATOM 4944 O O . THR A 1 665 ? -9.672 1.533 35.083 1.00 95.06 665 THR A O 1
ATOM 4947 N N . ILE A 1 666 ? -11.585 1.826 33.971 1.00 92.88 666 ILE A N 1
ATOM 4948 C CA . ILE A 1 666 ? -11.508 3.291 33.975 1.00 92.88 666 ILE A CA 1
ATOM 4949 C C . ILE A 1 666 ? -12.408 3.803 35.092 1.00 92.88 666 ILE A C 1
ATOM 4951 O O . ILE A 1 666 ? -13.631 3.615 35.078 1.00 92.88 666 ILE A O 1
ATOM 4955 N N . LYS A 1 667 ? -11.800 4.440 36.087 1.00 88.38 667 LYS A N 1
ATOM 4956 C CA . LYS A 1 667 ? -12.499 4.962 37.259 1.00 88.38 667 LYS A CA 1
ATOM 4957 C C . LYS A 1 667 ? -12.872 6.423 37.041 1.00 88.38 667 LYS A C 1
ATOM 4959 O O . LYS A 1 667 ? -12.092 7.195 36.503 1.00 88.38 667 LYS A O 1
ATOM 4964 N N . ASN A 1 668 ? -14.056 6.803 37.524 1.00 80.38 668 ASN A N 1
ATOM 4965 C CA . ASN A 1 668 ? -14.590 8.167 37.442 1.00 80.38 668 ASN A CA 1
ATOM 4966 C C . ASN A 1 668 ? -14.854 8.644 36.001 1.00 80.38 668 ASN A C 1
ATOM 4968 O O . ASN A 1 668 ? -14.710 9.822 35.679 1.00 80.38 668 ASN A O 1
ATOM 4972 N N . GLN A 1 669 ? -15.307 7.730 35.141 1.00 84.00 669 GLN A N 1
ATOM 4973 C CA . GLN A 1 669 ? -15.651 8.017 33.754 1.00 84.00 669 GLN A CA 1
ATOM 4974 C C . GLN A 1 669 ? -17.139 8.373 33.629 1.00 84.00 669 GLN A C 1
ATOM 4976 O O . GLN A 1 669 ? -18.014 7.520 33.766 1.00 84.00 669 GLN A O 1
ATOM 4981 N N . SER A 1 670 ? -17.445 9.647 33.366 1.00 75.81 670 SER A N 1
ATOM 4982 C CA . SER A 1 670 ? -18.819 10.169 33.242 1.00 75.81 670 SER A CA 1
ATOM 4983 C C . SER A 1 670 ? -19.181 10.467 31.780 1.00 75.81 670 SER A C 1
ATOM 4985 O O . SER A 1 670 ? -19.416 11.613 31.392 1.00 75.81 670 SER A O 1
ATOM 4987 N N . GLY A 1 671 ? -19.163 9.432 30.935 1.00 76.00 671 GLY A N 1
ATOM 4988 C CA . GLY A 1 671 ? -19.375 9.582 29.491 1.00 76.00 671 GLY A CA 1
ATOM 4989 C C . GLY A 1 671 ? -18.420 10.614 28.884 1.00 76.00 671 GLY A C 1
ATOM 4990 O O . GLY A 1 671 ? -17.227 10.585 29.170 1.00 76.00 671 GLY A O 1
ATOM 4991 N N . ILE A 1 672 ? -18.944 11.566 28.107 1.00 69.69 672 ILE A N 1
ATOM 4992 C CA . ILE A 1 672 ? -18.146 12.645 27.483 1.00 69.69 672 ILE A CA 1
ATOM 4993 C C . ILE A 1 672 ? -17.525 13.652 28.470 1.00 69.69 672 ILE A C 1
ATOM 4995 O O . ILE A 1 672 ? -16.792 14.543 28.047 1.00 69.69 672 ILE A O 1
ATOM 4999 N N . TYR A 1 673 ? -17.854 13.569 29.761 1.00 70.19 673 TYR A N 1
ATOM 5000 C CA . TYR A 1 673 ? -17.295 14.438 30.800 1.00 70.19 673 TYR A CA 1
ATOM 5001 C C . TYR A 1 673 ? -16.150 13.776 31.576 1.00 70.19 673 TYR A C 1
ATOM 5003 O O . TYR A 1 673 ? -15.491 14.456 32.358 1.00 70.19 673 TYR A O 1
ATOM 5011 N N . GLY A 1 674 ? -15.935 12.467 31.413 1.00 73.25 674 GLY A N 1
ATOM 5012 C CA . GLY A 1 674 ? -14.899 11.726 32.136 1.00 73.25 674 GLY A CA 1
ATOM 5013 C C . GLY A 1 674 ? -13.501 11.865 31.528 1.00 73.25 674 GLY A C 1
ATOM 5014 O O . GLY A 1 674 ? -13.355 12.448 30.458 1.00 73.25 674 GLY A O 1
ATOM 5015 N N . ALA A 1 675 ? -12.485 11.336 32.214 1.00 76.94 675 ALA A N 1
ATOM 5016 C CA . ALA A 1 675 ? -11.076 11.493 31.847 1.00 76.94 675 ALA A CA 1
ATOM 5017 C C . ALA A 1 675 ? -10.772 11.074 30.401 1.00 76.94 675 ALA A C 1
ATOM 5019 O O . ALA A 1 675 ? -10.108 11.805 29.675 1.00 76.94 675 ALA A O 1
ATOM 5020 N N . ILE A 1 676 ? -11.316 9.939 29.952 1.00 87.25 676 ILE A N 1
ATOM 5021 C CA . ILE A 1 676 ? -11.067 9.425 28.601 1.00 87.25 676 ILE A CA 1
ATOM 5022 C C . ILE A 1 676 ? -12.044 10.049 27.610 1.00 87.25 676 ILE A C 1
ATOM 5024 O O . ILE A 1 676 ? -13.240 10.145 27.887 1.00 87.25 676 ILE A O 1
ATOM 5028 N N . SER A 1 677 ? -11.536 10.426 26.439 1.00 83.00 677 SER A N 1
ATOM 5029 C CA . SER A 1 677 ? -12.290 11.102 25.377 1.00 83.00 677 SER A CA 1
ATOM 5030 C C . SER A 1 677 ? -12.409 10.277 24.095 1.00 83.00 677 SER A C 1
ATOM 5032 O O . SER A 1 677 ? -13.439 10.326 23.408 1.00 83.00 677 SER A O 1
ATOM 5034 N N . GLU A 1 678 ? -11.390 9.468 23.809 1.00 90.06 678 GLU A N 1
ATOM 5035 C CA . GLU A 1 678 ? -11.262 8.699 22.580 1.00 90.06 678 GLU A CA 1
ATOM 5036 C C . GLU A 1 678 ? -10.644 7.321 22.846 1.00 90.06 678 GLU A C 1
ATOM 5038 O O . GLU A 1 678 ? -9.839 7.125 23.759 1.00 90.06 678 GLU A O 1
ATOM 5043 N N . PHE A 1 679 ? -11.040 6.357 22.021 1.00 93.88 679 PHE A N 1
ATOM 5044 C CA . PHE A 1 679 ? -10.506 5.003 21.992 1.00 93.88 679 PHE A CA 1
ATOM 5045 C C . PHE A 1 679 ? -9.881 4.752 20.621 1.00 93.88 679 PHE A C 1
ATOM 5047 O O . PHE A 1 679 ? -10.578 4.728 19.600 1.00 93.88 679 PHE A O 1
ATOM 5054 N N . GLN A 1 680 ? -8.563 4.588 20.589 1.00 95.75 680 GLN A N 1
ATOM 5055 C CA . GLN A 1 680 ? -7.782 4.430 19.370 1.00 95.75 680 GLN A CA 1
ATOM 5056 C C . GLN A 1 680 ? -7.473 2.954 19.102 1.00 95.75 680 GLN A C 1
ATOM 5058 O O . GLN A 1 680 ? -7.012 2.237 19.983 1.00 95.75 680 GLN A O 1
ATOM 5063 N N . PHE A 1 681 ? -7.681 2.525 17.858 1.00 94.94 681 PHE A N 1
ATOM 5064 C CA . PHE A 1 681 ? -7.268 1.226 17.327 1.00 94.94 681 PHE A CA 1
ATOM 5065 C C . PHE A 1 681 ? -6.445 1.444 16.051 1.00 94.94 681 PHE A C 1
ATOM 5067 O O . PHE A 1 681 ? -6.561 2.497 15.420 1.00 94.94 681 PHE A O 1
ATOM 5074 N N . ASP A 1 682 ? -5.703 0.429 15.601 1.00 84.69 682 ASP A N 1
ATOM 5075 C CA . ASP A 1 682 ? -4.840 0.512 14.406 1.00 84.69 682 ASP A CA 1
ATOM 5076 C C . ASP A 1 682 ? -5.584 0.970 13.135 1.00 84.69 682 ASP A C 1
ATOM 5078 O O . ASP A 1 682 ? -5.013 1.617 12.260 1.00 84.69 682 ASP A O 1
ATOM 5082 N N . SER A 1 683 ? -6.876 0.644 13.026 1.00 84.44 683 SER A N 1
ATOM 5083 C CA . SER A 1 683 ? -7.700 0.959 11.851 1.00 84.44 683 SER A CA 1
ATOM 5084 C C . SER A 1 683 ? -8.512 2.251 11.968 1.00 84.44 683 SER A C 1
ATOM 5086 O O . SER A 1 683 ? -8.880 2.831 10.942 1.00 84.44 683 SER A O 1
ATOM 5088 N N . LYS A 1 684 ? -8.862 2.674 13.191 1.00 91.88 684 LYS A N 1
ATOM 5089 C CA . LYS A 1 684 ? -9.799 3.778 13.437 1.00 91.88 684 LYS A CA 1
ATOM 5090 C C . LYS A 1 684 ? -9.762 4.245 14.899 1.00 91.88 684 LYS A C 1
ATOM 5092 O O . LYS A 1 684 ? -9.673 3.428 15.810 1.00 91.88 684 LYS A O 1
ATOM 5097 N N . THR A 1 685 ? -9.965 5.546 15.110 1.00 91.94 685 THR A N 1
ATOM 5098 C CA . THR A 1 685 ? -10.290 6.137 16.418 1.00 91.94 685 THR A CA 1
ATOM 5099 C C . THR A 1 685 ? -11.800 6.320 16.572 1.00 91.94 685 THR A C 1
ATOM 5101 O O . THR A 1 685 ? -12.478 6.757 15.636 1.00 91.94 685 THR A O 1
ATOM 5104 N N . TYR A 1 686 ? -12.327 5.977 17.745 1.00 91.31 686 TYR A N 1
ATOM 5105 C CA . TYR A 1 686 ? -13.725 6.166 18.120 1.00 91.31 686 TYR A CA 1
ATOM 5106 C C . TYR A 1 686 ? -13.826 7.176 19.256 1.00 91.31 686 TYR A C 1
ATOM 5108 O O . TYR A 1 686 ? -13.120 7.074 20.256 1.00 91.31 686 TYR A O 1
ATOM 5116 N N . THR A 1 687 ? -14.758 8.112 19.139 1.00 87.88 687 THR A N 1
ATOM 5117 C CA . THR A 1 687 ? -15.132 8.972 20.266 1.00 87.88 687 THR A CA 1
ATOM 5118 C C . THR A 1 687 ? -15.833 8.150 21.351 1.00 87.88 687 THR A C 1
ATOM 5120 O O . THR A 1 687 ? -16.497 7.152 21.055 1.00 87.88 687 THR A O 1
ATOM 5123 N N . VAL A 1 688 ? -15.777 8.593 22.610 1.00 85.75 688 VAL A N 1
ATOM 5124 C CA . VAL A 1 688 ? -16.552 7.973 23.706 1.00 85.75 688 VAL A CA 1
ATOM 5125 C C . VAL A 1 688 ? -18.044 7.867 23.370 1.00 85.75 688 VAL A C 1
ATOM 5127 O O . VAL A 1 688 ? -18.676 6.871 23.713 1.00 85.75 688 VAL A O 1
ATOM 5130 N N . GLY A 1 689 ? -18.604 8.844 22.649 1.00 83.50 689 GLY A N 1
ATOM 5131 C CA . GLY A 1 689 ? -19.999 8.794 22.205 1.00 83.50 689 GLY A CA 1
ATOM 5132 C C . GLY A 1 689 ? -20.286 7.652 21.229 1.00 83.50 689 GLY A C 1
ATOM 5133 O O . GLY A 1 689 ? -21.269 6.937 21.403 1.00 83.50 689 GLY A O 1
ATOM 5134 N N . GLU A 1 690 ? -19.404 7.414 20.254 1.00 88.25 690 GLU A N 1
ATOM 5135 C CA . GLU A 1 690 ? -19.537 6.269 19.342 1.00 88.25 690 GLU A CA 1
ATOM 5136 C C . GLU A 1 690 ? -19.424 4.931 20.083 1.00 88.25 690 GLU A C 1
ATOM 5138 O O . GLU A 1 690 ? -20.153 3.993 19.758 1.00 88.25 690 GLU A O 1
ATOM 5143 N N . VAL A 1 691 ? -18.545 4.836 21.087 1.00 91.00 691 VAL A N 1
ATOM 5144 C CA . VAL A 1 691 ? -18.409 3.630 21.920 1.00 91.00 691 VAL A CA 1
ATOM 5145 C C . VAL A 1 691 ? -19.678 3.393 22.745 1.00 91.00 691 VAL A C 1
ATOM 5147 O O . VAL A 1 691 ? -20.187 2.272 22.783 1.00 91.00 691 VAL A O 1
ATOM 5150 N N . ILE A 1 692 ? -20.243 4.447 23.341 1.00 87.31 692 ILE A N 1
ATOM 5151 C CA . ILE A 1 692 ? -21.503 4.374 24.092 1.00 87.31 692 ILE A CA 1
ATOM 5152 C C . ILE A 1 692 ? -22.648 3.886 23.202 1.00 87.31 692 ILE A C 1
ATOM 5154 O O . ILE A 1 692 ? -23.352 2.952 23.587 1.00 87.31 692 ILE A O 1
ATOM 5158 N N . GLU A 1 693 ? -22.806 4.457 22.004 1.00 86.56 693 GLU A N 1
ATOM 5159 C CA . GLU A 1 693 ? -23.835 4.028 21.050 1.00 86.56 693 GLU A CA 1
ATOM 5160 C C . GLU A 1 693 ? -23.626 2.578 20.588 1.00 86.56 693 GLU A C 1
ATOM 5162 O O . GLU A 1 693 ? -24.592 1.822 20.476 1.00 86.56 693 GLU A O 1
ATOM 5167 N N . HIS A 1 694 ? -22.378 2.179 20.316 1.00 90.06 694 HIS A N 1
ATOM 5168 C CA . HIS A 1 694 ? -22.056 0.840 19.823 1.00 90.06 694 HIS A CA 1
ATOM 5169 C C . HIS A 1 694 ? -22.421 -0.251 20.840 1.00 90.06 694 HIS A C 1
ATOM 5171 O O . HIS A 1 694 ? -23.011 -1.267 20.468 1.00 90.06 694 HIS A O 1
ATOM 5177 N N . PHE A 1 695 ? -22.116 -0.031 22.122 1.00 90.38 695 PHE A N 1
ATOM 5178 C CA . PHE A 1 695 ? -22.382 -0.996 23.194 1.00 90.38 695 PHE A CA 1
ATOM 5179 C C . PHE A 1 695 ? -23.724 -0.785 23.911 1.00 90.38 695 PHE A C 1
ATOM 5181 O O . PHE A 1 695 ? -24.109 -1.616 24.735 1.00 90.38 695 PHE A O 1
ATOM 5188 N N . GLY A 1 696 ? -24.456 0.290 23.602 1.00 86.25 696 GLY A N 1
ATOM 5189 C CA . GLY A 1 696 ? -25.721 0.625 24.262 1.00 86.25 696 GLY A CA 1
ATOM 5190 C C . GLY A 1 696 ? -25.543 0.970 25.742 1.00 86.25 696 GLY A C 1
ATOM 5191 O O . GLY A 1 696 ? -26.330 0.530 26.582 1.00 86.25 696 GLY A O 1
ATOM 5192 N N . LEU A 1 697 ? -24.478 1.703 26.066 1.00 85.06 697 LEU A N 1
ATOM 5193 C CA . LEU A 1 697 ? -24.140 2.086 27.434 1.00 85.06 697 LEU A CA 1
ATOM 5194 C C . LEU A 1 697 ? -25.047 3.226 27.922 1.00 85.06 697 LEU A C 1
ATOM 5196 O O . LEU A 1 697 ? -25.357 4.155 27.182 1.00 85.06 697 LEU A O 1
ATOM 5200 N N . ASN A 1 698 ? -25.451 3.177 29.190 1.00 78.56 698 ASN A N 1
ATOM 5201 C CA . ASN A 1 698 ? -26.196 4.265 29.821 1.00 78.56 698 ASN A CA 1
ATOM 5202 C C . ASN A 1 698 ? -25.226 5.313 30.394 1.00 78.56 698 ASN A C 1
ATOM 5204 O O . ASN A 1 698 ? -24.876 5.257 31.572 1.00 78.56 698 ASN A O 1
ATOM 5208 N N . ALA A 1 699 ? -24.733 6.203 29.532 1.00 78.25 699 ALA A N 1
ATOM 5209 C CA . ALA A 1 699 ? -23.841 7.294 29.911 1.00 78.25 699 ALA A CA 1
ATOM 5210 C C . ALA A 1 699 ? -24.078 8.546 29.043 1.00 78.25 699 ALA A C 1
ATOM 5212 O O . ALA A 1 699 ? -24.526 8.431 27.895 1.00 78.25 699 ALA A O 1
ATOM 5213 N N . PRO A 1 700 ? -23.745 9.750 29.547 1.00 76.75 700 PRO A N 1
ATOM 5214 C CA . PRO A 1 700 ? -23.915 10.994 28.802 1.00 76.75 700 PRO A CA 1
ATOM 5215 C C . PRO A 1 700 ? -23.067 11.024 27.523 1.00 76.75 700 PRO A C 1
ATOM 5217 O O . PRO A 1 700 ? -21.849 10.837 27.586 1.00 76.75 700 PRO A O 1
ATOM 5220 N N . HIS A 1 701 ? -23.675 11.307 26.369 1.00 79.94 701 HIS A N 1
ATOM 5221 C CA . HIS A 1 701 ? -22.960 11.374 25.089 1.00 79.94 701 HIS A CA 1
ATOM 5222 C C . HIS A 1 701 ? -23.638 12.267 24.051 1.00 79.94 701 HIS A C 1
ATOM 5224 O O . HIS A 1 701 ? -24.799 12.628 24.196 1.00 79.94 701 HIS A O 1
ATOM 5230 N N . PHE A 1 702 ? -22.917 12.629 22.989 1.00 77.69 702 PHE A N 1
ATOM 5231 C CA . PHE A 1 702 ? -23.529 13.224 21.801 1.00 77.69 702 PHE A CA 1
ATOM 5232 C C . PHE A 1 702 ? -23.954 12.130 20.823 1.00 77.69 702 PHE A C 1
ATOM 5234 O O . PHE A 1 702 ? -23.136 11.279 20.476 1.00 77.69 702 PHE A O 1
ATOM 5241 N N . ASP A 1 703 ? -25.206 12.175 20.366 1.00 78.88 703 ASP A N 1
ATOM 5242 C CA . ASP A 1 703 ? -25.677 11.298 19.293 1.00 78.88 703 ASP A CA 1
ATOM 5243 C C . ASP A 1 703 ? -25.157 11.745 17.915 1.00 78.88 703 ASP A C 1
ATOM 5245 O O . ASP A 1 703 ? -24.654 12.859 17.731 1.00 78.88 703 ASP A O 1
ATOM 5249 N N . LYS A 1 704 ? -25.345 10.901 16.893 1.00 75.75 704 LYS A N 1
ATOM 5250 C CA . LYS A 1 704 ? -24.989 11.225 15.491 1.00 75.75 704 LYS A CA 1
ATOM 5251 C C . LYS A 1 704 ? -25.622 12.505 14.934 1.00 75.75 704 LYS A C 1
ATOM 5253 O O . LYS A 1 704 ? -25.147 13.027 13.926 1.00 75.75 704 LYS A O 1
ATOM 5258 N N . ALA A 1 705 ? -26.715 12.989 15.521 1.00 78.88 705 ALA A N 1
ATOM 5259 C CA . ALA A 1 705 ? -27.375 14.228 15.122 1.00 78.88 705 ALA A CA 1
ATOM 5260 C C . ALA A 1 705 ? -26.862 15.454 15.908 1.00 78.88 705 ALA A C 1
ATOM 5262 O O . ALA A 1 705 ? -27.327 16.570 15.659 1.00 78.88 705 ALA A O 1
ATOM 5263 N N . GLY A 1 706 ? -25.894 15.264 16.811 1.00 77.19 706 GLY A N 1
ATOM 5264 C CA . GLY A 1 706 ? -25.297 16.301 17.647 1.00 77.19 706 GLY A CA 1
ATOM 5265 C C . GLY A 1 706 ? -26.153 16.694 18.852 1.00 77.19 706 GLY A C 1
ATOM 5266 O O . GLY A 1 706 ? -25.949 17.775 19.409 1.00 77.19 706 GLY A O 1
ATOM 5267 N N . ASN A 1 707 ? -27.131 15.874 19.248 1.00 81.44 707 ASN A N 1
ATOM 5268 C CA . ASN A 1 707 ? -27.900 16.100 20.470 1.00 81.44 707 ASN A CA 1
ATOM 5269 C C . ASN A 1 707 ? -27.166 15.487 21.664 1.00 81.44 707 ASN A C 1
ATOM 5271 O O . ASN A 1 707 ? -26.635 14.386 21.570 1.00 81.44 707 ASN A O 1
ATOM 5275 N N . LEU A 1 708 ? -27.184 16.179 22.801 1.00 80.31 708 LEU A N 1
ATOM 5276 C CA . LEU A 1 708 ? -26.693 15.635 24.061 1.00 80.31 708 LEU A CA 1
ATOM 5277 C C . LEU A 1 708 ? -27.734 14.661 24.632 1.00 80.31 708 LEU A C 1
ATOM 5279 O O . LEU A 1 708 ? -28.837 15.076 24.998 1.00 80.31 708 LEU A O 1
ATOM 5283 N N . VAL A 1 709 ? -27.379 13.385 24.693 1.00 80.88 709 VAL A N 1
ATOM 5284 C CA . VAL A 1 709 ? -28.174 12.284 25.237 1.00 80.88 709 VAL A CA 1
ATOM 5285 C C . VAL A 1 709 ? -27.751 12.000 26.676 1.00 80.88 709 VAL A C 1
ATOM 5287 O O . VAL A 1 709 ? -26.556 11.952 26.971 1.00 80.88 709 VAL A O 1
ATOM 5290 N N . HIS A 1 710 ? -28.722 11.827 27.573 1.00 77.19 710 HIS A N 1
ATOM 5291 C CA . HIS A 1 710 ? -28.491 11.538 28.990 1.00 77.19 710 HIS A CA 1
ATOM 5292 C C . HIS A 1 710 ? -29.691 10.799 29.607 1.00 77.19 710 HIS A C 1
ATOM 5294 O O . HIS A 1 710 ? -30.831 11.172 29.329 1.00 77.19 710 HIS A O 1
ATOM 5300 N N . ASP A 1 711 ? -29.460 9.839 30.504 1.00 74.00 711 ASP A N 1
ATOM 5301 C CA . ASP A 1 711 ? -30.529 9.197 31.286 1.00 74.00 711 ASP A CA 1
ATOM 5302 C C . ASP A 1 711 ? -30.530 9.747 32.716 1.00 74.00 711 ASP A C 1
ATOM 5304 O O . ASP A 1 711 ? -29.471 9.965 33.305 1.00 74.00 711 ASP A O 1
ATOM 5308 N N . LEU A 1 712 ? -31.705 9.990 33.295 1.00 70.94 712 LEU A N 1
ATOM 5309 C CA . LEU A 1 712 ? -31.805 10.388 34.700 1.00 70.94 712 LEU A CA 1
ATOM 5310 C C . LEU A 1 712 ? -31.409 9.200 35.585 1.00 70.94 712 LEU A C 1
ATOM 5312 O O . LEU A 1 712 ? -31.958 8.105 35.449 1.00 70.94 712 LEU A O 1
ATOM 5316 N N . THR A 1 713 ? -30.429 9.399 36.469 1.00 59.78 713 THR A N 1
ATOM 5317 C CA . THR A 1 713 ? -29.878 8.317 37.310 1.00 59.78 713 THR A CA 1
ATOM 5318 C C . THR A 1 713 ? -30.095 8.518 38.812 1.00 59.78 713 THR A C 1
ATOM 5320 O O . THR A 1 713 ? -29.926 7.555 39.555 1.00 59.78 713 THR A O 1
ATOM 5323 N N . ASP A 1 714 ? -30.540 9.700 39.266 1.00 51.78 714 ASP A N 1
ATOM 5324 C CA . ASP A 1 714 ? -30.912 9.968 40.664 1.00 51.78 714 ASP A CA 1
ATOM 5325 C C . ASP A 1 714 ? -31.997 11.066 40.806 1.00 51.78 714 ASP A C 1
ATOM 5327 O O . ASP A 1 714 ? -32.183 11.919 39.944 1.00 51.78 714 ASP A O 1
ATOM 5331 N N . LYS A 1 715 ? -32.701 11.069 41.953 1.00 44.97 715 LYS A N 1
ATOM 5332 C CA . LYS A 1 715 ? -33.962 11.800 42.257 1.00 44.97 715 LYS A CA 1
ATOM 5333 C C . LYS A 1 715 ? -34.072 13.297 41.903 1.00 44.97 715 LYS A C 1
ATOM 5335 O O . LYS A 1 715 ? -35.191 13.811 41.940 1.00 44.97 715 LYS A O 1
ATOM 5340 N N . ILE A 1 716 ? -32.978 14.022 41.663 1.00 40.91 716 ILE A N 1
ATOM 5341 C CA . ILE A 1 716 ? -32.983 15.445 41.268 1.00 40.91 716 ILE A CA 1
ATOM 5342 C C . ILE A 1 716 ? -31.721 15.730 40.440 1.00 40.91 716 ILE A C 1
ATOM 5344 O O . ILE A 1 716 ? -30.652 15.934 41.019 1.00 40.91 716 ILE A O 1
ATOM 5348 N N . ASP A 1 717 ? -31.857 15.847 39.119 1.00 51.88 717 ASP A N 1
ATOM 5349 C CA . ASP A 1 717 ? -30.786 16.333 38.243 1.00 51.88 717 ASP A CA 1
ATOM 5350 C C . ASP A 1 717 ? -30.954 17.841 38.007 1.00 51.88 717 ASP A C 1
ATOM 5352 O O . ASP A 1 717 ? -31.802 18.301 37.238 1.00 51.88 717 ASP A O 1
ATOM 5356 N N . TRP A 1 718 ? -30.146 18.645 38.708 1.00 40.06 718 TRP A N 1
ATOM 5357 C CA . TRP A 1 718 ? -30.040 20.080 38.438 1.00 40.06 718 TRP A CA 1
ATOM 5358 C C . TRP A 1 718 ? -29.136 20.283 37.218 1.00 40.06 718 TRP A C 1
ATOM 5360 O O . TRP A 1 718 ? -27.909 20.224 37.323 1.00 40.06 718 TRP A O 1
ATOM 5370 N N . TYR A 1 719 ? -29.726 20.598 36.065 1.00 51.56 719 TYR A N 1
ATOM 5371 C CA . TYR A 1 719 ? -28.990 21.001 34.866 1.00 51.56 719 TYR A CA 1
ATOM 5372 C C . TYR A 1 719 ? -28.448 22.426 35.034 1.00 51.56 719 TYR A C 1
ATOM 5374 O O . TYR A 1 719 ? -29.078 23.415 34.668 1.00 51.56 719 TYR A O 1
ATOM 5382 N N . GLY A 1 720 ? -27.272 22.547 35.649 1.00 40.94 720 GLY A N 1
ATOM 5383 C CA . GLY A 1 720 ? -26.612 23.830 35.858 1.00 40.94 720 GLY A CA 1
ATOM 5384 C C . GLY A 1 720 ? -26.250 24.491 34.527 1.00 40.94 720 GLY A C 1
ATOM 5385 O O . GLY A 1 720 ? -25.444 23.958 33.777 1.00 40.94 720 GLY A O 1
ATOM 5386 N N . VAL A 1 721 ? -26.852 25.653 34.261 1.00 40.81 721 VAL A N 1
ATOM 5387 C CA . VAL A 1 721 ? -26.399 26.748 33.380 1.00 40.81 721 VAL A CA 1
ATOM 5388 C C . VAL A 1 721 ? -25.590 26.330 32.135 1.00 40.81 721 VAL A C 1
ATOM 5390 O O . VAL A 1 721 ? -24.425 26.695 31.993 1.00 40.81 721 VAL A O 1
ATOM 5393 N N . ASP A 1 722 ? -26.204 25.634 31.174 1.00 47.94 722 ASP A N 1
ATOM 5394 C CA . ASP A 1 722 ? -25.594 25.444 29.849 1.00 47.94 722 ASP A CA 1
ATOM 5395 C C . ASP A 1 722 ? -26.178 26.439 28.832 1.00 47.94 722 ASP A C 1
ATOM 5397 O O . ASP A 1 722 ? -27.177 26.180 28.158 1.00 47.94 722 ASP A O 1
ATOM 5401 N N . GLN A 1 723 ? -25.546 27.612 28.714 1.00 49.34 723 GLN A N 1
ATOM 5402 C CA . GLN A 1 723 ? -25.956 28.675 27.780 1.00 49.34 723 GLN A CA 1
ATOM 5403 C C . GLN A 1 723 ? -25.574 28.399 26.310 1.00 49.34 723 GLN A C 1
ATOM 5405 O O . GLN A 1 723 ? -25.765 29.266 25.457 1.00 49.34 723 GLN A O 1
ATOM 5410 N N . ARG A 1 724 ? -25.024 27.218 25.985 1.00 57.06 724 ARG A N 1
ATOM 5411 C CA . ARG A 1 724 ? -24.443 26.913 24.661 1.00 57.06 724 ARG A CA 1
ATOM 5412 C C . ARG A 1 724 ? -25.468 26.524 23.590 1.00 57.06 724 ARG A C 1
ATOM 5414 O O . ARG A 1 724 ? -25.160 26.585 22.405 1.00 57.06 724 ARG A O 1
ATOM 5421 N N . GLY A 1 725 ? -26.702 26.198 23.985 1.00 65.50 725 GLY A N 1
ATOM 5422 C CA . GLY A 1 725 ? -27.829 26.017 23.060 1.00 65.50 725 GLY A CA 1
ATOM 5423 C C . GLY A 1 725 ? -27.942 24.645 22.384 1.00 65.50 725 GLY A C 1
ATOM 5424 O O . GLY A 1 725 ? -28.712 24.525 21.432 1.00 65.50 725 GLY A O 1
ATOM 5425 N N . TYR A 1 726 ? -27.229 23.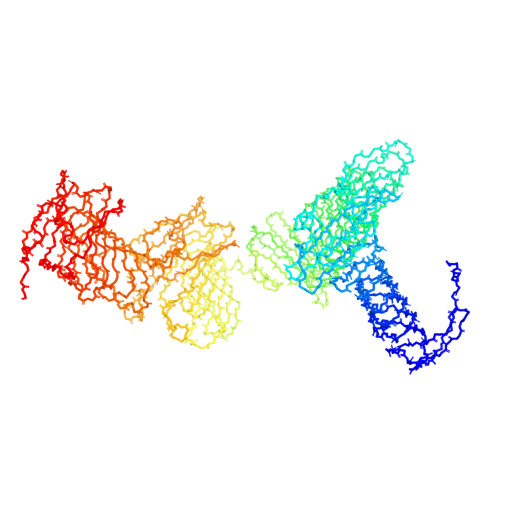619 22.861 1.00 78.19 726 TYR A N 1
ATOM 5426 C CA . TYR A 1 726 ? -27.361 22.252 22.345 1.00 78.19 726 TYR A CA 1
ATOM 5427 C C . TYR A 1 726 ? -28.762 21.677 22.573 1.00 78.19 726 TYR A C 1
ATOM 5429 O O . TYR A 1 726 ? -29.393 21.917 23.606 1.00 78.19 726 TYR A O 1
ATOM 5437 N N . ASN A 1 727 ? -29.231 20.883 21.611 1.00 84.19 727 ASN A N 1
ATOM 5438 C CA . ASN A 1 727 ? -30.429 20.072 21.786 1.00 84.19 727 ASN A CA 1
ATOM 5439 C C . ASN A 1 727 ? -30.136 18.911 22.742 1.00 84.19 727 ASN A C 1
ATOM 5441 O O . ASN A 1 727 ? -29.021 18.391 22.764 1.00 84.19 727 ASN A O 1
ATOM 5445 N N . ARG A 1 728 ? -31.144 18.498 23.509 1.00 85.88 728 ARG A N 1
ATOM 5446 C CA . ARG A 1 728 ? -31.048 17.443 24.517 1.00 85.88 728 ARG A CA 1
ATOM 5447 C C . ARG A 1 728 ? -32.092 16.364 24.281 1.00 85.88 728 ARG A C 1
ATOM 5449 O O . ARG A 1 728 ? -33.245 16.678 23.968 1.00 85.88 728 ARG A O 1
ATOM 5456 N N . VAL A 1 729 ? -31.688 15.116 24.473 1.00 87.31 729 VAL A N 1
ATOM 5457 C CA . VAL A 1 729 ? -32.575 13.956 24.559 1.00 87.31 729 VAL A CA 1
ATOM 5458 C C . VAL A 1 729 ? -32.373 13.341 25.936 1.00 87.31 729 VAL A C 1
ATOM 5460 O O . VAL A 1 729 ? -31.263 12.950 26.276 1.00 87.31 729 VAL A O 1
ATOM 5463 N N . VAL A 1 730 ? -33.429 13.317 26.741 1.00 86.38 730 VAL A N 1
ATOM 5464 C CA . VAL A 1 730 ? -33.372 12.879 28.134 1.00 86.38 730 VAL A CA 1
ATOM 5465 C C . VAL A 1 730 ? -34.338 11.724 28.336 1.00 86.38 730 VAL A C 1
ATOM 5467 O O . VAL A 1 730 ? -35.516 11.857 28.004 1.00 86.38 730 VAL A O 1
ATOM 5470 N N . TYR A 1 731 ? -33.850 10.616 28.884 1.00 85.00 731 TYR A N 1
ATOM 5471 C CA . TYR A 1 731 ? -34.682 9.471 29.244 1.00 85.00 731 TYR A CA 1
ATOM 5472 C C . TYR A 1 731 ? -34.890 9.431 30.761 1.00 85.00 731 TYR A C 1
ATOM 5474 O O . TYR A 1 731 ? -33.936 9.510 31.534 1.00 85.00 731 TYR A O 1
ATOM 5482 N N . GLY A 1 732 ? -36.149 9.351 31.181 1.00 80.31 732 GLY A N 1
ATOM 5483 C CA . GLY A 1 732 ? -36.554 9.193 32.572 1.00 80.31 732 GLY A CA 1
ATOM 5484 C C . GLY A 1 732 ? -36.299 7.777 33.084 1.00 80.31 732 GLY A C 1
ATOM 5485 O O . GLY A 1 732 ? -36.258 6.803 32.324 1.00 80.31 732 GLY A O 1
ATOM 5486 N N . SER A 1 733 ? -36.129 7.670 34.393 1.00 77.69 733 SER A N 1
ATOM 5487 C CA . SER A 1 733 ? -35.817 6.440 35.102 1.00 77.69 733 SER A CA 1
ATOM 5488 C C . SER A 1 733 ? -37.088 5.650 35.470 1.00 77.69 733 SER A C 1
ATOM 5490 O O . SER A 1 733 ? -38.219 5.966 35.092 1.00 77.69 733 SER A O 1
ATOM 5492 N N . ALA A 1 734 ? -36.927 4.534 36.184 1.00 79.38 734 ALA A N 1
ATOM 5493 C CA . ALA A 1 734 ? -38.070 3.812 36.751 1.00 79.38 734 ALA A CA 1
ATOM 5494 C C . ALA A 1 734 ? -38.558 4.404 38.090 1.00 79.38 734 ALA A C 1
ATOM 5496 O O . ALA A 1 734 ? -39.586 3.952 38.608 1.00 79.38 734 ALA A O 1
ATOM 5497 N N . ASP A 1 735 ? -37.808 5.353 38.651 1.00 79.69 735 ASP A N 1
ATOM 5498 C CA . ASP A 1 735 ? -38.084 6.034 39.910 1.00 79.69 735 ASP A CA 1
ATOM 5499 C C . ASP A 1 735 ? -38.798 7.367 39.669 1.00 79.69 735 ASP A C 1
ATOM 5501 O O . ASP A 1 735 ? -38.943 7.804 38.540 1.00 79.69 735 ASP A O 1
ATOM 5505 N N . ASN A 1 736 ? -39.295 7.993 40.739 1.00 83.69 736 ASN A N 1
ATOM 5506 C CA . ASN A 1 736 ? -39.932 9.307 40.649 1.00 83.69 736 ASN A CA 1
ATOM 5507 C C . ASN A 1 736 ? -38.863 10.390 40.474 1.00 83.69 736 ASN A C 1
ATOM 5509 O O . ASN A 1 736 ? -38.176 10.736 41.449 1.00 83.69 736 ASN A O 1
ATOM 5513 N N . ASP A 1 737 ? -38.780 10.942 39.273 1.00 79.94 737 ASP A N 1
ATOM 5514 C CA . ASP A 1 737 ? -37.757 11.898 38.881 1.00 79.94 737 ASP A CA 1
ATOM 5515 C C . ASP A 1 737 ? -38.224 13.352 39.040 1.00 79.94 737 ASP A C 1
ATOM 5517 O O . ASP A 1 737 ? -39.410 13.684 39.000 1.00 79.94 737 ASP A O 1
ATOM 5521 N N . THR A 1 738 ? -37.274 14.269 39.230 1.00 83.88 738 THR A N 1
ATOM 5522 C CA . THR A 1 738 ? -37.510 15.715 39.104 1.00 83.88 738 THR A CA 1
ATOM 5523 C C . THR A 1 738 ? -36.521 16.291 38.101 1.00 83.88 738 THR A C 1
ATOM 5525 O O . THR A 1 738 ? -35.331 16.395 38.394 1.00 83.88 738 THR A O 1
ATOM 5528 N N . ALA A 1 739 ? -37.025 16.676 36.929 1.00 83.25 739 ALA A N 1
ATOM 5529 C CA . ALA A 1 739 ? -36.247 17.209 35.819 1.00 83.25 739 ALA A CA 1
ATOM 5530 C C . ALA A 1 739 ? -36.547 18.699 35.614 1.00 83.25 739 ALA A C 1
ATOM 5532 O O . ALA A 1 739 ? -37.682 19.076 35.314 1.00 83.25 739 ALA A O 1
ATOM 5533 N N . ASP A 1 740 ? -35.536 19.558 35.762 1.00 85.25 740 ASP A N 1
ATOM 5534 C CA . ASP A 1 740 ? -35.674 21.004 35.556 1.00 85.25 740 ASP A CA 1
ATOM 5535 C C . ASP A 1 740 ? -34.887 21.484 34.332 1.00 85.25 740 ASP A C 1
ATOM 5537 O O . ASP A 1 740 ? -33.658 21.537 34.337 1.00 85.25 740 ASP A O 1
ATOM 5541 N N . PHE A 1 741 ? -35.614 21.860 33.279 1.00 84.88 741 PHE A N 1
ATOM 5542 C CA . PHE A 1 741 ? -35.049 22.354 32.026 1.00 84.88 741 PHE A CA 1
ATOM 5543 C C . PHE A 1 741 ? -35.173 23.872 31.855 1.00 84.88 741 PHE A C 1
ATOM 5545 O O . PHE A 1 741 ? -34.936 24.377 30.756 1.00 84.88 741 PHE A O 1
ATOM 5552 N N . SER A 1 742 ? -35.554 24.611 32.899 1.00 83.31 742 SER A N 1
ATOM 5553 C CA . SER A 1 742 ? -35.860 26.048 32.821 1.00 83.31 742 SER A CA 1
ATOM 5554 C C . SER A 1 742 ? -34.733 26.900 32.221 1.00 83.31 742 SER A C 1
ATOM 5556 O O . SER A 1 742 ? -35.012 27.829 31.460 1.00 83.31 742 SER A O 1
ATOM 5558 N N . ASP A 1 743 ? -33.474 26.539 32.481 1.00 76.75 743 ASP A N 1
ATOM 5559 C CA . ASP A 1 743 ? -32.284 27.232 31.969 1.00 76.75 743 ASP A CA 1
ATOM 5560 C C . ASP A 1 743 ? -31.786 26.709 30.601 1.00 76.75 743 ASP A C 1
ATOM 5562 O O . ASP A 1 743 ? -30.809 27.225 30.049 1.00 76.75 743 ASP A O 1
ATOM 5566 N N . VAL A 1 744 ? -32.446 25.706 30.007 1.00 76.69 744 VAL A N 1
ATOM 5567 C CA . VAL A 1 744 ? -32.030 25.107 28.729 1.00 76.69 744 VAL A CA 1
ATOM 5568 C C . VAL A 1 744 ? -32.556 25.917 27.537 1.00 76.69 744 VAL A C 1
ATOM 5570 O O . VAL A 1 744 ? -33.762 26.059 27.315 1.00 76.69 744 VAL A O 1
ATOM 5573 N N . ILE A 1 745 ? -31.624 26.428 26.722 1.00 81.00 745 ILE A N 1
ATOM 5574 C CA . ILE A 1 745 ? -31.932 27.235 25.526 1.00 81.00 745 ILE A CA 1
ATOM 5575 C C . ILE A 1 745 ? -32.288 26.363 24.311 1.00 81.00 745 ILE A C 1
ATOM 5577 O O . ILE A 1 745 ? -33.150 26.751 23.514 1.00 81.00 745 ILE A O 1
ATOM 5581 N N . GLY A 1 746 ? -31.598 25.231 24.145 1.00 82.75 746 GLY A N 1
ATOM 5582 C CA . GLY A 1 746 ? -31.808 24.301 23.034 1.00 82.75 746 GLY A CA 1
ATOM 5583 C C . GLY A 1 746 ? -33.108 23.505 23.158 1.00 82.75 746 GLY A C 1
ATOM 5584 O O . GLY A 1 746 ? -33.843 23.627 24.139 1.00 82.75 746 GLY A O 1
ATOM 5585 N N . LYS A 1 747 ? -33.424 22.694 22.141 1.00 89.50 747 LYS A N 1
ATOM 5586 C CA . LYS A 1 747 ? -34.618 21.841 22.176 1.00 89.50 747 LYS A CA 1
ATOM 5587 C C . LYS A 1 747 ? -34.417 20.686 23.148 1.00 89.50 747 LYS A C 1
ATOM 5589 O O . LYS A 1 747 ? -33.463 19.935 22.992 1.00 89.50 747 LYS A O 1
ATOM 5594 N N . VAL A 1 748 ? -35.356 20.491 24.066 1.00 89.69 748 VAL A N 1
ATOM 5595 C CA . VAL A 1 748 ? -35.414 19.332 24.959 1.00 89.69 748 VAL A CA 1
ATOM 5596 C C . VAL A 1 748 ? -36.432 18.330 24.431 1.00 89.69 748 VAL A C 1
ATOM 5598 O O . VAL A 1 748 ? -37.573 18.685 24.134 1.00 89.69 748 VAL A O 1
ATOM 5601 N N . THR A 1 749 ? -36.008 17.079 24.305 1.00 92.62 749 THR A N 1
ATOM 5602 C CA . THR A 1 749 ? -36.884 15.925 24.099 1.00 92.62 749 THR A CA 1
ATOM 5603 C C . THR A 1 749 ? -36.773 15.048 25.339 1.00 92.62 749 THR A C 1
ATOM 5605 O O . THR A 1 749 ? -35.689 14.547 25.609 1.00 92.62 749 THR A O 1
ATOM 5608 N N . PHE A 1 750 ? -37.848 14.909 26.106 1.00 91.44 750 PHE A N 1
ATOM 5609 C CA . PHE A 1 750 ? -37.892 14.091 27.315 1.00 91.44 750 PHE A CA 1
ATOM 5610 C C . PHE A 1 750 ? -38.795 12.885 27.079 1.00 91.44 750 PHE A C 1
ATOM 5612 O O . PHE A 1 750 ? -39.926 13.060 26.621 1.00 91.44 750 PHE A O 1
ATOM 5619 N N . TYR A 1 751 ? -38.299 11.697 27.400 1.00 90.81 751 TYR A N 1
ATOM 5620 C CA . TYR A 1 751 ? -39.057 10.454 27.392 1.00 90.81 751 TYR A CA 1
ATOM 5621 C C . TYR A 1 751 ? -39.116 9.907 28.811 1.00 90.81 751 TYR A C 1
ATOM 5623 O O . TYR A 1 751 ? -38.141 9.326 29.277 1.00 90.81 751 TYR A O 1
ATOM 5631 N N . GLY A 1 752 ? -40.232 10.109 29.500 1.00 86.75 752 GLY A N 1
ATOM 5632 C CA . GLY A 1 752 ? -40.413 9.638 30.864 1.00 86.75 752 GLY A CA 1
ATOM 5633 C C . GLY A 1 752 ? -40.468 8.117 30.958 1.00 86.75 752 GLY A C 1
ATOM 5634 O O . GLY A 1 752 ? -40.708 7.404 29.976 1.00 86.75 752 GLY A O 1
ATOM 5635 N N . GLY A 1 753 ? -40.192 7.616 32.156 1.00 85.56 753 GLY A N 1
ATOM 5636 C CA . GLY A 1 753 ? -40.065 6.189 32.401 1.00 85.56 753 GLY A CA 1
ATOM 5637 C C . GLY A 1 753 ? -41.295 5.596 33.081 1.00 85.56 753 GLY A C 1
ATOM 5638 O O . GLY A 1 753 ? -42.411 5.628 32.559 1.00 85.56 753 GLY A O 1
ATOM 5639 N N . LYS A 1 754 ? -41.076 4.942 34.226 1.00 85.38 754 LYS A N 1
ATOM 5640 C CA . LYS A 1 754 ? -42.148 4.306 35.029 1.00 85.38 754 LYS A CA 1
ATOM 5641 C C . LYS A 1 754 ? -42.395 5.007 36.365 1.00 85.38 754 LYS A C 1
ATOM 5643 O O . LYS A 1 754 ? -43.100 4.447 37.218 1.00 85.38 754 LYS A O 1
ATOM 5648 N N . GLY A 1 755 ? -41.755 6.157 36.552 1.00 84.56 755 GLY A N 1
ATOM 5649 C CA . GLY A 1 755 ? -41.866 7.030 37.709 1.00 84.56 755 GLY A CA 1
ATOM 5650 C C . GLY A 1 755 ? -43.185 7.785 37.766 1.00 84.56 755 GLY A C 1
ATOM 5651 O O . GLY A 1 755 ? -44.020 7.663 36.887 1.00 84.56 755 GLY A O 1
ATOM 5652 N N . GLU A 1 756 ? -43.407 8.504 38.862 1.00 89.81 756 GLU A N 1
ATOM 5653 C CA . GLU A 1 756 ? -44.300 9.668 38.846 1.00 89.81 756 GLU A CA 1
ATOM 5654 C C . GLU A 1 756 ? -43.397 10.901 38.854 1.00 89.81 756 GLU A C 1
ATOM 5656 O O . GLU A 1 756 ? -42.825 11.245 39.898 1.00 89.81 756 GLU A O 1
ATOM 5661 N N . ASP A 1 757 ? -43.242 11.514 37.688 1.00 88.25 757 ASP A N 1
ATOM 5662 C CA . ASP A 1 757 ? -42.170 12.451 37.392 1.00 88.25 757 ASP A CA 1
ATOM 5663 C C . ASP A 1 757 ? -42.652 13.904 37.445 1.00 88.25 757 ASP A C 1
ATOM 5665 O O . ASP A 1 757 ? -43.790 14.247 37.111 1.00 88.25 757 ASP A O 1
ATOM 5669 N N . ILE A 1 758 ? -41.761 14.795 37.879 1.00 89.81 758 ILE A N 1
ATOM 5670 C CA . ILE A 1 758 ? -41.975 16.243 37.881 1.00 89.81 758 ILE A CA 1
ATOM 5671 C C . ILE A 1 758 ? -41.066 16.864 36.826 1.00 89.81 758 ILE A C 1
ATOM 5673 O O . ILE A 1 758 ? -39.850 16.910 37.000 1.00 89.81 758 ILE A O 1
ATOM 5677 N N . ILE A 1 759 ? -41.655 17.400 35.758 1.00 90.88 759 ILE A N 1
ATOM 5678 C CA . ILE A 1 759 ? -40.913 17.997 34.644 1.00 90.88 759 ILE A CA 1
ATOM 5679 C C . ILE A 1 759 ? -41.166 19.502 34.587 1.00 90.88 759 ILE A C 1
ATOM 5681 O O . ILE A 1 759 ? -42.301 19.939 34.417 1.00 90.88 759 ILE A O 1
ATOM 5685 N N . THR A 1 760 ? -40.110 20.312 34.666 1.00 91.00 760 THR A N 1
ATOM 5686 C CA . THR A 1 760 ? -40.174 21.762 34.432 1.00 91.00 760 THR A CA 1
ATOM 5687 C C . THR A 1 760 ? -39.632 22.090 33.043 1.00 91.00 760 THR A C 1
ATOM 5689 O O . THR A 1 760 ? -38.487 21.788 32.719 1.00 91.00 760 THR A O 1
ATOM 5692 N N . LEU A 1 761 ? -40.472 22.698 32.205 1.00 90.25 761 LEU A N 1
ATOM 5693 C CA . LEU A 1 761 ? -40.219 22.923 30.782 1.00 90.25 761 LEU A CA 1
ATOM 5694 C C . LEU A 1 761 ? -39.150 23.994 30.524 1.00 90.25 761 LEU A C 1
ATOM 5696 O O . LEU A 1 761 ? -39.170 25.061 31.135 1.00 90.25 761 LEU A O 1
ATOM 5700 N N . GLY A 1 762 ? -38.289 23.759 29.534 1.00 87.44 762 GLY A N 1
ATOM 5701 C CA . GLY A 1 762 ? -37.355 24.750 28.994 1.00 87.44 762 GLY A CA 1
ATOM 5702 C C . GLY A 1 762 ? -37.983 25.609 27.898 1.00 87.44 762 GLY A C 1
ATOM 5703 O O . GLY A 1 762 ? -39.199 25.821 27.867 1.00 87.44 762 GLY A O 1
ATOM 5704 N N . ARG A 1 763 ? -37.173 26.103 26.954 1.00 87.88 763 ARG A N 1
ATOM 5705 C CA . ARG A 1 763 ? -37.655 26.999 25.885 1.00 87.88 763 ARG A CA 1
ATOM 5706 C C . ARG A 1 763 ? -38.413 26.282 24.763 1.00 87.88 763 ARG A C 1
ATOM 5708 O O . ARG A 1 763 ? -39.447 26.779 24.311 1.00 87.88 763 ARG A O 1
ATOM 5715 N N . TYR A 1 764 ? -37.903 25.142 24.304 1.00 91.44 764 TYR A N 1
ATOM 5716 C CA . TYR A 1 764 ? -38.508 24.334 23.243 1.00 91.44 764 TYR A CA 1
ATOM 5717 C C . TYR A 1 764 ? -38.572 22.882 23.698 1.00 91.44 764 TYR A C 1
ATOM 5719 O O . TYR A 1 764 ? -37.527 22.283 23.933 1.00 91.44 764 TYR A O 1
ATOM 5727 N N . ASN A 1 765 ? -39.771 22.314 23.800 1.00 93.25 765 ASN A N 1
ATOM 5728 C CA . ASN A 1 765 ? -39.966 21.047 24.500 1.00 93.25 765 ASN A CA 1
ATOM 5729 C C . ASN A 1 765 ? -40.776 20.049 23.672 1.00 93.25 765 ASN A C 1
ATOM 5731 O O . ASN A 1 765 ? -41.775 20.409 23.043 1.00 93.25 765 ASN A O 1
ATOM 5735 N N . VAL A 1 766 ? -40.364 18.787 23.720 1.00 95.19 766 VAL A N 1
ATOM 5736 C CA . VAL A 1 766 ? -41.143 17.612 23.320 1.00 95.19 766 VAL A CA 1
ATOM 5737 C C . VAL A 1 766 ? -41.110 16.660 24.506 1.00 95.19 766 VAL A C 1
ATOM 5739 O O . VAL A 1 766 ? -40.048 16.146 24.830 1.00 95.19 766 VAL A O 1
ATOM 5742 N N . ILE A 1 767 ? -42.235 16.489 25.187 1.00 95.00 767 ILE A N 1
ATOM 5743 C CA . ILE A 1 767 ? -42.326 15.741 26.440 1.00 95.00 767 ILE A CA 1
ATOM 5744 C C . ILE A 1 767 ? -43.266 14.567 26.238 1.00 95.00 767 ILE A C 1
ATOM 5746 O O . ILE A 1 767 ? -44.430 14.766 25.895 1.00 95.00 767 ILE A O 1
ATOM 5750 N N . ASP A 1 768 ? -42.761 13.373 26.484 1.00 93.12 768 ASP A N 1
ATOM 5751 C CA . ASP A 1 768 ? -43.550 12.194 26.801 1.00 93.12 768 ASP A CA 1
ATOM 5752 C C . ASP A 1 768 ? -43.401 11.958 28.307 1.00 93.12 768 ASP A C 1
ATOM 5754 O O . ASP A 1 768 ? -42.276 11.847 28.788 1.00 93.12 768 ASP A O 1
ATOM 5758 N N . GLY A 1 769 ? -44.507 11.968 29.056 1.00 86.81 769 GLY A N 1
ATOM 5759 C CA . GLY A 1 769 ? -44.486 11.713 30.503 1.00 86.81 769 GLY A CA 1
ATOM 5760 C C . GLY A 1 769 ? -44.068 10.280 30.835 1.00 86.81 769 GLY A C 1
ATOM 5761 O O . GLY A 1 769 ? -43.565 10.020 31.917 1.00 86.81 769 GLY A O 1
ATOM 5762 N N . GLY A 1 770 ? -44.160 9.366 29.865 1.00 89.00 770 GLY A N 1
ATOM 5763 C CA . GLY A 1 770 ? -43.932 7.953 30.100 1.00 89.00 770 GLY A CA 1
ATOM 5764 C C . GLY A 1 770 ? -45.192 7.298 30.640 1.00 89.00 770 GLY A C 1
ATOM 5765 O O . GLY A 1 770 ? -46.258 7.383 30.030 1.00 89.00 770 GLY A O 1
ATOM 5766 N N . THR A 1 771 ? -45.057 6.568 31.742 1.00 83.50 771 THR A N 1
ATOM 5767 C CA . THR A 1 771 ? -46.167 5.841 32.361 1.00 83.50 771 THR A CA 1
ATOM 5768 C C . THR A 1 771 ? -46.354 6.274 33.807 1.00 83.50 771 THR A C 1
ATOM 5770 O O . THR A 1 771 ? -45.372 6.378 34.527 1.00 83.50 771 THR A O 1
ATOM 5773 N N . ARG A 1 772 ? -47.617 6.312 34.256 1.00 90.25 772 ARG A N 1
ATOM 5774 C CA . ARG A 1 772 ? -48.119 6.685 35.598 1.00 90.25 772 ARG A CA 1
ATOM 5775 C C . ARG A 1 772 ? -48.664 8.109 35.660 1.00 90.25 772 ARG A C 1
ATOM 5777 O O . ARG A 1 772 ? -49.653 8.350 35.002 1.00 90.25 772 ARG A O 1
ATOM 5784 N N . ASN A 1 773 ? -48.285 8.934 36.628 1.00 92.75 773 ASN A N 1
ATOM 5785 C CA . ASN A 1 773 ? -49.006 10.179 36.892 1.00 92.75 773 ASN A CA 1
ATOM 5786 C C . ASN A 1 773 ? -47.989 11.298 36.984 1.00 92.75 773 ASN A C 1
ATOM 5788 O O . ASN A 1 773 ? -47.460 11.572 38.066 1.00 92.75 773 ASN A O 1
ATOM 5792 N N . ASP A 1 774 ? -47.750 11.944 35.855 1.00 93.25 774 ASP A N 1
ATOM 5793 C CA . ASP A 1 774 ? -46.673 12.908 35.741 1.00 93.25 774 ASP A CA 1
ATOM 5794 C C . ASP A 1 774 ? -47.192 14.340 35.880 1.00 93.25 774 ASP A C 1
ATOM 5796 O O . ASP A 1 774 ? -48.346 14.682 35.583 1.00 93.25 774 ASP A O 1
ATOM 5800 N N . ALA A 1 775 ? -46.338 15.214 36.400 1.00 94.31 775 ALA A N 1
ATOM 5801 C CA . ALA A 1 775 ? -46.650 16.614 36.629 1.00 94.31 775 ALA A CA 1
ATOM 5802 C C . ALA A 1 775 ? -45.697 17.501 35.830 1.00 94.31 775 ALA A C 1
ATOM 5804 O O . ALA A 1 775 ? -44.518 17.640 36.149 1.00 94.31 775 ALA A O 1
ATOM 5805 N N . ILE A 1 776 ? -46.238 18.146 34.800 1.00 94.94 776 ILE A N 1
ATOM 5806 C CA . ILE A 1 776 ? -45.479 18.983 33.876 1.00 94.94 776 ILE A CA 1
ATOM 5807 C C . ILE A 1 776 ? -45.794 20.454 34.162 1.00 94.94 776 ILE A C 1
ATOM 5809 O O . ILE A 1 776 ? -46.955 20.875 34.151 1.00 94.94 776 ILE A O 1
ATOM 5813 N N . PHE A 1 777 ? -44.753 21.245 34.397 1.00 93.12 777 PHE A N 1
ATOM 5814 C CA . PHE A 1 777 ? -44.815 22.654 34.768 1.00 93.12 777 PHE A CA 1
ATOM 5815 C C . PHE A 1 777 ? -44.136 23.529 33.715 1.00 93.12 777 PHE A C 1
ATOM 5817 O O . PHE A 1 777 ? -43.000 23.279 33.322 1.00 93.12 777 PHE A O 1
ATOM 5824 N N . ASP A 1 778 ? -44.784 24.613 33.298 1.00 87.12 778 ASP A N 1
ATOM 5825 C CA . ASP A 1 778 ? -44.098 25.665 32.537 1.00 87.12 778 ASP A CA 1
ATOM 5826 C C . ASP A 1 778 ? -43.168 26.469 33.460 1.00 87.12 778 ASP A C 1
ATOM 5828 O O . ASP A 1 778 ? -43.590 26.946 34.516 1.00 87.12 778 ASP A O 1
ATOM 5832 N N . SER A 1 779 ? -41.915 26.666 33.043 1.00 82.88 779 SER A N 1
ATOM 5833 C CA . SER A 1 779 ? -40.937 27.512 33.745 1.00 82.88 779 SER A CA 1
ATOM 5834 C C . SER A 1 779 ? -41.273 29.006 33.725 1.00 82.88 779 SER A C 1
ATOM 5836 O O . SER A 1 779 ? -40.646 29.797 34.425 1.00 82.88 779 SER A O 1
ATOM 5838 N N . GLY A 1 780 ? -42.228 29.430 32.894 1.00 83.06 780 GLY A N 1
ATOM 5839 C CA . GLY A 1 780 ? -42.477 30.835 32.581 1.00 83.06 780 GLY A CA 1
ATOM 5840 C C . GLY A 1 780 ? -41.617 31.358 31.426 1.00 83.06 780 GLY A C 1
ATOM 5841 O O . GLY A 1 780 ? -41.723 32.536 31.072 1.00 83.06 780 GLY A O 1
ATOM 5842 N N . HIS A 1 781 ? -40.806 30.496 30.806 1.00 82.81 781 HIS A N 1
ATOM 5843 C CA . HIS A 1 781 ? -39.955 30.820 29.659 1.00 82.81 781 HIS A CA 1
ATOM 5844 C C . HIS A 1 781 ? -40.205 29.927 28.433 1.00 82.81 781 HIS A C 1
ATOM 5846 O O . HIS A 1 781 ? -39.563 30.134 27.398 1.00 82.81 781 HIS A O 1
ATOM 5852 N N . SER A 1 782 ? -41.169 29.000 28.499 1.00 85.69 782 SER A N 1
ATOM 5853 C CA . SER A 1 782 ? -41.489 28.119 27.374 1.00 85.69 782 SER A CA 1
ATOM 5854 C C . SER A 1 782 ? -42.009 28.896 26.154 1.00 85.69 782 SER A C 1
ATOM 5856 O O . SER A 1 782 ? -42.774 29.852 26.286 1.00 85.69 782 SER A O 1
ATOM 5858 N N . VAL A 1 783 ? -41.552 28.533 24.955 1.00 88.88 783 VAL A N 1
ATOM 5859 C CA . VAL A 1 783 ? -41.965 29.158 23.684 1.00 88.88 783 VAL A CA 1
ATOM 5860 C C . VAL A 1 783 ? -42.806 28.198 22.859 1.00 88.88 783 VAL A C 1
ATOM 5862 O O . VAL A 1 783 ? -43.806 28.611 22.276 1.00 88.88 783 VAL A O 1
ATOM 5865 N N . LYS A 1 784 ? -42.394 26.930 22.787 1.00 92.06 784 LYS A N 1
ATOM 5866 C CA . LYS A 1 784 ? -43.102 25.891 22.039 1.00 92.06 784 LYS A CA 1
ATOM 5867 C C . LYS A 1 784 ? -43.022 24.570 22.781 1.00 92.06 784 LYS A C 1
ATOM 5869 O O . LYS A 1 784 ? -41.923 24.109 23.092 1.00 92.06 784 LYS A O 1
ATOM 5874 N N . ASN A 1 785 ? -44.173 23.949 22.993 1.00 94.19 785 ASN A N 1
ATOM 5875 C CA . ASN A 1 785 ? -44.298 22.714 23.755 1.00 94.19 785 ASN A CA 1
ATOM 5876 C C . ASN A 1 785 ? -45.064 21.681 22.933 1.00 94.19 785 ASN A C 1
ATOM 5878 O O . ASN A 1 785 ? -46.089 21.988 22.331 1.00 94.19 785 ASN A O 1
ATOM 5882 N N . THR A 1 786 ? -44.583 20.447 22.896 1.00 95.69 786 THR A N 1
ATOM 5883 C CA . THR A 1 786 ? -45.347 19.292 22.419 1.00 95.69 786 THR A CA 1
ATOM 5884 C C . THR A 1 786 ? -45.435 18.298 23.560 1.00 95.69 786 THR A C 1
ATOM 5886 O O . THR A 1 786 ? -44.408 17.776 23.972 1.00 95.69 786 THR A O 1
ATOM 5889 N N . ILE A 1 787 ? -46.636 18.066 24.076 1.00 95.88 787 ILE A N 1
ATOM 5890 C CA . ILE A 1 787 ? -46.902 17.101 25.141 1.00 95.88 787 ILE A CA 1
ATOM 5891 C C . ILE A 1 787 ? -47.543 15.875 24.504 1.00 95.88 787 ILE A C 1
ATOM 5893 O O . ILE A 1 787 ? -48.618 15.978 23.912 1.00 95.88 787 ILE A O 1
ATOM 5897 N N . MET A 1 788 ? -46.875 14.734 24.582 1.00 94.94 788 MET A N 1
ATOM 5898 C CA . MET A 1 788 ? -47.377 13.460 24.088 1.00 94.94 788 MET A CA 1
ATOM 5899 C C . MET A 1 788 ? -48.314 12.845 25.123 1.00 94.94 788 MET A C 1
ATOM 5901 O O . MET A 1 788 ? -48.024 12.859 26.313 1.00 94.94 788 MET A O 1
ATOM 5905 N N . PHE A 1 789 ? -49.458 12.338 24.668 1.00 95.00 789 PHE A N 1
ATOM 5906 C CA . PHE A 1 789 ? -50.437 11.680 25.527 1.00 95.00 789 PHE A CA 1
ATOM 5907 C C . PHE A 1 789 ? -51.076 10.509 24.785 1.00 95.00 789 PHE A C 1
ATOM 5909 O O . PHE A 1 789 ? -51.599 10.664 23.680 1.00 95.00 789 PHE A O 1
ATOM 5916 N N . GLY A 1 790 ? -51.042 9.324 25.378 1.00 92.50 790 GLY A N 1
ATOM 5917 C CA . GLY A 1 790 ? -51.467 8.092 24.732 1.00 92.50 790 GLY A CA 1
ATOM 5918 C C . GLY A 1 790 ? -52.072 7.103 25.716 1.00 92.50 790 GLY A C 1
ATOM 5919 O O . GLY A 1 790 ? -52.416 7.429 26.850 1.00 92.50 790 GLY A O 1
ATOM 5920 N N . LYS A 1 791 ? -52.243 5.863 25.254 1.00 89.44 791 LYS A N 1
ATOM 5921 C CA . LYS A 1 791 ? -52.579 4.764 26.165 1.00 89.44 791 LYS A CA 1
ATOM 5922 C C . LYS A 1 791 ? -51.383 4.486 27.068 1.00 89.44 791 LYS A C 1
ATOM 5924 O O . LYS A 1 791 ? -50.264 4.501 26.574 1.00 89.44 791 LYS A O 1
ATOM 5929 N N . GLU A 1 792 ? -51.653 4.146 28.325 1.00 89.50 792 GLU A N 1
ATOM 5930 C CA . GLU A 1 792 ? -50.648 3.869 29.368 1.00 89.50 792 GLU A CA 1
ATOM 5931 C C . GLU A 1 792 ? -49.924 5.102 29.927 1.00 89.50 792 GLU A C 1
ATOM 5933 O O . GLU A 1 792 ? -49.139 4.943 30.862 1.00 89.50 792 GLU A O 1
ATOM 5938 N N . SER A 1 793 ? -50.247 6.311 29.449 1.00 89.12 793 SER A N 1
ATOM 5939 C CA . SER A 1 793 ? -49.737 7.560 30.026 1.00 89.12 793 SER A CA 1
ATOM 5940 C C . SER A 1 793 ? -50.195 7.768 31.471 1.00 89.12 793 SER A C 1
ATOM 5942 O O . SER A 1 793 ? -49.461 8.334 32.252 1.00 89.12 793 SER A O 1
ATOM 5944 N N . GLY A 1 794 ? -51.356 7.226 31.866 1.00 91.81 794 GLY A N 1
ATOM 5945 C CA . GLY A 1 794 ? -51.928 7.363 33.208 1.00 91.81 794 GLY A CA 1
ATOM 5946 C C . GLY A 1 794 ? -52.550 8.743 33.475 1.00 91.81 794 GLY A C 1
ATOM 5947 O O . GLY A 1 794 ? -53.259 9.242 32.600 1.00 91.81 794 GLY A O 1
ATOM 5948 N N . HIS A 1 795 ? -52.444 9.299 34.691 1.00 94.56 795 HIS A N 1
ATOM 5949 C CA . HIS A 1 795 ? -53.171 10.518 35.105 1.00 94.56 795 HIS A CA 1
ATOM 5950 C C . HIS A 1 795 ? -52.283 11.770 35.154 1.00 94.56 795 HIS A C 1
ATOM 5952 O O . HIS A 1 795 ? -52.050 12.346 36.224 1.00 94.56 795 HIS A O 1
ATOM 5958 N N . ASP A 1 796 ? -51.835 12.215 33.988 1.00 95.38 796 ASP A N 1
ATOM 5959 C CA . ASP A 1 796 ? -50.903 13.331 33.860 1.00 95.38 796 ASP A CA 1
ATOM 5960 C C . ASP A 1 796 ? -51.555 14.693 34.081 1.00 95.38 796 ASP A C 1
ATOM 5962 O O . ASP A 1 796 ? -52.752 14.921 33.853 1.00 95.38 796 ASP A O 1
ATOM 5966 N N . THR A 1 797 ? -50.741 15.655 34.507 1.00 95.75 797 THR A N 1
ATOM 5967 C CA . THR A 1 797 ? -51.187 17.012 34.810 1.00 95.75 797 THR A CA 1
ATOM 5968 C C . THR A 1 797 ? -50.282 18.070 34.185 1.00 95.75 797 THR A C 1
ATOM 5970 O O . THR A 1 797 ? -49.067 18.045 34.354 1.00 95.75 797 THR A O 1
ATOM 5973 N N . LEU A 1 798 ? -50.886 19.045 33.497 1.00 94.06 798 LEU A N 1
ATOM 5974 C CA . LEU A 1 798 ? -50.204 20.234 32.979 1.00 94.06 798 LEU A CA 1
ATOM 5975 C C . LEU A 1 798 ? -50.527 21.438 33.855 1.00 94.06 798 LEU A C 1
ATOM 5977 O O . LEU A 1 798 ? -51.700 21.774 34.031 1.00 94.06 798 LEU A O 1
ATOM 5981 N N . HIS A 1 799 ? -49.498 22.108 34.366 1.00 91.94 799 HIS A N 1
ATOM 5982 C CA . HIS A 1 799 ? -49.621 23.236 35.288 1.00 91.94 799 HIS A CA 1
ATOM 5983 C C . HIS A 1 799 ? -48.971 24.496 34.728 1.00 91.94 799 HIS A C 1
ATOM 5985 O O . HIS A 1 799 ? -47.871 24.460 34.181 1.00 91.94 799 HIS A O 1
ATOM 5991 N N . ASN A 1 800 ? -49.632 25.635 34.950 1.00 85.25 800 ASN A N 1
ATOM 5992 C CA . ASN A 1 800 ? -49.119 26.978 34.657 1.00 85.25 800 ASN A CA 1
ATOM 5993 C C . ASN A 1 800 ? -48.667 27.209 33.203 1.00 85.25 800 ASN A C 1
ATOM 5995 O O . ASN A 1 800 ? -47.910 28.146 32.950 1.00 85.25 800 ASN A O 1
ATOM 5999 N N . ILE A 1 801 ? -49.139 26.399 32.249 1.00 84.19 801 ILE A N 1
ATOM 6000 C CA . ILE A 1 801 ? -48.831 26.590 30.830 1.00 84.19 801 ILE A CA 1
ATOM 6001 C C . ILE A 1 801 ? -49.352 27.957 30.388 1.00 84.19 801 ILE A C 1
ATOM 6003 O O . ILE A 1 801 ? -50.533 28.285 30.549 1.00 84.19 801 ILE A O 1
ATOM 6007 N N . ARG A 1 802 ? -48.459 28.785 29.849 1.00 83.31 802 ARG A N 1
ATOM 6008 C CA . ARG A 1 802 ? -48.823 30.135 29.415 1.00 83.31 802 ARG A CA 1
ATOM 6009 C C . ARG A 1 802 ? -49.524 30.066 28.065 1.00 83.31 802 ARG A C 1
ATOM 6011 O O . ARG A 1 802 ? -48.998 29.477 27.134 1.00 83.31 802 ARG A O 1
ATOM 6018 N N . ALA A 1 803 ? -50.641 30.774 27.925 1.00 79.06 803 ALA A N 1
ATOM 6019 C CA . ALA A 1 803 ? -51.391 30.882 26.667 1.00 79.06 803 ALA A CA 1
ATOM 6020 C C . ALA A 1 803 ? -50.616 31.561 25.511 1.00 79.06 803 ALA A C 1
ATOM 6022 O O . ALA A 1 803 ? -51.075 31.601 24.373 1.00 79.06 803 ALA A O 1
ATOM 6023 N N . GLU A 1 804 ? -49.452 32.152 25.800 1.00 82.12 804 GLU A N 1
ATOM 6024 C CA . GLU A 1 804 ? -48.538 32.700 24.790 1.00 82.12 804 GLU A CA 1
ATOM 6025 C C . GLU A 1 804 ? -47.570 31.649 24.218 1.00 82.12 804 GLU A C 1
ATOM 6027 O O . GLU A 1 804 ? -46.939 31.909 23.193 1.00 82.12 804 GLU A O 1
ATOM 6032 N N . ALA A 1 805 ? -47.413 30.496 24.877 1.00 83.00 805 ALA A N 1
ATOM 6033 C CA . ALA A 1 805 ? -46.542 29.421 24.422 1.00 83.00 805 ALA A CA 1
ATOM 6034 C C . ALA A 1 805 ? -47.292 28.521 23.432 1.00 83.00 805 ALA A C 1
ATOM 6036 O O . ALA A 1 805 ? -48.335 27.986 23.790 1.00 83.00 805 ALA A O 1
ATOM 6037 N N . ASP A 1 806 ? -46.729 28.308 22.236 1.00 89.50 806 ASP A N 1
ATOM 6038 C CA . ASP A 1 806 ? -47.300 27.456 21.178 1.00 89.50 806 ASP A CA 1
ATOM 6039 C C . ASP A 1 806 ? -47.324 25.991 21.639 1.00 89.50 806 ASP A C 1
ATOM 6041 O O . ASP A 1 806 ? -46.339 25.253 21.491 1.00 89.50 806 ASP A O 1
ATOM 6045 N N . THR A 1 807 ? -48.429 25.592 22.270 1.00 92.94 807 THR A N 1
ATOM 6046 C CA . THR A 1 807 ? -48.546 24.319 22.984 1.00 92.94 807 THR A CA 1
ATOM 6047 C C . THR A 1 807 ? -49.420 23.344 22.209 1.00 92.94 807 THR A C 1
ATOM 6049 O O . THR A 1 807 ? -50.592 23.584 21.923 1.00 92.94 807 THR A O 1
ATOM 6052 N N . THR A 1 808 ? -48.839 22.193 21.883 1.00 94.94 808 THR A N 1
ATOM 6053 C CA . THR A 1 808 ? -49.505 21.086 21.201 1.00 94.94 808 THR A CA 1
ATOM 6054 C C . THR A 1 808 ? -49.650 19.896 22.139 1.00 94.94 808 THR A C 1
ATOM 6056 O O . THR A 1 808 ? -48.653 19.417 22.669 1.00 94.94 808 THR A O 1
ATOM 6059 N N . VAL A 1 809 ? -50.860 19.360 22.282 1.00 95.94 809 VAL A N 1
ATOM 6060 C CA . VAL A 1 809 ? -51.077 18.005 22.809 1.00 95.94 809 VAL A CA 1
ATOM 6061 C C . VAL A 1 809 ? -51.103 17.041 21.625 1.00 95.94 809 VAL A C 1
ATOM 6063 O O . VAL A 1 809 ? -51.954 17.161 20.740 1.00 95.94 809 VAL A O 1
ATOM 6066 N N . LEU A 1 810 ? -50.147 16.116 21.583 1.00 95.75 810 LEU A N 1
ATOM 6067 C CA . LEU A 1 810 ? -49.999 15.103 20.544 1.00 95.75 810 LEU A CA 1
ATOM 6068 C C . LEU A 1 810 ? -50.513 13.752 21.053 1.00 95.75 810 LEU A C 1
ATOM 6070 O O . LEU A 1 810 ? -49.882 13.108 21.882 1.00 95.75 810 LEU A O 1
ATOM 6074 N N . PHE A 1 811 ? -51.640 13.303 20.511 1.00 94.88 811 PHE A N 1
ATOM 6075 C CA . PHE A 1 811 ? -52.197 11.986 20.775 1.00 94.88 811 PHE A CA 1
ATOM 6076 C C . PHE A 1 811 ? -51.436 10.902 20.007 1.00 94.88 811 PHE A C 1
ATOM 6078 O O . PHE A 1 811 ? -51.508 10.856 18.769 1.00 94.88 811 PHE A O 1
ATOM 6085 N N . SER A 1 812 ? -50.745 10.029 20.740 1.00 90.00 812 SER A N 1
ATOM 6086 C CA . SER A 1 812 ? -49.931 8.939 20.192 1.00 90.00 812 SER A CA 1
ATOM 6087 C C . SER A 1 812 ? -50.681 7.601 20.127 1.00 90.00 812 SER A C 1
ATOM 6089 O O . SER A 1 812 ? -51.727 7.416 20.751 1.00 90.00 812 SER A O 1
ATOM 6091 N N . GLY A 1 813 ? -50.191 6.644 19.332 1.00 86.38 813 GLY A N 1
ATOM 6092 C CA . GLY A 1 813 ? -50.699 5.265 19.331 1.00 86.38 813 GLY A CA 1
ATOM 6093 C C . GLY A 1 813 ? -51.936 5.023 18.457 1.00 86.38 813 GLY A C 1
ATOM 6094 O O . GLY A 1 813 ? -52.812 4.233 18.819 1.00 86.38 813 GLY A O 1
ATOM 6095 N N . ASN A 1 814 ? -52.010 5.672 17.287 1.00 85.75 814 ASN A N 1
ATOM 6096 C CA . ASN A 1 814 ? -53.125 5.565 16.324 1.00 85.75 814 ASN A CA 1
ATOM 6097 C C . ASN A 1 814 ? -54.505 5.965 16.886 1.00 85.75 814 ASN A C 1
ATOM 6099 O O . ASN A 1 814 ? -55.539 5.483 16.414 1.00 85.75 814 ASN A O 1
ATOM 6103 N N . LEU A 1 815 ? -54.533 6.839 17.893 1.00 90.94 815 LEU A N 1
ATOM 6104 C CA . LEU A 1 815 ? -55.771 7.395 18.430 1.00 90.94 815 LEU A CA 1
ATOM 6105 C C . LEU A 1 815 ? -56.458 8.313 17.411 1.00 90.94 815 LEU A C 1
ATOM 6107 O O . LEU A 1 815 ? -55.823 8.929 16.552 1.00 90.94 815 LEU A O 1
ATOM 6111 N N . THR A 1 816 ? -57.777 8.428 17.533 1.00 92.19 816 THR A N 1
ATOM 6112 C CA . THR A 1 816 ? -58.597 9.381 16.782 1.00 92.19 816 THR A CA 1
ATOM 6113 C C . THR A 1 816 ? -59.487 10.178 17.727 1.00 92.19 816 THR A C 1
ATOM 6115 O O . THR A 1 816 ? -59.705 9.796 18.875 1.00 92.19 816 THR A O 1
ATOM 6118 N N . ILE A 1 817 ? -60.110 11.248 17.229 1.00 91.94 817 ILE A N 1
ATOM 6119 C CA . ILE A 1 817 ? -61.064 12.054 18.007 1.00 91.94 817 ILE A CA 1
ATOM 6120 C C . ILE A 1 817 ? -62.213 11.230 18.620 1.00 91.94 817 ILE A C 1
ATOM 6122 O O . ILE A 1 817 ? -62.784 11.602 19.641 1.00 91.94 817 ILE A O 1
ATOM 6126 N N . LYS A 1 818 ? -62.557 10.077 18.025 1.00 91.44 818 LYS A N 1
ATOM 6127 C CA . LYS A 1 818 ? -63.614 9.191 18.537 1.00 91.44 818 LYS A CA 1
ATOM 6128 C C . LYS A 1 818 ? -63.221 8.493 19.831 1.00 91.44 818 LYS A C 1
ATOM 6130 O O . LYS A 1 818 ? -64.121 8.096 20.574 1.00 91.44 818 LYS A O 1
ATOM 6135 N N . ASP A 1 819 ? -61.927 8.367 20.086 1.00 94.06 819 ASP A N 1
AT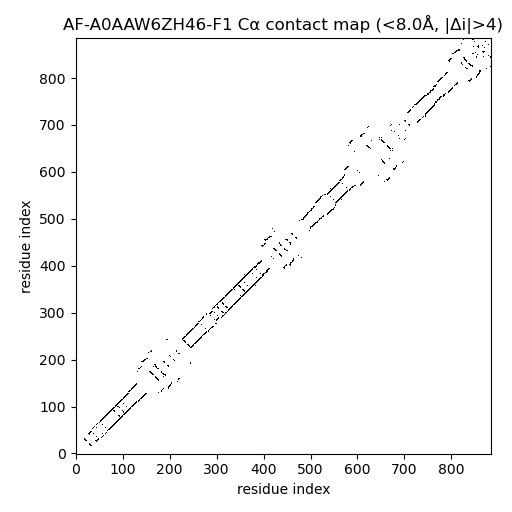OM 6136 C CA . ASP A 1 819 ? -61.349 7.672 21.231 1.00 94.06 819 ASP A CA 1
ATOM 6137 C C . ASP A 1 819 ? -61.173 8.600 22.438 1.00 94.06 819 ASP A C 1
ATOM 6139 O O . ASP A 1 819 ? -60.745 8.149 23.493 1.00 94.06 819 ASP A O 1
ATOM 6143 N N . VAL A 1 820 ? -61.547 9.877 22.311 1.00 93.94 820 VAL A N 1
ATOM 6144 C CA . VAL A 1 820 ? -61.372 10.895 23.349 1.00 93.94 820 VAL A CA 1
ATOM 6145 C C . VAL A 1 820 ? -62.718 11.314 23.948 1.00 93.94 820 VAL A C 1
ATOM 6147 O O . VAL A 1 820 ? -63.731 11.435 23.250 1.00 93.94 820 VAL A O 1
ATOM 6150 N N . GLU A 1 821 ? -62.734 11.530 25.261 1.00 93.69 821 GLU A N 1
ATOM 6151 C CA . GLU A 1 821 ? -63.775 12.240 26.006 1.00 93.69 821 GLU A CA 1
ATOM 6152 C C . GLU A 1 821 ? -63.153 13.467 26.667 1.00 93.69 821 GLU A C 1
ATOM 6154 O O . GLU A 1 821 ? -62.068 13.389 27.232 1.00 93.69 821 GLU A O 1
ATOM 6159 N N . LEU A 1 822 ? -63.838 14.606 26.609 1.00 93.25 822 LEU A N 1
ATOM 6160 C CA . LEU A 1 822 ? -63.381 15.840 27.239 1.00 93.25 822 LEU A CA 1
ATOM 6161 C C . LEU A 1 822 ? -64.380 16.255 28.314 1.00 93.25 822 LEU A C 1
ATOM 6163 O O . LEU A 1 822 ? -65.588 16.245 28.083 1.00 93.25 822 LEU A O 1
ATOM 6167 N N . THR A 1 823 ? -63.877 16.654 29.477 1.00 90.88 823 THR A N 1
ATOM 6168 C CA . THR A 1 823 ? -64.650 17.359 30.502 1.00 90.88 823 THR A CA 1
ATOM 6169 C C . THR A 1 823 ? -64.113 18.776 30.628 1.00 90.88 823 THR A C 1
ATOM 6171 O O . THR A 1 823 ? -62.936 18.969 30.919 1.00 90.88 823 THR A O 1
ATOM 6174 N N . THR A 1 824 ? -64.973 19.771 30.412 1.00 85.94 824 THR A N 1
ATOM 6175 C CA . THR A 1 824 ? -64.606 21.193 30.445 1.00 85.94 824 THR A CA 1
ATOM 6176 C C . THR A 1 824 ? -65.021 21.852 31.763 1.00 85.94 824 THR A C 1
ATOM 6178 O O . THR A 1 824 ? -66.108 21.596 32.285 1.00 85.94 824 THR A O 1
ATOM 6181 N N . GLY A 1 825 ? -64.187 22.755 32.271 1.00 83.38 825 GLY A N 1
ATOM 6182 C CA . GLY A 1 825 ? -64.406 23.542 33.485 1.00 83.38 825 GLY A CA 1
ATOM 6183 C C . GLY A 1 825 ? -63.273 24.554 33.670 1.00 83.38 825 GLY A C 1
ATOM 6184 O O . GLY A 1 825 ? -62.710 25.010 32.679 1.00 83.38 825 GLY A O 1
ATOM 6185 N N . LYS A 1 826 ? -62.925 24.884 34.925 1.00 84.19 826 LYS A N 1
ATOM 6186 C CA . LYS A 1 826 ? -61.688 25.633 35.248 1.00 84.19 826 LYS A CA 1
ATOM 6187 C C . LYS A 1 826 ? -60.443 24.875 34.765 1.00 84.19 826 LYS A C 1
ATOM 6189 O O . LYS A 1 826 ? -59.528 25.473 34.221 1.00 84.19 826 LYS A O 1
ATOM 6194 N N . ASP A 1 827 ? -60.470 23.557 34.935 1.00 90.44 827 ASP A N 1
ATOM 6195 C CA . ASP A 1 827 ? -59.508 22.621 34.364 1.00 90.44 827 ASP A CA 1
ATOM 6196 C C . ASP A 1 827 ? -60.192 21.877 33.209 1.00 90.44 827 ASP A C 1
ATOM 6198 O O . ASP A 1 827 ? -61.404 21.625 33.262 1.00 90.44 827 ASP A O 1
ATOM 6202 N N . TRP A 1 828 ? -59.434 21.518 32.177 1.00 92.50 828 TRP A N 1
ATOM 6203 C CA . TRP A 1 828 ? -59.892 20.589 31.142 1.00 92.50 828 TRP A CA 1
ATOM 6204 C C . TRP A 1 828 ? -59.325 19.204 31.428 1.00 92.50 828 TRP A C 1
ATOM 6206 O O . TRP A 1 828 ? -58.133 19.068 31.675 1.00 92.50 828 TRP A O 1
ATOM 6216 N N . VAL A 1 829 ? -60.172 18.176 31.394 1.00 94.31 829 VAL A N 1
ATOM 6217 C CA . VAL A 1 829 ? -59.752 16.780 31.590 1.00 94.31 829 VAL A CA 1
ATOM 6218 C C . VAL A 1 829 ? -60.031 16.002 30.317 1.00 94.31 829 VAL A C 1
ATOM 6220 O O . VAL A 1 829 ? -61.192 15.807 29.945 1.00 94.31 829 VAL A O 1
ATOM 6223 N N . VAL A 1 830 ? -58.964 15.581 29.648 1.00 95.38 830 VAL A N 1
ATOM 6224 C CA . VAL A 1 830 ? -58.992 14.751 28.446 1.00 95.38 830 VAL A CA 1
ATOM 6225 C C . VAL A 1 830 ? -58.844 13.297 28.876 1.00 95.38 830 VAL A C 1
ATOM 6227 O O . VAL A 1 830 ? -57.824 12.933 29.443 1.00 95.38 830 VAL A O 1
ATOM 6230 N N . LYS A 1 831 ? -59.835 12.456 28.595 1.00 95.31 831 LYS A N 1
ATOM 6231 C CA . LYS A 1 831 ? -59.837 11.031 28.935 1.00 95.31 831 LYS A CA 1
ATOM 6232 C C . LYS A 1 831 ? -59.851 10.168 27.683 1.00 95.31 831 LYS A C 1
ATOM 6234 O O . LYS A 1 831 ? -60.607 10.446 26.750 1.00 95.31 831 LYS A O 1
ATOM 6239 N N . LEU A 1 832 ? -59.078 9.087 27.680 1.00 94.56 832 LEU A N 1
ATOM 6240 C CA . LEU A 1 832 ? -59.125 8.099 26.604 1.00 94.56 832 LEU A CA 1
ATOM 6241 C C . LEU A 1 832 ? -60.186 7.024 26.880 1.00 94.56 832 LEU A C 1
ATOM 6243 O O . LEU A 1 832 ? -60.268 6.426 27.954 1.00 94.56 832 LEU A O 1
ATOM 6247 N N . LYS A 1 833 ? -61.042 6.761 25.890 1.00 91.38 833 LYS A N 1
ATOM 6248 C CA . LYS A 1 833 ? -62.117 5.770 25.999 1.00 91.38 833 LYS A CA 1
ATOM 6249 C C . LYS A 1 833 ? -61.544 4.367 26.092 1.00 91.38 833 LYS A C 1
ATOM 6251 O O . LYS A 1 833 ? -60.748 3.937 25.261 1.00 91.38 833 LYS A O 1
ATOM 6256 N N . GLY A 1 834 ? -62.046 3.607 27.061 1.00 86.44 834 GLY A N 1
ATOM 6257 C CA . GLY A 1 834 ? -61.625 2.223 27.265 1.00 86.44 834 GLY A CA 1
ATOM 6258 C C . GLY A 1 834 ? -60.269 2.077 27.956 1.00 86.44 834 GLY A C 1
ATOM 6259 O O . GLY A 1 834 ? -59.790 0.949 28.049 1.00 86.44 834 GLY A O 1
ATOM 6260 N N . SER A 1 835 ? -59.686 3.166 28.469 1.00 89.50 835 SER A N 1
ATOM 6261 C CA . SER A 1 835 ? -58.552 3.134 29.393 1.00 89.50 835 SER A CA 1
ATOM 6262 C C . SER A 1 835 ? -58.814 4.006 30.631 1.00 89.50 835 SER A C 1
ATOM 6264 O O . SER A 1 835 ? -59.881 4.616 30.771 1.00 89.50 835 SER A O 1
ATOM 6266 N N . ASN A 1 836 ? -57.864 3.995 31.569 1.00 88.88 836 ASN A N 1
ATOM 6267 C CA . ASN A 1 836 ? -57.871 4.869 32.743 1.00 88.88 836 ASN A CA 1
ATOM 6268 C C . ASN A 1 836 ? -56.994 6.118 32.542 1.00 88.88 836 ASN A C 1
ATOM 6270 O O . ASN A 1 836 ? -56.799 6.851 33.500 1.00 88.88 836 ASN A O 1
ATOM 6274 N N . ASP A 1 837 ? -56.494 6.361 31.328 1.00 94.81 837 ASP A N 1
ATOM 6275 C CA . ASP A 1 837 ? -55.568 7.461 31.052 1.00 94.81 837 ASP A CA 1
ATOM 6276 C C . ASP A 1 837 ? -56.323 8.796 30.956 1.00 94.81 837 ASP A C 1
ATOM 6278 O O . ASP A 1 837 ? -57.328 8.915 30.236 1.00 94.81 837 ASP A O 1
ATOM 6282 N N . GLU A 1 838 ? -55.841 9.802 31.684 1.00 95.62 838 GLU A N 1
ATOM 6283 C CA . GLU A 1 838 ? -56.427 11.136 31.788 1.00 95.62 838 GLU A CA 1
ATOM 6284 C C . GLU A 1 838 ? -55.343 12.222 31.798 1.00 95.62 838 GLU A C 1
ATOM 6286 O O . GLU A 1 838 ? -54.531 12.272 32.709 1.00 95.62 838 GLU A O 1
ATOM 6291 N N . LEU A 1 839 ? -55.399 13.165 30.857 1.00 96.38 839 LEU A N 1
ATOM 6292 C CA . LEU A 1 839 ? -54.587 14.381 30.886 1.00 96.38 839 LEU A CA 1
ATOM 6293 C C . LEU A 1 839 ? -55.414 15.534 31.458 1.00 96.38 839 LEU A C 1
ATOM 6295 O O . LEU A 1 839 ? -56.404 15.969 30.859 1.00 96.38 839 LEU A O 1
ATOM 6299 N N . THR A 1 840 ? -55.001 16.057 32.610 1.00 96.12 840 THR A N 1
ATOM 6300 C CA . THR A 1 840 ? -55.622 17.229 33.237 1.00 96.12 840 THR A CA 1
ATOM 6301 C C . THR A 1 840 ? -54.828 18.492 32.933 1.00 96.12 840 THR A C 1
ATOM 6303 O O . THR A 1 840 ? -53.736 18.703 33.452 1.00 96.12 840 THR A O 1
ATOM 6306 N N . ILE A 1 841 ? -55.422 19.391 32.158 1.00 94.06 841 ILE A N 1
ATOM 6307 C CA . ILE A 1 841 ? -54.889 20.720 31.868 1.00 94.06 841 ILE A CA 1
ATOM 6308 C C . ILE A 1 841 ? -55.435 21.686 32.921 1.00 94.06 841 ILE A C 1
ATOM 6310 O O . ILE A 1 841 ? -56.632 21.999 32.929 1.00 94.06 841 ILE A O 1
ATOM 6314 N N . LYS A 1 842 ? -54.574 22.124 33.842 1.00 91.50 842 LYS A N 1
ATOM 6315 C CA . LYS A 1 842 ? -54.951 23.032 34.930 1.00 91.50 842 LYS A CA 1
ATOM 6316 C C . LYS A 1 842 ? -55.105 24.461 34.439 1.00 91.50 842 LYS A C 1
ATOM 6318 O O . LYS A 1 842 ? -54.302 24.930 33.640 1.00 91.50 842 LYS A O 1
ATOM 6323 N N . ASP A 1 843 ? -56.117 25.147 34.973 1.00 86.12 843 ASP A N 1
ATOM 6324 C CA . ASP A 1 843 ? -56.366 26.570 34.710 1.00 86.12 843 ASP A CA 1
ATOM 6325 C C . ASP A 1 843 ? -56.435 26.905 33.207 1.00 86.12 843 ASP A C 1
ATOM 6327 O O . ASP A 1 843 ? -55.836 27.868 32.731 1.00 86.12 843 ASP A O 1
ATOM 6331 N N . MET A 1 844 ? -57.184 26.093 32.456 1.00 85.56 844 MET A N 1
ATOM 6332 C CA . MET A 1 844 ? -57.313 26.224 31.006 1.00 85.56 844 MET A CA 1
ATOM 6333 C C . MET A 1 844 ? -57.910 27.587 30.620 1.00 85.56 844 MET A C 1
ATOM 6335 O O . MET A 1 844 ? -59.051 27.913 30.968 1.00 85.56 844 MET A O 1
ATOM 6339 N N . VAL A 1 845 ? -57.169 28.347 29.816 1.00 83.06 845 VAL A N 1
ATOM 6340 C CA . VAL A 1 845 ? -57.629 29.572 29.156 1.00 83.06 845 VAL A CA 1
ATOM 6341 C C . VAL A 1 845 ? -57.995 29.240 27.715 1.00 83.06 845 VAL A C 1
ATOM 6343 O O . VAL A 1 845 ? -57.145 28.805 26.945 1.00 83.06 845 VAL A O 1
ATOM 6346 N N . HIS A 1 846 ? -59.262 29.455 27.354 1.00 80.56 846 HIS A N 1
ATOM 6347 C CA . HIS A 1 846 ? -59.775 29.263 25.994 1.00 80.56 846 HIS A CA 1
ATOM 6348 C C . HIS A 1 846 ? -60.341 30.574 25.446 1.00 80.56 846 HIS A C 1
ATOM 6350 O O . HIS A 1 846 ? -61.259 31.161 26.027 1.00 80.56 846 HIS A O 1
ATOM 6356 N N . SER A 1 847 ? -59.822 31.021 24.310 1.00 74.12 847 SER A N 1
ATOM 6357 C CA . SER A 1 847 ? -60.220 32.234 23.616 1.00 74.12 847 SER A CA 1
ATOM 6358 C C . SER A 1 847 ? -60.665 31.915 22.185 1.00 74.12 847 SER A C 1
ATOM 6360 O O . SER A 1 847 ? -59.884 31.421 21.373 1.00 74.12 847 SER A O 1
ATOM 6362 N N . PRO A 1 848 ? -61.893 32.295 21.783 1.00 65.38 848 PRO A N 1
ATOM 6363 C CA . PRO A 1 848 ? -62.357 32.121 20.404 1.00 65.38 848 PRO A CA 1
ATOM 6364 C C . PRO A 1 848 ? -61.495 32.831 19.343 1.00 65.38 848 PRO A C 1
ATOM 6366 O O . PRO A 1 848 ? -61.670 32.575 18.152 1.00 65.38 848 PRO A O 1
ATOM 6369 N N . SER A 1 849 ? -60.605 33.748 19.748 1.00 65.06 849 SER A N 1
ATOM 6370 C CA . SER A 1 849 ? -59.662 34.448 18.868 1.00 65.06 849 SER A CA 1
ATOM 6371 C C . SER A 1 849 ? -58.255 33.828 18.818 1.00 65.06 849 SER A C 1
ATOM 6373 O O . SER A 1 849 ? -57.394 34.413 18.165 1.00 65.06 849 SER A O 1
ATOM 6375 N N . GLY A 1 850 ? -58.020 32.683 19.474 1.00 67.50 850 GLY A N 1
ATOM 6376 C CA . GLY A 1 850 ? -56.706 32.034 19.620 1.00 67.50 850 GLY A CA 1
ATOM 6377 C C . GLY A 1 850 ? -55.925 32.503 20.857 1.00 67.50 850 GLY A C 1
ATOM 6378 O O . GLY A 1 850 ? -56.416 33.371 21.585 1.00 67.50 850 GLY A O 1
ATOM 6379 N N . HIS A 1 851 ? -54.707 31.967 21.043 1.00 74.56 851 HIS A N 1
ATOM 6380 C CA . HIS A 1 851 ? -53.901 32.036 22.277 1.00 74.56 851 HIS A CA 1
ATOM 6381 C C . HIS A 1 851 ? -54.557 31.269 23.425 1.00 74.56 851 HIS A C 1
ATOM 6383 O O . HIS A 1 851 ? -55.006 31.848 24.416 1.00 74.56 851 HIS A O 1
ATOM 6389 N N . ASP A 1 852 ? -54.673 29.961 23.225 1.00 84.75 852 ASP A N 1
ATOM 6390 C CA . ASP A 1 852 ? -55.229 29.038 24.206 1.00 84.75 852 ASP A CA 1
ATOM 6391 C C . ASP A 1 852 ? -54.087 28.458 25.053 1.00 84.75 852 ASP A C 1
ATOM 6393 O O . ASP A 1 852 ? -52.954 28.371 24.594 1.00 84.75 852 ASP A O 1
ATOM 6397 N N . THR A 1 853 ? -54.360 28.002 26.278 1.00 86.06 853 THR A N 1
ATOM 6398 C CA . THR A 1 853 ? -53.360 27.247 27.070 1.00 86.06 853 THR A CA 1
ATOM 6399 C C . THR A 1 853 ? -52.829 26.017 26.310 1.00 86.06 853 THR A C 1
ATOM 6401 O O . THR A 1 853 ? -51.690 25.607 26.508 1.00 86.06 853 THR A O 1
ATOM 6404 N N . VAL A 1 854 ? -53.651 25.440 25.426 1.00 90.12 854 VAL A N 1
ATOM 6405 C CA . VAL A 1 854 ? -53.260 24.438 24.427 1.00 90.12 854 VAL A CA 1
ATOM 6406 C C . VAL A 1 854 ? -53.799 24.885 23.071 1.00 90.12 854 VAL A C 1
ATOM 6408 O O . VAL A 1 854 ? -55.003 24.800 22.825 1.00 90.12 854 VAL A O 1
ATOM 6411 N N . ASP A 1 855 ? -52.913 25.338 22.187 1.00 90.62 855 ASP A N 1
ATOM 6412 C CA . ASP A 1 855 ? -53.267 25.835 20.855 1.00 90.62 855 ASP A CA 1
ATOM 6413 C C . ASP A 1 855 ? -53.731 24.722 19.917 1.00 90.62 855 ASP A C 1
ATOM 6415 O O . ASP A 1 855 ? -54.647 24.916 19.112 1.00 90.62 855 ASP A O 1
ATOM 6419 N N . THR A 1 856 ? -53.082 23.556 19.992 1.00 93.25 856 THR A N 1
ATOM 6420 C CA . THR A 1 856 ? -53.291 22.468 19.032 1.00 93.25 856 THR A CA 1
ATOM 6421 C C . THR A 1 856 ? -53.469 21.118 19.719 1.00 93.25 856 THR A C 1
ATOM 6423 O O . THR A 1 856 ? -52.624 20.670 20.484 1.00 93.25 856 THR A O 1
ATOM 6426 N N . PHE A 1 857 ? -54.533 20.410 19.356 1.00 94.88 857 PHE A N 1
ATOM 6427 C CA . PHE A 1 857 ? -54.743 18.995 19.644 1.00 94.88 857 PHE A CA 1
ATOM 6428 C C . PHE A 1 857 ? -54.497 18.201 18.362 1.00 94.88 857 PHE A C 1
ATOM 6430 O O . PHE A 1 857 ? -55.268 18.298 17.404 1.00 94.88 857 PHE A O 1
ATOM 6437 N N . LYS A 1 858 ? -53.403 17.442 18.311 1.00 95.56 858 LYS A N 1
ATOM 6438 C CA . LYS A 1 858 ? -52.939 16.736 17.111 1.00 95.56 858 LYS A CA 1
ATOM 6439 C C . LYS A 1 858 ? -52.955 15.232 17.329 1.00 95.56 858 LYS A C 1
ATOM 6441 O O . LYS A 1 858 ? -52.561 14.771 18.385 1.00 95.56 858 LYS A O 1
ATOM 6446 N N . PHE A 1 859 ? -53.343 14.465 16.320 1.00 94.31 859 PHE A N 1
ATOM 6447 C CA . PHE A 1 859 ? -53.248 13.005 16.312 1.00 94.31 859 PHE A CA 1
ATOM 6448 C C . PHE A 1 859 ? -52.119 12.567 15.373 1.00 94.31 859 PHE A C 1
ATOM 6450 O O . PHE A 1 859 ? -51.950 13.149 14.297 1.00 94.31 859 PHE A O 1
ATOM 6457 N N . GLU A 1 860 ? -51.366 11.524 15.732 1.00 86.69 860 GLU A N 1
ATOM 6458 C CA . GLU A 1 860 ? -50.273 10.987 14.894 1.00 86.69 860 GLU A CA 1
ATOM 6459 C C . GLU A 1 860 ? -50.710 10.638 13.458 1.00 86.69 860 GLU A C 1
ATOM 6461 O O . GLU A 1 860 ? -49.934 10.800 12.519 1.00 86.69 860 GLU A O 1
ATOM 6466 N N . GLY A 1 861 ? -51.980 10.256 13.263 1.00 75.12 861 GLY A N 1
ATOM 6467 C CA . GLY A 1 861 ? -52.588 9.991 11.952 1.00 75.12 861 GLY A CA 1
ATOM 6468 C C . GLY A 1 861 ? -52.808 11.222 11.052 1.00 75.12 861 GLY A C 1
ATOM 6469 O O . GLY A 1 861 ? -53.336 11.071 9.952 1.00 75.12 861 GLY A O 1
ATOM 6470 N N . GLY A 1 862 ? -52.419 12.424 11.495 1.00 76.12 862 GLY A N 1
ATOM 6471 C CA . GLY A 1 862 ? -52.350 13.645 10.678 1.00 76.12 862 GLY A CA 1
ATOM 6472 C C . GLY A 1 862 ? -53.483 14.658 10.876 1.00 76.12 862 GLY A C 1
ATOM 6473 O O . GLY A 1 862 ? -53.402 15.761 10.337 1.00 76.12 862 GLY A O 1
ATOM 6474 N N . GLU A 1 863 ? -54.513 14.330 11.655 1.00 89.06 863 GLU A N 1
ATOM 6475 C CA . GLU A 1 863 ? -55.585 15.269 12.009 1.00 89.06 863 GLU A CA 1
ATOM 6476 C C . GLU A 1 863 ? -55.111 16.224 13.118 1.00 89.06 863 GLU A C 1
ATOM 6478 O O . GLU A 1 863 ? -54.607 15.780 14.150 1.00 89.06 863 GLU A O 1
ATOM 6483 N N . SER A 1 864 ? -55.308 17.530 12.929 1.00 92.69 864 SER A N 1
ATOM 6484 C CA . SER A 1 864 ? -54.991 18.569 13.917 1.00 92.69 864 SER A CA 1
ATOM 6485 C C . SER A 1 864 ? -56.194 19.482 14.117 1.00 92.69 864 SER A C 1
ATOM 6487 O O . SER A 1 864 ? -56.827 19.897 13.147 1.00 92.69 864 SER A O 1
ATOM 6489 N N . TYR A 1 865 ? -56.469 19.834 15.367 1.00 92.38 865 TYR A N 1
ATOM 6490 C CA . TYR A 1 865 ? -57.590 20.674 15.766 1.00 92.38 865 TYR A CA 1
ATOM 6491 C C . TYR A 1 865 ? -57.084 21.830 16.628 1.00 92.38 865 TYR A C 1
ATOM 6493 O O . TYR A 1 865 ? -56.348 21.602 17.583 1.00 92.38 865 TYR A O 1
ATOM 6501 N N . THR A 1 866 ? -57.519 23.060 16.354 1.00 91.19 866 THR A N 1
ATOM 6502 C CA . THR A 1 866 ? -57.454 24.126 17.372 1.00 91.19 866 THR A CA 1
ATOM 6503 C C . THR A 1 866 ? -58.389 23.798 18.538 1.00 91.19 866 THR A C 1
ATOM 6505 O O . THR A 1 866 ? -59.312 23.000 18.358 1.00 91.19 866 THR A O 1
ATOM 6508 N N . ALA A 1 867 ? -58.253 24.437 19.705 1.00 87.44 867 ALA A N 1
ATOM 6509 C CA . ALA A 1 867 ? -59.160 24.185 20.838 1.00 87.44 867 ALA A CA 1
ATOM 6510 C C . ALA A 1 867 ? -60.650 24.341 20.455 1.00 87.44 867 ALA A C 1
ATOM 6512 O O . ALA A 1 867 ? -61.487 23.492 20.768 1.00 87.44 867 ALA A O 1
ATOM 6513 N N . THR A 1 868 ? -60.981 25.369 19.661 1.00 87.50 868 THR A N 1
ATOM 6514 C CA . THR A 1 868 ? -62.339 25.571 19.115 1.00 87.50 868 THR A CA 1
ATOM 6515 C C . THR A 1 868 ? -62.773 24.425 18.195 1.00 87.50 868 THR A C 1
ATOM 6517 O O . THR A 1 868 ? -63.910 23.954 18.275 1.00 87.50 868 THR A O 1
ATOM 6520 N N . GLN A 1 869 ? -61.904 23.978 17.287 1.00 91.19 869 GLN A N 1
ATOM 6521 C CA . GLN A 1 869 ? -62.219 22.871 16.379 1.00 91.19 869 GLN A CA 1
ATOM 6522 C C . GLN A 1 869 ? -62.368 21.549 17.137 1.00 91.19 869 GLN A C 1
ATOM 6524 O O . GLN A 1 869 ? -63.237 20.753 16.792 1.00 91.19 869 GLN A O 1
ATOM 6529 N N . PHE A 1 870 ? -61.576 21.350 18.187 1.00 91.50 870 PHE A N 1
ATOM 6530 C CA . PHE A 1 870 ? -61.590 20.162 19.028 1.00 91.50 870 PHE A CA 1
ATOM 6531 C C . PHE A 1 870 ? -62.908 20.041 19.804 1.00 91.50 870 PHE A C 1
ATOM 6533 O O . PHE A 1 870 ? -63.577 19.010 19.724 1.00 91.50 870 PHE A O 1
ATOM 6540 N N . LEU A 1 871 ? -63.360 21.130 20.443 1.00 89.06 871 LEU A N 1
ATOM 6541 C CA . LEU A 1 871 ? -64.677 21.199 21.093 1.00 89.06 871 LEU A CA 1
ATOM 6542 C C . LEU A 1 871 ? -65.813 20.881 20.112 1.00 89.06 871 LEU A C 1
ATOM 6544 O O . LEU A 1 871 ? -66.676 20.050 20.398 1.00 89.06 871 LEU A O 1
ATOM 6548 N N . ASN A 1 872 ? -65.786 21.499 18.927 1.00 89.00 872 ASN A N 1
ATOM 6549 C CA . ASN A 1 872 ? -66.800 21.275 17.897 1.00 89.00 872 ASN A CA 1
ATOM 6550 C C . ASN A 1 872 ? -66.806 19.824 17.392 1.00 89.00 872 ASN A C 1
ATOM 6552 O O . ASN A 1 872 ? -67.878 19.249 17.196 1.00 89.00 872 ASN A O 1
ATOM 6556 N N . ALA A 1 873 ? -65.632 19.215 17.206 1.00 89.69 873 ALA A N 1
ATOM 6557 C CA . ALA A 1 873 ? -65.504 17.826 16.772 1.00 89.69 873 ALA A CA 1
ATOM 6558 C C . ALA A 1 873 ? -66.050 16.832 17.815 1.00 89.69 873 ALA A C 1
ATOM 6560 O O . ALA A 1 873 ? -66.593 15.790 17.445 1.00 89.69 873 ALA A O 1
ATOM 6561 N N . LEU A 1 874 ? -65.982 17.183 19.104 1.00 90.44 874 LEU A N 1
ATOM 6562 C CA . LEU A 1 874 ? -66.581 16.431 20.212 1.00 90.44 874 LEU A CA 1
ATOM 6563 C C . LEU A 1 874 ? -68.066 16.769 20.455 1.00 90.44 874 LEU A C 1
ATOM 6565 O O . LEU A 1 874 ? -68.694 16.189 21.341 1.00 90.44 874 LEU A O 1
ATOM 6569 N N . GLY A 1 875 ? -68.654 17.675 19.664 1.00 87.06 875 GLY A N 1
ATOM 6570 C CA . GLY A 1 875 ? -70.053 18.090 19.791 1.00 87.06 875 GLY A CA 1
ATOM 6571 C C . GLY A 1 875 ? -70.335 18.976 21.010 1.00 87.06 875 GLY A C 1
ATOM 6572 O O . GLY A 1 875 ? -71.467 18.998 21.494 1.00 87.06 875 GLY A O 1
ATOM 6573 N N . MET A 1 876 ? -69.319 19.679 21.516 1.00 84.12 876 MET A N 1
ATOM 6574 C CA . MET A 1 876 ? -69.403 20.581 22.667 1.00 84.12 876 MET A CA 1
ATOM 6575 C C . MET A 1 876 ? -69.609 22.042 22.236 1.00 84.12 876 MET A C 1
ATOM 6577 O O . MET A 1 876 ? -69.294 22.422 21.109 1.00 84.12 876 MET A O 1
ATOM 6581 N N . ASP A 1 877 ? -70.141 22.876 23.135 1.00 75.50 877 ASP A N 1
ATOM 6582 C CA . ASP A 1 877 ? -70.330 24.309 22.879 1.00 75.50 877 ASP A CA 1
ATOM 6583 C C . ASP A 1 877 ? -68.990 25.056 22.959 1.00 75.50 877 ASP A C 1
ATOM 6585 O O . ASP A 1 877 ? -68.400 25.188 24.030 1.00 75.50 877 ASP A O 1
ATOM 6589 N N . SER A 1 878 ? -68.519 25.572 21.823 1.00 69.38 878 SER A N 1
ATOM 6590 C CA . SER A 1 878 ? -67.244 26.288 21.724 1.00 69.38 878 SER A CA 1
ATOM 6591 C C . SER A 1 878 ? -67.303 27.761 22.155 1.00 69.38 878 SER A C 1
ATOM 6593 O O . SER A 1 878 ? -66.301 28.467 22.030 1.00 69.38 878 SER A O 1
ATOM 6595 N N . THR A 1 879 ? -68.465 28.259 22.599 1.00 63.66 879 THR A N 1
ATOM 6596 C CA . THR A 1 879 ? -68.679 29.674 22.966 1.00 63.66 879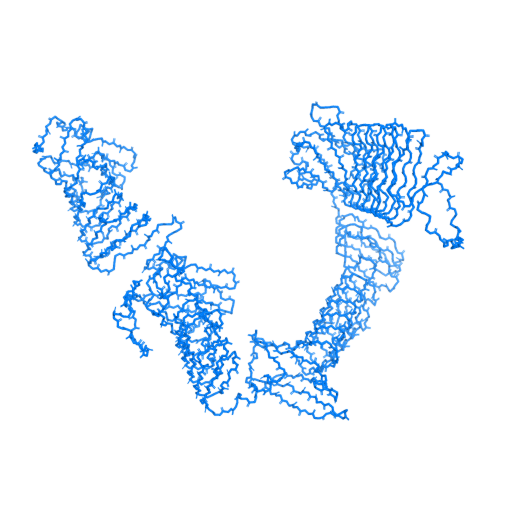 THR A CA 1
ATOM 6597 C C . THR A 1 879 ? -68.532 29.961 24.462 1.00 63.66 879 THR A C 1
ATOM 6599 O O . THR A 1 879 ? -68.533 31.128 24.865 1.00 63.66 879 THR A O 1
ATOM 6602 N N . VAL A 1 880 ? -68.377 28.925 25.292 1.00 56.69 880 VAL A N 1
ATOM 6603 C CA . VAL A 1 880 ? -68.296 29.062 26.750 1.00 56.69 880 VAL A CA 1
ATOM 6604 C C . VAL A 1 880 ? -66.834 29.170 27.192 1.00 56.69 880 VAL A C 1
ATOM 6606 O O . VAL A 1 880 ? -66.094 28.192 27.187 1.00 56.69 880 VAL A O 1
ATOM 6609 N N . ASN A 1 881 ? -66.420 30.377 27.585 1.00 53.72 881 ASN A N 1
ATOM 6610 C CA . ASN A 1 881 ? -65.129 30.616 28.229 1.00 53.72 881 ASN A CA 1
ATOM 6611 C C . ASN A 1 881 ? -65.253 30.311 29.734 1.00 53.72 881 ASN A C 1
ATOM 6613 O O . ASN A 1 881 ? -66.076 30.922 30.421 1.00 53.72 881 ASN A O 1
ATOM 6617 N N . HIS A 1 882 ? -64.478 29.349 30.236 1.00 53.22 882 HIS A N 1
ATOM 6618 C CA . HIS A 1 882 ? -64.494 28.941 31.647 1.00 53.22 882 HIS A CA 1
ATOM 6619 C C . HIS A 1 882 ? -63.285 29.451 32.460 1.00 53.22 882 HIS A C 1
ATOM 6621 O O . HIS A 1 882 ? -63.226 29.187 33.663 1.00 53.22 882 HIS A O 1
ATOM 6627 N N . GLY A 1 883 ? -62.373 30.219 31.850 1.00 45.44 883 GLY A N 1
ATOM 6628 C CA . GLY A 1 883 ? -61.226 30.840 32.523 1.00 45.44 883 GLY A CA 1
ATOM 6629 C C . GLY A 1 883 ? -61.533 32.245 33.063 1.00 45.44 883 GLY A C 1
ATOM 6630 O O . GLY A 1 883 ? -62.311 32.996 32.472 1.00 45.44 883 GLY A O 1
ATOM 6631 N N . LEU A 1 884 ? -60.945 32.603 34.209 1.00 38.59 884 LEU A N 1
ATOM 6632 C CA . LEU A 1 884 ? -60.996 33.962 34.770 1.00 38.59 884 LEU A CA 1
ATOM 6633 C C . LEU A 1 884 ? -60.236 34.947 33.862 1.00 38.59 884 LEU A C 1
ATOM 6635 O O . LEU A 1 884 ? -59.136 34.635 33.418 1.00 38.59 884 LEU A O 1
ATOM 6639 N N . ILE A 1 885 ? -60.848 36.115 33.619 1.00 34.66 885 ILE A N 1
ATOM 6640 C CA . ILE A 1 885 ? -60.262 37.286 32.932 1.00 34.66 885 ILE A CA 1
ATOM 6641 C C . ILE A 1 885 ? -59.059 37.821 33.707 1.00 34.66 885 ILE A C 1
ATOM 6643 O O . ILE A 1 885 ? -59.206 37.965 34.947 1.00 34.66 885 ILE A O 1
#

Foldseek 3Di:
DDDDDDDDDDDDPDPPQDWDWDQDPVGIETEGCAEDEDDPPHAEYEHEDADEYEYEADAEEYEYEAYQYEYEYYDAHYEYEYAQYHEAYEYEQHHYAYEEEQAHYAYEYEPQAYQYEYENHAEAYEYEDEQRRARYEYDYQHYAYEYEYDDQDDLLQWDWDWDQDPQRAIKIWIDGHPGNYIYIYDRLPGHQAQHGSHQWYHYPVGIDGPVRSCVRNVPDDDGDDWDEEEAEADLEEEEEEAGLEAYEYENHHYLYEYEHFAYAYEYEAEDANHHYDYDPPRYAYEYEYQAADEDDPNHAEYAHEDADAHEYEADQEAHEYHAYQYAYEYHDEHYAYEYELAHYAYEEEQYHEAYEEANHHHQYEYELAAYAYEYHDHDDEYEDENHEEAYEYEFFANYEYDYQYHQYEYEYDQVDDLQQWDWDWDQDPQRATWIWIDGPGHIYIYPRCQPNVGGGGHQWYHYNNDIDGPVRSVVSSVQQADEEEEAEADAEAEEEETYQAEYEYEHYAHAQYEYYHAHYAYEADYPHDDDDDQGQAYEYAQHHYQYEHAAADHQYEDENHADEYEDENHEDEYEYEDEARNAHYEYDYDRHPPDPVPCPPPADLHYEYEYDDQDDLVQKDKDKDFFFDPPPDPDDDDQVVDPDDDDSGAIWMWIDGPPGNHIYIYGRAQQRRGNHAWYHYPVDIDGSQRSCVVNVNQHWHQDPVRATEHEDDDAEDDPPADPPAGEYEYEADLEAHEAAQQNHNHEYEYHHDNYQYEAEDYAHYEDENYAAEHEYEYSVRYAEYEYEFEARSAHYEYPPQFLNHAAEDEYDDQDDLVQWDWDDACWIWIDGHPGNHIYIYHRWFADPVGSTSHQWYHYPVGDIAGPLRSCVSNVHDSPDTRHDD

Nearest PDB structures (foldseek):
  5cxl-assembly2_B  TM=7.607E-01  e=2.659E-06  Bordetella pertussis Tohama I
  6sus-assembly1_A  TM=3.963E-01  e=6.976E-07  Bordetella pertussis Tohama I
  7usl-assembly1_C  TM=2.076E-01  e=1.259E-08  Bordetella pertussis
  2ml3-assembly1_A  TM=6.963E-01  e=4.999E-03  Azotobacter vinelandii
  3a6z-assembly1_A  TM=2.796E-01  e=4.966E-06  Pseudomonas sp. MIS38

Sequence (885 aa):
MNIKTTPSTQHIHGVSTSAYTVNTNNGTYIRSNISRTLAAGEKNLILEGDANIFGAGNNGDNILIGNSGRNRLNSGRGNDSVYGGGGDDIINGGEGFDLLFGEDGDDTLNGESGDDILNGGMGNDTYIFNAAGGRDTIVDTEGSNRVRFTGGLRAEDLTIMAVTNNEGGQDWKISINNTDSVLTISNQYTAGSSVPSIHQFIFDSGVLDVAEFIRATKANIETAKPQNLTINGTDSDDVLNGSDGNDTIDGKAGADTMSGGWGDDTYYVDNVKDVIIEKKDAGTDTVISSVSYTAATNVENVTLTGNANIFGAGNNSDNILTGNAGHNRLNSGRGNDTVYGMGGNDNLNGGDGDDYLDGGEGNDNINGDAGNDTLIGGKGKDTLKGGAGNDTYIFGDDDTIIDDQGNNTLRFSDDLRIKDLKISVNDNAQGGKDWLITSANSSVLIRDQISADGKVSVGRFELLGETYTHESLLKAVANSNKQGSIITGTARDDVLTGTEQNDTIDSGIDGRDRLYGLGGDDILRDSGTSYFGNERDDELYGGDGNDKLYADVGDDYLDGGAGNDHLEGGQHRDTYVFGKGYGHDTIFDYNFNLDPEFNPNGMQNANTVRFTGGLTLDDLEISMTQSYDKSGIDHIPSDSEFIIIPRLNGDTWNISIKGTNDVLTIKNQSGIYGAISEFQFDSKTYTVGEVIEHFGLNAPHFDKAGNLVHDLTDKIDWYGVDQRGYNRVVYGSADNDTADFSDVIGKVTFYGGKGEDIITLGRYNVIDGGTRNDAIFDSGHSVKNTIMFGKESGHDTLHNIRAEADTTVLFSGNLTIKDVELTTGKDWVVKLKGSNDELTIKDMVHSPSGHDTVDTFKFEGGESYTATQFLNALGMDSTVNHGLI

Organism: Neisseria mucosa (NCBI:txid488)